Protein 4ATF (pdb70)

Sequence (1185 aa):
DWKDIPVVPADAGPNMKWEFQEISDNFEYEAPADNKGSSEFLEEKWDDFYHNAWAGPGLTEWKRDRSYVADGELKMWATRKPGSDKINMGCITTSKTRVVYPVYIIEARAKVMNSTLASDVWLLSADDTQEEIDILDAYGADYSESAGKDHSYFSKKVVHISHHHVFIRDPFQDYQPKDAGSWFEDGTVWNKEFHRFGVVYWRDPWHLEYYIDGVLVRTVSGKDIIDPKHFTNTTDPGNTEIDTRTGLNKEMDIIINTEDQTWRSSPASGLQSNTYTPTDNELSNIENNTFGVDWIRIYKPVEKVDWKDIPVPADAGPNMKWEFQEISDNFEYEAPADNKGSEFLEEKWDDFYHNAWAGPGLTEWKRDRSYVADGELKMWATRKPGSDKINMGCITSKTRVVYPVYIIEARAKVMNSTLASDVWLLSADDTQEEIDILDAYGADYSESAGKDHSYFSKKVHISHHVFIRDPFQDYQPKDAGSWFEDGTVWNKEFHRFGVYWRDPWHLEYYIDGVLVRTVSGKDIIDPKHFTNTTDPGNTEIDTRTGLNKEMDIIINTEDQTWRSSPASGLQSNTYTPTDNELSNIEENNTFGVDWIRIYKPVEKVDWKDIPVVPADAGPNMKWEFQEISDNFEYEAPADNKGSEFLEKWDDFYHNAWAGPGLTEWKRDRSYVADGELKMWATRKPGSDKINMGCITSKTRVVYPVYIIEARAKVMNSTLASDVWLLSADDTQEIDILDAYGADYSESAGKDHSYFSKKVHISHHVFIRDPFQDYQPKDAGSWFEDGTVWNKEFHRFGVYWRDPWHLEYYIDGVLVRTVSGKDIIDPKHFTNTTDPGNTEIDTRTGLNKEMDIIINTEDQTWRSSPASGLQSNTYTPTDNELSNIENNTFGVDWIRIYKPVEKLVDWKDIPVPADAGPNMKWEFQEISDNFEYEAPADNKGSEFLEKWDDFYHHNAWAGPGLTEWKRDRSYVADGELKMWATRKPGSDKINMGCITTSKTRVVYPVYIEARAKVMNSTLASDVWLLSADDTQEIDILDAYGADYSESAGKDHSSYFSKKVHISHHHVFIRDPFQDYQPKDAGSWFEDGTVWNKEFHRFGVYWRDPWHLEYYIDGVLVRTVSGKDIIDPKHFTNTTDPGNTEIDTRTGLNKEMDIIINTEDQTWRSSPASGLQSNTYTPTDNELSNIENNTFGVDWIRIYKPVEKL

Nearest PDB structures (foldseek):
  4atf-assembly1_A  TM=1.003E+00  e=5.473E-66  Zobellia galactanivorans
  1o4z-assembly1_A  TM=1.003E+00  e=2.534E-63  Zobellia galactanivorans
  3wz1-assembly1_A  TM=9.761E-01  e=1.908E-41  Microbulbifer thermotolerans
  5t9x-assembly3_C  TM=9.006E-01  e=5.162E-41  Bacteroides uniformis
  1o4y-assembly1_A  TM=9.418E-01  e=2.191E-34  Zobellia galactanivorans

Solvent-accessible surface area: 49570 Å² total; per-residue (Å²): 126,31,92,113,54,109,25,39,5,116,14,29,130,99,58,110,46,83,44,36,125,48,3,8,45,0,115,23,60,0,57,25,125,101,11,19,24,93,0,48,85,58,2,44,12,32,16,48,68,96,129,38,13,28,29,41,3,24,3,88,124,60,51,0,54,1,16,119,14,38,0,39,1,47,0,34,67,67,121,94,41,107,78,0,12,0,0,0,0,6,12,101,68,98,10,26,11,50,0,0,0,1,0,82,0,62,2,4,50,6,4,0,0,0,8,0,25,0,5,0,56,60,24,26,2,18,0,8,2,1,18,1,5,1,3,65,115,0,70,14,14,52,76,97,2,41,146,20,2,67,28,0,13,3,2,0,23,0,22,28,100,123,116,117,84,68,27,32,6,174,71,95,39,1,69,41,81,94,49,42,26,4,15,124,108,49,23,42,1,1,0,13,0,104,37,2,21,15,0,26,1,13,11,68,32,89,87,39,29,66,2,58,29,41,126,49,0,0,50,100,15,13,12,7,50,59,78,65,34,49,86,160,54,20,15,21,4,0,0,0,24,28,0,7,1,0,0,0,1,19,1,26,76,126,2,18,71,17,118,62,67,100,120,51,54,15,26,18,5,39,91,103,38,14,91,70,89,140,46,3,28,1,6,0,27,13,0,0,1,9,53,18,40,132,150,184,66,30,94,106,39,108,27,39,5,113,16,29,129,103,54,105,43,80,46,41,135,44,2,8,44,0,117,27,121,1,75,26,126,108,11,32,99,114,0,70,128,59,2,47,13,29,15,45,67,99,130,37,12,27,28,44,2,24,2,86,123,58,51,0,59,2,15,121,14,40,0,41,1,46,0,34,66,67,69,93,42,109,77,0,14,0,0,0,0,7,12,112,67,104,9,52,73,50,0,0,0,0,0,82,0,70,3,3,48,6,3,1,0,0,8,0,25,0,5,1,58,72,24,27,1,20,0,7,2,1,17,1,5,1,3,65,114,0,71,14,14,51,74,95,2,39,146,20,2,68,28,0,12,3,1,0,23,0,21,28,111,128,88,92,25,70,27,32,4,142,69,98,39,1,71,42,81,97,46,43,30,3,17,128,107,48,27,40,2,2,0,13,0,102,37,18,49,15,0,26,1,12,10,65,33,91,89,39,29,66,1,60,29,90,126,51,0,0,27,29,15,14,11,7,99,85,46,59,2,21,14,92,95,74,43,41,34,0,0,53,72,88,0,8,1,0,0,0,0,18,2,25,74,122,1,18,72,16,118,64,67,108,115,62,62,16,17,17,5,38,93,102,40,12,87,67,76,139,46,3,29,1,6,0,28,12,0,0,1,8,51,19,44,140,157,156,79,25,74,102,35,109,28,41,6,119,16,25,121,118,60,58,42,38,25,34,96,48,2,8,41,0,119,31,129,0,72,23,128,109,10,32,100,103,0,71,134,56,2,46,11,29,17,42,65,94,133,37,14,27,30,42,3,32,4,82,124,57,49,0,58,2,18,121,20,41,0,38,0,47,1,31,67,63,118,95,38,109,86,0,8,0,0,1,0,7,12,111,70,108,9,52,71,48,1,0,0,1,0,84,0,61,1,2,32,6,4,2,0,0,9,0,34,0,7,1,57,71,25,25,2,7,0,7,2,1,20,1,8,1,3,19,40,0,48,15,12,51,74,46,2,7,143,19,3,25,28,1,16,3,2,0,29,0,25,29,113,128,106,118,85,73,29,29,6,176,68,99,40,2,70,41,83,96,47,46,15,4,18,92,109,46,23,39,2,2,0,10,0,105,37,18,52,16,0,27,1,14,10,63,28,94,92,40,31,67,3,58,30,83,121,53,0,0,49,108,13,19,12,11,96,72,72,93,31,62,84,159,76,73,46,36,40,0,0,50,74,95,0,8,1,0,0,0,1,19,3,26,74,127,2,15,75,20,117,64,68,101,117,50,53,16,26,19,4,40,93,61,31,14,84,35,94,115,21,3,22,1,5,0,34,13,0,0,1,15,56,13,46,111,115,129,158,82,25,110,102,33,109,28,40,5,116,15,22,127,117,66,99,46,85,41,40,139,45,3,6,43,0,126,28,124,0,81,21,128,107,10,32,100,101,0,75,133,55,2,45,13,29,17,38,66,97,132,37,16,28,32,44,5,32,4,81,121,45,50,0,55,1,18,120,17,38,0,38,1,50,1,33,67,65,117,95,38,110,88,0,8,0,0,1,0,10,10,114,69,95,10,20,8,40,0,0,0,1,0,80,0,49,1,1,46,6,4,2,0,0,9,0,35,0,5,1,54,54,26,25,2,8,0,7,3,2,19,1,8,1,5,69,113,0,73,14,12,51,77,84,2,37,144,21,2,70,31,1,14,4,1,0,27,0,27,23,110,129,102,120,71,73,31,31,6,178,68,99,39,1,70,41,81,99,47,42,23,4,20,138,109,48,24,39,2,2,0,11,0,104,38,2,22,15,0,27,1,14,12,66,27,94,90,41,30,66,3,61,29,35,126,50,0,0,49,107,13,19,11,9,54,66,70,64,33,47,85,155,50,16,15,22,4,0,0,1,21,26,0,7,2,0,0,0,1,18,2,28,72,128,1,18,74,20,100,45,53,96,120,51,57,15,25,19,5,39,93,104,38,13,84,69,96,128,45,3,18,1,4,0,34,13,0,0,1,14,57,14,46,122,118,208

InterPro domains:
  IPR000757 Beta-glucanase-like, N-terminal domain [PF00722] (117-274)
  IPR000757 Beta-glucanase-like, N-terminal domain [PS51762] (58-353)
  IPR013320 Concanavalin A-like lectin/glucanase domain superfamily [SSF49899] (60-351)
  IPR016287 Beta-agarase [PIRSF001097] (55-349)
  IPR016287 Beta-agarase [cd02178] (58-349)

CATH classification: 2.60.120.200

GO terms:
  GO:0033916 beta-agarase activity (F, IDA)
  GO:0042803 protein homodimerization activity (F, IDA)
  GO:0005975 carbohydrate metabolic process (P, IDA)
  GO:0033916 beta-agarase activity (F, EXP)
  GO:0009279 cell outer membrane (C, TAS)

Radius of gyration: 39.02 Å; Cα contacts (8 Å, |Δi|>4): 3122; chains: 4; bounding box: 90×109×100 Å

Organism: Zobellia galactanivorans (strain DSM 12802 / CCUG 47099 / CIP 106680 / NCIMB 13871 / Dsij) (NCBI:txid63186)

B-factor: mean 18.09, std 6.99, range [2.0, 49.81]

Foldseek 3Di:
DVVPDDALDDLDDLKDWAWDPLWDQLPDWAQLVGGDDVCVVWKDWADLDCDQAADLGGEDSSQWTGDPQWTKKFWDQDPPDNHIYITKMKTPDWAFPQKKKKFFWAFFLAQWWWFKWWAFPVRFKIFTQWTARQHCAFPLQRGGPQVGQQWTAGWMWGWDVVVTDIDIADDPLRIDGDPDRRNPGTKMTMWRPHALFWIFIDIRSHTSDIGGDCCRQPVQQCQAPPDRRDNVDDNHPGNGGITMIMTIIHDHCCQQPNPVNDSNSHGHHDNVRSVPGRSRMIIISIMIMIHMDRD/DDPVPPAALDDLDPLKDWAWDVLWDQLPDWAQQVGGDDVCVVWKDWADLDCDLAADLGGEDSSQWTGDPQWTKKFWDADPPDNHIYITKMWTPDWAFPQKKKKWFWAFFLAQWWWFKWWAFSVRFWIFTQWTARAHQAFPLLRGGPCVGQFWTAGWIWGWDPVVTDIDIADDPLRIDGDPDRRNPGTKMWMWRPHALFWIFIDIRSDTRDIGGDCCRQPCQQCQAPPPRRPNVDRRHRGRGGTTMIMTIIHDHCCQQPNPVNHSNRHGHHDNVRSVPGRSGMMIISIMIMIHMDRD/DDPVPDDQLDDLDDLKDKDWDPLWDQLPDWAQLVRGDDVCVVWKDWAPLDPDQAADLGGEDSSQWIGDPLWIKKFWDADPPDNHIYITKMWTPDWAFPQKKKKWFWAFFLAQWWWFKWWAFSVRFKIFGQWTARQHQAFPQLPGGPVVGQFKTQGWMWGFDVVVTDIDIADDPLRIDGDPDRRNPGTKMGMWRPHAQFWIFIDINSHTRDIGGDCCRQPQQQCQQPPPHSPNVDDRHRGRGGIIMIMTIIHDHCCACCNPVNDSNRHGHDDNVRSVPGRSGMIIISIMIMIHMDRND/DDPVPDAQLDDLDDQKDKAWDPLWDQLPDWQQQVRGDDVCVVWKDWADLDPDQAADLEGEDSSQWIGDPRWTKKFWDADPPDNHIYITKMWTPDWAFPQKKKKFFWAFFLAQWWWFKWWAFPVRFKIFTQWTARAHQAFPLLRGGPVVGQFWTFGWMWGFDVVVTDIDIADDPLRIDGDPDRRNPGTKMTMWRPHALFWIFIDINSHTSDIGGDCCHQPCQQCQAPPDRRDNVDDNHRGNGGTTMIMTIIHDHCCAQPNPVNHSNSHGHHDNVRSVPGRSGMMIISIMIMIHMDRND

Structure (mmCIF, N/CA/C/O backbone):
data_4ATF
#
_entry.id   4ATF
#
_cell.length_a   73.187
_cell.length_b   106.234
_cell.length_c   96.983
_cell.angle_alpha   90.00
_cell.angle_beta   93.22
_cell.angle_gamma   90.00
#
_symmetry.space_group_name_H-M   'P 1 21 1'
#
loop_
_entity.id
_entity.type
_entity.pdbx_description
1 polymer 'BETA-AGARASE B'
2 branched 3,6-anhydro-alpha-L-galactopyranose-(1-3)-beta-D-galactopyranose-(1-4)-3,6-anhydro-alpha-L-galactopyranose-(1-3)-beta-D-galactopyranose-(1-4)-3,6-anhydro-alpha-L-galactopyranose-(1-3)-beta-D-galactopyranose-(1-4)-3,6-anhydro-alpha-L-galactopyranose-(1-3)-beta-D-galactopyranose
3 non-polymer 'SODIUM ION'
4 water water
#
loop_
_atom_site.group_PDB
_atom_site.id
_atom_site.type_symbol
_atom_site.label_atom_id
_atom_site.label_alt_id
_atom_site.label_comp_id
_atom_site.label_asym_id
_atom_site.label_entity_id
_atom_site.label_seq_id
_atom_site.pdbx_PDB_ins_code
_atom_site.Cartn_x
_atom_site.Cartn_y
_atom_site.Cartn_z
_atom_site.occupancy
_atom_site.B_iso_or_equiv
_atom_site.auth_seq_id
_atom_site.auth_comp_id
_atom_site.auth_asym_id
_atom_site.auth_atom_id
_atom_site.pdbx_PDB_model_num
ATOM 1 N N . ASP A 1 13 ? 25.159 18.746 -3.153 0.70 27.49 59 ASP A N 1
ATOM 2 C CA . ASP A 1 13 ? 26.579 18.617 -2.664 0.70 28.63 59 ASP A CA 1
ATOM 3 C C . ASP A 1 13 ? 26.702 18.038 -1.250 0.70 26.83 59 ASP A C 1
ATOM 4 O O . ASP A 1 13 ? 26.054 18.491 -0.296 0.70 24.00 59 ASP A O 1
ATOM 9 N N . TRP A 1 14 ? 27.587 17.059 -1.114 1.00 26.49 60 TRP A N 1
ATOM 10 C CA . TRP A 1 14 ? 27.681 16.269 0.134 1.00 25.18 60 TRP A CA 1
ATOM 11 C C . TRP A 1 14 ? 27.897 17.125 1.380 1.00 25.87 60 TRP A C 1
ATOM 12 O O . TRP A 1 14 ? 27.338 16.814 2.422 1.00 25.27 60 TRP A O 1
ATOM 23 N N . LYS A 1 15 ? 28.724 18.170 1.298 1.00 26.51 61 LYS A N 1
ATOM 24 C CA . LYS A 1 15 ? 29.018 19.010 2.484 1.00 28.34 61 LYS A CA 1
ATOM 25 C C . LYS A 1 15 ? 27.773 19.808 2.932 1.00 28.33 61 LYS A C 1
ATOM 26 O O . LYS A 1 15 ? 27.640 20.127 4.123 1.00 31.19 61 LYS A O 1
ATOM 32 N N . ASP A 1 16 ? 26.875 20.097 2.000 0.70 26.92 62 ASP A N 1
ATOM 33 C CA . ASP A 1 16 ? 25.699 20.900 2.252 0.70 27.31 62 ASP A CA 1
ATOM 34 C C . ASP A 1 16 ? 24.462 20.115 2.740 0.70 25.36 62 ASP A C 1
ATOM 35 O O . ASP A 1 16 ? 23.491 20.716 3.129 0.70 24.49 62 ASP A O 1
ATOM 40 N N . ILE A 1 17 ? 24.459 18.778 2.661 1.00 23.71 63 ILE A N 1
ATOM 41 C CA . ILE A 1 17 ? 23.272 18.029 3.055 1.00 20.86 63 ILE A CA 1
ATOM 42 C C . ILE A 1 17 ? 23.043 18.378 4.529 1.00 20.71 63 ILE A C 1
ATOM 43 O O . ILE A 1 17 ? 23.975 18.308 5.325 1.00 20.74 63 ILE A O 1
ATOM 48 N N . PRO A 1 18 ? 21.798 18.724 4.922 1.00 20.63 64 PRO A N 1
ATOM 49 C CA . PRO A 1 18 ? 21.654 19.055 6.343 1.00 19.74 64 PRO A CA 1
ATOM 50 C C . PRO A 1 18 ? 22.121 17.922 7.278 1.00 17.24 64 PRO A C 1
ATOM 51 O O . PRO A 1 18 ? 21.929 16.721 6.994 1.00 17.06 64 PRO A O 1
ATOM 55 N N A VAL A 1 19 ? 22.701 18.318 8.403 0.50 15.43 65 VAL A N 1
ATOM 56 N N B VAL A 1 19 ? 22.764 18.269 8.381 0.50 16.80 65 VAL A N 1
ATOM 57 C CA A VAL A 1 19 ? 23.020 17.396 9.470 0.50 13.31 65 VAL A CA 1
ATOM 58 C CA B VAL A 1 19 ? 23.009 17.229 9.348 0.50 15.56 65 VAL A CA 1
ATOM 59 C C A VAL A 1 19 ? 21.724 17.167 10.274 0.50 13.77 65 VAL A C 1
ATOM 60 C C B VAL A 1 19 ? 21.809 17.118 10.291 0.50 15.11 65 VAL A C 1
ATOM 61 O O A VAL A 1 19 ? 21.087 18.158 10.705 0.50 12.91 65 VAL A O 1
ATOM 62 O O B VAL A 1 19 ? 21.303 18.143 10.811 0.50 14.23 65 VAL A O 1
ATOM 69 N N . PRO A 1 20 ? 21.316 15.871 10.466 1.00 14.49 66 PRO A N 1
ATOM 70 C CA . PRO A 1 20 ? 20.028 15.625 11.120 1.00 14.79 66 PRO A CA 1
ATOM 71 C C . PRO A 1 20 ? 20.046 15.784 12.649 1.00 14.74 66 PRO A C 1
ATOM 72 O O . PRO A 1 20 ? 18.964 16.002 13.286 1.00 15.01 66 PRO A O 1
ATOM 76 N N . ALA A 1 21 ? 21.237 15.653 13.243 1.00 13.54 67 ALA A N 1
ATOM 77 C CA . ALA A 1 21 ? 21.392 15.836 14.669 1.00 12.65 67 ALA A CA 1
ATOM 78 C C . ALA A 1 21 ? 21.355 17.348 15.049 1.00 14.35 67 ALA A C 1
ATOM 79 O O . ALA A 1 21 ? 21.571 18.246 14.185 1.00 14.63 67 ALA A O 1
ATOM 81 N N . ASP A 1 22 ? 21.058 17.627 16.326 1.00 14.44 68 ASP A N 1
ATOM 82 C CA . ASP A 1 22 ? 20.743 19.005 16.756 1.00 16.45 68 ASP A CA 1
ATOM 83 C C . ASP A 1 22 ? 22.050 19.548 17.397 1.00 16.02 68 ASP A C 1
ATOM 84 O O . ASP A 1 22 ? 22.513 19.004 18.395 1.00 14.13 68 ASP A O 1
ATOM 89 N N . ALA A 1 23 ? 22.640 20.585 16.805 1.00 15.91 69 ALA A N 1
ATOM 90 C CA . ALA A 1 23 ? 23.937 21.153 17.351 1.00 17.93 69 ALA A CA 1
ATOM 91 C C . ALA A 1 23 ? 23.784 21.861 18.724 1.00 18.92 69 ALA A C 1
ATOM 92 O O . ALA A 1 23 ? 24.773 22.122 19.430 1.00 18.76 69 ALA A O 1
ATOM 94 N N . GLY A 1 24 ? 22.556 22.197 19.117 1.00 19.62 70 GLY A N 1
ATOM 95 C CA . GLY A 1 24 ? 22.370 22.914 20.374 1.00 22.05 70 GLY A CA 1
ATOM 96 C C . GLY A 1 24 ? 22.062 24.407 20.214 1.00 23.48 70 GLY A C 1
ATOM 97 O O . GLY A 1 24 ? 22.088 24.964 19.087 1.00 22.08 70 GLY A O 1
ATOM 98 N N . PRO A 1 25 ? 21.769 25.085 21.332 1.00 24.89 71 PRO A N 1
ATOM 99 C CA . PRO A 1 25 ? 21.225 26.452 21.202 1.00 25.42 71 PRO A CA 1
ATOM 100 C C . PRO A 1 25 ? 22.339 27.433 20.787 1.00 25.60 71 PRO A C 1
ATOM 101 O O . PRO A 1 25 ? 23.454 27.336 21.330 1.00 24.97 71 PRO A O 1
ATOM 105 N N . ASN A 1 26 ? 22.090 28.278 19.781 1.00 24.08 72 ASN A N 1
ATOM 106 C CA . ASN A 1 26 ? 23.140 29.145 19.188 1.00 25.07 72 ASN A CA 1
ATOM 107 C C . ASN A 1 26 ? 24.378 28.382 18.712 1.00 24.12 72 ASN A C 1
ATOM 108 O O . ASN A 1 26 ? 25.484 28.926 18.703 1.00 23.66 72 ASN A O 1
ATOM 113 N N . MET A 1 27 ? 24.179 27.138 18.255 1.00 22.25 73 MET A N 1
ATOM 114 C CA . MET A 1 27 ? 25.289 26.353 17.687 1.00 21.88 73 MET A CA 1
ATOM 115 C C . MET A 1 27 ? 25.069 25.999 16.232 1.00 21.39 73 MET A C 1
ATOM 116 O O . MET A 1 27 ? 23.923 25.998 15.772 1.00 22.14 73 MET A O 1
ATOM 121 N N . LYS A 1 28 ? 26.152 25.684 15.527 1.00 19.09 74 LYS A N 1
ATOM 122 C CA . LYS A 1 28 ? 26.071 25.225 14.148 1.00 20.03 74 LYS A CA 1
ATOM 123 C C . LYS A 1 28 ? 27.003 24.030 13.970 1.00 18.47 74 LYS A C 1
ATOM 124 O O . LYS A 1 28 ? 27.913 23.808 14.803 1.00 17.60 74 LYS A O 1
ATOM 130 N N . TRP A 1 29 ? 26.800 23.268 12.905 1.00 19.08 75 TRP A N 1
ATOM 131 C CA . TRP A 1 29 ? 27.711 22.131 12.594 1.00 17.45 75 TRP A CA 1
ATOM 132 C C . TRP A 1 29 ? 28.862 22.611 11.694 1.00 19.31 75 TRP A C 1
ATOM 133 O O . TRP A 1 29 ? 28.633 23.205 10.584 1.00 19.84 75 TRP A O 1
ATOM 144 N N . GLU A 1 30 ? 30.088 22.332 12.148 1.00 19.51 76 GLU A N 1
ATOM 145 C CA . GLU A 1 30 ? 31.312 22.743 11.424 1.00 19.86 76 GLU A CA 1
ATOM 146 C C . GLU A 1 30 ? 31.954 21.525 10.769 1.00 19.03 76 GLU A C 1
ATOM 147 O O . GLU A 1 30 ? 32.331 20.562 11.458 1.00 18.09 76 GLU A O 1
ATOM 153 N N . PHE A 1 31 ? 32.077 21.581 9.445 1.00 19.16 77 PHE A N 1
ATOM 154 C CA . PHE A 1 31 ? 32.661 20.494 8.619 1.00 18.13 77 PHE A CA 1
ATOM 155 C C . PHE A 1 31 ? 34.152 20.330 8.963 1.00 18.06 77 PHE A C 1
ATOM 156 O O . PHE A 1 31 ? 34.908 21.330 9.014 1.00 18.21 77 PHE A O 1
ATOM 164 N N . GLN A 1 32 ? 34.555 19.093 9.197 1.00 16.09 78 GLN A N 1
ATOM 165 C CA . GLN A 1 32 ? 35.915 18.715 9.540 1.00 17.25 78 GLN A CA 1
ATOM 166 C C . GLN A 1 32 ? 36.618 18.252 8.293 1.00 17.57 78 GLN A C 1
ATOM 167 O O . GLN A 1 32 ? 36.083 17.474 7.501 1.00 17.79 78 GLN A O 1
ATOM 173 N N . GLU A 1 33 ? 37.838 18.751 8.112 1.00 18.60 79 GLU A N 1
ATOM 174 C CA . GLU A 1 33 ? 38.614 18.500 6.889 1.00 19.72 79 GLU A CA 1
ATOM 175 C C . GLU A 1 33 ? 39.129 17.070 6.833 1.00 18.77 79 GLU A C 1
ATOM 176 O O . GLU A 1 33 ? 39.517 16.594 5.777 1.00 19.42 79 GLU A O 1
ATOM 182 N N . ILE A 1 34 ? 39.055 16.343 7.931 1.00 17.99 80 ILE A N 1
ATOM 183 C CA . ILE A 1 34 ? 39.307 14.882 7.839 1.00 17.12 80 ILE A CA 1
ATOM 184 C C . ILE A 1 34 ? 38.211 14.037 7.127 1.00 16.66 80 ILE A C 1
ATOM 185 O O . ILE A 1 34 ? 38.428 12.850 6.815 1.00 16.98 80 ILE A O 1
ATOM 190 N N . SER A 1 35 ? 37.072 14.649 6.809 1.00 14.82 81 SER A N 1
ATOM 191 C CA . SER A 1 35 ? 36.042 13.993 5.998 1.00 14.67 81 SER A CA 1
ATOM 192 C C . SER A 1 35 ? 36.668 13.605 4.654 1.00 14.86 81 SER A C 1
ATOM 193 O O . SER A 1 35 ? 37.640 14.233 4.214 1.00 15.39 81 SER A O 1
ATOM 196 N N . ASP A 1 36 ? 36.096 12.649 3.956 1.00 14.36 82 ASP A N 1
ATOM 197 C CA . ASP A 1 36 ? 36.662 12.286 2.669 1.00 15.15 82 ASP A CA 1
ATOM 198 C C . ASP A 1 36 ? 35.502 11.873 1.725 1.00 15.65 82 ASP A C 1
ATOM 199 O O . ASP A 1 36 ? 34.640 11.069 2.108 1.00 14.31 82 ASP A O 1
ATOM 204 N N . ASN A 1 37 ? 35.494 12.443 0.522 1.00 15.85 83 ASN A N 1
ATOM 205 C CA . ASN A 1 37 ? 34.527 12.020 -0.521 1.00 16.54 83 ASN A CA 1
ATOM 206 C C . ASN A 1 37 ? 35.124 11.121 -1.606 1.00 16.61 83 ASN A C 1
ATOM 207 O O . ASN A 1 37 ? 34.435 10.783 -2.602 1.00 16.58 83 ASN A O 1
ATOM 212 N N . PHE A 1 38 ? 36.381 10.677 -1.402 1.00 16.46 84 PHE A N 1
ATOM 213 C CA . PHE A 1 38 ? 36.985 9.601 -2.223 1.00 16.46 84 PHE A CA 1
ATOM 214 C C . PHE A 1 38 ? 36.904 9.903 -3.728 1.00 19.01 84 PHE A C 1
ATOM 215 O O . PHE A 1 38 ? 36.580 8.983 -4.536 1.00 19.25 84 PHE A O 1
ATOM 223 N N . GLU A 1 39 ? 37.222 11.149 -4.123 1.00 20.25 85 GLU A N 1
ATOM 224 C CA . GLU A 1 39 ? 37.138 11.500 -5.541 1.00 23.92 85 GLU A CA 1
ATOM 225 C C . GLU A 1 39 ? 38.480 11.302 -6.302 1.00 25.46 85 GLU A C 1
ATOM 226 O O . GLU A 1 39 ? 38.542 11.507 -7.502 1.00 27.94 85 GLU A O 1
ATOM 232 N N . TYR A 1 40 ? 39.512 10.792 -5.636 1.00 25.20 86 TYR A N 1
ATOM 233 C CA . TYR A 1 40 ? 40.842 10.611 -6.257 1.00 24.03 86 TYR A CA 1
ATOM 234 C C . TYR A 1 40 ? 40.983 9.147 -6.600 1.00 24.52 86 TYR A C 1
ATOM 235 O O . TYR A 1 40 ? 40.195 8.330 -6.090 1.00 23.97 86 TYR A O 1
ATOM 244 N N . GLU A 1 41 ? 42.021 8.777 -7.346 1.00 23.90 87 GLU A N 1
ATOM 245 C CA . GLU A 1 41 ? 42.254 7.370 -7.657 1.00 25.01 87 GLU A CA 1
ATOM 246 C C . GLU A 1 41 ? 43.330 6.796 -6.725 1.00 24.78 87 GLU A C 1
ATOM 247 O O . GLU A 1 41 ? 44.407 7.322 -6.702 1.00 25.47 87 GLU A O 1
ATOM 253 N N . ALA A 1 42 ? 43.093 5.698 -6.030 1.00 21.73 88 ALA A N 1
ATOM 254 C CA . ALA A 1 42 ? 44.147 5.129 -5.192 1.00 21.63 88 ALA A CA 1
ATOM 255 C C . ALA A 1 42 ? 44.252 3.640 -5.519 1.00 21.20 88 ALA A C 1
ATOM 256 O O . ALA A 1 42 ? 43.417 2.837 -5.043 1.00 19.63 88 ALA A O 1
ATOM 258 N N . PRO A 1 43 ? 45.240 3.259 -6.354 1.00 21.65 89 PRO A N 1
ATOM 259 C CA . PRO A 1 43 ? 45.415 1.820 -6.726 1.00 21.92 89 PRO A CA 1
ATOM 260 C C . PRO A 1 43 ? 45.579 0.932 -5.469 1.00 21.70 89 PRO A C 1
ATOM 261 O O . PRO A 1 43 ? 46.214 1.360 -4.504 1.00 20.81 89 PRO A O 1
ATOM 265 N N . ALA A 1 44 ? 44.989 -0.267 -5.494 1.00 21.10 90 ALA A N 1
ATOM 266 C CA . ALA A 1 44 ? 45.000 -1.206 -4.350 1.00 21.77 90 ALA A CA 1
ATOM 267 C C . ALA A 1 44 ? 46.401 -1.433 -3.750 1.00 22.75 90 ALA A C 1
ATOM 268 O O . ALA A 1 44 ? 46.571 -1.365 -2.533 1.00 21.75 90 ALA A O 1
ATOM 270 N N . ASP A 1 45 ? 47.389 -1.684 -4.610 1.00 24.37 91 ASP A N 1
ATOM 271 C CA . ASP A 1 45 ? 48.731 -2.010 -4.139 1.00 27.47 91 ASP A CA 1
ATOM 272 C C . ASP A 1 45 ? 49.703 -0.795 -4.093 1.00 28.30 91 ASP A C 1
ATOM 273 O O . ASP A 1 45 ? 50.919 -0.928 -3.850 1.00 28.82 91 ASP A O 1
ATOM 278 N N . ASN A 1 46 ? 49.167 0.396 -4.328 1.00 27.16 92 ASN A N 1
ATOM 279 C CA . ASN A 1 46 ? 50.022 1.591 -4.360 1.00 26.08 92 ASN A CA 1
ATOM 280 C C . ASN A 1 46 ? 49.119 2.785 -4.160 1.00 24.64 92 ASN A C 1
ATOM 281 O O . ASN A 1 46 ? 48.758 3.467 -5.100 1.00 23.02 92 ASN A O 1
ATOM 286 N N . LYS A 1 47 ? 48.712 2.994 -2.899 1.00 21.95 93 LYS A N 1
ATOM 287 C CA . LYS A 1 47 ? 47.622 3.909 -2.608 1.00 20.60 93 LYS A CA 1
ATOM 288 C C . LYS A 1 47 ? 47.849 5.358 -3.002 1.00 20.99 93 LYS A C 1
ATOM 289 O O . LYS A 1 47 ? 46.885 6.024 -3.377 1.00 19.91 93 LYS A O 1
ATOM 295 N N . GLY A 1 48 ? 49.064 5.881 -2.791 1.00 21.21 94 GLY A N 1
ATOM 296 C CA . GLY A 1 48 ? 49.391 7.268 -3.158 1.00 22.62 94 GLY A CA 1
ATOM 297 C C . GLY A 1 48 ? 49.107 8.241 -2.020 1.00 23.32 94 GLY A C 1
ATOM 298 O O . GLY A 1 48 ? 48.456 7.854 -1.031 1.00 21.42 94 GLY A O 1
ATOM 299 N N A SER A 1 49 ? 49.574 9.487 -2.166 0.50 23.81 95 SER A N 1
ATOM 300 N N B SER A 1 49 ? 49.591 9.478 -2.164 0.50 23.84 95 SER A N 1
ATOM 301 C CA A SER A 1 49 ? 49.570 10.477 -1.078 0.50 23.86 95 SER A CA 1
ATOM 302 C CA B SER A 1 49 ? 49.586 10.471 -1.086 0.50 23.96 95 SER A CA 1
ATOM 303 C C A SER A 1 49 ? 48.200 10.994 -0.669 0.50 23.74 95 SER A C 1
ATOM 304 C C B SER A 1 49 ? 48.223 11.010 -0.682 0.50 23.81 95 SER A C 1
ATOM 305 O O A SER A 1 49 ? 47.991 11.346 0.511 0.50 23.54 95 SER A O 1
ATOM 306 O O B SER A 1 49 ? 48.037 11.382 0.494 0.50 23.61 95 SER A O 1
ATOM 311 N N . GLU A 1 50 ? 47.264 11.069 -1.606 1.00 23.23 96 GLU A N 1
ATOM 312 C CA . GLU A 1 50 ? 45.954 11.617 -1.252 1.00 22.74 96 GLU A CA 1
ATOM 313 C C . GLU A 1 50 ? 45.211 10.675 -0.266 1.00 21.43 96 GLU A C 1
ATOM 314 O O . GLU A 1 50 ? 44.673 11.080 0.784 1.00 19.37 96 GLU A O 1
ATOM 320 N N . PHE A 1 51 ? 45.193 9.393 -0.590 1.00 18.93 97 PHE A N 1
ATOM 321 C CA . PHE A 1 51 ? 44.697 8.425 0.371 1.00 18.33 97 PHE A CA 1
ATOM 322 C C . PHE A 1 51 ? 45.434 8.456 1.712 1.00 18.28 97 PHE A C 1
ATOM 323 O O . PHE A 1 51 ? 44.808 8.510 2.784 1.00 17.09 97 PHE A O 1
ATOM 331 N N . LEU A 1 52 ? 46.756 8.366 1.640 1.00 19.07 98 LEU A N 1
ATOM 332 C CA . LEU A 1 52 ? 47.603 8.211 2.818 1.00 20.27 98 LEU A CA 1
ATOM 333 C C . LEU A 1 52 ? 47.665 9.430 3.717 1.00 21.83 98 LEU A C 1
ATOM 334 O O . LEU A 1 52 ? 48.081 9.293 4.902 1.00 21.83 98 LEU A O 1
ATOM 339 N N A GLU A 1 53 ? 47.246 10.605 3.232 0.50 22.02 99 GLU A N 1
ATOM 340 N N B GLU A 1 53 ? 47.214 10.583 3.200 0.50 22.02 99 GLU A N 1
ATOM 341 C CA A GLU A 1 53 ? 47.117 11.744 4.155 0.50 22.23 99 GLU A CA 1
ATOM 342 C CA B GLU A 1 53 ? 47.052 11.804 4.011 0.50 22.28 99 GLU A CA 1
ATOM 343 C C A GLU A 1 53 ? 46.090 11.454 5.238 0.50 21.16 99 GLU A C 1
ATOM 344 C C B GLU A 1 53 ? 46.007 11.635 5.124 0.50 21.30 99 GLU A C 1
ATOM 345 O O A GLU A 1 53 ? 46.308 11.789 6.400 0.50 20.03 99 GLU A O 1
ATOM 346 O O B GLU A 1 53 ? 46.138 12.231 6.200 0.50 20.55 99 GLU A O 1
ATOM 357 N N . LYS A 1 54 ? 44.973 10.823 4.863 1.00 19.07 100 LYS A N 1
ATOM 358 C CA . LYS A 1 54 ? 43.902 10.624 5.793 1.00 18.64 100 LYS A CA 1
ATOM 359 C C . LYS A 1 54 ? 43.756 9.206 6.306 1.00 17.35 100 LYS A C 1
ATOM 360 O O . LYS A 1 54 ? 43.153 9.025 7.376 1.00 17.36 100 LYS A O 1
ATOM 366 N N . TRP A 1 55 ? 44.263 8.196 5.590 1.00 15.84 101 TRP A N 1
ATOM 367 C CA . TRP A 1 55 ? 43.995 6.826 5.969 1.00 15.09 101 TRP A CA 1
ATOM 368 C C . TRP A 1 55 ? 45.254 5.961 5.990 1.00 15.95 101 TRP A C 1
ATOM 369 O O . TRP A 1 55 ? 46.186 6.181 5.207 1.00 15.13 101 TRP A O 1
ATOM 380 N N . ASP A 1 56 ? 45.220 4.918 6.816 1.00 14.80 102 ASP A N 1
ATOM 381 C CA . ASP A 1 56 ? 46.173 3.789 6.691 1.00 16.41 102 ASP A CA 1
ATOM 382 C C . ASP A 1 56 ? 45.389 2.588 6.162 1.00 15.71 102 ASP A C 1
ATOM 383 O O . ASP A 1 56 ? 44.221 2.369 6.624 1.00 14.83 102 ASP A O 1
ATOM 388 N N . ASP A 1 57 ? 45.962 1.793 5.237 1.00 14.30 103 ASP A N 1
ATOM 389 C CA . ASP A 1 57 ? 45.133 0.724 4.623 1.00 14.33 103 ASP A CA 1
ATOM 390 C C . ASP A 1 57 ? 45.263 -0.594 5.389 1.00 14.10 103 ASP A C 1
ATOM 391 O O . ASP A 1 57 ? 45.331 -1.694 4.807 1.00 13.84 103 ASP A O 1
ATOM 396 N N . PHE A 1 58 ? 45.197 -0.486 6.730 1.00 14.32 104 PHE A N 1
ATOM 397 C CA . PHE A 1 58 ? 45.149 -1.695 7.567 1.00 14.37 104 PHE A CA 1
ATOM 398 C C . PHE A 1 58 ? 44.342 -1.410 8.810 1.00 14.63 104 PHE A C 1
ATOM 399 O O . PHE A 1 58 ? 43.931 -0.262 9.037 1.00 14.73 104 PHE A O 1
ATOM 407 N N . TYR A 1 59 ? 44.101 -2.453 9.596 1.00 14.52 105 TYR A N 1
ATOM 408 C CA . TYR A 1 59 ? 43.586 -2.314 10.974 1.00 14.03 105 TYR A CA 1
ATOM 409 C C . TYR A 1 59 ? 44.597 -1.560 11.859 1.00 15.17 105 TYR A C 1
ATOM 410 O O . TYR A 1 59 ? 45.700 -1.323 11.441 1.00 15.66 105 TYR A O 1
ATOM 419 N N . HIS A 1 60 ? 44.211 -1.137 13.069 1.00 15.86 106 HIS A N 1
ATOM 420 C CA . HIS A 1 60 ? 45.093 -0.215 13.791 1.00 16.33 106 HIS A CA 1
ATOM 421 C C . HIS A 1 60 ? 46.222 -0.915 14.561 1.00 17.93 106 HIS A C 1
ATOM 422 O O . HIS A 1 60 ? 46.991 -0.257 15.208 1.00 18.83 106 HIS A O 1
ATOM 429 N N . ASN A 1 61 ? 46.314 -2.246 14.470 1.00 16.62 107 ASN A N 1
ATOM 430 C CA . ASN A 1 61 ? 47.501 -2.954 14.933 1.00 18.53 107 ASN A CA 1
ATOM 431 C C . ASN A 1 61 ? 47.632 -4.151 14.024 1.00 18.33 107 ASN A C 1
ATOM 432 O O . ASN A 1 61 ? 46.875 -4.255 13.068 1.00 17.59 107 ASN A O 1
ATOM 437 N N . ALA A 1 62 ? 48.560 -5.058 14.306 1.00 18.67 108 ALA A N 1
ATOM 438 C CA . ALA A 1 62 ? 48.849 -6.163 13.356 1.00 18.64 108 ALA A CA 1
ATOM 439 C C . ALA A 1 62 ? 47.818 -7.253 13.324 1.00 18.59 108 ALA A C 1
ATOM 440 O O . ALA A 1 62 ? 47.890 -8.138 12.461 1.00 18.19 108 ALA A O 1
ATOM 442 N N . TRP A 1 63 ? 46.814 -7.217 14.199 1.00 17.83 109 TRP A N 1
ATOM 443 C CA . TRP A 1 63 ? 45.823 -8.323 14.148 1.00 17.64 109 TRP A CA 1
ATOM 444 C C . TRP A 1 63 ? 45.140 -8.374 12.764 1.00 17.85 109 TRP A C 1
ATOM 445 O O . TRP A 1 63 ? 44.727 -7.299 12.259 1.00 16.91 109 TRP A O 1
ATOM 456 N N . ALA A 1 64 ? 44.969 -9.584 12.211 1.00 17.25 110 ALA A N 1
ATOM 457 C CA . ALA A 1 64 ? 44.442 -9.739 10.855 1.00 17.73 110 ALA A CA 1
ATOM 458 C C . ALA A 1 64 ? 42.915 -9.928 10.782 1.00 17.39 110 ALA A C 1
ATOM 459 O O . ALA A 1 64 ? 42.338 -10.107 9.677 1.00 16.38 110 ALA A O 1
ATOM 461 N N . GLY A 1 65 ? 42.251 -9.918 11.947 1.00 16.06 111 GLY A N 1
ATOM 462 C CA . GLY A 1 65 ? 40.822 -9.948 11.949 1.00 14.77 111 GLY A CA 1
ATOM 463 C C . GLY A 1 65 ? 40.197 -11.233 12.500 1.00 15.23 111 GLY A C 1
ATOM 464 O O . GLY A 1 65 ? 40.872 -12.212 12.809 1.00 14.01 111 GLY A O 1
ATOM 465 N N . PRO A 1 66 ? 38.883 -11.206 12.672 1.00 14.35 112 PRO A N 1
ATOM 466 C CA . PRO A 1 66 ? 38.216 -12.300 13.369 1.00 15.25 112 PRO A CA 1
ATOM 467 C C . PRO A 1 66 ? 37.829 -13.447 12.419 1.00 15.83 112 PRO A C 1
ATOM 468 O O . PRO A 1 66 ? 37.890 -13.285 11.169 1.00 14.85 112 PRO A O 1
ATOM 472 N N . GLY A 1 67 ? 37.336 -14.556 12.969 1.00 15.74 113 GLY A N 1
ATOM 473 C CA . GLY A 1 67 ? 36.719 -15.620 12.123 1.00 15.13 113 GLY A CA 1
ATOM 474 C C . GLY A 1 67 ? 37.678 -16.070 11.065 1.00 15.77 113 GLY A C 1
ATOM 475 O O . GLY A 1 67 ? 38.876 -16.315 11.363 1.00 13.99 113 GLY A O 1
ATOM 476 N N . LEU A 1 68 ? 37.170 -16.186 9.827 1.00 15.13 114 LEU A N 1
ATOM 477 C CA . LEU A 1 68 ? 38.018 -16.522 8.664 1.00 15.14 114 LEU A CA 1
ATOM 478 C C . LEU A 1 68 ? 38.684 -15.274 8.060 1.00 15.06 114 LEU A C 1
ATOM 479 O O . LEU A 1 68 ? 39.362 -15.374 7.033 1.00 15.49 114 LEU A O 1
ATOM 484 N N . THR A 1 69 ? 38.491 -14.102 8.660 1.00 13.52 115 THR A N 1
ATOM 485 C CA . THR A 1 69 ? 39.060 -12.835 8.078 1.00 12.58 115 THR A CA 1
ATOM 486 C C . THR A 1 69 ? 40.606 -12.831 8.057 1.00 14.70 115 THR A C 1
ATOM 487 O O . THR A 1 69 ? 41.252 -13.193 9.071 1.00 14.06 115 THR A O 1
ATOM 491 N N . GLU A 1 70 ? 41.209 -12.460 6.906 1.00 13.50 116 GLU A N 1
ATOM 492 C CA . GLU A 1 70 ? 42.659 -12.147 6.956 1.00 14.43 116 GLU A CA 1
ATOM 493 C C . GLU A 1 70 ? 42.828 -10.833 6.199 1.00 14.00 116 GLU A C 1
ATOM 494 O O . GLU A 1 70 ? 42.814 -10.827 4.946 1.00 14.34 116 GLU A O 1
ATOM 500 N N . TRP A 1 71 ? 42.850 -9.712 6.927 1.00 12.71 117 TRP A N 1
ATOM 501 C CA . TRP A 1 71 ? 42.899 -8.431 6.254 1.00 12.98 117 TRP A CA 1
ATOM 502 C C . TRP A 1 71 ? 44.182 -8.276 5.446 1.00 13.73 117 TRP A C 1
ATOM 503 O O . TRP A 1 71 ? 45.249 -8.737 5.865 1.00 13.41 117 TRP A O 1
ATOM 514 N N . LYS A 1 72 ? 44.090 -7.532 4.338 1.00 15.31 118 LYS A N 1
ATOM 515 C CA . LYS A 1 72 ? 45.242 -7.239 3.433 1.00 14.78 118 LYS A CA 1
ATOM 516 C C . LYS A 1 72 ? 45.198 -5.792 2.982 1.00 15.47 118 LYS A C 1
ATOM 517 O O . LYS A 1 72 ? 44.105 -5.242 2.672 1.00 14.98 118 LYS A O 1
ATOM 523 N N . ARG A 1 73 ? 46.368 -5.150 2.932 1.00 15.73 119 ARG A N 1
ATOM 524 C CA . ARG A 1 73 ? 46.485 -3.765 2.428 1.00 16.10 119 ARG A CA 1
ATOM 525 C C . ARG A 1 73 ? 45.952 -3.664 1.001 1.00 17.17 119 ARG A C 1
ATOM 526 O O . ARG A 1 73 ? 45.308 -2.704 0.673 1.00 16.07 119 ARG A O 1
ATOM 534 N N . ASP A 1 74 ? 46.211 -4.678 0.180 1.00 17.63 120 ASP A N 1
ATOM 535 C CA . ASP A 1 74 ? 45.833 -4.621 -1.220 1.00 18.25 120 ASP A CA 1
ATOM 536 C C . ASP A 1 74 ? 44.400 -5.153 -1.547 1.00 17.36 120 ASP A C 1
ATOM 537 O O . ASP A 1 74 ? 44.078 -5.413 -2.725 1.00 16.31 120 ASP A O 1
ATOM 542 N N . ARG A 1 75 ? 43.538 -5.228 -0.527 1.00 15.04 121 ARG A N 1
ATOM 543 C CA . ARG A 1 75 ? 42.128 -5.521 -0.784 1.00 14.32 121 ARG A CA 1
ATOM 544 C C . ARG A 1 75 ? 41.231 -4.273 -0.587 1.00 13.78 121 ARG A C 1
ATOM 545 O O . ARG A 1 75 ? 39.989 -4.375 -0.536 1.00 12.98 121 ARG A O 1
ATOM 553 N N . SER A 1 76 ? 41.855 -3.125 -0.387 1.00 12.10 122 SER A N 1
ATOM 554 C CA . SER A 1 76 ? 41.118 -1.853 -0.461 1.00 12.94 122 SER A CA 1
ATOM 555 C C . SER A 1 76 ? 41.699 -0.977 -1.575 1.00 13.87 122 SER A C 1
ATOM 556 O O . SER A 1 76 ? 42.903 -1.080 -1.921 1.00 14.08 122 SER A O 1
ATOM 559 N N . TYR A 1 77 ? 40.835 -0.132 -2.153 1.00 14.56 123 TYR A N 1
ATOM 560 C CA . TYR A 1 77 ? 41.294 0.849 -3.159 1.00 15.03 123 TYR A CA 1
ATOM 561 C C . TYR A 1 77 ? 40.297 2.010 -3.260 1.00 15.90 123 TYR A C 1
ATOM 562 O O . TYR A 1 77 ? 39.228 1.970 -2.633 1.00 14.89 123 TYR A O 1
ATOM 571 N N . VAL A 1 78 ? 40.649 3.037 -4.018 1.00 16.22 124 VAL A N 1
ATOM 572 C CA . VAL A 1 78 ? 39.654 4.069 -4.329 1.00 17.92 124 VAL A CA 1
ATOM 573 C C . VAL A 1 78 ? 39.582 4.338 -5.803 1.00 18.22 124 VAL A C 1
ATOM 574 O O . VAL A 1 78 ? 40.615 4.530 -6.450 1.00 16.53 124 VAL A O 1
ATOM 578 N N . ALA A 1 79 ? 38.371 4.232 -6.345 1.00 17.70 125 ALA A N 1
ATOM 579 C CA . ALA A 1 79 ? 38.210 4.352 -7.811 1.00 19.17 125 ALA A CA 1
ATOM 580 C C . ALA A 1 79 ? 36.785 4.821 -8.161 1.00 20.75 125 ALA A C 1
ATOM 581 O O . ALA A 1 79 ? 35.828 4.519 -7.421 1.00 18.25 125 ALA A O 1
ATOM 583 N N . ASP A 1 80 ? 36.661 5.585 -9.252 1.00 21.98 126 ASP A N 1
ATOM 584 C CA . ASP A 1 80 ? 35.350 5.916 -9.798 1.00 24.17 126 ASP A CA 1
ATOM 585 C C . ASP A 1 80 ? 34.427 6.588 -8.747 1.00 24.18 126 ASP A C 1
ATOM 586 O O . ASP A 1 80 ? 33.227 6.353 -8.768 1.00 24.54 126 ASP A O 1
ATOM 591 N N . GLY A 1 81 ? 35.003 7.377 -7.816 1.00 22.50 127 GLY A N 1
ATOM 592 C CA . GLY A 1 81 ? 34.238 8.133 -6.823 1.00 20.82 127 GLY A CA 1
ATOM 593 C C . GLY A 1 81 ? 33.932 7.455 -5.493 1.00 19.77 127 GLY A C 1
ATOM 594 O O . GLY A 1 81 ? 33.259 8.069 -4.641 1.00 18.47 127 GLY A O 1
ATOM 595 N N . GLU A 1 82 ? 34.406 6.211 -5.291 1.00 18.27 128 GLU A N 1
ATOM 596 C CA . GLU A 1 82 ? 34.121 5.490 -4.050 1.00 16.86 128 GLU A CA 1
ATOM 597 C C . GLU A 1 82 ? 35.370 4.851 -3.468 1.00 16.34 128 GLU A C 1
ATOM 598 O O . GLU A 1 82 ? 36.210 4.381 -4.202 1.00 15.68 128 GLU A O 1
ATOM 604 N N . LEU A 1 83 ? 35.419 4.753 -2.148 1.00 14.70 129 LEU A N 1
ATOM 605 C CA . LEU A 1 83 ? 36.249 3.779 -1.460 1.00 14.17 129 LEU A CA 1
ATOM 606 C C . LEU A 1 83 ? 35.608 2.419 -1.714 1.00 14.84 129 LEU A C 1
ATOM 607 O O . LEU A 1 83 ? 34.388 2.268 -1.495 1.00 14.66 129 LEU A O 1
ATOM 612 N N . LYS A 1 84 ? 36.412 1.456 -2.180 1.00 13.55 130 LYS A N 1
ATOM 613 C CA . LYS A 1 84 ? 35.968 0.088 -2.384 1.00 14.85 130 LYS A CA 1
ATOM 614 C C . LYS A 1 84 ? 36.901 -0.952 -1.714 1.00 14.76 130 LYS A C 1
ATOM 615 O O . LYS A 1 84 ? 38.071 -0.705 -1.539 1.00 16.29 130 LYS A O 1
ATOM 621 N N . MET A 1 85 ? 36.378 -2.116 -1.361 1.00 14.44 131 MET A N 1
ATOM 622 C CA . MET A 1 85 ? 37.079 -3.107 -0.576 1.00 15.25 131 MET A CA 1
ATOM 623 C C . MET A 1 85 ? 36.429 -4.414 -1.066 1.00 14.69 131 MET A C 1
ATOM 624 O O . MET A 1 85 ? 35.186 -4.488 -1.111 1.00 15.56 131 MET A O 1
ATOM 629 N N . TRP A 1 86 ? 37.194 -5.446 -1.404 1.00 13.31 132 TRP A N 1
ATOM 630 C CA . TRP A 1 86 ? 36.563 -6.698 -1.838 1.00 15.27 132 TRP A CA 1
ATOM 631 C C . TRP A 1 86 ? 37.175 -7.917 -1.175 1.00 15.69 132 TRP A C 1
ATOM 632 O O . TRP A 1 86 ? 38.179 -7.792 -0.477 1.00 15.51 132 TRP A O 1
ATOM 643 N N . ALA A 1 87 ? 36.604 -9.095 -1.418 1.00 15.54 133 ALA A N 1
ATOM 644 C CA . ALA A 1 87 ? 37.017 -10.318 -0.704 1.00 16.26 133 ALA A CA 1
ATOM 645 C C . ALA A 1 87 ? 37.472 -11.463 -1.679 1.00 16.34 133 ALA A C 1
ATOM 646 O O . ALA A 1 87 ? 36.765 -11.737 -2.643 1.00 16.42 133 ALA A O 1
ATOM 648 N N . THR A 1 88 ? 38.586 -12.145 -1.410 1.00 15.98 134 THR A N 1
ATOM 649 C CA . THR A 1 88 ? 38.994 -13.305 -2.234 1.00 15.86 134 THR A CA 1
ATOM 650 C C . THR A 1 88 ? 39.488 -14.409 -1.296 1.00 16.36 134 THR A C 1
ATOM 651 O O . THR A 1 88 ? 40.082 -14.094 -0.238 1.00 15.63 134 THR A O 1
ATOM 655 N N . ARG A 1 89 ? 39.233 -15.669 -1.646 1.00 15.45 135 ARG A N 1
ATOM 656 C CA . ARG A 1 89 ? 39.789 -16.809 -0.871 1.00 17.22 135 ARG A CA 1
ATOM 657 C C . ARG A 1 89 ? 41.325 -16.767 -0.824 1.00 18.86 135 ARG A C 1
ATOM 658 O O . ARG A 1 89 ? 42.017 -16.550 -1.847 1.00 18.33 135 ARG A O 1
ATOM 666 N N . LYS A 1 90 ? 41.873 -16.924 0.376 1.00 18.35 136 LYS A N 1
ATOM 667 C CA . LYS A 1 90 ? 43.325 -17.033 0.510 1.00 19.24 136 LYS A CA 1
ATOM 668 C C . LYS A 1 90 ? 43.774 -18.327 -0.148 1.00 21.04 136 LYS A C 1
ATOM 669 O O . LYS A 1 90 ? 43.201 -19.393 0.105 1.00 20.35 136 LYS A O 1
ATOM 675 N N . PRO A 1 91 ? 44.785 -18.266 -1.040 1.00 22.90 137 PRO A N 1
ATOM 676 C CA . PRO A 1 91 ? 45.129 -19.545 -1.716 1.00 24.62 137 PRO A CA 1
ATOM 677 C C . PRO A 1 91 ? 45.535 -20.629 -0.699 1.00 25.39 137 PRO A C 1
ATOM 678 O O . PRO A 1 91 ? 46.276 -20.324 0.256 1.00 24.53 137 PRO A O 1
ATOM 682 N N . GLY A 1 92 ? 45.025 -21.856 -0.868 1.00 26.16 138 GLY A N 1
ATOM 683 C CA . GLY A 1 92 ? 45.358 -23.002 0.019 1.00 27.35 138 GLY A CA 1
ATOM 684 C C . GLY A 1 92 ? 44.693 -22.998 1.406 1.00 26.57 138 GLY A C 1
ATOM 685 O O . GLY A 1 92 ? 45.118 -23.732 2.306 1.00 27.20 138 GLY A O 1
ATOM 686 N N . SER A 1 93 ? 43.721 -22.131 1.640 0.80 23.37 139 SER A N 1
ATOM 687 C CA . SER A 1 93 ? 43.263 -21.940 3.002 0.80 21.37 139 SER A CA 1
ATOM 688 C C . SER A 1 93 ? 41.750 -21.746 2.996 0.80 20.59 139 SER A C 1
ATOM 689 O O . SER A 1 93 ? 41.169 -21.477 1.910 0.80 18.66 139 SER A O 1
ATOM 692 N N . ASP A 1 94 ? 41.116 -21.827 4.178 0.80 19.10 140 ASP A N 1
ATOM 693 C CA . ASP A 1 94 ? 39.722 -21.418 4.269 1.00 19.54 140 ASP A CA 1
ATOM 694 C C . ASP A 1 94 ? 39.573 -19.908 4.491 0.80 18.00 140 ASP A C 1
ATOM 695 O O . ASP A 1 94 ? 38.482 -19.361 4.299 0.80 15.47 140 ASP A O 1
ATOM 700 N N . LYS A 1 95 ? 40.659 -19.239 4.910 1.00 18.00 141 LYS A N 1
ATOM 701 C CA . LYS A 1 95 ? 40.630 -17.789 5.160 1.00 17.45 141 LYS A CA 1
ATOM 702 C C . LYS A 1 95 ? 40.227 -16.970 3.902 1.00 16.97 141 LYS A C 1
ATOM 703 O O . LYS A 1 95 ? 40.375 -17.430 2.737 1.00 15.07 141 LYS A O 1
ATOM 709 N N . ILE A 1 96 ? 39.644 -15.798 4.160 1.00 14.56 142 ILE A N 1
ATOM 710 C CA . ILE A 1 96 ? 39.246 -14.887 3.119 1.00 14.52 142 ILE A CA 1
ATOM 711 C C . ILE A 1 96 ? 40.004 -13.570 3.317 1.00 14.87 142 ILE A C 1
ATOM 712 O O . ILE A 1 96 ? 39.881 -12.926 4.361 1.00 15.01 142 ILE A O 1
ATOM 717 N N . ASN A 1 97 ? 40.810 -13.196 2.338 1.00 13.11 143 ASN A N 1
ATOM 718 C CA . ASN A 1 97 ? 41.463 -11.882 2.335 1.00 13.55 143 ASN A CA 1
ATOM 719 C C . ASN A 1 97 ? 40.487 -10.746 1.980 1.00 13.53 143 ASN A C 1
ATOM 720 O O . ASN A 1 97 ? 39.720 -10.842 0.988 1.00 15.57 143 ASN A O 1
ATOM 725 N N . MET A 1 98 ? 40.496 -9.641 2.728 1.00 13.62 144 MET A N 1
ATOM 726 C CA . MET A 1 98 ? 39.489 -8.572 2.467 1.00 11.89 144 MET A CA 1
ATOM 727 C C . MET A 1 98 ? 40.124 -7.309 3.062 1.00 12.22 144 MET A C 1
ATOM 728 O O . MET A 1 98 ? 41.243 -7.360 3.684 1.00 13.29 144 MET A O 1
ATOM 733 N N . GLY A 1 99 ? 39.477 -6.185 2.842 1.00 12.05 145 GLY A N 1
ATOM 734 C CA . GLY A 1 99 ? 40.050 -4.881 3.189 1.00 11.97 145 GLY A CA 1
ATOM 735 C C . GLY A 1 99 ? 39.728 -4.359 4.591 1.00 12.21 145 GLY A C 1
ATOM 736 O O . GLY A 1 99 ? 38.701 -4.731 5.193 1.00 10.99 145 GLY A O 1
ATOM 737 N N . CYS A 1 100 ? 40.568 -3.441 5.070 1.00 11.48 146 CYS A N 1
ATOM 738 C CA . CYS A 1 100 ? 40.332 -2.683 6.337 1.00 12.67 146 CYS A CA 1
ATOM 739 C C . CYS A 1 100 ? 41.175 -1.409 6.245 1.00 12.25 146 CYS A C 1
ATOM 740 O O . CYS A 1 100 ? 42.361 -1.497 5.876 1.00 12.71 146 CYS A O 1
ATOM 743 N N . ILE A 1 101 ? 40.585 -0.238 6.517 1.00 11.71 147 ILE A N 1
ATOM 744 C CA . ILE A 1 101 ? 41.353 0.993 6.565 1.00 11.57 147 ILE A CA 1
ATOM 745 C C . ILE A 1 101 ? 41.041 1.682 7.912 1.00 11.82 147 ILE A C 1
ATOM 746 O O . ILE A 1 101 ? 39.995 1.403 8.497 1.00 11.19 147 ILE A O 1
ATOM 751 N N A THR A 1 102 ? 41.967 2.520 8.380 0.50 11.39 148 THR A N 1
ATOM 752 N N B THR A 1 102 ? 41.953 2.517 8.404 0.50 12.87 148 THR A N 1
ATOM 753 C CA A THR A 1 102 ? 41.850 3.248 9.649 0.50 11.04 148 THR A CA 1
ATOM 754 C CA B THR A 1 102 ? 41.750 3.238 9.664 0.50 13.73 148 THR A CA 1
ATOM 755 C C A THR A 1 102 ? 42.179 4.729 9.425 0.50 11.56 148 THR A C 1
ATOM 756 C C B THR A 1 102 ? 42.210 4.693 9.518 0.50 13.24 148 THR A C 1
ATOM 757 O O A THR A 1 102 ? 43.102 5.043 8.663 0.50 10.92 148 THR A O 1
ATOM 758 O O B THR A 1 102 ? 43.254 4.951 8.898 0.50 13.17 148 THR A O 1
ATOM 765 N N . SER A 1 103 ? 41.430 5.642 10.059 1.00 12.24 149 SER A N 1
ATOM 766 C CA . SER A 1 103 ? 41.768 7.079 9.966 1.00 12.28 149 SER A CA 1
ATOM 767 C C . SER A 1 103 ? 43.122 7.396 10.643 1.00 14.68 149 SER A C 1
ATOM 768 O O . SER A 1 103 ? 43.527 6.761 11.622 1.00 14.94 149 SER A O 1
ATOM 771 N N . LYS A 1 104 ? 43.847 8.357 10.089 1.00 15.43 150 LYS A N 1
ATOM 772 C CA . LYS A 1 104 ? 45.118 8.760 10.690 1.00 17.09 150 LYS A CA 1
ATOM 773 C C . LYS A 1 104 ? 44.903 9.781 11.815 1.00 17.60 150 LYS A C 1
ATOM 774 O O . LYS A 1 104 ? 45.873 10.124 12.484 1.00 18.01 150 LYS A O 1
ATOM 780 N N . THR A 1 105 ? 43.668 10.273 11.989 1.00 16.39 151 THR A N 1
ATOM 781 C CA . THR A 1 105 ? 43.336 11.257 13.022 1.00 17.94 151 THR A CA 1
ATOM 782 C C . THR A 1 105 ? 42.168 10.655 13.813 1.00 16.44 151 THR A C 1
ATOM 783 O O . THR A 1 105 ? 41.371 9.936 13.252 1.00 16.54 151 THR A O 1
ATOM 787 N N . ARG A 1 106 ? 42.070 10.962 15.107 1.00 14.20 152 ARG A N 1
ATOM 788 C CA . ARG A 1 106 ? 41.014 10.395 15.924 1.00 13.69 152 ARG A CA 1
ATOM 789 C C . ARG A 1 106 ? 39.925 11.415 16.138 1.00 13.19 152 ARG A C 1
ATOM 790 O O . ARG A 1 106 ? 40.144 12.620 15.940 1.00 14.36 152 ARG A O 1
ATOM 798 N N . VAL A 1 107 ? 38.734 10.941 16.495 1.00 12.41 153 VAL A N 1
ATOM 799 C CA . VAL A 1 107 ? 37.629 11.843 16.762 1.00 12.88 153 VAL A CA 1
ATOM 800 C C . VAL A 1 107 ? 37.136 11.650 18.202 1.00 12.39 153 VAL A C 1
ATOM 801 O O . VAL A 1 107 ? 37.294 10.584 18.788 1.00 11.79 153 VAL A O 1
ATOM 805 N N . VAL A 1 108 ? 36.475 12.661 18.745 1.00 12.04 154 VAL A N 1
ATOM 806 C CA . VAL A 1 108 ? 35.890 12.480 20.065 1.00 11.64 154 VAL A CA 1
ATOM 807 C C . VAL A 1 108 ? 34.567 13.220 20.149 1.00 11.51 154 VAL A C 1
ATOM 808 O O . VAL A 1 108 ? 34.372 14.235 19.416 1.00 11.35 154 VAL A O 1
ATOM 812 N N . TYR A 1 109 ? 33.692 12.811 21.079 1.00 11.15 155 TYR A N 1
ATOM 813 C CA . TYR A 1 109 ? 32.422 13.565 21.341 1.00 11.14 155 TYR A CA 1
ATOM 814 C C . TYR A 1 109 ? 32.750 15.050 21.688 1.00 11.95 155 TYR A C 1
ATOM 815 O O . TYR A 1 109 ? 33.838 15.337 22.259 1.00 12.17 155 TYR A O 1
ATOM 824 N N . PRO A 1 110 ? 31.844 16.006 21.374 1.00 11.70 156 PRO A N 1
ATOM 825 C CA . PRO A 1 110 ? 30.617 15.840 20.579 1.00 11.90 156 PRO A CA 1
ATOM 826 C C . PRO A 1 110 ? 31.023 15.783 19.101 1.00 11.57 156 PRO A C 1
ATOM 827 O O . PRO A 1 110 ? 31.847 16.607 18.628 1.00 11.24 156 PRO A O 1
ATOM 831 N N . VAL A 1 111 ? 30.469 14.814 18.364 1.00 10.20 157 VAL A N 1
ATOM 832 C CA . VAL A 1 111 ? 30.851 14.686 16.948 1.00 11.04 157 VAL A CA 1
ATOM 833 C C . VAL A 1 111 ? 29.740 13.912 16.198 1.00 10.97 157 VAL A C 1
ATOM 834 O O . VAL A 1 111 ? 29.162 12.947 16.736 1.00 11.86 157 VAL A O 1
ATOM 838 N N . TYR A 1 112 ? 29.425 14.349 14.995 1.00 10.70 158 TYR A N 1
ATOM 839 C CA . TYR A 1 112 ? 28.423 13.674 14.152 1.00 11.78 158 TYR A CA 1
ATOM 840 C C . TYR A 1 112 ? 29.234 13.094 12.990 1.00 11.11 158 TYR A C 1
ATOM 841 O O . TYR A 1 112 ? 29.957 13.860 12.322 1.00 11.63 158 TYR A O 1
ATOM 850 N N A ILE A 1 113 ? 29.078 11.791 12.730 0.50 10.13 159 ILE A N 1
ATOM 851 N N B ILE A 1 113 ? 29.119 11.789 12.733 0.50 11.40 159 ILE A N 1
ATOM 852 C CA A ILE A 1 113 ? 29.783 11.127 11.635 0.50 8.64 159 ILE A CA 1
ATOM 853 C CA B ILE A 1 113 ? 29.807 11.187 11.588 0.50 11.03 159 ILE A CA 1
ATOM 854 C C A ILE A 1 113 ? 28.795 10.329 10.825 0.50 9.78 159 ILE A C 1
ATOM 855 C C B ILE A 1 113 ? 28.839 10.324 10.824 0.50 11.18 159 ILE A C 1
ATOM 856 O O A ILE A 1 113 ? 27.985 9.621 11.405 0.50 10.20 159 ILE A O 1
ATOM 857 O O B ILE A 1 113 ? 28.093 9.567 11.429 0.50 11.65 159 ILE A O 1
ATOM 866 N N . GLU A 1 114 ? 28.865 10.458 9.495 1.00 10.25 160 GLU A N 1
ATOM 867 C CA . GLU A 1 114 ? 27.914 9.848 8.596 1.00 10.78 160 GLU A CA 1
ATOM 868 C C . GLU A 1 114 ? 28.599 9.364 7.326 1.00 11.64 160 GLU A C 1
ATOM 869 O O . GLU A 1 114 ? 29.329 10.121 6.617 1.00 12.59 160 GLU A O 1
ATOM 875 N N . ALA A 1 115 ? 28.345 8.108 6.998 1.00 11.45 161 ALA A N 1
ATOM 876 C CA . ALA A 1 115 ? 28.870 7.510 5.770 1.00 11.20 161 ALA A CA 1
ATOM 877 C C . ALA A 1 115 ? 27.742 7.253 4.808 1.00 11.68 161 ALA A C 1
ATOM 878 O O . ALA A 1 115 ? 26.712 6.742 5.235 1.00 13.02 161 ALA A O 1
ATOM 880 N N . ARG A 1 116 ? 27.927 7.597 3.525 1.00 11.09 162 ARG A N 1
ATOM 881 C CA . ARG A 1 116 ? 27.002 7.176 2.513 1.00 10.96 162 ARG A CA 1
ATOM 882 C C . ARG A 1 116 ? 27.600 5.888 1.862 1.00 11.81 162 ARG A C 1
ATOM 883 O O . ARG A 1 116 ? 28.689 5.923 1.231 1.00 12.22 162 ARG A O 1
ATOM 891 N N . ALA A 1 117 ? 26.929 4.744 2.048 1.00 10.81 163 ALA A N 1
ATOM 892 C CA . ALA A 1 117 ? 27.550 3.467 1.715 1.00 10.05 163 ALA A CA 1
ATOM 893 C C . ALA A 1 117 ? 26.533 2.500 1.173 1.00 10.72 163 ALA A C 1
ATOM 894 O O . ALA A 1 117 ? 25.293 2.629 1.420 1.00 11.59 163 ALA A O 1
ATOM 896 N N . LYS A 1 118 ? 27.018 1.480 0.492 1.00 11.48 164 LYS A N 1
ATOM 897 C CA . LYS A 1 118 ? 26.164 0.430 -0.074 1.00 11.13 164 LYS A CA 1
ATOM 898 C C . LYS A 1 118 ? 26.570 -0.944 0.471 1.00 12.09 164 LYS A C 1
ATOM 899 O O . LYS A 1 118 ? 27.610 -1.510 0.101 1.00 11.02 164 LYS A O 1
ATOM 905 N N . VAL A 1 119 ? 25.733 -1.465 1.364 1.00 11.53 165 VAL A N 1
ATOM 906 C CA . VAL A 1 119 ? 25.979 -2.765 2.053 1.00 10.87 165 VAL A CA 1
ATOM 907 C C . VAL A 1 119 ? 26.162 -3.842 0.959 1.00 11.59 165 VAL A C 1
ATOM 908 O O . VAL A 1 119 ? 25.405 -3.831 -0.064 1.00 11.27 165 VAL A O 1
ATOM 912 N N . MET A 1 120 ? 27.134 -4.746 1.121 1.00 10.77 166 MET A N 1
ATOM 913 C CA . MET A 1 120 ? 27.335 -5.834 0.149 1.00 11.47 166 MET A CA 1
ATOM 914 C C . MET A 1 120 ? 26.192 -6.854 0.062 1.00 12.74 166 MET A C 1
ATOM 915 O O . MET A 1 120 ? 25.578 -7.191 1.081 1.00 12.78 166 MET A O 1
ATOM 920 N N . ASN A 1 121 ? 25.992 -7.434 -1.129 1.00 11.93 167 ASN A N 1
ATOM 921 C CA . ASN A 1 121 ? 25.125 -8.594 -1.286 1.00 12.58 167 ASN A CA 1
ATOM 922 C C . ASN A 1 121 ? 25.957 -9.856 -0.951 1.00 12.37 167 ASN A C 1
ATOM 923 O O . ASN A 1 121 ? 26.206 -10.694 -1.822 1.00 13.16 167 ASN A O 1
ATOM 928 N N . SER A 1 122 ? 26.415 -9.936 0.307 1.00 11.26 168 SER A N 1
ATOM 929 C CA . SER A 1 122 ? 27.258 -11.004 0.816 1.00 11.86 168 SER A CA 1
ATOM 930 C C . SER A 1 122 ? 26.911 -11.384 2.273 1.00 12.27 168 SER A C 1
ATOM 931 O O . SER A 1 122 ? 26.283 -10.566 3.050 1.00 11.85 168 SER A O 1
ATOM 934 N N . THR A 1 123 ? 27.372 -12.577 2.714 1.00 11.75 169 THR A N 1
ATOM 935 C CA . THR A 1 123 ? 27.152 -12.950 4.118 1.00 11.43 169 THR A CA 1
ATOM 936 C C . THR A 1 123 ? 28.211 -12.320 4.969 1.00 11.43 169 THR A C 1
ATOM 937 O O . THR A 1 123 ? 28.068 -12.291 6.203 1.00 11.16 169 THR A O 1
ATOM 941 N N . LEU A 1 124 ? 29.220 -11.735 4.334 1.00 11.12 170 LEU A N 1
ATOM 942 C CA . LEU A 1 124 ? 30.248 -11.009 5.112 1.00 10.25 170 LEU A CA 1
ATOM 943 C C . LEU A 1 124 ? 29.684 -9.714 5.658 1.00 9.79 170 LEU A C 1
ATOM 944 O O . LEU A 1 124 ? 28.747 -9.171 5.060 1.00 10.75 170 LEU A O 1
ATOM 949 N N . ALA A 1 125 ? 30.215 -9.235 6.786 1.00 9.37 171 ALA A N 1
ATOM 950 C CA . ALA A 1 125 ? 29.812 -7.924 7.349 1.00 9.85 171 ALA A CA 1
ATOM 951 C C . ALA A 1 125 ? 30.353 -6.755 6.554 1.00 10.20 171 ALA A C 1
ATOM 952 O O . ALA A 1 125 ? 31.496 -6.829 6.085 1.00 12.09 171 ALA A O 1
ATOM 954 N N . SER A 1 126 ? 29.541 -5.707 6.387 1.00 9.95 172 SER A N 1
ATOM 955 C CA . SER A 1 126 ? 29.940 -4.387 5.839 1.00 10.37 172 SER A CA 1
ATOM 956 C C . SER A 1 126 ? 29.963 -3.415 7.003 1.00 10.25 172 SER A C 1
ATOM 957 O O . SER A 1 126 ? 28.929 -3.219 7.628 1.00 9.77 172 SER A O 1
ATOM 960 N N . ASP A 1 127 ? 31.130 -2.867 7.365 1.00 10.05 173 ASP A N 1
ATOM 961 C CA . ASP A 1 127 ? 31.295 -2.154 8.649 1.00 10.95 173 ASP A CA 1
ATOM 962 C C . ASP A 1 127 ? 31.855 -0.743 8.481 1.00 9.36 173 ASP A C 1
ATOM 963 O O . ASP A 1 127 ? 32.857 -0.550 7.751 1.00 10.85 173 ASP A O 1
ATOM 968 N N . VAL A 1 128 ? 31.290 0.214 9.237 1.00 9.25 174 VAL A N 1
ATOM 969 C CA . VAL A 1 128 ? 31.910 1.506 9.494 1.00 8.34 174 VAL A CA 1
ATOM 970 C C . VAL A 1 128 ? 31.781 1.677 11.002 1.00 9.52 174 VAL A C 1
ATOM 971 O O . VAL A 1 128 ? 30.662 1.682 11.545 1.00 9.10 174 VAL A O 1
ATOM 975 N N . TRP A 1 129 ? 32.906 1.861 11.695 1.00 9.23 175 TRP A N 1
ATOM 976 C CA . TRP A 1 129 ? 32.889 1.860 13.161 1.00 8.98 175 TRP A CA 1
ATOM 977 C C . TRP A 1 129 ? 33.981 2.729 13.774 1.00 9.70 175 TRP A C 1
ATOM 978 O O . TRP A 1 129 ? 34.906 3.202 13.025 1.00 10.74 175 TRP A O 1
ATOM 989 N N . LEU A 1 130 ? 33.900 2.971 15.101 1.00 9.56 176 LEU A N 1
ATOM 990 C CA . LEU A 1 130 ? 34.873 3.815 15.840 1.00 8.69 176 LEU A CA 1
ATOM 991 C C . LEU A 1 130 ? 35.453 2.941 16.934 1.00 9.92 176 LEU A C 1
ATOM 992 O O . LEU A 1 130 ? 34.687 2.171 17.589 1.00 8.84 176 LEU A O 1
ATOM 997 N N . LEU A 1 131 ? 36.761 3.028 17.180 1.00 10.32 177 LEU A N 1
ATOM 998 C CA . LEU A 1 131 ? 37.382 2.098 18.207 1.00 10.86 177 LEU A CA 1
ATOM 999 C C . LEU A 1 131 ? 38.473 2.884 18.927 1.00 11.66 177 LEU A C 1
ATOM 1000 O O . LEU A 1 131 ? 39.329 3.476 18.241 1.00 12.47 177 LEU A O 1
ATOM 1005 N N . SER A 1 132 ? 38.464 2.930 20.279 1.00 10.56 178 SER A N 1
ATOM 1006 C CA . SER A 1 132 ? 39.532 3.621 20.993 1.00 11.73 178 SER A CA 1
ATOM 1007 C C . SER A 1 132 ? 40.910 2.944 20.768 1.00 13.02 178 SER A C 1
ATOM 1008 O O . SER A 1 132 ? 40.979 1.754 20.446 1.00 12.55 178 SER A O 1
ATOM 1011 N N . ALA A 1 133 ? 41.992 3.720 20.975 1.00 13.56 179 ALA A N 1
ATOM 1012 C CA . ALA A 1 133 ? 43.336 3.219 20.728 1.00 15.64 179 ALA A CA 1
ATOM 1013 C C . ALA A 1 133 ? 43.624 1.930 21.568 1.00 16.23 179 ALA A C 1
ATOM 1014 O O . ALA A 1 133 ? 44.348 0.994 21.113 1.00 15.85 179 ALA A O 1
ATOM 1016 N N . ASP A 1 134 ? 43.041 1.888 22.786 1.00 15.72 180 ASP A N 1
ATOM 1017 C CA . ASP A 1 134 ? 43.339 0.768 23.692 1.00 15.81 180 ASP A CA 1
ATOM 1018 C C . ASP A 1 134 ? 42.342 -0.367 23.574 1.00 15.22 180 ASP A C 1
ATOM 1019 O O . ASP A 1 134 ? 42.410 -1.302 24.388 1.00 15.43 180 ASP A O 1
ATOM 1024 N N . ASP A 1 135 ? 41.464 -0.320 22.548 1.00 12.45 181 ASP A N 1
ATOM 1025 C CA . ASP A 1 135 ? 40.493 -1.418 22.207 1.00 14.24 181 ASP A CA 1
ATOM 1026 C C . ASP A 1 135 ? 39.422 -1.645 23.306 1.00 12.95 181 ASP A C 1
ATOM 1027 O O . ASP A 1 135 ? 38.827 -2.699 23.372 1.00 14.19 181 ASP A O 1
ATOM 1032 N N . THR A 1 136 ? 39.259 -0.687 24.217 1.00 12.95 182 THR A N 1
ATOM 1033 C CA . THR A 1 136 ? 38.239 -0.838 25.217 1.00 11.69 182 THR A CA 1
ATOM 1034 C C . THR A 1 136 ? 36.853 -0.252 24.924 1.00 12.44 182 THR A C 1
ATOM 1035 O O . THR A 1 136 ? 35.911 -0.613 25.663 1.00 12.32 182 THR A O 1
ATOM 1039 N N . GLN A 1 137 ? 36.733 0.685 23.957 1.00 10.06 183 GLN A N 1
ATOM 1040 C CA . GLN A 1 137 ? 35.495 1.350 23.734 1.00 10.65 183 GLN A CA 1
ATOM 1041 C C . GLN A 1 137 ? 35.267 1.442 22.189 1.00 10.77 183 GLN A C 1
ATOM 1042 O O . GLN A 1 137 ? 36.201 1.722 21.421 1.00 11.26 183 GLN A O 1
ATOM 1048 N N A GLU A 1 138 ? 34.010 1.281 21.791 0.30 10.54 184 GLU A N 1
ATOM 1049 N N B GLU A 1 138 ? 34.036 1.167 21.751 0.70 11.77 184 GLU A N 1
ATOM 1050 C CA A GLU A 1 138 ? 33.657 1.032 20.407 0.30 9.49 184 GLU A CA 1
ATOM 1051 C CA B GLU A 1 138 ? 33.701 0.976 20.332 0.70 10.64 184 GLU A CA 1
ATOM 1052 C C A GLU A 1 138 ? 32.254 1.559 20.097 0.30 10.23 184 GLU A C 1
ATOM 1053 C C B GLU A 1 138 ? 32.286 1.500 20.068 0.70 11.56 184 GLU A C 1
ATOM 1054 O O A GLU A 1 138 ? 31.351 1.463 20.944 0.30 10.64 184 GLU A O 1
ATOM 1055 O O B GLU A 1 138 ? 31.403 1.341 20.933 0.70 12.37 184 GLU A O 1
ATOM 1066 N N . ILE A 1 139 ? 32.062 2.125 18.900 1.00 9.99 185 ILE A N 1
ATOM 1067 C CA . ILE A 1 139 ? 30.734 2.600 18.493 1.00 9.98 185 ILE A CA 1
ATOM 1068 C C . ILE A 1 139 ? 30.540 2.139 17.050 1.00 11.21 185 ILE A C 1
ATOM 1069 O O . ILE A 1 139 ? 31.406 2.431 16.195 1.00 11.74 185 ILE A O 1
ATOM 1074 N N . ASP A 1 140 ? 29.494 1.342 16.779 1.00 12.50 186 ASP A N 1
ATOM 1075 C CA . ASP A 1 140 ? 29.169 0.992 15.379 1.00 16.16 186 ASP A CA 1
ATOM 1076 C C . ASP A 1 140 ? 28.463 2.115 14.631 1.00 16.43 186 ASP A C 1
ATOM 1077 O O . ASP A 1 140 ? 27.623 2.802 15.213 1.00 22.40 186 ASP A O 1
ATOM 1082 N N . ILE A 1 141 ? 28.779 2.404 13.394 1.00 13.59 187 ILE A N 1
ATOM 1083 C CA . ILE A 1 141 ? 27.924 3.363 12.701 1.00 13.58 187 ILE A CA 1
ATOM 1084 C C . ILE A 1 141 ? 27.090 2.523 11.708 1.00 13.74 187 ILE A C 1
ATOM 1085 O O . ILE A 1 141 ? 25.815 2.637 11.597 1.00 14.71 187 ILE A O 1
ATOM 1090 N N . LEU A 1 142 ? 27.772 1.577 11.074 1.00 12.66 188 LEU A N 1
ATOM 1091 C CA . LEU A 1 142 ? 27.068 0.649 10.139 1.00 11.31 188 LEU A CA 1
ATOM 1092 C C . LEU A 1 142 ? 27.632 -0.761 10.449 1.00 12.06 188 LEU A C 1
ATOM 1093 O O . LEU A 1 142 ? 28.866 -0.950 10.497 1.00 11.60 188 LEU A O 1
ATOM 1098 N N . ASP A 1 143 ? 26.770 -1.739 10.633 1.00 11.38 189 ASP A N 1
ATOM 1099 C CA . ASP A 1 143 ? 27.244 -3.115 10.785 1.00 11.67 189 ASP A CA 1
ATOM 1100 C C . ASP A 1 143 ? 26.101 -3.955 10.201 1.00 12.08 189 ASP A C 1
ATOM 1101 O O . ASP A 1 143 ? 24.984 -4.040 10.782 1.00 13.44 189 ASP A O 1
ATOM 1106 N N . ALA A 1 144 ? 26.305 -4.479 8.993 1.00 10.80 190 ALA A N 1
ATOM 1107 C CA . ALA A 1 144 ? 25.184 -5.133 8.252 1.00 10.94 190 ALA A CA 1
ATOM 1108 C C . ALA A 1 144 ? 25.682 -6.305 7.451 1.00 10.46 190 ALA A C 1
ATOM 1109 O O . ALA A 1 144 ? 26.789 -6.245 6.906 1.00 11.35 190 ALA A O 1
ATOM 1111 N N . TYR A 1 145 ? 24.840 -7.335 7.350 1.00 10.59 191 TYR A N 1
ATOM 1112 C CA . TYR A 1 145 ? 25.110 -8.593 6.624 1.00 10.39 191 TYR A CA 1
ATOM 1113 C C . TYR A 1 145 ? 24.096 -8.559 5.484 1.00 10.29 191 TYR A C 1
ATOM 1114 O O . TYR A 1 145 ? 22.940 -8.948 5.659 1.00 9.72 191 TYR A O 1
ATOM 1123 N N . GLY A 1 146 ? 24.485 -8.070 4.305 1.00 9.95 192 GLY A N 1
ATOM 1124 C CA . GLY A 1 146 ? 23.477 -7.742 3.287 1.00 10.63 192 GLY A CA 1
ATOM 1125 C C . GLY A 1 146 ? 22.894 -8.806 2.352 1.00 11.75 192 GLY A C 1
ATOM 1126 O O . GLY A 1 146 ? 21.947 -8.491 1.617 1.00 11.37 192 GLY A O 1
ATOM 1127 N N . ALA A 1 147 ? 23.443 -10.030 2.328 1.00 11.70 193 ALA A N 1
ATOM 1128 C CA . ALA A 1 147 ? 23.091 -11.000 1.249 1.00 12.22 193 ALA A CA 1
ATOM 1129 C C . ALA A 1 147 ? 21.583 -11.275 1.132 1.00 12.74 193 ALA A C 1
ATOM 1130 O O . ALA A 1 147 ? 20.896 -11.452 2.174 1.00 11.14 193 ALA A O 1
ATOM 1132 N N . ASP A 1 148 ? 21.084 -11.369 -0.106 1.00 12.19 194 ASP A N 1
ATOM 1133 C CA . ASP A 1 148 ? 19.702 -11.881 -0.296 1.00 13.87 194 ASP A CA 1
ATOM 1134 C C . ASP A 1 148 ? 19.598 -13.377 0.085 1.00 14.10 194 ASP A C 1
ATOM 1135 O O . ASP A 1 148 ? 18.544 -13.833 0.569 1.00 13.90 194 ASP A O 1
ATOM 1140 N N . TYR A 1 149 ? 20.679 -14.129 -0.161 1.00 13.41 195 TYR A N 1
ATOM 1141 C CA . TYR A 1 149 ? 20.638 -15.589 -0.044 1.00 14.01 195 TYR A CA 1
ATOM 1142 C C . TYR A 1 149 ? 21.974 -16.086 0.460 1.00 13.85 195 TYR A C 1
ATOM 1143 O O . TYR A 1 149 ? 22.992 -15.512 0.081 1.00 13.21 195 TYR A O 1
ATOM 1152 N N . SER A 1 150 ? 21.990 -17.165 1.270 1.00 12.03 196 SER A N 1
ATOM 1153 C CA . SER A 1 150 ? 23.268 -17.810 1.717 1.00 12.70 196 SER A CA 1
ATOM 1154 C C . SER A 1 150 ? 23.432 -19.287 1.200 1.00 13.70 196 SER A C 1
ATOM 1155 O O . SER A 1 150 ? 22.684 -20.183 1.591 1.00 13.99 196 SER A O 1
ATOM 1158 N N . GLU A 1 151 ? 24.370 -19.555 0.299 1.00 13.49 197 GLU A N 1
ATOM 1159 C CA . GLU A 1 151 ? 24.611 -20.914 -0.153 1.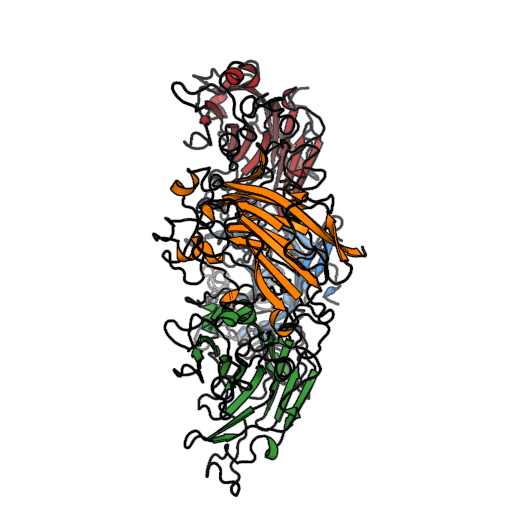00 15.00 197 GLU A CA 1
ATOM 1160 C C . GLU A 1 151 ? 25.187 -21.757 0.991 1.00 15.14 197 GLU A C 1
ATOM 1161 O O . GLU A 1 151 ? 24.906 -22.949 1.030 1.00 16.36 197 GLU A O 1
ATOM 1167 N N . SER A 1 152 ? 26.036 -21.166 1.865 1.00 15.42 198 SER A N 1
ATOM 1168 C CA . SER A 1 152 ? 26.638 -21.958 2.953 1.00 15.60 198 SER A CA 1
ATOM 1169 C C . SER A 1 152 ? 25.487 -22.559 3.832 1.00 16.30 198 SER A C 1
ATOM 1170 O O . SER A 1 152 ? 25.497 -23.756 4.174 1.00 14.89 198 SER A O 1
ATOM 1173 N N . ALA A 1 153 ? 24.474 -21.737 4.173 1.00 15.50 199 ALA A N 1
ATOM 1174 C CA . ALA A 1 153 ? 23.354 -22.244 4.996 1.00 15.30 199 ALA A CA 1
ATOM 1175 C C . ALA A 1 153 ? 22.245 -22.890 4.169 1.00 16.18 199 ALA A C 1
ATOM 1176 O O . ALA A 1 153 ? 21.399 -23.599 4.739 1.00 16.75 199 ALA A O 1
ATOM 1178 N N . GLY A 1 154 ? 22.244 -22.677 2.835 1.00 15.73 200 GLY A N 1
ATOM 1179 C CA . GLY A 1 154 ? 21.162 -23.196 1.982 1.00 14.52 200 GLY A CA 1
ATOM 1180 C C . GLY A 1 154 ? 19.845 -22.480 2.327 1.00 16.22 200 GLY A C 1
ATOM 1181 O O . GLY A 1 154 ? 18.795 -23.117 2.419 1.00 16.23 200 GLY A O 1
ATOM 1182 N N . LYS A 1 155 ? 19.906 -21.152 2.540 1.00 15.99 201 LYS A N 1
ATOM 1183 C CA . LYS A 1 155 ? 18.668 -20.416 2.932 1.00 17.16 201 LYS A CA 1
ATOM 1184 C C . LYS A 1 155 ? 18.550 -18.976 2.441 1.00 16.19 201 LYS A C 1
ATOM 1185 O O . LYS A 1 155 ? 19.550 -18.261 2.299 1.00 15.89 201 LYS A O 1
ATOM 1191 N N . ASP A 1 156 ? 17.311 -18.561 2.208 1.00 14.73 202 ASP A N 1
ATOM 1192 C CA . ASP A 1 156 ? 16.957 -17.149 2.089 1.00 15.63 202 ASP A CA 1
ATOM 1193 C C . ASP A 1 156 ? 17.557 -16.377 3.264 1.00 14.93 202 ASP A C 1
ATOM 1194 O O . ASP A 1 156 ? 17.432 -16.823 4.431 1.00 15.63 202 ASP A O 1
ATOM 1199 N N . HIS A 1 157 ? 18.227 -15.237 3.003 1.00 13.49 203 HIS A N 1
ATOM 1200 C CA . HIS A 1 157 ? 19.020 -14.549 4.039 1.00 12.93 203 HIS A CA 1
ATOM 1201 C C . HIS A 1 157 ? 18.324 -13.195 4.407 1.00 13.95 203 HIS A C 1
ATOM 1202 O O . HIS A 1 157 ? 18.909 -12.301 4.985 1.00 13.17 203 HIS A O 1
ATOM 1209 N N . SER A 1 158 ? 17.021 -13.099 4.113 1.00 13.42 204 SER A N 1
ATOM 1210 C CA . SER A 1 158 ? 16.347 -11.817 4.215 1.00 14.95 204 SER A CA 1
ATOM 1211 C C . SER A 1 158 ? 16.161 -11.449 5.715 1.00 15.15 204 SER A C 1
ATOM 1212 O O . SER A 1 158 ? 15.938 -10.273 6.081 1.00 15.13 204 SER A O 1
ATOM 1215 N N . TYR A 1 159 ? 16.308 -12.431 6.611 1.00 15.08 205 TYR A N 1
ATOM 1216 C CA . TYR A 1 159 ? 16.350 -12.074 8.049 1.00 15.02 205 TYR A CA 1
ATOM 1217 C C . TYR A 1 159 ? 17.421 -11.023 8.346 1.00 14.29 205 TYR A C 1
ATOM 1218 O O . TYR A 1 159 ? 17.200 -10.077 9.152 1.00 13.45 205 TYR A O 1
ATOM 1227 N N . PHE A 1 160 ? 18.582 -11.212 7.726 1.00 11.89 206 PHE A N 1
ATOM 1228 C CA . PHE A 1 160 ? 19.671 -10.238 7.779 1.00 12.00 206 PHE A CA 1
ATOM 1229 C C . PHE A 1 160 ? 19.675 -9.125 6.722 1.00 11.73 206 PHE A C 1
ATOM 1230 O O . PHE A 1 160 ? 20.110 -7.970 7.032 1.00 12.94 206 PHE A O 1
ATOM 1238 N N . SER A 1 161 ? 19.243 -9.431 5.497 1.00 12.04 207 SER A N 1
ATOM 1239 C CA . SER A 1 161 ? 19.378 -8.442 4.372 1.00 12.83 207 SER A CA 1
ATOM 1240 C C . SER A 1 161 ? 18.522 -7.180 4.669 1.00 12.93 207 SER A C 1
ATOM 1241 O O . SER A 1 161 ? 18.775 -6.105 4.116 1.00 13.57 207 SER A O 1
ATOM 1244 N N . LYS A 1 162 ? 17.515 -7.332 5.556 1.00 12.69 208 LYS A N 1
ATOM 1245 C CA . LYS A 1 162 ? 16.610 -6.219 5.894 1.00 12.28 208 LYS A CA 1
ATOM 1246 C C . LYS A 1 162 ? 16.995 -5.553 7.221 1.00 12.49 208 LYS A C 1
ATOM 1247 O O . LYS A 1 162 ? 16.273 -4.716 7.711 1.00 14.60 208 LYS A O 1
ATOM 1253 N N . LYS A 1 163 ? 18.116 -5.921 7.831 1.00 11.72 209 LYS A N 1
ATOM 1254 C CA . LYS A 1 163 ? 18.492 -5.383 9.212 1.00 11.31 209 LYS A CA 1
ATOM 1255 C C . LYS A 1 163 ? 19.831 -4.669 9.195 1.00 11.62 209 LYS A C 1
ATOM 1256 O O . LYS A 1 163 ? 20.758 -5.088 8.495 1.00 11.99 209 LYS A O 1
ATOM 1262 N N A VAL A 1 164 ? 19.940 -3.543 9.906 0.50 12.05 210 VAL A N 1
ATOM 1263 N N B VAL A 1 164 ? 19.936 -3.606 9.991 0.50 12.01 210 VAL A N 1
ATOM 1264 C CA A VAL A 1 164 ? 21.284 -3.022 10.191 0.50 11.72 210 VAL A CA 1
ATOM 1265 C CA B VAL A 1 164 ? 21.217 -2.947 10.216 0.50 11.77 210 VAL A CA 1
ATOM 1266 C C A VAL A 1 164 ? 21.481 -2.984 11.700 0.50 12.69 210 VAL A C 1
ATOM 1267 C C B VAL A 1 164 ? 21.447 -3.050 11.720 0.50 12.80 210 VAL A C 1
ATOM 1268 O O A VAL A 1 164 ? 20.560 -2.604 12.427 0.50 13.41 210 VAL A O 1
ATOM 1269 O O B VAL A 1 164 ? 20.494 -2.849 12.469 0.50 13.82 210 VAL A O 1
ATOM 1276 N N . HIS A 1 165 ? 22.657 -3.431 12.154 1.00 12.10 211 HIS A N 1
ATOM 1277 C CA . HIS A 1 165 ? 22.935 -3.557 13.566 1.00 12.35 211 HIS A CA 1
ATOM 1278 C C . HIS A 1 165 ? 23.531 -2.238 14.035 1.00 12.84 211 HIS A C 1
ATOM 1279 O O . HIS A 1 165 ? 24.528 -1.820 13.508 1.00 13.78 211 HIS A O 1
ATOM 1286 N N . ILE A 1 166 ? 22.886 -1.566 14.958 1.00 12.23 212 ILE A N 1
ATOM 1287 C CA . ILE A 1 166 ? 23.365 -0.266 15.421 1.00 13.06 212 ILE A CA 1
ATOM 1288 C C . ILE A 1 166 ? 23.674 -0.364 16.886 1.00 12.58 212 ILE A C 1
ATOM 1289 O O . ILE A 1 166 ? 22.773 -0.359 17.689 1.00 15.03 212 ILE A O 1
ATOM 1294 N N . SER A 1 167 ? 24.946 -0.362 17.242 1.00 11.88 213 SER A N 1
ATOM 1295 C CA . SER A 1 167 ? 25.296 -0.738 18.616 1.00 12.31 213 SER A CA 1
ATOM 1296 C C . SER A 1 167 ? 26.604 -0.047 19.053 1.00 12.58 213 SER A C 1
ATOM 1297 O O . SER A 1 167 ? 27.129 0.833 18.344 1.00 12.26 213 SER A O 1
ATOM 1300 N N A HIS A 1 168 ? 27.080 -0.437 20.239 0.50 11.79 214 HIS A N 1
ATOM 1301 N N B HIS A 1 168 ? 27.088 -0.428 20.237 0.50 12.04 214 HIS A N 1
ATOM 1302 C CA A HIS A 1 168 ? 28.322 0.055 20.815 0.50 11.39 214 HIS A CA 1
ATOM 1303 C CA B HIS A 1 168 ? 28.370 0.021 20.753 0.50 11.76 214 HIS A CA 1
ATOM 1304 C C A HIS A 1 168 ? 28.819 -1.063 21.744 0.50 11.21 214 HIS A C 1
ATOM 1305 C C B HIS A 1 168 ? 28.841 -1.097 21.687 0.50 11.47 214 HIS A C 1
ATOM 1306 O O A HIS A 1 168 ? 28.011 -1.938 22.161 0.50 11.44 214 HIS A O 1
ATOM 1307 O O B HIS A 1 168 ? 28.036 -1.990 22.067 0.50 11.74 214 HIS A O 1
ATOM 1320 N N . HIS A 1 169 ? 30.116 -1.067 22.076 1.00 11.23 215 HIS A N 1
ATOM 1321 C CA . HIS A 1 169 ? 30.671 -2.117 22.957 1.00 11.28 215 HIS A CA 1
ATOM 1322 C C . HIS A 1 169 ? 31.585 -1.458 23.957 1.00 11.36 215 HIS A C 1
ATOM 1323 O O . HIS A 1 169 ? 32.242 -0.483 23.613 1.00 11.69 215 HIS A O 1
ATOM 1330 N N . VAL A 1 170 ? 31.674 -2.020 25.155 1.00 11.45 216 VAL A N 1
ATOM 1331 C CA . VAL A 1 170 ? 32.767 -1.698 26.062 1.00 11.33 216 VAL A CA 1
ATOM 1332 C C . VAL A 1 170 ? 33.414 -3.017 26.389 1.00 12.77 216 VAL A C 1
ATOM 1333 O O . VAL A 1 170 ? 32.706 -4.054 26.488 1.00 14.10 216 VAL A O 1
ATOM 1337 N N . PHE A 1 171 ? 34.745 -3.035 26.507 1.00 14.11 217 PHE A N 1
ATOM 1338 C CA . PHE A 1 171 ? 35.470 -4.336 26.734 1.00 14.13 217 PHE A CA 1
ATOM 1339 C C . PHE A 1 171 ? 36.340 -4.284 27.967 1.00 15.12 217 PHE A C 1
ATOM 1340 O O . PHE A 1 171 ? 36.793 -3.194 28.358 1.00 14.69 217 PHE A O 1
ATOM 1348 N N . ILE A 1 172 ? 36.587 -5.455 28.576 1.00 14.86 218 ILE A N 1
ATOM 1349 C CA . ILE A 1 172 ? 37.713 -5.605 29.474 1.00 17.49 218 ILE A CA 1
ATOM 1350 C C . ILE A 1 172 ? 38.654 -6.489 28.635 1.00 18.13 218 ILE A C 1
ATOM 1351 O O . ILE A 1 172 ? 38.175 -7.486 28.044 1.00 18.92 218 ILE A O 1
ATOM 1356 N N . ARG A 1 173 ? 39.953 -6.165 28.571 1.00 19.69 219 ARG A N 1
ATOM 1357 C CA . ARG A 1 173 ? 40.821 -6.876 27.628 1.00 20.53 219 ARG A CA 1
ATOM 1358 C C . ARG A 1 173 ? 41.397 -8.183 28.154 1.00 23.01 219 ARG A C 1
ATOM 1359 O O . ARG A 1 173 ? 41.478 -9.116 27.363 1.00 22.27 219 ARG A O 1
ATOM 1367 N N . ASP A 1 174 ? 41.764 -8.252 29.435 0.80 25.23 220 ASP A N 1
ATOM 1368 C CA . ASP A 1 174 ? 42.435 -9.434 29.977 0.80 28.02 220 ASP A CA 1
ATOM 1369 C C . ASP A 1 174 ? 41.970 -9.672 31.406 0.80 28.91 220 ASP A C 1
ATOM 1370 O O . ASP A 1 174 ? 42.282 -8.884 32.257 0.80 29.27 220 ASP A O 1
ATOM 1375 N N . PRO A 1 175 ? 41.145 -10.714 31.636 0.80 29.11 221 PRO A N 1
ATOM 1376 C CA . PRO A 1 175 ? 40.566 -11.590 30.590 0.80 27.07 221 PRO A CA 1
ATOM 1377 C C . PRO A 1 175 ? 39.444 -10.952 29.773 0.80 25.44 221 PRO A C 1
ATOM 1378 O O . PRO A 1 175 ? 38.702 -10.116 30.286 0.80 22.66 221 PRO A O 1
ATOM 1382 N N . PHE A 1 176 ? 39.336 -11.386 28.520 1.00 22.97 222 PHE A N 1
ATOM 1383 C CA . PHE A 1 176 ? 38.512 -10.692 27.561 1.00 22.11 222 PHE A CA 1
ATOM 1384 C C . PHE A 1 176 ? 37.021 -10.806 27.894 1.00 21.60 222 PHE A C 1
ATOM 1385 O O . PHE A 1 176 ? 36.510 -11.919 28.043 1.00 20.62 222 PHE A O 1
ATOM 1393 N N . GLN A 1 177 ? 36.309 -9.671 27.942 1.00 19.79 223 GLN A N 1
ATOM 1394 C CA . GLN A 1 177 ? 34.876 -9.694 28.162 1.00 19.48 223 GLN A CA 1
ATOM 1395 C C . GLN A 1 177 ? 34.291 -8.577 27.322 1.00 17.57 223 GLN A C 1
ATOM 1396 O O . GLN A 1 177 ? 34.930 -7.531 27.180 1.00 15.77 223 GLN A O 1
ATOM 1402 N N . ASP A 1 178 ? 33.061 -8.768 26.824 1.00 16.92 224 ASP A N 1
ATOM 1403 C CA . ASP A 1 178 ? 32.481 -7.846 25.834 1.00 16.53 224 ASP A CA 1
ATOM 1404 C C . ASP A 1 178 ? 31.060 -7.564 26.265 1.00 16.64 224 ASP A C 1
ATOM 1405 O O . ASP A 1 178 ? 30.274 -8.513 26.422 1.00 18.11 224 ASP A O 1
ATOM 1410 N N . TYR A 1 179 ? 30.715 -6.278 26.473 1.00 15.19 225 TYR A N 1
ATOM 1411 C CA . TYR A 1 179 ? 29.306 -5.884 26.620 1.00 14.69 225 TYR A CA 1
ATOM 1412 C C . TYR A 1 179 ? 28.787 -5.073 25.415 1.00 13.76 225 TYR A C 1
ATOM 1413 O O . TYR A 1 179 ? 29.469 -4.132 24.958 1.00 12.29 225 TYR A O 1
ATOM 1422 N N . GLN A 1 180 ? 27.583 -5.381 24.904 1.00 12.44 226 GLN A N 1
ATOM 1423 C CA . GLN A 1 180 ? 26.857 -4.447 24.020 1.00 13.12 226 GLN A CA 1
ATOM 1424 C C . GLN A 1 180 ? 25.361 -4.545 24.412 1.00 13.76 226 GLN A C 1
ATOM 1425 O O . GLN A 1 180 ? 24.932 -5.588 24.982 1.00 13.07 226 GLN A O 1
ATOM 1431 N N . PRO A 1 181 ? 24.553 -3.501 24.089 1.00 14.17 227 PRO A N 1
ATOM 1432 C CA . PRO A 1 181 ? 23.114 -3.656 24.325 1.00 15.44 227 PRO A CA 1
ATOM 1433 C C . PRO A 1 181 ? 22.575 -4.772 23.412 1.00 17.69 227 PRO A C 1
ATOM 1434 O O . PRO A 1 181 ? 23.111 -4.960 22.278 1.00 17.36 227 PRO A O 1
ATOM 1438 N N . LYS A 1 182 ? 21.576 -5.531 23.878 1.00 18.29 228 LYS A N 1
ATOM 1439 C CA . LYS A 1 182 ? 21.072 -6.647 23.046 1.00 21.30 228 LYS A CA 1
ATOM 1440 C C . LYS A 1 182 ? 19.537 -6.616 22.863 1.00 22.14 228 LYS A C 1
ATOM 1441 O O . LYS A 1 182 ? 18.955 -7.586 22.396 1.00 20.96 228 LYS A O 1
ATOM 1447 N N . ASP A 1 183 ? 18.903 -5.459 23.189 1.00 23.08 229 ASP A N 1
ATOM 1448 C CA . ASP A 1 183 ? 17.430 -5.304 23.039 1.00 23.10 229 ASP A CA 1
ATOM 1449 C C . ASP A 1 183 ? 17.075 -5.280 21.524 1.00 23.77 229 ASP A C 1
ATOM 1450 O O . ASP A 1 183 ? 17.965 -5.078 20.668 1.00 22.91 229 ASP A O 1
ATOM 1455 N N . ALA A 1 184 ? 15.804 -5.487 21.176 1.00 23.65 230 ALA A N 1
ATOM 1456 C CA . ALA A 1 184 ? 15.482 -5.745 19.773 1.00 23.62 230 ALA A CA 1
ATOM 1457 C C . ALA A 1 184 ? 15.714 -4.530 18.881 1.00 22.71 230 ALA A C 1
ATOM 1458 O O . ALA A 1 184 ? 16.015 -4.697 17.648 1.00 23.09 230 ALA A O 1
ATOM 1460 N N . GLY A 1 185 ? 15.650 -3.330 19.481 1.00 22.00 231 GLY A N 1
ATOM 1461 C CA . GLY A 1 185 ? 15.816 -2.050 18.733 1.00 19.79 231 GLY A CA 1
ATOM 1462 C C . GLY A 1 185 ? 17.258 -1.850 18.261 1.00 18.80 231 GLY A C 1
ATOM 1463 O O . GLY A 1 185 ? 17.520 -0.970 17.403 1.00 17.02 231 GLY A O 1
ATOM 1464 N N . SER A 1 186 ? 18.194 -2.673 18.768 1.00 17.34 232 SER A N 1
ATOM 1465 C CA . SER A 1 186 ? 19.616 -2.635 18.271 1.00 16.51 232 SER A CA 1
ATOM 1466 C C . SER A 1 186 ? 19.813 -3.212 16.837 1.00 16.51 232 SER A C 1
ATOM 1467 O O . SER A 1 186 ? 20.907 -3.064 16.227 1.00 15.25 232 SER A O 1
ATOM 1470 N N . TRP A 1 187 ? 18.764 -3.842 16.304 1.00 16.11 233 TRP A N 1
ATOM 1471 C CA . TRP A 1 187 ? 18.717 -4.201 14.862 1.00 16.38 233 TRP A CA 1
ATOM 1472 C C . TRP A 1 187 ? 17.560 -3.462 14.211 1.00 16.26 233 TRP A C 1
ATOM 1473 O O . TRP A 1 187 ? 16.387 -3.761 14.465 1.00 16.71 233 TRP A O 1
ATOM 1484 N N . PHE A 1 188 ? 17.890 -2.470 13.400 1.00 15.15 234 PHE A N 1
ATOM 1485 C CA . PHE A 1 188 ? 16.865 -1.665 12.747 1.00 14.55 234 PHE A CA 1
ATOM 1486 C C . PHE A 1 188 ? 16.371 -2.348 11.462 1.00 13.46 234 PHE A C 1
ATOM 1487 O O . PHE A 1 188 ? 17.172 -2.840 10.674 1.00 12.89 234 PHE A O 1
ATOM 1495 N N . GLU A 1 189 ? 15.064 -2.295 11.220 1.00 13.85 235 GLU A N 1
ATOM 1496 C CA . GLU A 1 189 ? 14.453 -2.884 10.058 1.00 15.53 235 GLU A CA 1
ATOM 1497 C C . GLU A 1 189 ? 13.214 -2.052 9.699 1.00 16.48 235 GLU A C 1
ATOM 1498 O O . GLU A 1 189 ? 12.405 -1.785 10.579 1.00 15.60 235 GLU A O 1
ATOM 1504 N N . ASP A 1 190 ? 13.039 -1.648 8.434 1.00 17.27 236 ASP A N 1
ATOM 1505 C CA . ASP A 1 190 ? 11.768 -1.017 8.068 1.00 17.57 236 ASP A CA 1
ATOM 1506 C C . ASP A 1 190 ? 11.226 -1.545 6.762 1.00 19.16 236 ASP A C 1
ATOM 1507 O O . ASP A 1 190 ? 10.256 -1.008 6.240 1.00 18.77 236 ASP A O 1
ATOM 1512 N N . GLY A 1 191 ? 11.829 -2.605 6.232 1.00 18.37 237 GLY A N 1
ATOM 1513 C CA . GLY A 1 191 ? 11.348 -3.151 4.947 1.00 18.48 237 GLY A CA 1
ATOM 1514 C C . GLY A 1 191 ? 12.404 -2.950 3.848 1.00 17.61 237 GLY A C 1
ATOM 1515 O O . GLY A 1 191 ? 12.429 -3.702 2.870 1.00 16.93 237 GLY A O 1
ATOM 1516 N N . THR A 1 192 ? 13.266 -1.952 4.002 1.00 15.82 238 THR A N 1
ATOM 1517 C CA . THR A 1 192 ? 14.395 -1.734 3.067 1.00 15.72 238 THR A CA 1
ATOM 1518 C C . THR A 1 192 ? 15.382 -2.913 2.998 1.00 15.33 238 THR A C 1
ATOM 1519 O O . THR A 1 192 ? 15.782 -3.440 4.059 1.00 14.81 238 THR A O 1
ATOM 1523 N N . VAL A 1 193 ? 15.772 -3.294 1.775 1.00 13.88 239 VAL A N 1
ATOM 1524 C CA . VAL A 1 193 ? 16.806 -4.312 1.558 1.00 14.37 239 VAL A CA 1
ATOM 1525 C C . VAL A 1 193 ? 18.034 -3.471 1.296 1.00 13.25 239 VAL A C 1
ATOM 1526 O O . VAL A 1 193 ? 18.136 -2.852 0.235 1.00 14.87 239 VAL A O 1
ATOM 1530 N N . TRP A 1 194 ? 18.947 -3.458 2.262 1.00 12.55 240 TRP A N 1
ATOM 1531 C CA . TRP A 1 194 ? 20.053 -2.502 2.347 1.00 13.23 240 TRP A CA 1
ATOM 1532 C C . TRP A 1 194 ? 20.997 -2.621 1.136 1.00 13.89 240 TRP A C 1
ATOM 1533 O O . TRP A 1 194 ? 21.535 -1.584 0.692 1.00 13.39 240 TRP A O 1
ATOM 1544 N N . ASN A 1 195 ? 21.147 -3.853 0.600 1.00 14.31 241 ASN A N 1
ATOM 1545 C CA . ASN A 1 195 ? 22.139 -4.072 -0.475 1.00 13.59 241 ASN A CA 1
ATOM 1546 C C . ASN A 1 195 ? 21.743 -3.406 -1.853 1.00 14.49 241 ASN A C 1
ATOM 1547 O O . ASN A 1 195 ? 22.567 -3.340 -2.792 1.00 13.82 241 ASN A O 1
ATOM 1552 N N . LYS A 1 196 ? 20.523 -2.863 -1.955 1.00 14.38 242 LYS A N 1
ATOM 1553 C CA . LYS A 1 196 ? 20.046 -2.392 -3.252 1.00 14.93 242 LYS A CA 1
ATOM 1554 C C . LYS A 1 196 ? 20.535 -0.980 -3.575 1.00 15.68 242 LYS A C 1
ATOM 1555 O O . LYS A 1 196 ? 20.591 -0.644 -4.749 1.00 15.79 242 LYS A O 1
ATOM 1561 N N . GLU A 1 197 ? 20.863 -0.161 -2.569 1.00 14.86 243 GLU A N 1
ATOM 1562 C CA . GLU A 1 197 ? 21.136 1.289 -2.818 1.00 15.84 243 GLU A CA 1
ATOM 1563 C C . GLU A 1 197 ? 22.141 1.836 -1.837 1.00 14.48 243 GLU A C 1
ATOM 1564 O O . GLU A 1 197 ? 22.364 1.226 -0.811 1.00 13.15 243 GLU A O 1
ATOM 1570 N N . PHE A 1 198 ? 22.784 2.951 -2.178 1.00 13.76 244 PHE A N 1
ATOM 1571 C CA . PHE A 1 198 ? 23.466 3.732 -1.155 1.00 14.48 244 PHE A CA 1
ATOM 1572 C C . PHE A 1 198 ? 22.494 4.318 -0.164 1.00 13.74 244 PHE A C 1
ATOM 1573 O O . PHE A 1 198 ? 21.436 4.859 -0.553 1.00 14.47 244 PHE A O 1
ATOM 1581 N N . HIS A 1 199 ? 22.866 4.273 1.111 1.00 12.60 245 HIS A N 1
ATOM 1582 C CA . HIS A 1 199 ? 22.111 4.957 2.165 1.00 11.90 245 HIS A CA 1
ATOM 1583 C C . HIS A 1 199 ? 23.088 5.722 3.056 1.00 11.48 245 HIS A C 1
ATOM 1584 O O . HIS A 1 199 ? 24.334 5.497 3.052 1.00 11.57 245 HIS A O 1
ATOM 1591 N N . ARG A 1 200 ? 22.541 6.621 3.851 1.00 11.66 246 ARG A N 1
ATOM 1592 C CA . ARG A 1 200 ? 23.358 7.423 4.765 1.00 11.70 246 ARG A CA 1
ATOM 1593 C C . ARG A 1 200 ? 23.183 6.888 6.177 1.00 11.67 246 ARG A C 1
ATOM 1594 O O . ARG A 1 200 ? 22.066 6.943 6.716 1.00 13.75 246 ARG A O 1
ATOM 1602 N N . PHE A 1 201 ? 24.264 6.420 6.794 1.00 11.22 247 PHE A N 1
ATOM 1603 C CA . PHE A 1 201 ? 24.252 5.912 8.146 1.00 9.55 247 PHE A CA 1
ATOM 1604 C C . PHE A 1 201 ? 25.112 6.844 9.024 1.00 10.09 247 PHE A C 1
ATOM 1605 O O . PHE A 1 201 ? 26.309 6.998 8.758 1.00 9.87 247 PHE A O 1
ATOM 1613 N N . GLY A 1 202 ? 24.528 7.410 10.089 1.00 9.54 248 GLY A N 1
ATOM 1614 C CA . GLY A 1 202 ? 25.250 8.369 10.888 1.00 10.28 248 GLY A CA 1
ATOM 1615 C C . GLY A 1 202 ? 25.048 8.100 12.371 1.00 10.92 248 GLY A C 1
ATOM 1616 O O . GLY A 1 202 ? 24.090 7.377 12.789 1.00 9.86 248 GLY A O 1
ATOM 1617 N N A VAL A 1 203 ? 25.928 8.693 13.176 0.50 10.26 249 VAL A N 1
ATOM 1618 N N B VAL A 1 203 ? 25.944 8.680 13.169 0.50 10.57 249 VAL A N 1
ATOM 1619 C CA A VAL A 1 203 ? 25.805 8.632 14.622 0.50 10.76 249 VAL A CA 1
ATOM 1620 C CA B VAL A 1 203 ? 25.824 8.661 14.614 0.50 11.31 249 VAL A CA 1
ATOM 1621 C C A VAL A 1 203 ? 26.195 9.987 15.188 0.50 10.72 249 VAL A C 1
ATOM 1622 C C B VAL A 1 203 ? 26.168 10.038 15.139 0.50 11.01 249 VAL A C 1
ATOM 1623 O O A VAL A 1 203 ? 27.202 10.577 14.774 0.50 10.93 249 VAL A O 1
ATOM 1624 O O B VAL A 1 203 ? 27.110 10.688 14.653 0.50 11.16 249 VAL A O 1
ATOM 1631 N N . TYR A 1 204 ? 25.374 10.505 16.106 1.00 10.55 250 TYR A N 1
ATOM 1632 C CA . TYR A 1 204 ? 25.787 11.665 16.926 1.00 10.85 250 TYR A CA 1
ATOM 1633 C C . TYR A 1 204 ? 26.284 11.078 18.238 1.00 10.59 250 TYR A C 1
ATOM 1634 O O . TYR A 1 204 ? 25.464 10.566 19.056 1.00 12.51 250 TYR A O 1
ATOM 1643 N N . TRP A 1 205 ? 27.602 11.146 18.461 1.00 10.07 251 TRP A N 1
ATOM 1644 C CA . TRP A 1 205 ? 28.187 10.710 19.720 1.00 9.85 251 TRP A CA 1
ATOM 1645 C C . TRP A 1 205 ? 28.285 12.039 20.497 1.00 10.07 251 TRP A C 1
ATOM 1646 O O . TRP A 1 205 ? 29.210 12.845 20.267 1.00 10.06 251 TRP A O 1
ATOM 1657 N N . ARG A 1 206 ? 27.310 12.264 21.392 1.00 10.38 252 ARG A N 1
ATOM 1658 C CA . ARG A 1 206 ? 27.144 13.609 22.007 1.00 11.07 252 ARG A CA 1
ATOM 1659 C C . ARG A 1 206 ? 28.048 13.778 23.268 1.00 11.74 252 ARG A C 1
ATOM 1660 O O . ARG A 1 206 ? 28.678 14.847 23.469 1.00 9.82 252 ARG A O 1
ATOM 1668 N N . ASP A 1 207 ? 28.116 12.737 24.101 1.00 10.77 253 ASP A N 1
ATOM 1669 C CA . ASP A 1 207 ? 28.901 12.783 25.308 1.00 11.25 253 ASP A CA 1
ATOM 1670 C C . ASP A 1 207 ? 29.115 11.302 25.696 1.00 11.06 253 ASP A C 1
ATOM 1671 O O . ASP A 1 207 ? 28.581 10.431 25.021 1.00 11.86 253 ASP A O 1
ATOM 1676 N N . PRO A 1 208 ? 29.852 11.006 26.787 1.00 11.34 254 PRO A N 1
ATOM 1677 C CA . PRO A 1 208 ? 30.118 9.570 27.142 1.00 11.27 254 PRO A CA 1
ATOM 1678 C C . PRO A 1 208 ? 28.879 8.701 27.419 1.00 11.82 254 PRO A C 1
ATOM 1679 O O . PRO A 1 208 ? 28.989 7.447 27.440 1.00 13.54 254 PRO A O 1
ATOM 1683 N N . TRP A 1 209 ? 27.713 9.335 27.612 1.00 11.15 255 TRP A N 1
ATOM 1684 C CA . TRP A 1 209 ? 26.475 8.620 27.987 1.00 11.31 255 TRP A CA 1
ATOM 1685 C C . TRP A 1 209 ? 25.310 8.736 26.984 1.00 11.36 255 TRP A C 1
ATOM 1686 O O . TRP A 1 209 ? 24.155 8.398 27.311 1.00 13.50 255 TRP A O 1
ATOM 1697 N N . HIS A 1 210 ? 25.585 9.224 25.769 1.00 11.62 256 HIS A N 1
ATOM 1698 C CA . HIS A 1 210 ? 24.473 9.591 24.879 1.00 10.72 256 HIS A CA 1
ATOM 1699 C C . HIS A 1 210 ? 24.889 9.411 23.407 1.00 11.09 256 HIS A C 1
ATOM 1700 O O . HIS A 1 210 ? 25.781 10.125 22.917 1.00 10.76 256 HIS A O 1
ATOM 1707 N N . LEU A 1 211 ? 24.208 8.480 22.717 1.00 10.93 257 LEU A N 1
ATOM 1708 C CA . LEU A 1 211 ? 24.435 8.186 21.258 1.00 11.67 257 LEU A CA 1
ATOM 1709 C C . LEU A 1 211 ? 23.088 8.328 20.563 1.00 11.22 257 LEU A C 1
ATOM 1710 O O . LEU A 1 211 ? 22.088 7.889 21.100 1.00 13.05 257 LEU A O 1
ATOM 1715 N N . GLU A 1 212 ? 23.053 8.921 19.383 1.00 10.79 258 GLU A N 1
ATOM 1716 C CA . GLU A 1 212 ? 21.835 8.926 18.540 1.00 11.20 258 GLU A CA 1
ATOM 1717 C C . GLU A 1 212 ? 22.212 8.381 17.189 1.00 11.75 258 GLU A C 1
ATOM 1718 O O . GLU A 1 212 ? 23.202 8.840 16.622 1.00 11.00 258 GLU A O 1
ATOM 1724 N N . TYR A 1 213 ? 21.427 7.439 16.646 1.00 11.80 259 TYR A N 1
ATOM 1725 C CA . TYR A 1 213 ? 21.712 6.818 15.338 1.00 10.61 259 TYR A CA 1
ATOM 1726 C C . TYR A 1 213 ? 20.718 7.369 14.324 1.00 10.92 259 TYR A C 1
ATOM 1727 O O . TYR A 1 213 ? 19.511 7.501 14.640 1.00 11.01 259 TYR A O 1
ATOM 1736 N N . TYR A 1 214 ? 21.195 7.632 13.101 1.00 10.32 260 TYR A N 1
ATOM 1737 C CA . TYR A 1 214 ? 20.416 8.246 12.028 1.00 10.52 260 TYR A CA 1
ATOM 1738 C C . TYR A 1 214 ? 20.573 7.437 10.751 1.00 11.46 260 TYR A C 1
ATOM 1739 O O . TYR A 1 214 ? 21.704 7.048 10.366 1.00 12.68 260 TYR A O 1
ATOM 1748 N N . ILE A 1 215 ? 19.467 7.164 10.071 1.00 11.37 261 ILE A N 1
ATOM 1749 C CA . ILE A 1 215 ? 19.556 6.531 8.735 1.00 11.47 261 ILE A CA 1
ATOM 1750 C C . ILE A 1 215 ? 18.766 7.404 7.819 1.00 12.72 261 ILE A C 1
ATOM 1751 O O . ILE A 1 215 ? 17.567 7.720 8.104 1.00 11.96 261 ILE A O 1
ATOM 1756 N N . ASP A 1 216 ? 19.423 7.802 6.730 1.00 11.38 262 ASP A N 1
ATOM 1757 C CA . ASP A 1 216 ? 18.776 8.659 5.706 1.00 13.54 262 ASP A CA 1
ATOM 1758 C C . ASP A 1 216 ? 18.157 9.894 6.303 1.00 14.52 262 ASP A C 1
ATOM 1759 O O . ASP A 1 216 ? 17.067 10.303 5.922 1.00 12.61 262 ASP A O 1
ATOM 1764 N N . GLY A 1 217 ? 18.857 10.504 7.259 1.00 14.57 263 GLY A N 1
ATOM 1765 C CA . GLY A 1 217 ? 18.435 11.839 7.700 1.00 15.20 263 GLY A CA 1
ATOM 1766 C C . GLY A 1 217 ? 17.388 11.834 8.815 1.00 14.92 263 GLY A C 1
ATOM 1767 O O . GLY A 1 217 ? 16.864 12.892 9.120 1.00 14.77 263 GLY A O 1
ATOM 1768 N N . VAL A 1 218 ? 17.145 10.660 9.428 1.00 13.37 264 VAL A N 1
ATOM 1769 C CA . VAL A 1 218 ? 16.085 10.436 10.409 1.00 14.98 264 VAL A CA 1
ATOM 1770 C C . VAL A 1 218 ? 16.644 9.743 11.650 1.00 14.31 264 VAL A C 1
ATOM 1771 O O . VAL A 1 218 ? 17.426 8.812 11.561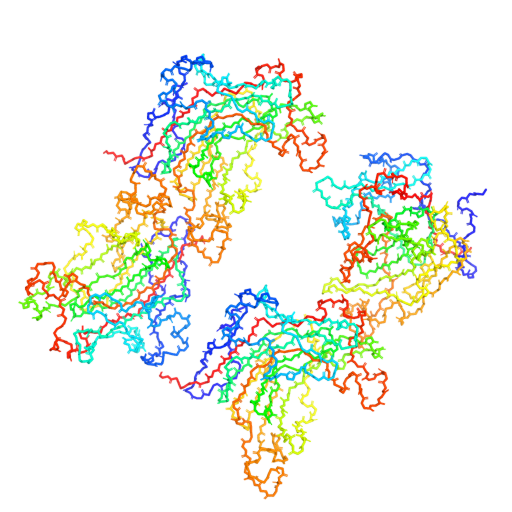 1.00 13.55 264 VAL A O 1
ATOM 1775 N N . LEU A 1 219 ? 16.255 10.216 12.816 1.00 14.51 265 LEU A N 1
ATOM 1776 C CA . LEU A 1 219 ? 16.685 9.620 14.065 1.00 15.60 265 LEU A CA 1
ATOM 1777 C C . LEU A 1 219 ? 16.027 8.277 14.218 1.00 16.03 265 LEU A C 1
ATOM 1778 O O . LEU A 1 219 ? 14.789 8.232 14.318 1.00 17.91 265 LEU A O 1
ATOM 1783 N N . VAL A 1 220 ? 16.776 7.189 14.256 1.00 14.03 266 VAL A N 1
ATOM 1784 C CA . VAL A 1 220 ? 16.101 5.877 14.319 1.00 14.34 266 VAL A CA 1
ATOM 1785 C C . VAL A 1 220 ? 16.222 5.210 15.720 1.00 14.81 266 VAL A C 1
ATOM 1786 O O . VAL A 1 220 ? 15.422 4.321 16.045 1.00 15.99 266 VAL A O 1
ATOM 1790 N N . ARG A 1 221 ? 17.213 5.621 16.527 1.00 13.51 267 ARG A N 1
ATOM 1791 C CA . ARG A 1 221 ? 17.441 5.046 17.859 1.00 12.71 267 ARG A CA 1
ATOM 1792 C C . ARG A 1 221 ? 18.240 5.987 18.732 1.00 12.84 267 ARG A C 1
ATOM 1793 O O . ARG A 1 221 ? 19.210 6.615 18.252 1.00 12.59 267 ARG A O 1
ATOM 1801 N N . THR A 1 222 ? 17.864 6.097 20.017 1.00 13.37 268 THR A N 1
ATOM 1802 C CA . THR A 1 222 ? 18.656 6.863 20.982 1.00 14.11 268 THR A CA 1
ATOM 1803 C C . THR A 1 222 ? 19.141 5.876 22.080 1.00 13.89 268 THR A C 1
ATOM 1804 O O . THR A 1 222 ? 18.342 5.088 22.594 1.00 14.82 268 THR A O 1
ATOM 1808 N N . VAL A 1 223 ? 20.413 5.927 22.438 1.00 13.07 269 VAL A N 1
ATOM 1809 C CA . VAL A 1 223 ? 20.938 5.039 23.461 1.00 13.25 269 VAL A CA 1
ATOM 1810 C C . VAL A 1 223 ? 21.549 5.981 24.467 1.00 14.61 269 VAL A C 1
ATOM 1811 O O . VAL A 1 223 ? 22.537 6.683 24.176 1.00 13.68 269 VAL A O 1
ATOM 1815 N N . SER A 1 224 ? 20.927 6.060 25.636 1.00 14.95 270 SER A N 1
ATOM 1816 C CA . SER A 1 224 ? 21.270 7.176 26.532 1.00 15.73 270 SER A CA 1
ATOM 1817 C C . SER A 1 224 ? 21.216 6.703 27.956 1.00 15.03 270 SER A C 1
ATOM 1818 O O . SER A 1 224 ? 20.258 6.020 28.331 1.00 15.80 270 SER A O 1
ATOM 1821 N N . GLY A 1 225 ? 22.218 7.030 28.766 1.00 13.95 271 GLY A N 1
ATOM 1822 C CA . GLY A 1 225 ? 22.209 6.700 30.216 1.00 15.63 271 GLY A CA 1
ATOM 1823 C C . GLY A 1 225 ? 23.103 5.517 30.614 1.00 15.60 271 GLY A C 1
ATOM 1824 O O . GLY A 1 225 ? 23.413 4.638 29.791 1.00 13.69 271 GLY A O 1
ATOM 1825 N N . LYS A 1 226 ? 23.478 5.483 31.898 1.00 15.39 272 LYS A N 1
ATOM 1826 C CA . LYS A 1 226 ? 24.477 4.510 32.387 1.00 15.70 272 LYS A CA 1
ATOM 1827 C C . LYS A 1 226 ? 23.995 3.063 32.301 1.00 16.53 272 LYS A C 1
ATOM 1828 O O . LYS A 1 226 ? 24.802 2.188 31.963 1.00 17.77 272 LYS A O 1
ATOM 1834 N N . ASP A 1 227 ? 22.698 2.828 32.538 1.00 16.15 273 ASP A N 1
ATOM 1835 C CA . ASP A 1 227 ? 22.112 1.481 32.611 1.00 18.72 273 ASP A CA 1
ATOM 1836 C C . ASP A 1 227 ? 22.155 0.756 31.233 1.00 18.18 273 ASP A C 1
ATOM 1837 O O . ASP A 1 227 ? 22.199 -0.477 31.194 1.00 16.97 273 ASP A O 1
ATOM 1842 N N . ILE A 1 228 ? 22.123 1.496 30.114 1.00 16.52 274 ILE A N 1
ATOM 1843 C CA . ILE A 1 228 ? 22.254 0.846 28.783 1.00 14.98 274 ILE A CA 1
ATOM 1844 C C . ILE A 1 228 ? 23.708 0.994 28.213 1.00 15.19 274 ILE A C 1
ATOM 1845 O O . ILE A 1 228 ? 24.189 0.104 27.482 1.00 15.75 274 ILE A O 1
ATOM 1850 N N . ILE A 1 229 ? 24.419 2.068 28.560 1.00 12.95 275 ILE A N 1
ATOM 1851 C CA . ILE A 1 229 ? 25.765 2.279 27.925 1.00 12.56 275 ILE A CA 1
ATOM 1852 C C . ILE A 1 229 ? 26.834 1.378 28.617 1.00 13.09 275 ILE A C 1
ATOM 1853 O O . ILE A 1 229 ? 27.660 0.709 27.944 1.00 13.43 275 ILE A O 1
ATOM 1858 N N . ASP A 1 230 ? 26.776 1.311 29.950 1.00 12.03 276 ASP A N 1
ATOM 1859 C CA . ASP A 1 230 ? 27.728 0.463 30.729 1.00 13.23 276 ASP A CA 1
ATOM 1860 C C . ASP A 1 230 ? 27.159 -0.105 32.073 1.00 13.11 276 ASP A C 1
ATOM 1861 O O . ASP A 1 230 ? 27.683 0.210 33.134 1.00 12.83 276 ASP A O 1
ATOM 1866 N N . PRO A 1 231 ? 26.082 -0.921 32.036 1.00 14.74 277 PRO A N 1
ATOM 1867 C CA . PRO A 1 231 ? 25.491 -1.429 33.304 1.00 15.07 277 PRO A CA 1
ATOM 1868 C C . PRO A 1 231 ? 26.455 -2.363 34.113 1.00 16.76 277 PRO A C 1
ATOM 1869 O O . PRO A 1 231 ? 26.294 -2.491 35.330 1.00 16.34 277 PRO A O 1
ATOM 1873 N N . LYS A 1 232 ? 27.449 -2.976 33.453 1.00 16.60 278 LYS A N 1
ATOM 1874 C CA . LYS A 1 232 ? 28.353 -3.898 34.158 1.00 17.15 278 LYS A CA 1
ATOM 1875 C C . LYS A 1 232 ? 29.610 -3.191 34.691 1.00 16.68 278 LYS A C 1
ATOM 1876 O O . LYS A 1 232 ? 30.530 -3.860 35.160 1.00 16.69 278 LYS A O 1
ATOM 1882 N N . HIS A 1 233 ? 29.676 -1.865 34.544 1.00 15.20 279 HIS A N 1
ATOM 1883 C CA . HIS A 1 233 ? 30.805 -1.034 35.038 1.00 14.72 279 HIS A CA 1
ATOM 1884 C C . HIS A 1 233 ? 32.143 -1.523 34.399 1.00 14.45 279 HIS A C 1
ATOM 1885 O O . HIS A 1 233 ? 33.207 -1.516 35.054 1.00 13.40 279 HIS A O 1
ATOM 1892 N N . PHE A 1 234 ? 32.111 -1.900 33.120 1.00 12.90 280 PHE A N 1
ATOM 1893 C CA . PHE A 1 234 ? 33.403 -2.282 32.453 1.00 14.05 280 PHE A CA 1
ATOM 1894 C C . PHE A 1 234 ? 34.265 -1.040 32.264 1.00 14.64 280 PHE A C 1
ATOM 1895 O O . PHE A 1 234 ? 35.474 -1.143 32.043 1.00 14.19 280 PHE A O 1
ATOM 1903 N N . THR A 1 235 ? 33.636 0.136 32.335 1.00 13.17 281 THR A N 1
ATOM 1904 C CA . THR A 1 235 ? 34.412 1.367 32.208 1.00 14.34 281 THR A CA 1
ATOM 1905 C C . THR A 1 235 ? 34.895 1.989 33.518 1.00 15.19 281 THR A C 1
ATOM 1906 O O . THR A 1 235 ? 35.373 3.135 33.500 1.00 15.63 281 THR A O 1
ATOM 1910 N N . ASN A 1 236 ? 34.768 1.278 34.650 1.00 15.99 282 ASN A N 1
ATOM 1911 C CA . ASN A 1 236 ? 35.304 1.808 35.923 1.00 16.44 282 ASN A CA 1
ATOM 1912 C C . ASN A 1 236 ? 36.825 2.115 35.690 1.00 18.94 282 ASN A C 1
ATOM 1913 O O . ASN A 1 236 ? 37.549 1.260 35.066 1.00 18.16 282 ASN A O 1
ATOM 1918 N N . THR A 1 237 ? 37.326 3.236 36.204 1.00 19.22 283 THR A N 1
ATOM 1919 C CA . THR A 1 237 ? 38.771 3.469 36.166 1.00 22.83 283 THR A CA 1
ATOM 1920 C C . THR A 1 237 ? 39.493 2.555 37.222 1.00 25.17 283 THR A C 1
ATOM 1921 O O . THR A 1 237 ? 40.628 2.162 37.023 1.00 26.05 283 THR A O 1
ATOM 1925 N N . THR A 1 238 ? 38.851 2.266 38.342 0.80 26.73 284 THR A N 1
ATOM 1926 C CA . THR A 1 238 ? 39.416 1.336 39.336 0.80 29.73 284 THR A CA 1
ATOM 1927 C C . THR A 1 238 ? 38.480 0.090 39.350 0.80 29.40 284 THR A C 1
ATOM 1928 O O . THR A 1 238 ? 37.245 0.201 39.539 0.80 26.21 284 THR A O 1
ATOM 1932 N N . ASP A 1 239 ? 39.064 -1.081 39.096 1.00 28.91 285 ASP A N 1
ATOM 1933 C CA . ASP A 1 239 ? 38.324 -2.360 39.233 1.00 29.25 285 ASP A CA 1
ATOM 1934 C C . ASP A 1 239 ? 37.141 -2.529 38.241 1.00 28.04 285 ASP A C 1
ATOM 1935 O O . ASP A 1 239 ? 35.969 -2.595 38.651 1.00 24.86 285 ASP A O 1
ATOM 1940 N N . PRO A 1 240 ? 37.456 -2.610 36.930 1.00 28.54 286 PRO A N 1
ATOM 1941 C CA . PRO A 1 240 ? 36.442 -2.803 35.891 1.00 27.94 286 PRO A CA 1
ATOM 1942 C C . PRO A 1 240 ? 35.590 -4.035 36.208 1.00 26.95 286 PRO A C 1
ATOM 1943 O O . PRO A 1 240 ? 36.149 -5.084 36.608 1.00 26.04 286 PRO A O 1
ATOM 1947 N N . GLY A 1 241 ? 34.280 -3.932 36.025 1.00 24.65 287 GLY A N 1
ATOM 1948 C CA . GLY A 1 241 ? 33.373 -5.079 36.263 1.00 23.84 287 GLY A CA 1
ATOM 1949 C C . GLY A 1 241 ? 32.848 -5.208 37.698 1.00 23.57 287 GLY A C 1
ATOM 1950 O O . GLY A 1 241 ? 32.023 -6.067 37.983 1.00 22.41 287 GLY A O 1
ATOM 1951 N N . ASN A 1 242 ? 33.310 -4.336 38.595 1.00 22.61 288 ASN A N 1
ATOM 1952 C CA . ASN A 1 242 ? 32.820 -4.331 39.962 1.00 23.30 288 ASN A CA 1
ATOM 1953 C C . ASN A 1 242 ? 31.653 -3.341 40.111 1.00 23.20 288 ASN A C 1
ATOM 1954 O O . ASN A 1 242 ? 31.909 -2.119 40.186 1.00 21.32 288 ASN A O 1
ATOM 1959 N N . THR A 1 243 ? 30.419 -3.847 40.150 1.00 22.39 289 THR A N 1
ATOM 1960 C CA . THR A 1 243 ? 29.239 -2.962 40.209 1.00 24.40 289 THR A CA 1
ATOM 1961 C C . THR A 1 243 ? 28.998 -2.252 41.591 1.00 25.96 289 THR A C 1
ATOM 1962 O O . THR A 1 243 ? 28.161 -1.326 41.672 1.00 24.81 289 THR A O 1
ATOM 1966 N N . GLU A 1 244 ? 29.750 -2.648 42.623 0.80 25.86 290 GLU A N 1
ATOM 1967 C CA . GLU A 1 244 ? 29.651 -2.027 43.943 0.80 27.46 290 GLU A CA 1
ATOM 1968 C C . GLU A 1 244 ? 30.387 -0.689 44.007 0.80 26.15 290 GLU A C 1
ATOM 1969 O O . GLU A 1 244 ? 30.229 0.037 44.943 0.80 24.65 290 GLU A O 1
ATOM 1975 N N . ILE A 1 245 ? 31.225 -0.382 43.029 1.00 25.21 291 ILE A N 1
ATOM 1976 C CA . ILE A 1 245 ? 31.924 0.896 43.047 1.00 25.60 291 ILE A CA 1
ATOM 1977 C C . ILE A 1 245 ? 31.761 1.559 41.689 1.00 24.33 291 ILE A C 1
ATOM 1978 O O . ILE A 1 245 ? 31.750 0.860 40.668 1.00 21.82 291 ILE A O 1
ATOM 1983 N N . ASP A 1 246 ? 31.561 2.892 41.685 1.00 22.12 292 ASP A N 1
ATOM 1984 C CA . ASP A 1 246 ? 31.258 3.574 40.436 1.00 20.48 292 ASP A CA 1
ATOM 1985 C C . ASP A 1 246 ? 32.298 4.641 40.127 1.00 19.57 292 ASP A C 1
ATOM 1986 O O . ASP A 1 246 ? 32.249 5.761 40.669 1.00 18.09 292 ASP A O 1
ATOM 1991 N N . THR A 1 247 ? 33.220 4.303 39.239 1.00 17.48 293 THR A N 1
ATOM 1992 C CA . THR A 1 247 ? 34.161 5.289 38.668 1.00 17.02 293 THR A CA 1
ATOM 1993 C C . THR A 1 247 ? 34.041 5.140 37.143 1.00 16.33 293 THR A C 1
ATOM 1994 O O . THR A 1 247 ? 35.052 5.312 36.415 1.00 15.43 293 THR A O 1
ATOM 1998 N N . ARG A 1 248 ? 32.824 4.807 36.650 1.00 14.86 294 ARG A N 1
ATOM 1999 C CA . ARG A 1 248 ? 32.636 4.588 35.206 1.00 13.89 294 ARG A CA 1
ATOM 2000 C C . ARG A 1 248 ? 32.975 5.811 34.373 1.00 14.10 294 ARG A C 1
ATOM 2001 O O . ARG A 1 248 ? 32.569 6.953 34.731 1.00 13.80 294 ARG A O 1
ATOM 2009 N N . THR A 1 249 ? 33.700 5.622 33.275 1.00 12.99 295 THR A N 1
ATOM 2010 C CA . THR A 1 249 ? 34.018 6.755 32.390 1.00 14.16 295 THR A CA 1
ATOM 2011 C C . THR A 1 249 ? 32.936 6.975 31.278 1.00 13.71 295 THR A C 1
ATOM 2012 O O . THR A 1 249 ? 32.800 8.061 30.674 1.00 13.90 295 THR A O 1
ATOM 2016 N N . GLY A 1 250 ? 32.216 5.922 30.952 1.00 13.60 296 GLY A N 1
ATOM 2017 C CA . GLY A 1 250 ? 31.340 5.950 29.753 1.00 12.22 296 GLY A CA 1
ATOM 2018 C C . GLY A 1 250 ? 32.200 5.870 28.488 1.00 12.22 296 GLY A C 1
ATOM 2019 O O . GLY A 1 250 ? 33.414 5.525 28.564 1.00 11.13 296 GLY A O 1
ATOM 2020 N N . LEU A 1 251 ? 31.600 6.246 27.365 1.00 10.25 297 LEU A N 1
ATOM 2021 C CA . LEU A 1 251 ? 32.336 6.283 26.060 1.00 10.90 297 LEU A CA 1
ATOM 2022 C C . LEU A 1 251 ? 33.101 7.619 25.937 1.00 10.75 297 LEU A C 1
ATOM 2023 O O . LEU A 1 251 ? 32.668 8.554 25.272 1.00 12.40 297 LEU A O 1
ATOM 2028 N N . ASN A 1 252 ? 34.229 7.730 26.614 1.00 10.85 298 ASN A N 1
ATOM 2029 C CA . ASN A 1 252 ? 34.917 9.026 26.753 1.00 11.01 298 ASN A CA 1
ATOM 2030 C C . ASN A 1 252 ? 36.194 9.072 25.916 1.00 11.64 298 ASN A C 1
ATOM 2031 O O . ASN A 1 252 ? 36.760 10.160 25.709 1.00 11.25 298 ASN A O 1
ATOM 2036 N N . LYS A 1 253 ? 36.691 7.916 25.465 1.00 11.27 299 LYS A N 1
ATOM 2037 C CA . LYS A 1 253 ? 38.045 7.934 24.855 1.00 12.10 299 LYS A CA 1
ATOM 2038 C C . LYS A 1 253 ? 37.975 8.347 23.384 1.00 12.19 299 LYS A C 1
ATOM 2039 O O . LYS A 1 253 ? 37.057 7.902 22.663 1.00 12.85 299 LYS A O 1
ATOM 2045 N N . GLU A 1 254 ? 38.938 9.140 22.914 1.00 11.83 300 GLU A N 1
ATOM 2046 C CA . GLU A 1 254 ? 38.987 9.468 21.458 1.00 11.64 300 GLU A CA 1
ATOM 2047 C C . GLU A 1 254 ? 39.158 8.172 20.623 1.00 12.48 300 GLU A C 1
ATOM 2048 O O . GLU A 1 254 ? 39.702 7.130 21.146 1.00 11.72 300 GLU A O 1
ATOM 2054 N N . MET A 1 255 ? 38.654 8.174 19.358 1.00 11.26 301 MET A N 1
ATOM 2055 C CA . MET A 1 255 ? 38.527 6.890 18.630 1.00 11.08 301 MET A CA 1
ATOM 2056 C C . MET A 1 255 ? 39.017 7.048 17.179 1.00 11.55 301 MET A C 1
ATOM 2057 O O . MET A 1 255 ? 38.888 8.132 16.591 1.00 11.69 301 MET A O 1
ATOM 2062 N N . ASP A 1 256 ? 39.614 5.960 16.657 1.00 11.58 302 ASP A N 1
ATOM 2063 C CA . ASP A 1 256 ? 39.929 5.775 15.257 1.00 12.21 302 ASP A CA 1
ATOM 2064 C C . ASP A 1 256 ? 38.624 5.457 14.468 1.00 12.03 302 ASP A C 1
ATOM 2065 O O . ASP A 1 256 ? 37.717 4.789 14.974 1.00 12.79 302 ASP A O 1
ATOM 2070 N N . ILE A 1 257 ? 38.539 5.899 13.215 1.00 11.04 303 ILE A N 1
ATOM 2071 C CA . ILE A 1 257 ? 37.428 5.535 12.362 1.00 10.74 303 ILE A CA 1
ATOM 2072 C C . ILE A 1 257 ? 37.918 4.341 11.565 1.00 10.77 303 ILE A C 1
ATOM 2073 O O . ILE A 1 257 ? 39.030 4.380 11.023 1.00 13.20 303 ILE A O 1
ATOM 2078 N N . ILE A 1 258 ? 37.154 3.259 11.526 1.00 10.08 304 ILE A N 1
ATOM 2079 C CA . ILE A 1 258 ? 37.611 2.034 10.810 1.00 10.59 304 ILE A CA 1
ATOM 2080 C C . ILE A 1 258 ? 36.499 1.698 9.783 1.00 10.69 304 ILE A C 1
ATOM 2081 O O . ILE A 1 258 ? 35.305 1.780 10.122 1.00 9.26 304 ILE A O 1
ATOM 2086 N N . ILE A 1 259 ? 36.901 1.371 8.527 1.00 10.83 305 ILE A N 1
ATOM 2087 C CA . ILE A 1 259 ? 35.963 0.906 7.496 1.00 10.80 305 ILE A CA 1
ATOM 2088 C C . ILE A 1 259 ? 36.494 -0.455 7.021 1.00 10.86 305 ILE A C 1
ATOM 2089 O O . ILE A 1 259 ? 37.647 -0.530 6.592 1.00 13.22 305 ILE A O 1
ATOM 2094 N N . ASN A 1 260 ? 35.682 -1.518 7.042 1.00 11.28 306 ASN A N 1
ATOM 2095 C CA . ASN A 1 260 ? 36.163 -2.816 6.648 1.00 11.12 306 ASN A CA 1
ATOM 2096 C C . ASN A 1 260 ? 35.037 -3.726 6.278 1.00 11.60 306 ASN A C 1
ATOM 2097 O O . ASN A 1 260 ? 33.858 -3.325 6.294 1.00 11.79 306 ASN A O 1
ATOM 2102 N N . THR A 1 261 ? 35.409 -4.947 5.870 1.00 11.91 307 THR A N 1
ATOM 2103 C CA . THR A 1 261 ? 34.466 -6.076 5.852 1.00 11.51 307 THR A CA 1
ATOM 2104 C C . THR A 1 261 ? 35.075 -7.134 6.741 1.00 11.93 307 THR A C 1
ATOM 2105 O O . THR A 1 261 ? 36.313 -7.088 6.979 1.00 11.71 307 THR A O 1
ATOM 2109 N N . GLU A 1 262 ? 34.251 -8.100 7.199 1.00 11.94 308 GLU A N 1
ATOM 2110 C CA . GLU A 1 262 ? 34.711 -9.132 8.184 1.00 13.69 308 GLU A CA 1
ATOM 2111 C C . GLU A 1 262 ? 33.915 -10.402 8.008 0.80 12.85 308 GLU A C 1
ATOM 2112 O O . GLU A 1 262 ? 32.690 -10.353 7.798 1.00 13.71 308 GLU A O 1
ATOM 2118 N N . ASP A 1 263 ? 34.583 -11.541 8.145 1.00 13.00 309 ASP A N 1
ATOM 2119 C CA . ASP A 1 263 ? 33.864 -12.762 8.455 1.00 14.40 309 ASP A CA 1
ATOM 2120 C C . ASP A 1 263 ? 33.930 -12.928 9.996 1.00 16.05 309 ASP A C 1
ATOM 2121 O O . ASP A 1 263 ? 35.022 -12.965 10.546 1.00 16.24 309 ASP A O 1
ATOM 2126 N N . GLN A 1 264 ? 32.799 -13.061 10.687 1.00 15.67 310 GLN A N 1
ATOM 2127 C CA . GLN A 1 264 ? 32.853 -13.230 12.132 1.00 16.18 310 GLN A CA 1
ATOM 2128 C C . GLN A 1 264 ? 32.630 -14.722 12.561 1.00 17.11 310 GLN A C 1
ATOM 2129 O O . GLN A 1 264 ? 31.896 -15.463 11.910 1.00 14.97 310 GLN A O 1
ATOM 2135 N N . THR A 1 265 ? 33.298 -15.128 13.659 1.00 16.58 311 THR A N 1
ATOM 2136 C CA . THR A 1 265 ? 33.195 -16.516 14.158 1.00 18.08 311 THR A CA 1
ATOM 2137 C C . THR A 1 265 ? 31.746 -16.979 14.455 1.00 17.10 311 THR A C 1
ATOM 2138 O O . THR A 1 265 ? 31.351 -18.114 14.162 1.00 17.44 311 THR A O 1
ATOM 2142 N N . TRP A 1 266 ? 30.920 -16.106 15.002 1.00 16.68 312 TRP A N 1
ATOM 2143 C CA . TRP A 1 266 ? 29.551 -16.562 15.333 1.00 17.16 312 TRP A CA 1
ATOM 2144 C C . TRP A 1 266 ? 28.729 -16.933 14.060 1.00 16.75 312 TRP A C 1
ATOM 2145 O O . TRP A 1 266 ? 27.684 -17.609 14.176 1.00 16.90 312 TRP A O 1
ATOM 2156 N N . ARG A 1 267 ? 29.226 -16.479 12.884 1.00 15.95 313 ARG A N 1
ATOM 2157 C CA . ARG A 1 267 ? 28.580 -16.695 11.560 1.00 15.99 313 ARG A CA 1
ATOM 2158 C C . ARG A 1 267 ? 29.242 -17.871 10.862 0.90 15.75 313 ARG A C 1
ATOM 2159 O O . ARG A 1 267 ? 28.532 -18.758 10.409 1.00 15.42 313 ARG A O 1
ATOM 2167 N N . SER A 1 268 ? 30.575 -17.883 10.738 1.00 16.85 314 SER A N 1
ATOM 2168 C CA . SER A 1 268 ? 31.281 -19.042 10.056 1.00 16.35 314 SER A CA 1
ATOM 2169 C C . SER A 1 268 ? 31.484 -20.303 10.889 1.00 17.69 314 SER A C 1
ATOM 2170 O O . SER A 1 268 ? 31.635 -21.402 10.334 1.00 15.62 314 SER A O 1
ATOM 2173 N N . SER A 1 269 ? 31.501 -20.171 12.215 1.00 19.15 315 SER A N 1
ATOM 2174 C CA . SER A 1 269 ? 31.591 -21.362 13.105 1.00 21.34 315 SER A CA 1
ATOM 2175 C C . SER A 1 269 ? 30.544 -21.214 14.191 1.00 21.77 315 SER A C 1
ATOM 2176 O O . SER A 1 269 ? 30.929 -21.015 15.343 1.00 23.34 315 SER A O 1
ATOM 2179 N N . PRO A 1 270 ? 29.261 -21.270 13.848 0.80 20.97 316 PRO A N 1
ATOM 2180 C CA . PRO A 1 270 ? 28.227 -21.027 14.846 0.80 22.07 316 PRO A CA 1
ATOM 2181 C C . PRO A 1 270 ? 28.263 -22.009 16.018 0.80 23.27 316 PRO A C 1
ATOM 2182 O O . PRO A 1 270 ? 28.609 -23.189 15.839 0.80 22.91 316 PRO A O 1
ATOM 2186 N N . ALA A 1 271 ? 27.884 -21.475 17.173 0.70 25.17 317 ALA A N 1
ATOM 2187 C CA . ALA A 1 271 ? 27.663 -22.189 18.444 0.70 28.11 317 ALA A CA 1
ATOM 2188 C C . ALA A 1 271 ? 26.953 -23.502 18.268 0.70 28.63 317 ALA A C 1
ATOM 2189 O O . ALA A 1 271 ? 27.340 -24.513 18.853 0.70 28.83 317 ALA A O 1
ATOM 2191 N N . SER A 1 272 ? 25.912 -23.499 17.442 1.00 29.50 318 SER A N 1
ATOM 2192 C CA . SER A 1 272 ? 25.094 -24.702 17.283 1.00 29.19 318 SER A CA 1
ATOM 2193 C C . SER A 1 272 ? 25.858 -25.816 16.573 1.00 29.31 318 SER A C 1
ATOM 2194 O O . SER A 1 272 ? 25.445 -26.985 16.616 1.00 28.19 318 SER A O 1
ATOM 2197 N N . GLY A 1 273 ? 26.936 -25.472 15.866 1.00 28.42 319 GLY A N 1
ATOM 2198 C CA . GLY A 1 273 ? 27.601 -26.490 15.024 1.00 29.15 319 GLY A CA 1
ATOM 2199 C C . GLY A 1 273 ? 26.777 -26.911 13.803 1.00 28.55 319 GLY A C 1
ATOM 2200 O O . GLY A 1 273 ? 27.114 -27.880 13.115 1.00 28.91 319 GLY A O 1
ATOM 2201 N N . LEU A 1 274 ? 25.673 -26.206 13.555 1.00 27.97 320 LEU A N 1
ATOM 2202 C CA . LEU A 1 274 ? 24.718 -26.611 12.480 1.00 28.42 320 LEU A CA 1
ATOM 2203 C C . LEU A 1 274 ? 25.055 -25.909 11.185 1.00 26.79 320 LEU A C 1
ATOM 2204 O O . LEU A 1 274 ? 25.233 -24.668 11.185 1.00 24.89 320 LEU A O 1
ATOM 2209 N N . GLN A 1 275 ? 25.156 -26.659 10.099 1.00 26.79 321 GLN A N 1
ATOM 2210 C CA . GLN A 1 275 ? 25.322 -26.056 8.753 1.00 26.89 321 GLN A CA 1
ATOM 2211 C C . GLN A 1 275 ? 24.253 -24.978 8.488 1.00 26.85 321 GLN A C 1
ATOM 2212 O O . GLN A 1 275 ? 24.530 -23.920 7.883 1.00 25.20 321 GLN A O 1
ATOM 2218 N N . SER A 1 276 ? 23.047 -25.212 8.981 1.00 26.06 322 SER A N 1
ATOM 2219 C CA . SER A 1 276 ? 21.937 -24.350 8.687 1.00 26.78 322 SER A CA 1
ATOM 2220 C C . SER A 1 276 ? 22.011 -22.969 9.351 1.00 26.22 322 SER A C 1
ATOM 2221 O O . SER A 1 276 ? 21.215 -22.096 9.005 1.00 26.71 322 SER A O 1
ATOM 2224 N N . ASN A 1 277 ? 22.942 -22.750 10.297 1.00 23.43 323 ASN A N 1
ATOM 2225 C CA . ASN A 1 277 ? 23.127 -21.444 10.941 1.00 23.03 323 ASN A CA 1
ATOM 2226 C C . ASN A 1 277 ? 24.532 -20.931 10.559 1.00 19.89 323 ASN A C 1
ATOM 2227 O O . ASN A 1 277 ? 25.071 -20.033 11.238 1.00 17.64 323 ASN A O 1
ATOM 2232 N N . THR A 1 278 ? 25.129 -21.548 9.522 1.00 17.29 324 THR A N 1
ATOM 2233 C CA . THR A 1 278 ? 26.501 -21.192 9.084 1.00 17.30 324 THR A CA 1
ATOM 2234 C C . THR A 1 278 ? 26.443 -20.269 7.879 1.00 15.38 324 THR A C 1
ATOM 2235 O O . THR A 1 278 ? 25.974 -20.667 6.800 1.00 14.97 324 THR A O 1
ATOM 2239 N N . TYR A 1 279 ? 26.829 -19.028 8.096 1.00 14.29 325 TYR A N 1
ATOM 2240 C CA . TYR A 1 279 ? 26.668 -17.951 7.048 1.00 13.50 325 TYR A CA 1
ATOM 2241 C C . TYR A 1 279 ? 28.034 -17.371 6.683 1.00 13.72 325 TYR A C 1
ATOM 2242 O O . TYR A 1 279 ? 28.537 -16.431 7.338 1.00 12.68 325 TYR A O 1
ATOM 2251 N N . THR A 1 280 ? 28.606 -17.895 5.612 1.00 12.91 326 THR A N 1
ATOM 2252 C CA . THR A 1 280 ? 29.923 -17.415 5.175 1.00 13.66 326 THR A CA 1
ATOM 2253 C C . THR A 1 280 ? 30.024 -17.740 3.646 1.00 13.74 326 THR A C 1
ATOM 2254 O O . THR A 1 280 ? 29.391 -18.703 3.186 1.00 13.83 326 THR A O 1
ATOM 2258 N N . PRO A 1 281 ? 30.762 -16.910 2.863 1.00 13.21 327 PRO A N 1
ATOM 2259 C CA . PRO A 1 281 ? 30.731 -17.116 1.399 1.00 12.82 327 PRO A CA 1
ATOM 2260 C C . PRO A 1 281 ? 31.314 -18.468 0.984 1.00 14.67 327 PRO A C 1
ATOM 2261 O O . PRO A 1 281 ? 32.310 -18.933 1.558 1.00 15.80 327 PRO A O 1
ATOM 2265 N N . THR A 1 282 ? 30.672 -19.124 0.045 1.00 14.76 328 THR A N 1
ATOM 2266 C CA . THR A 1 282 ? 31.264 -20.316 -0.591 1.00 16.04 328 THR A CA 1
ATOM 2267 C C . THR A 1 282 ? 32.184 -19.815 -1.732 1.00 16.74 328 THR A C 1
ATOM 2268 O O . THR A 1 282 ? 32.138 -18.616 -2.086 1.00 13.94 328 THR A O 1
ATOM 2272 N N . ASP A 1 283 ? 32.984 -20.720 -2.315 1.00 17.54 329 ASP A N 1
ATOM 2273 C CA . ASP A 1 283 ? 33.837 -20.372 -3.457 1.00 19.25 329 ASP A CA 1
ATOM 2274 C C . ASP A 1 283 ? 32.984 -19.936 -4.630 0.70 18.91 329 ASP A C 1
ATOM 2275 O O . ASP A 1 283 ? 33.326 -18.965 -5.269 1.00 18.74 329 ASP A O 1
ATOM 2280 N N . ASN A 1 284 ? 31.855 -20.603 -4.856 1.00 17.87 330 ASN A N 1
ATOM 2281 C CA . ASN A 1 284 ? 30.917 -20.176 -5.896 1.00 19.90 330 ASN A CA 1
ATOM 2282 C C . ASN A 1 284 ? 30.435 -18.706 -5.710 1.00 18.51 330 ASN A C 1
ATOM 2283 O O . ASN A 1 284 ? 30.375 -17.918 -6.667 1.00 17.69 330 ASN A O 1
ATOM 2288 N N . GLU A 1 285 ? 30.089 -18.334 -4.467 1.00 16.89 331 GLU A N 1
ATOM 2289 C CA . GLU A 1 285 ? 29.620 -16.988 -4.171 1.00 15.66 331 GLU A CA 1
ATOM 2290 C C . GLU A 1 285 ? 30.731 -15.953 -4.294 1.00 16.19 331 GLU A C 1
ATOM 2291 O O . GLU A 1 285 ? 30.455 -14.812 -4.724 1.00 16.24 331 GLU A O 1
ATOM 2297 N N . LEU A 1 286 ? 31.959 -16.330 -3.926 1.00 15.03 332 LEU A N 1
ATOM 2298 C CA . LEU A 1 286 ? 33.096 -15.399 -4.069 1.00 16.59 332 LEU A CA 1
ATOM 2299 C C . LEU A 1 286 ? 33.474 -15.136 -5.552 1.00 18.64 332 LEU A C 1
ATOM 2300 O O . LEU A 1 286 ? 34.163 -14.160 -5.837 1.00 17.73 332 LEU A O 1
ATOM 2305 N N . SER A 1 287 ? 33.074 -16.013 -6.460 1.00 19.30 333 SER A N 1
ATOM 2306 C CA . SER A 1 287 ? 33.295 -15.790 -7.877 1.00 21.25 333 SER A CA 1
ATOM 2307 C C . SER A 1 287 ? 32.558 -14.515 -8.391 1.00 22.25 333 SER A C 1
ATOM 2308 O O . SER A 1 287 ? 32.887 -14.020 -9.503 1.00 24.15 333 SER A O 1
ATOM 2311 N N . ASN A 1 288 ? 31.561 -14.007 -7.659 1.00 20.20 334 ASN A N 1
ATOM 2312 C CA . ASN A 1 288 ? 30.888 -12.773 -8.071 1.00 19.06 334 ASN A CA 1
ATOM 2313 C C . ASN A 1 288 ? 31.568 -11.652 -7.281 1.00 19.19 334 ASN A C 1
ATOM 2314 O O . ASN A 1 288 ? 31.324 -11.521 -6.079 1.00 16.48 334 ASN A O 1
ATOM 2319 N N . ILE A 1 289 ? 32.482 -10.909 -7.951 1.00 19.73 335 ILE A N 1
ATOM 2320 C CA . ILE A 1 289 ? 33.229 -9.814 -7.326 1.00 20.26 335 ILE A CA 1
ATOM 2321 C C . ILE A 1 289 ? 32.308 -8.684 -6.847 1.00 19.99 335 ILE A C 1
ATOM 2322 O O . ILE A 1 289 ? 32.492 -8.177 -5.725 1.00 19.19 335 ILE A O 1
ATOM 2327 N N . GLU A 1 290 ? 31.376 -8.243 -7.699 1.00 19.30 336 GLU A N 1
ATOM 2328 C CA . GLU A 1 290 ? 30.501 -7.123 -7.348 1.00 19.64 336 GLU A CA 1
ATOM 2329 C C . GLU A 1 290 ? 29.713 -7.406 -6.029 1.00 18.41 336 GLU A C 1
ATOM 2330 O O . GLU A 1 290 ? 29.522 -6.501 -5.201 1.00 15.53 336 GLU A O 1
ATOM 2336 N N . ASN A 1 291 ? 29.263 -8.656 -5.850 1.00 16.13 337 ASN A N 1
ATOM 2337 C CA . ASN A 1 291 ? 28.482 -8.997 -4.667 1.00 15.39 337 ASN A CA 1
ATOM 2338 C C . ASN A 1 291 ? 29.335 -8.897 -3.399 1.00 15.77 337 ASN A C 1
ATOM 2339 O O . ASN A 1 291 ? 28.799 -8.693 -2.305 1.00 14.86 337 ASN A O 1
ATOM 2344 N N . ASN A 1 292 ? 30.650 -9.083 -3.559 1.00 14.80 338 ASN A N 1
ATOM 2345 C CA . ASN A 1 292 ? 31.576 -9.011 -2.445 1.00 14.97 338 ASN A CA 1
ATOM 2346 C C . ASN A 1 292 ? 32.469 -7.767 -2.444 1.00 14.59 338 ASN A C 1
ATOM 2347 O O . ASN A 1 292 ? 33.554 -7.789 -1.896 1.00 13.96 338 ASN A O 1
ATOM 2352 N N . THR A 1 293 ? 31.948 -6.669 -2.986 1.00 13.22 339 THR A N 1
ATOM 2353 C CA . THR A 1 293 ? 32.612 -5.395 -2.962 1.00 13.61 339 THR A CA 1
ATOM 2354 C C . THR A 1 293 ? 31.751 -4.386 -2.153 1.00 13.57 339 THR A C 1
ATOM 2355 O O . THR A 1 293 ? 30.595 -4.149 -2.479 1.00 13.74 339 THR A O 1
ATOM 2359 N N . PHE A 1 294 ? 32.341 -3.817 -1.113 1.00 11.71 340 PHE A N 1
ATOM 2360 C CA . PHE A 1 294 ? 31.696 -2.848 -0.227 1.00 12.38 340 PHE A CA 1
ATOM 2361 C C . PHE A 1 294 ? 32.141 -1.471 -0.741 1.00 13.58 340 PHE A C 1
ATOM 2362 O O . PHE A 1 294 ? 33.352 -1.257 -0.963 1.00 13.95 340 PHE A O 1
ATOM 2370 N N . GLY A 1 295 ? 31.181 -0.578 -1.010 1.00 13.26 341 GLY A N 1
ATOM 2371 C CA . GLY A 1 295 ? 31.494 0.750 -1.596 1.00 13.20 341 GLY A CA 1
ATOM 2372 C C . GLY A 1 295 ? 31.051 1.832 -0.636 1.00 12.94 341 GLY A C 1
ATOM 2373 O O . GLY A 1 295 ? 29.941 1.741 -0.051 1.00 13.79 341 GLY A O 1
ATOM 2374 N N . VAL A 1 296 ? 31.920 2.818 -0.440 1.00 11.75 342 VAL A N 1
ATOM 2375 C CA . VAL A 1 296 ? 31.614 3.966 0.415 1.00 12.09 342 VAL A CA 1
ATOM 2376 C C . VAL A 1 296 ? 31.786 5.196 -0.458 1.00 13.19 342 VAL A C 1
ATOM 2377 O O . VAL A 1 296 ? 32.874 5.456 -0.942 1.00 14.84 342 VAL A O 1
ATOM 2381 N N . ASP A 1 297 ? 30.701 5.925 -0.716 1.00 13.48 343 ASP A N 1
ATOM 2382 C CA . ASP A 1 297 ? 30.761 7.141 -1.545 1.00 14.17 343 ASP A CA 1
ATOM 2383 C C . ASP A 1 297 ? 31.469 8.269 -0.757 1.00 14.62 343 ASP A C 1
ATOM 2384 O O . ASP A 1 297 ? 32.327 8.982 -1.303 1.00 14.57 343 ASP A O 1
ATOM 2389 N N . TRP A 1 298 ? 31.136 8.416 0.525 1.00 13.50 344 TRP A N 1
ATOM 2390 C CA . TRP A 1 298 ? 31.808 9.437 1.369 1.00 13.60 344 TRP A CA 1
ATOM 2391 C C . TRP A 1 298 ? 31.571 9.211 2.845 1.00 13.75 344 TRP A C 1
ATOM 2392 O O . TRP A 1 298 ? 30.679 8.443 3.248 1.00 14.57 344 TRP A O 1
ATOM 2403 N N . ILE A 1 299 ? 32.389 9.867 3.650 1.00 13.02 345 ILE A N 1
ATOM 2404 C CA . ILE A 1 299 ? 32.239 9.873 5.074 1.00 11.90 345 ILE A CA 1
ATOM 2405 C C . ILE A 1 299 ? 32.483 11.312 5.532 1.00 12.25 345 ILE A C 1
ATOM 2406 O O . ILE A 1 299 ? 33.521 11.932 5.175 1.00 12.81 345 ILE A O 1
ATOM 2411 N N . ARG A 1 300 ? 31.492 11.884 6.225 1.00 11.75 346 ARG A N 1
ATOM 2412 C CA . ARG A 1 300 ? 31.560 13.290 6.572 1.00 12.13 346 ARG A CA 1
ATOM 2413 C C . ARG A 1 300 ? 31.451 13.374 8.096 1.00 12.99 346 ARG A C 1
ATOM 2414 O O . ARG A 1 300 ? 30.740 12.571 8.740 1.00 12.62 346 ARG A O 1
ATOM 2422 N N . ILE A 1 301 ? 32.173 14.332 8.657 1.00 12.40 347 ILE A N 1
ATOM 2423 C CA . ILE A 1 301 ? 32.386 14.455 10.084 1.00 12.53 347 ILE A CA 1
ATOM 2424 C C . ILE A 1 301 ? 32.180 15.945 10.457 1.00 13.15 347 ILE A C 1
ATOM 2425 O O . ILE A 1 301 ? 32.761 16.833 9.818 1.00 13.32 347 ILE A O 1
ATOM 2430 N N . TYR A 1 302 ? 31.331 16.214 11.456 1.00 13.40 348 TYR A N 1
ATOM 2431 C CA . TYR A 1 302 ? 31.031 17.604 11.863 1.00 13.94 348 TYR A CA 1
ATOM 2432 C C . TYR A 1 302 ? 31.151 17.746 13.375 1.00 15.05 348 TYR A C 1
ATOM 2433 O O . TYR A 1 302 ? 30.856 16.800 14.130 1.00 14.89 348 TYR A O 1
ATOM 2442 N N . LYS A 1 303 ? 31.568 18.934 13.821 1.00 15.30 349 LYS A N 1
ATOM 2443 C CA . LYS A 1 303 ? 31.629 19.260 15.271 1.00 15.79 349 LYS A CA 1
ATOM 2444 C C . LYS A 1 303 ? 30.704 20.439 15.524 1.00 14.80 349 LYS A C 1
ATOM 2445 O O . LYS A 1 303 ? 30.614 21.338 14.679 1.00 16.03 349 LYS A O 1
ATOM 2451 N N . PRO A 1 304 ? 29.978 20.433 16.644 1.00 15.82 350 PRO A N 1
ATOM 2452 C CA . PRO A 1 304 ? 29.113 21.607 16.951 1.00 16.32 350 PRO A CA 1
ATOM 2453 C C . PRO A 1 304 ? 29.942 22.771 17.493 1.00 17.74 350 PRO A C 1
ATOM 2454 O O . PRO A 1 304 ? 30.759 22.549 18.429 1.00 19.03 350 PRO A O 1
ATOM 2458 N N . VAL A 1 305 ? 29.765 23.981 16.932 0.80 16.81 351 VAL A N 1
ATOM 2459 C CA . VAL A 1 305 ? 30.473 25.190 17.394 0.80 17.55 351 VAL A CA 1
ATOM 2460 C C . VAL A 1 305 ? 29.488 26.346 17.621 0.80 19.28 351 VAL A C 1
ATOM 2461 O O . VAL A 1 305 ? 28.373 26.349 17.070 0.80 16.89 351 VAL A O 1
ATOM 2465 N N . GLU A 1 306 ? 29.896 27.342 18.425 0.80 21.64 352 GLU A N 1
ATOM 2466 C CA . GLU A 1 306 ? 29.070 28.514 18.637 0.80 25.71 352 GLU A CA 1
ATOM 2467 C C . GLU A 1 306 ? 28.923 29.286 17.324 0.80 26.55 352 GLU A C 1
ATOM 2468 O O . GLU A 1 306 ? 29.840 29.352 16.518 0.80 27.19 352 GLU A O 1
ATOM 2474 N N . LYS A 1 307 ? 27.760 29.848 17.069 0.70 27.96 353 LYS A N 1
ATOM 2475 C CA . LYS A 1 307 ? 27.627 30.818 15.980 0.70 30.24 353 LYS A CA 1
ATOM 2476 C C . LYS A 1 307 ? 28.333 32.171 16.279 0.70 30.98 353 LYS A C 1
ATOM 2477 O O . LYS A 1 307 ? 28.610 32.467 17.444 0.70 31.18 353 LYS A O 1
ATOM 2483 N N . VAL B 1 12 ? 83.765 72.958 52.857 1.00 43.71 58 VAL B N 1
ATOM 2484 C CA . VAL B 1 12 ? 83.555 72.617 51.397 1.00 42.93 58 VAL B CA 1
ATOM 2485 C C . VAL B 1 12 ? 82.214 71.849 51.043 1.00 41.29 58 VAL B C 1
ATOM 2486 O O . VAL B 1 12 ? 81.984 70.694 51.443 1.00 40.94 58 VAL B O 1
ATOM 2490 N N . ASP B 1 13 ? 81.350 72.496 50.264 0.80 38.00 59 ASP B N 1
ATOM 2491 C CA . ASP B 1 13 ? 80.029 71.940 49.977 0.80 34.04 59 ASP B CA 1
ATOM 2492 C C . ASP B 1 13 ? 80.092 71.003 48.764 0.80 30.41 59 ASP B C 1
ATOM 2493 O O . ASP B 1 13 ? 80.777 71.331 47.790 0.80 28.01 59 ASP B O 1
ATOM 2498 N N . TRP B 1 14 ? 79.343 69.890 48.797 1.00 25.79 60 TRP B N 1
ATOM 2499 C CA . TRP B 1 14 ? 79.196 69.030 47.633 1.00 23.97 60 TRP B CA 1
ATOM 2500 C C . TRP B 1 14 ? 78.971 69.846 46.345 1.00 24.56 60 TRP B C 1
ATOM 2501 O O . TRP B 1 14 ? 79.467 69.457 45.314 1.00 22.67 60 TRP B O 1
ATOM 2512 N N . LYS B 1 15 ? 78.236 70.964 46.416 1.00 25.89 61 LYS B N 1
ATOM 2513 C CA . LYS B 1 15 ? 77.865 71.709 45.228 1.00 28.82 61 LYS B CA 1
ATOM 2514 C C . LYS B 1 15 ? 79.022 72.476 44.612 1.00 29.80 61 LYS B C 1
ATOM 2515 O O . LYS B 1 15 ? 78.971 72.750 43.394 1.00 31.07 61 LYS B O 1
ATOM 2521 N N . ASP B 1 16 ? 80.002 72.837 45.446 0.80 29.44 62 ASP B N 1
ATOM 2522 C CA . ASP B 1 16 ? 81.144 73.630 45.070 0.80 29.22 62 ASP B CA 1
ATOM 2523 C C . ASP B 1 16 ? 82.448 72.838 44.860 0.80 27.75 62 ASP B C 1
ATOM 2524 O O . ASP B 1 16 ? 83.466 73.441 44.587 0.80 27.42 62 ASP B O 1
ATOM 2529 N N . ILE B 1 17 ? 82.433 71.503 44.992 1.00 25.60 63 ILE B N 1
ATOM 2530 C CA . ILE B 1 17 ? 83.596 70.707 44.565 1.00 23.59 63 ILE B CA 1
ATOM 2531 C C . ILE B 1 17 ? 83.768 70.943 43.050 1.00 23.06 63 ILE B C 1
ATOM 2532 O O . ILE B 1 17 ? 82.779 70.899 42.311 1.00 22.18 63 ILE B O 1
ATOM 2537 N N . PRO B 1 18 ? 85.013 71.218 42.580 1.00 22.48 64 PRO B N 1
ATOM 2538 C CA . PRO B 1 18 ? 85.134 71.603 41.187 1.00 21.69 64 PRO B CA 1
ATOM 2539 C C . PRO B 1 18 ? 84.653 70.454 40.311 1.00 20.69 64 PRO B C 1
ATOM 2540 O O . PRO B 1 18 ? 84.908 69.248 40.632 1.00 19.04 64 PRO B O 1
ATOM 2544 N N . VAL B 1 19 ? 83.960 70.778 39.227 1.00 18.51 65 VAL B N 1
ATOM 2545 C CA . VAL B 1 19 ? 83.726 69.659 38.280 1.00 18.45 65 VAL B CA 1
ATOM 2546 C C . VAL B 1 19 ? 84.970 69.410 37.409 1.00 17.25 65 VAL B C 1
ATOM 2547 O O . VAL B 1 19 ? 85.595 70.397 36.953 1.00 16.41 65 VAL B O 1
ATOM 2551 N N . PRO B 1 20 ? 85.385 68.123 37.244 1.00 15.99 66 PRO B N 1
ATOM 2552 C CA . PRO B 1 20 ? 86.702 67.891 36.591 1.00 15.19 66 PRO B CA 1
ATOM 2553 C C . PRO B 1 20 ? 86.620 67.944 35.060 1.00 16.38 66 PRO B C 1
ATOM 2554 O O . PRO B 1 20 ? 87.643 68.176 34.384 1.00 16.03 66 PRO B O 1
ATOM 2558 N N . ALA B 1 21 ? 85.420 67.765 34.507 1.00 15.47 67 ALA B N 1
ATOM 2559 C CA . ALA B 1 21 ? 85.223 67.878 33.054 1.00 15.51 67 ALA B CA 1
ATOM 2560 C C . ALA B 1 21 ? 85.337 69.372 32.607 1.00 16.08 67 ALA B C 1
ATOM 2561 O O . ALA B 1 21 ? 85.089 70.294 33.417 1.00 15.63 67 ALA B O 1
ATOM 2563 N N . ASP B 1 22 ? 85.710 69.603 31.338 1.00 15.37 68 ASP B N 1
ATOM 2564 C CA . ASP B 1 22 ? 85.913 70.925 30.832 1.00 17.23 68 ASP B CA 1
ATOM 2565 C C . ASP B 1 22 ? 84.613 71.407 30.127 1.00 18.03 68 ASP B C 1
ATOM 2566 O O . ASP B 1 22 ? 84.185 70.809 29.131 1.00 17.57 68 ASP B O 1
ATOM 2571 N N . ALA B 1 23 ? 84.013 72.490 30.605 1.00 18.22 69 ALA B N 1
ATOM 2572 C CA . ALA B 1 23 ? 82.715 72.987 30.067 1.00 19.90 69 ALA B CA 1
ATOM 2573 C C . ALA B 1 23 ? 82.891 73.573 28.664 1.00 21.96 69 ALA B C 1
ATOM 2574 O O . ALA B 1 23 ? 81.898 73.730 27.922 1.00 21.65 69 ALA B O 1
ATOM 2576 N N . GLY B 1 24 ? 84.134 73.910 28.322 1.00 21.97 70 GLY B N 1
ATOM 2577 C CA . GLY B 1 24 ? 84.470 74.541 27.038 1.00 25.47 70 GLY B CA 1
ATOM 2578 C C . GLY B 1 24 ? 84.663 76.071 27.154 1.00 26.26 70 GLY B C 1
ATOM 2579 O O . GLY B 1 24 ? 84.564 76.627 28.241 1.00 24.38 70 GLY B O 1
ATOM 2580 N N . PRO B 1 25 ? 84.968 76.752 26.032 1.00 27.65 71 PRO B N 1
ATOM 2581 C CA . PRO B 1 25 ? 85.478 78.125 26.146 1.00 28.71 71 PRO B CA 1
ATOM 2582 C C . PRO B 1 25 ? 84.332 79.071 26.425 1.00 28.81 71 PRO B C 1
ATOM 2583 O O . PRO B 1 25 ? 83.258 78.909 25.809 1.00 27.46 71 PRO B O 1
ATOM 2587 N N . ASN B 1 26 ? 84.564 80.011 27.346 0.70 27.41 72 ASN B N 1
ATOM 2588 C CA . ASN B 1 26 ? 83.535 80.873 27.855 0.70 28.70 72 ASN B CA 1
ATOM 2589 C C . ASN B 1 26 ? 82.240 80.110 28.258 0.70 27.17 72 ASN B C 1
ATOM 2590 O O . ASN B 1 26 ? 81.133 80.551 28.006 0.70 25.77 72 ASN B O 1
ATOM 2595 N N . MET B 1 27 ? 82.418 78.962 28.903 1.00 25.67 73 MET B N 1
ATOM 2596 C CA . MET B 1 27 ? 81.320 78.144 29.442 1.00 24.91 73 MET B CA 1
ATOM 2597 C C . MET B 1 27 ? 81.559 77.873 30.933 1.00 23.88 73 MET B C 1
ATOM 2598 O O . MET B 1 27 ? 82.696 77.891 31.393 1.00 24.23 73 MET B O 1
ATOM 2603 N N . LYS B 1 28 ? 80.483 77.565 31.658 1.00 22.48 74 LYS B N 1
ATOM 2604 C CA . LYS B 1 28 ? 80.536 77.196 33.084 1.00 21.80 74 LYS B CA 1
ATOM 2605 C C . LYS B 1 28 ? 79.531 76.044 33.309 1.00 20.02 74 LYS B C 1
ATOM 2606 O O . LYS B 1 28 ? 78.668 75.776 32.446 1.00 18.18 74 LYS B O 1
ATOM 2612 N N . TRP B 1 29 ? 79.666 75.379 34.445 1.00 18.15 75 TRP B N 1
ATOM 2613 C CA . TRP B 1 29 ? 78.871 74.201 34.746 1.00 18.89 75 TRP B CA 1
ATOM 2614 C C . TRP B 1 29 ? 77.694 74.647 35.571 1.00 19.77 75 TRP B C 1
ATOM 2615 O O . TRP B 1 29 ? 77.868 75.281 36.614 1.00 20.51 75 TRP B O 1
ATOM 2626 N N . GLU B 1 30 ? 76.489 74.413 35.103 1.00 19.24 76 GLU B N 1
ATOM 2627 C CA . GLU B 1 30 ? 75.315 74.918 35.886 1.00 19.37 76 GLU B CA 1
ATOM 2628 C C . GLU B 1 30 ? 74.690 73.742 36.645 1.00 18.28 76 GLU B C 1
ATOM 2629 O O . GLU B 1 30 ? 74.360 72.711 36.019 1.00 18.16 76 GLU B O 1
ATOM 2635 N N . PHE B 1 31 ? 74.551 73.887 37.967 1.00 17.34 77 PHE B N 1
ATOM 2636 C CA . PHE B 1 31 ? 73.980 72.844 38.845 1.00 17.64 77 PHE B CA 1
ATOM 2637 C C . PHE B 1 31 ? 72.510 72.588 38.445 1.00 17.91 77 PHE B C 1
ATOM 2638 O O . PHE B 1 31 ? 71.762 73.567 38.217 1.00 17.93 77 PHE B O 1
ATOM 2646 N N . GLN B 1 32 ? 72.116 71.321 38.322 1.00 16.78 78 GLN B N 1
ATOM 2647 C CA . GLN B 1 32 ? 70.749 70.897 38.015 1.00 16.75 78 GLN B CA 1
ATOM 2648 C C . GLN B 1 32 ? 70.038 70.535 39.316 1.00 17.55 78 GLN B C 1
ATOM 2649 O O . GLN B 1 32 ? 70.603 69.805 40.151 1.00 17.35 78 GLN B O 1
ATOM 2655 N N . GLU B 1 33 ? 68.806 71.035 39.521 1.00 18.77 79 GLU B N 1
ATOM 2656 C CA . GLU B 1 33 ? 68.151 70.836 40.843 1.00 19.26 79 GLU B CA 1
ATOM 2657 C C . GLU B 1 33 ? 67.742 69.423 41.034 1.00 19.12 79 GLU B C 1
ATOM 2658 O O . GLU B 1 33 ? 67.421 69.064 42.157 1.00 20.16 79 GLU B O 1
ATOM 2664 N N . ILE B 1 34 ? 67.757 68.596 39.988 1.00 17.69 80 ILE B N 1
ATOM 2665 C CA . ILE B 1 34 ? 67.398 67.191 40.209 1.00 17.74 80 ILE B CA 1
ATOM 2666 C C . ILE B 1 34 ? 68.533 66.413 40.900 1.00 16.88 80 ILE B C 1
ATOM 2667 O O . ILE B 1 34 ? 68.359 65.251 41.253 1.00 15.88 80 ILE B O 1
ATOM 2672 N N . SER B 1 35 ? 69.663 67.073 41.129 1.00 16.16 81 SER B N 1
ATOM 2673 C CA . SER B 1 35 ? 70.727 66.481 42.001 1.00 15.11 81 SER B CA 1
ATOM 2674 C C . SER B 1 35 ? 70.141 66.143 43.368 1.00 15.41 81 SER B C 1
ATOM 2675 O O . SER B 1 35 ? 69.126 66.776 43.785 1.00 15.85 81 SER B O 1
ATOM 2678 N N . ASP B 1 36 ? 70.732 65.187 44.101 1.00 14.19 82 ASP B N 1
ATOM 2679 C CA . ASP B 1 36 ? 70.218 64.903 45.427 1.00 14.44 82 ASP B CA 1
ATOM 2680 C C . ASP B 1 36 ? 71.400 64.578 46.342 1.00 14.91 82 ASP B C 1
ATOM 2681 O O . ASP B 1 36 ? 72.277 63.783 45.953 1.00 14.76 82 ASP B O 1
ATOM 2686 N N . ASN B 1 37 ? 71.427 65.205 47.519 1.00 13.98 83 ASN B N 1
ATOM 2687 C CA . ASN B 1 37 ? 72.379 64.871 48.589 1.00 15.90 83 ASN B CA 1
ATOM 2688 C C . ASN B 1 37 ? 71.786 64.031 49.717 1.00 15.34 83 ASN B C 1
ATOM 2689 O O . ASN B 1 37 ? 72.469 63.775 50.700 1.00 16.30 83 ASN B O 1
ATOM 2694 N N . PHE B 1 38 ? 70.519 63.604 49.595 1.00 15.64 84 PHE B N 1
ATOM 2695 C CA . PHE B 1 38 ? 69.945 62.554 50.516 1.00 15.93 84 PHE B CA 1
ATOM 2696 C C . PHE B 1 38 ? 70.055 62.943 51.983 1.00 18.36 84 PHE B C 1
ATOM 2697 O O . PHE B 1 38 ? 70.427 62.131 52.818 1.00 19.19 84 PHE B O 1
ATOM 2705 N N . GLU B 1 39 ? 69.723 64.190 52.299 1.00 19.70 85 GLU B N 1
ATOM 2706 C CA . GLU B 1 39 ? 69.840 64.653 53.663 1.00 22.50 85 GLU B CA 1
ATOM 2707 C C . GLU B 1 39 ? 68.469 64.589 54.384 1.00 24.48 85 GLU B C 1
ATOM 2708 O O . GLU B 1 39 ? 68.284 65.189 55.427 1.00 27.20 85 GLU B O 1
ATOM 2714 N N . TYR B 1 40 ? 67.527 63.823 53.875 1.00 23.52 86 TYR B N 1
ATOM 2715 C CA . TYR B 1 40 ? 66.211 63.745 54.487 1.00 22.43 86 TYR B CA 1
ATOM 2716 C C . TYR B 1 40 ? 66.038 62.292 54.941 1.00 22.87 86 TYR B C 1
ATOM 2717 O O . TYR B 1 40 ? 66.864 61.471 54.589 1.00 22.35 86 TYR B O 1
ATOM 2726 N N . GLU B 1 41 ? 64.979 61.965 55.669 1.00 21.77 87 GLU B N 1
ATOM 2727 C CA . GLU B 1 41 ? 64.744 60.594 56.125 1.00 23.79 87 GLU B CA 1
ATOM 2728 C C . GLU B 1 41 ? 63.644 59.994 55.243 1.00 23.53 87 GLU B C 1
ATOM 2729 O O . GLU B 1 41 ? 62.578 60.586 55.133 1.00 24.20 87 GLU B O 1
ATOM 2735 N N . ALA B 1 42 ? 63.877 58.853 54.631 1.00 21.23 88 ALA B N 1
ATOM 2736 C CA . ALA B 1 42 ? 62.851 58.170 53.771 1.00 20.21 88 ALA B CA 1
ATOM 2737 C C . ALA B 1 42 ? 62.807 56.715 54.190 1.00 19.67 88 ALA B C 1
ATOM 2738 O O . ALA B 1 42 ? 63.669 55.922 53.741 1.00 19.29 88 ALA B O 1
ATOM 2740 N N . PRO B 1 43 ? 61.839 56.344 55.049 1.00 20.75 89 PRO B N 1
ATOM 2741 C CA . PRO B 1 43 ? 61.687 54.970 55.564 1.00 21.57 89 PRO B CA 1
ATOM 2742 C C . PRO B 1 43 ? 61.478 53.950 54.417 1.00 21.32 89 PRO B C 1
ATOM 2743 O O . PRO B 1 43 ? 60.803 54.308 53.414 1.00 20.89 89 PRO B O 1
ATOM 2747 N N . ALA B 1 44 ? 62.063 52.742 54.538 1.00 20.66 90 ALA B N 1
ATOM 2748 C CA . ALA B 1 44 ? 62.116 51.797 53.401 1.00 20.57 90 ALA B CA 1
ATOM 2749 C C . ALA B 1 44 ? 60.703 51.564 52.810 1.00 21.42 90 ALA B C 1
ATOM 2750 O O . ALA B 1 44 ? 60.511 51.580 51.617 1.00 20.02 90 ALA B O 1
ATOM 2752 N N . ASP B 1 45 ? 59.737 51.381 53.682 1.00 21.85 91 ASP B N 1
ATOM 2753 C CA . ASP B 1 45 ? 58.406 50.948 53.279 1.00 26.07 91 ASP B CA 1
ATOM 2754 C C . ASP B 1 45 ? 57.439 52.115 53.141 1.00 26.58 91 ASP B C 1
ATOM 2755 O O . ASP B 1 45 ? 56.234 51.881 52.946 1.00 26.94 91 ASP B O 1
ATOM 2760 N N . ASN B 1 46 ? 57.933 53.356 53.279 1.00 24.91 92 ASN B N 1
ATOM 2761 C CA . ASN B 1 46 ? 57.027 54.510 53.269 1.00 24.36 92 ASN B CA 1
ATOM 2762 C C . ASN B 1 46 ? 57.869 55.721 52.982 1.00 22.50 92 ASN B C 1
ATOM 2763 O O . ASN B 1 46 ? 58.173 56.489 53.879 1.00 22.08 92 ASN B O 1
ATOM 2768 N N . LYS B 1 47 ? 58.291 55.862 51.718 1.00 20.64 93 LYS B N 1
ATOM 2769 C CA . LYS B 1 47 ? 59.365 56.790 51.378 1.00 19.25 93 LYS B CA 1
ATOM 2770 C C . LYS B 1 47 ? 59.112 58.238 51.718 1.00 19.72 93 LYS B C 1
ATOM 2771 O O . LYS B 1 47 ? 60.059 58.979 52.022 1.00 20.50 93 LYS B O 1
ATOM 2777 N N . GLY B 1 48 ? 57.882 58.706 51.533 1.00 19.63 94 GLY B N 1
ATOM 2778 C CA . GLY B 1 48 ? 57.597 60.117 51.737 1.00 20.42 94 GLY B CA 1
ATOM 2779 C C . GLY B 1 48 ? 57.844 61.044 50.551 1.00 20.74 94 GLY B C 1
ATOM 2780 O O . GLY B 1 48 ? 58.408 60.650 49.562 1.00 17.87 94 GLY B O 1
ATOM 2781 N N . SER B 1 49 ? 57.459 62.312 50.725 1.00 21.58 95 SER B N 1
ATOM 2782 C CA . SER B 1 49 ? 57.375 63.290 49.651 1.00 23.50 95 SER B CA 1
ATOM 2783 C C . SER B 1 49 ? 58.668 63.736 49.076 1.00 22.57 95 SER B C 1
ATOM 2784 O O . SER B 1 49 ? 58.756 64.000 47.883 1.00 21.16 95 SER B O 1
ATOM 2787 N N . GLU B 1 50 ? 59.640 63.913 49.957 1.00 22.90 96 GLU B N 1
ATOM 2788 C CA . GLU B 1 50 ? 60.923 64.454 49.525 1.00 22.53 96 GLU B CA 1
ATOM 2789 C C . GLU B 1 50 ? 61.668 63.451 48.607 1.00 19.82 96 GLU B C 1
ATOM 2790 O O . GLU B 1 50 ? 62.141 63.821 47.554 1.00 18.87 96 GLU B O 1
ATOM 2796 N N . PHE B 1 51 ? 61.716 62.183 48.992 1.00 17.98 97 PHE B N 1
ATOM 2797 C CA . PHE B 1 51 ? 62.237 61.144 48.085 1.00 16.87 97 PHE B CA 1
ATOM 2798 C C . PHE B 1 51 ? 61.430 61.077 46.779 1.00 16.67 97 PHE B C 1
ATOM 2799 O O . PHE B 1 51 ? 61.973 61.074 45.660 1.00 16.01 97 PHE B O 1
ATOM 2807 N N . LEU B 1 52 ? 60.116 61.030 46.923 1.00 16.41 98 LEU B N 1
ATOM 2808 C CA . LEU B 1 52 ? 59.282 60.746 45.783 1.00 18.04 98 LEU B CA 1
ATOM 2809 C C . LEU B 1 52 ? 59.220 61.931 44.810 1.00 18.93 98 LEU B C 1
ATOM 2810 O O . LEU B 1 52 ? 58.816 61.731 43.667 1.00 21.55 98 LEU B O 1
ATOM 2815 N N A GLU B 1 53 ? 59.594 63.138 45.205 0.50 18.75 99 GLU B N 1
ATOM 2816 N N B GLU B 1 53 ? 59.630 63.129 45.250 0.50 19.25 99 GLU B N 1
ATOM 2817 C CA A GLU B 1 53 ? 59.656 64.201 44.204 0.50 19.33 99 GLU B CA 1
ATOM 2818 C CA B GLU B 1 53 ? 59.773 64.313 44.370 0.50 20.29 99 GLU B CA 1
ATOM 2819 C C A GLU B 1 53 ? 60.634 63.825 43.084 0.50 18.58 99 GLU B C 1
ATOM 2820 C C B GLU B 1 53 ? 60.738 64.037 43.198 0.50 19.14 99 GLU B C 1
ATOM 2821 O O A GLU B 1 53 ? 60.368 64.061 41.885 0.50 17.52 99 GLU B O 1
ATOM 2822 O O B GLU B 1 53 ? 60.549 64.529 42.066 0.50 18.37 99 GLU B O 1
ATOM 2833 N N . LYS B 1 54 ? 61.763 63.233 43.480 1.00 17.10 100 LYS B N 1
ATOM 2834 C CA . LYS B 1 54 ? 62.849 62.968 42.523 1.00 16.91 100 LYS B CA 1
ATOM 2835 C C . LYS B 1 54 ? 63.034 61.540 42.070 1.00 14.73 100 LYS B C 1
ATOM 2836 O O . LYS B 1 54 ? 63.612 61.339 41.009 1.00 15.29 100 LYS B O 1
ATOM 2842 N N . TRP B 1 55 ? 62.562 60.552 42.842 1.00 13.59 101 TRP B N 1
ATOM 2843 C CA . TRP B 1 55 ? 62.901 59.189 42.593 1.00 13.54 101 TRP B CA 1
ATOM 2844 C C . TRP B 1 55 ? 61.638 58.299 42.651 1.00 14.61 101 TRP B C 1
ATOM 2845 O O . TRP B 1 55 ? 60.686 58.581 43.436 1.00 14.64 101 TRP B O 1
ATOM 2856 N N . ASP B 1 56 ? 61.638 57.227 41.882 1.00 13.40 102 ASP B N 1
ATOM 2857 C CA . ASP B 1 56 ? 60.702 56.118 42.079 1.00 14.02 102 ASP B CA 1
ATOM 2858 C C . ASP B 1 56 ? 61.538 54.984 42.651 1.00 13.45 102 ASP B C 1
ATOM 2859 O O . ASP B 1 56 ? 62.676 54.740 42.194 1.00 12.09 102 ASP B O 1
ATOM 2864 N N . ASP B 1 57 ? 60.999 54.274 43.627 1.00 12.76 103 ASP B N 1
ATOM 2865 C CA . ASP B 1 57 ? 61.816 53.177 44.272 1.00 14.26 103 ASP B CA 1
ATOM 2866 C C . ASP B 1 57 ? 61.689 51.804 43.594 1.00 13.22 103 ASP B C 1
ATOM 2867 O O . ASP B 1 57 ? 61.616 50.788 44.252 1.00 13.35 103 ASP B O 1
ATOM 2872 N N . PHE B 1 58 ? 61.653 51.813 42.262 1.00 12.66 104 PHE B N 1
ATOM 2873 C CA . PHE B 1 58 ? 61.771 50.605 41.484 1.00 13.47 104 PHE B CA 1
ATOM 2874 C C . PHE B 1 58 ? 62.558 50.885 40.181 1.00 13.24 104 PHE B C 1
ATOM 2875 O O . PHE B 1 58 ? 62.935 52.031 39.911 1.00 13.40 104 PHE B O 1
ATOM 2883 N N . TYR B 1 59 ? 62.788 49.821 39.413 1.00 13.23 105 TYR B N 1
ATOM 2884 C CA . TYR B 1 59 ? 63.335 49.841 38.039 1.00 12.89 105 TYR B CA 1
ATOM 2885 C C . TYR B 1 59 ? 62.291 50.547 37.155 1.00 14.41 105 TYR B C 1
ATOM 2886 O O . TYR B 1 59 ? 61.126 50.768 37.571 1.00 14.46 105 TYR B O 1
ATOM 2895 N N . HIS B 1 60 ? 62.694 50.982 35.968 1.00 14.73 106 HIS B N 1
ATOM 2896 C CA . HIS B 1 60 ? 61.764 51.812 35.192 1.00 15.51 106 HIS B CA 1
ATOM 2897 C C . HIS B 1 60 ? 60.618 51.033 34.485 1.00 15.90 106 HIS B C 1
ATOM 2898 O O . HIS B 1 60 ? 59.838 51.608 33.775 1.00 17.36 106 HIS B O 1
ATOM 2905 N N . ASN B 1 61 ? 60.527 49.728 34.682 1.00 14.74 107 ASN B N 1
ATOM 2906 C CA . ASN B 1 61 ? 59.344 49.001 34.217 1.00 16.84 107 ASN B CA 1
ATOM 2907 C C . ASN B 1 61 ? 59.213 47.805 35.179 1.00 16.97 107 ASN B C 1
ATOM 2908 O O . ASN B 1 61 ? 60.047 47.704 36.090 1.00 15.68 107 ASN B O 1
ATOM 2913 N N . ALA B 1 62 ? 58.256 46.885 34.975 1.00 17.14 108 ALA B N 1
ATOM 2914 C CA . ALA B 1 62 ? 58.005 45.845 35.995 1.00 17.82 108 ALA B CA 1
ATOM 2915 C C . ALA B 1 62 ? 59.075 44.720 36.107 1.00 18.02 108 ALA B C 1
ATOM 2916 O O . ALA B 1 62 ? 59.004 43.905 37.022 1.00 18.48 108 ALA B O 1
ATOM 2918 N N . TRP B 1 63 ? 60.059 44.662 35.216 1.00 16.89 109 TRP B N 1
ATOM 2919 C CA . TRP B 1 63 ? 61.079 43.591 35.271 1.00 16.67 109 TRP B CA 1
ATOM 2920 C C . TRP B 1 63 ? 61.798 43.644 36.613 1.00 16.24 109 TRP B C 1
ATOM 2921 O O . TRP B 1 63 ? 62.162 44.732 37.061 1.00 15.56 109 TRP B O 1
ATOM 2932 N N . ALA B 1 64 ? 61.984 42.481 37.261 1.00 17.62 110 ALA B N 1
ATOM 2933 C CA . ALA B 1 64 ? 62.472 42.448 38.666 1.00 16.58 110 ALA B CA 1
ATOM 2934 C C . ALA B 1 64 ? 63.997 42.223 38.722 1.00 16.38 110 ALA B C 1
ATOM 2935 O O . ALA B 1 64 ? 64.591 42.175 39.798 1.00 14.38 110 ALA B O 1
ATOM 2937 N N . GLY B 1 65 ? 64.622 42.077 37.543 1.00 15.65 111 GLY B N 1
ATOM 2938 C CA . GLY B 1 65 ? 66.094 42.216 37.377 1.00 13.77 111 GLY B CA 1
ATOM 2939 C C . GLY B 1 65 ? 66.763 40.926 36.923 1.00 14.75 111 GLY B C 1
ATOM 2940 O O . GLY B 1 65 ? 66.070 39.880 36.737 1.00 14.46 111 GLY B O 1
ATOM 2941 N N . PRO B 1 66 ? 68.108 40.950 36.736 1.00 13.40 112 PRO B N 1
ATOM 2942 C CA . PRO B 1 66 ? 68.819 39.815 36.150 1.00 14.07 112 PRO B CA 1
ATOM 2943 C C . PRO B 1 66 ? 69.184 38.713 37.140 1.00 15.22 112 PRO B C 1
ATOM 2944 O O . PRO B 1 66 ? 69.081 38.929 38.325 1.00 15.14 112 PRO B O 1
ATOM 2948 N N . GLY B 1 67 ? 69.617 37.549 36.646 1.00 16.13 113 GLY B N 1
ATOM 2949 C CA . GLY B 1 67 ? 70.248 36.471 37.476 1.00 15.70 113 GLY B CA 1
ATOM 2950 C C . GLY B 1 67 ? 69.349 36.121 38.670 1.00 16.47 113 GLY B C 1
ATOM 2951 O O . GLY B 1 67 ? 68.172 35.866 38.458 1.00 16.45 113 GLY B O 1
ATOM 2952 N N . LEU B 1 68 ? 69.888 36.137 39.906 1.00 15.41 114 LEU B N 1
ATOM 2953 C CA . LEU B 1 68 ? 69.100 35.840 41.098 1.00 15.43 114 LEU B CA 1
ATOM 2954 C C . LEU B 1 68 ? 68.376 37.078 41.656 1.00 15.64 114 LEU B C 1
ATOM 2955 O O . LEU B 1 68 ? 67.671 36.970 42.684 1.00 15.86 114 LEU B O 1
ATOM 2960 N N . THR B 1 69 ? 68.527 38.237 40.983 1.00 13.80 115 THR B N 1
ATOM 2961 C CA . THR B 1 69 ? 67.940 39.473 41.477 1.00 13.51 115 THR B CA 1
ATOM 2962 C C . THR B 1 69 ? 66.417 39.437 41.497 1.00 14.72 115 THR B C 1
ATOM 2963 O O . THR B 1 69 ? 65.782 39.082 40.491 1.00 14.55 115 THR B O 1
ATOM 2967 N N . GLU B 1 70 ? 65.824 39.856 42.617 1.00 14.81 116 GLU B N 1
ATOM 2968 C CA . GLU B 1 70 ? 64.404 40.243 42.583 1.00 15.10 116 GLU B CA 1
ATOM 2969 C C . GLU B 1 70 ? 64.273 41.588 43.318 1.00 14.74 116 GLU B C 1
ATOM 2970 O O . GLU B 1 70 ? 64.236 41.616 44.581 1.00 15.40 116 GLU B O 1
ATOM 2976 N N . TRP B 1 71 ? 64.207 42.682 42.575 1.00 12.29 117 TRP B N 1
ATOM 2977 C CA . TRP B 1 71 ? 64.113 44.041 43.193 1.00 13.01 117 TRP B CA 1
ATOM 2978 C C . TRP B 1 71 ? 62.853 44.233 43.998 1.00 13.50 117 TRP B C 1
ATOM 2979 O O . TRP B 1 71 ? 61.806 43.649 43.630 1.00 13.71 117 TRP B O 1
ATOM 2990 N N . LYS B 1 72 ? 62.943 45.033 45.075 1.00 13.43 118 LYS B N 1
ATOM 2991 C CA . LYS B 1 72 ? 61.821 45.298 45.961 1.00 13.83 118 LYS B CA 1
ATOM 2992 C C . LYS B 1 72 ? 61.889 46.773 46.322 1.00 14.55 118 LYS B C 1
ATOM 2993 O O . LYS B 1 72 ? 63.007 47.331 46.579 1.00 13.79 118 LYS B O 1
ATOM 2999 N N . ARG B 1 73 ? 60.729 47.410 46.333 1.00 13.83 119 ARG B N 1
ATOM 3000 C CA . ARG B 1 73 ? 60.638 48.843 46.738 1.00 14.89 119 ARG B CA 1
ATOM 3001 C C . ARG B 1 73 ? 61.150 49.014 48.193 1.00 15.48 119 ARG B C 1
ATOM 3002 O O . ARG B 1 73 ? 61.745 50.045 48.536 1.00 16.26 119 ARG B O 1
ATOM 3010 N N . ASP B 1 74 ? 60.942 48.000 49.015 1.00 15.80 120 ASP B N 1
ATOM 3011 C CA . ASP B 1 74 ? 61.312 48.094 50.451 1.00 17.63 120 ASP B CA 1
ATOM 3012 C C . ASP B 1 74 ? 62.748 47.588 50.794 1.00 16.73 120 ASP B C 1
ATOM 3013 O O . ASP B 1 74 ? 63.066 47.297 51.974 1.00 16.21 120 ASP B O 1
ATOM 3018 N N . ARG B 1 75 ? 63.597 47.502 49.763 1.00 15.47 121 ARG B N 1
ATOM 3019 C CA . ARG B 1 75 ? 65.045 47.239 49.966 1.00 14.12 121 ARG B CA 1
ATOM 3020 C C . ARG B 1 75 ? 65.898 48.523 49.679 1.00 13.79 121 ARG B C 1
ATOM 3021 O O . ARG B 1 75 ? 67.140 48.445 49.643 1.00 12.70 121 ARG B O 1
ATOM 3029 N N . SER B 1 76 ? 65.250 49.690 49.482 1.00 12.34 122 SER B N 1
ATOM 3030 C CA . SER B 1 76 ? 65.969 50.979 49.423 1.00 12.81 122 SER B CA 1
ATOM 3031 C C . SER B 1 76 ? 65.390 51.907 50.523 1.00 13.80 122 SER B C 1
ATOM 3032 O O . SER B 1 76 ? 64.207 51.755 50.925 1.00 13.78 122 SER B O 1
ATOM 3035 N N . TYR B 1 77 ? 66.191 52.890 50.992 1.00 13.68 123 TYR B N 1
ATOM 3036 C CA . TYR B 1 77 ? 65.739 53.825 52.035 1.00 14.38 123 TYR B CA 1
ATOM 3037 C C . TYR B 1 77 ? 66.764 54.969 52.101 1.00 14.80 123 TYR B C 1
ATOM 3038 O O . TYR B 1 77 ? 67.809 54.894 51.416 1.00 14.87 123 TYR B O 1
ATOM 3047 N N . VAL B 1 78 ? 66.445 56.037 52.812 1.00 14.95 124 VAL B N 1
ATOM 3048 C CA . VAL B 1 78 ? 67.360 57.188 52.922 1.00 16.07 124 VAL B CA 1
ATOM 3049 C C . VAL B 1 78 ? 67.431 57.469 54.396 1.00 17.20 124 VAL B C 1
ATOM 3050 O O . VAL B 1 78 ? 66.362 57.668 55.049 1.00 17.22 124 VAL B O 1
ATOM 3054 N N . ALA B 1 79 ? 68.656 57.434 54.947 1.00 17.24 125 ALA B N 1
ATOM 3055 C CA . ALA B 1 79 ? 68.853 57.697 56.391 1.00 18.60 125 ALA B CA 1
ATOM 3056 C C . ALA B 1 79 ? 70.282 58.181 56.683 1.00 19.67 125 ALA B C 1
ATOM 3057 O O . ALA B 1 79 ? 71.239 57.782 55.979 1.00 17.75 125 ALA B O 1
ATOM 3059 N N . ASP B 1 80 ? 70.426 59.022 57.711 1.00 22.07 126 ASP B N 1
ATOM 3060 C CA . ASP B 1 80 ? 71.744 59.433 58.241 1.00 23.71 126 ASP B CA 1
ATOM 3061 C C . ASP B 1 80 ? 72.649 60.020 57.136 1.00 23.00 126 ASP B C 1
ATOM 3062 O O . ASP B 1 80 ? 73.877 59.809 57.160 1.00 23.20 126 ASP B O 1
ATOM 3067 N N . GLY B 1 81 ? 72.016 60.720 56.183 1.00 20.59 127 GLY B N 1
ATOM 3068 C CA . GLY B 1 81 ? 72.683 61.478 55.131 1.00 19.05 127 GLY B CA 1
ATOM 3069 C C . GLY B 1 81 ? 73.066 60.671 53.868 1.00 18.70 127 GLY B C 1
ATOM 3070 O O . GLY B 1 81 ? 73.775 61.223 52.988 1.00 18.16 127 GLY B O 1
ATOM 3071 N N . GLU B 1 82 ? 72.597 59.410 53.745 1.00 17.31 128 GLU B N 1
ATOM 3072 C CA . GLU B 1 82 ? 72.850 58.591 52.564 1.00 16.93 128 GLU B CA 1
ATOM 3073 C C . GLU B 1 82 ? 71.612 57.893 52.012 1.00 16.40 128 GLU B C 1
ATOM 3074 O O . GLU B 1 82 ? 70.776 57.411 52.801 1.00 15.35 128 GLU B O 1
ATOM 3080 N N . LEU B 1 83 ? 71.574 57.717 50.677 1.00 15.06 129 LEU B N 1
ATOM 3081 C CA . LEU B 1 83 ? 70.735 56.684 50.060 1.00 13.82 129 LEU B CA 1
ATOM 3082 C C . LEU B 1 83 ? 71.375 55.322 50.397 1.00 13.88 129 LEU B C 1
ATOM 3083 O O . LEU B 1 83 ? 72.581 55.174 50.172 1.00 13.53 129 LEU B O 1
ATOM 3088 N N . LYS B 1 84 ? 70.574 54.356 50.874 1.00 12.87 130 LYS B N 1
ATOM 3089 C CA . LYS B 1 84 ? 71.071 53.008 51.181 1.00 13.60 130 LYS B CA 1
ATOM 3090 C C . LYS B 1 84 ? 70.163 51.937 50.612 1.00 13.74 130 LYS B C 1
ATOM 3091 O O . LYS B 1 84 ? 68.976 52.150 50.517 1.00 14.15 130 LYS B O 1
ATOM 3097 N N . MET B 1 85 ? 70.718 50.769 50.244 1.00 13.93 131 MET B N 1
ATOM 3098 C CA . MET B 1 85 ? 69.997 49.682 49.553 1.00 14.69 131 MET B CA 1
ATOM 3099 C C . MET B 1 85 ? 70.679 48.441 50.099 1.00 13.85 131 MET B C 1
ATOM 3100 O O . MET B 1 85 ? 71.904 48.459 50.223 1.00 14.80 131 MET B O 1
ATOM 3105 N N . TRP B 1 86 ? 69.940 47.380 50.452 1.00 12.08 132 TRP B N 1
ATOM 3106 C CA . TRP B 1 86 ? 70.603 46.189 50.947 1.00 13.81 132 TRP B CA 1
ATOM 3107 C C . TRP B 1 86 ? 69.960 44.908 50.414 1.00 14.83 132 TRP B C 1
ATOM 3108 O O . TRP B 1 86 ? 68.954 44.964 49.698 1.00 14.41 132 TRP B O 1
ATOM 3119 N N . ALA B 1 87 ? 70.547 43.765 50.741 1.00 14.36 133 ALA B N 1
ATOM 3120 C CA . ALA B 1 87 ? 70.178 42.529 50.085 1.00 15.78 133 ALA B CA 1
ATOM 3121 C C . ALA B 1 87 ? 69.782 41.452 51.086 1.00 15.98 133 ALA B C 1
ATOM 3122 O O . ALA B 1 87 ? 70.502 41.250 52.075 1.00 15.63 133 ALA B O 1
ATOM 3124 N N . THR B 1 88 ? 68.704 40.716 50.831 1.00 15.96 134 THR B N 1
ATOM 3125 C CA . THR B 1 88 ? 68.337 39.595 51.725 1.00 17.33 134 THR B CA 1
ATOM 3126 C C . THR B 1 88 ? 67.820 38.432 50.850 1.00 17.84 134 THR B C 1
ATOM 3127 O O . THR B 1 88 ? 67.164 38.694 49.800 1.00 17.88 134 THR B O 1
ATOM 3131 N N . ARG B 1 89 ? 68.095 37.185 51.246 1.00 17.13 135 ARG B N 1
ATOM 3132 C CA . ARG B 1 89 ? 67.522 36.033 50.520 1.00 18.27 135 ARG B CA 1
ATOM 3133 C C . ARG B 1 89 ? 65.974 36.067 50.512 1.00 19.64 135 ARG B C 1
ATOM 3134 O O . ARG B 1 89 ? 65.314 36.348 51.537 1.00 18.25 135 ARG B O 1
ATOM 3142 N N . LYS B 1 90 ? 65.398 35.832 49.338 1.00 19.63 136 LYS B N 1
ATOM 3143 C CA . LYS B 1 90 ? 63.970 35.629 49.235 1.00 20.56 136 LYS B CA 1
ATOM 3144 C C . LYS B 1 90 ? 63.523 34.365 50.004 1.00 23.23 136 LYS B C 1
ATOM 3145 O O . LYS B 1 90 ? 64.069 33.269 49.798 1.00 21.88 136 LYS B O 1
ATOM 3151 N N . PRO B 1 91 ? 62.529 34.493 50.895 1.00 24.88 137 PRO B N 1
ATOM 3152 C CA . PRO B 1 91 ? 62.159 33.234 51.606 1.00 26.41 137 PRO B CA 1
ATOM 3153 C C . PRO B 1 91 ? 61.752 32.119 50.642 1.00 26.90 137 PRO B C 1
ATOM 3154 O O . PRO B 1 91 ? 60.981 32.379 49.708 1.00 26.26 137 PRO B O 1
ATOM 3158 N N . GLY B 1 92 ? 62.263 30.915 50.898 1.00 26.89 138 GLY B N 1
ATOM 3159 C CA . GLY B 1 92 ? 61.923 29.683 50.172 1.00 28.21 138 GLY B CA 1
ATOM 3160 C C . GLY B 1 92 ? 62.619 29.613 48.803 1.00 28.33 138 GLY B C 1
ATOM 3161 O O . GLY B 1 92 ? 62.290 28.739 48.027 1.00 29.04 138 GLY B O 1
ATOM 3162 N N . SER B 1 93 ? 63.562 30.527 48.491 1.00 26.09 139 SER B N 1
ATOM 3163 C CA . SER B 1 93 ? 64.008 30.676 47.102 1.00 24.86 139 SER B CA 1
ATOM 3164 C C . SER B 1 93 ? 65.524 30.886 47.051 1.00 24.35 139 SER B C 1
ATOM 3165 O O . SER B 1 93 ? 66.121 31.200 48.124 1.00 23.91 139 SER B O 1
ATOM 3168 N N . ASP B 1 94 ? 66.152 30.727 45.860 1.00 22.92 140 ASP B N 1
ATOM 3169 C CA . ASP B 1 94 ? 67.559 31.166 45.699 1.00 22.78 140 ASP B CA 1
ATOM 3170 C C . ASP B 1 94 ? 67.670 32.666 45.401 1.00 21.15 140 ASP B C 1
ATOM 3171 O O . ASP B 1 94 ? 68.783 33.244 45.518 1.00 20.65 140 ASP B O 1
ATOM 3176 N N . LYS B 1 95 ? 66.559 33.295 44.991 1.00 19.20 141 LYS B N 1
ATOM 3177 C CA . LYS B 1 95 ? 66.571 34.707 44.563 1.00 19.02 141 LYS B CA 1
ATOM 3178 C C . LYS B 1 95 ? 66.946 35.583 45.764 1.00 18.07 141 LYS B C 1
ATOM 3179 O O . LYS B 1 95 ? 66.845 35.142 46.947 1.00 16.80 141 LYS B O 1
ATOM 3185 N N . ILE B 1 96 ? 67.449 36.762 45.459 1.00 16.30 142 ILE B N 1
ATOM 3186 C CA . ILE B 1 96 ? 67.881 37.738 46.486 1.00 16.22 142 ILE B CA 1
ATOM 3187 C C . ILE B 1 96 ? 67.132 39.054 46.260 1.00 16.15 142 ILE B C 1
ATOM 3188 O O . ILE B 1 96 ? 67.251 39.681 45.178 1.00 16.20 142 ILE B O 1
ATOM 3193 N N . ASN B 1 97 ? 66.415 39.482 47.300 1.00 13.90 143 ASN B N 1
ATOM 3194 C CA . ASN B 1 97 ? 65.704 40.737 47.243 1.00 14.32 143 ASN B CA 1
ATOM 3195 C C . ASN B 1 97 ? 66.694 41.899 47.458 1.00 14.42 143 ASN B C 1
ATOM 3196 O O . ASN B 1 97 ? 67.510 41.836 48.383 1.00 15.68 143 ASN B O 1
ATOM 3201 N N . MET B 1 98 ? 66.635 42.946 46.635 1.00 11.87 144 MET B N 1
ATOM 3202 C CA . MET B 1 98 ? 67.601 44.038 46.828 1.00 12.30 144 MET B CA 1
ATOM 3203 C C . MET B 1 98 ? 66.957 45.279 46.202 1.00 11.97 144 MET B C 1
ATOM 3204 O O . MET B 1 98 ? 65.844 45.194 45.663 1.00 12.77 144 MET B O 1
ATOM 3209 N N . GLY B 1 99 ? 67.596 46.430 46.333 1.00 11.43 145 GLY B N 1
ATOM 3210 C CA . GLY B 1 99 ? 66.960 47.678 45.951 1.00 11.60 145 GLY B CA 1
ATOM 3211 C C . GLY B 1 99 ? 67.262 48.162 44.533 1.00 11.17 145 GLY B C 1
ATOM 3212 O O . GLY B 1 99 ? 68.247 47.734 43.928 1.00 10.21 145 GLY B O 1
ATOM 3213 N N . CYS B 1 100 ? 66.425 49.095 44.039 1.00 10.64 146 CYS B N 1
ATOM 3214 C CA . CYS B 1 100 ? 66.577 49.731 42.724 1.00 11.46 146 CYS B CA 1
ATOM 3215 C C . CYS B 1 100 ? 65.757 51.001 42.745 1.00 12.43 146 CYS B C 1
ATOM 3216 O O . CYS B 1 100 ? 64.566 50.971 43.170 1.00 13.75 146 CYS B O 1
ATOM 3219 N N . ILE B 1 101 ? 66.383 52.133 42.405 1.00 10.31 147 ILE B N 1
ATOM 3220 C CA . ILE B 1 101 ? 65.627 53.375 42.249 1.00 10.83 147 ILE B CA 1
ATOM 3221 C C . ILE B 1 101 ? 65.897 53.968 40.916 1.00 11.00 147 ILE B C 1
ATOM 3222 O O . ILE B 1 101 ? 66.973 53.670 40.305 1.00 12.21 147 ILE B O 1
ATOM 3227 N N . THR B 1 102 ? 64.928 54.760 40.406 1.00 11.40 148 THR B N 1
ATOM 3228 C CA . THR B 1 102 ? 65.062 55.424 39.081 1.00 11.15 148 THR B CA 1
ATOM 3229 C C . THR B 1 102 ? 64.637 56.894 39.156 1.00 11.58 148 THR B C 1
ATOM 3230 O O . THR B 1 102 ? 63.623 57.217 39.839 1.00 10.31 148 THR B O 1
ATOM 3234 N N . SER B 1 103 ? 65.373 57.815 38.519 1.00 11.38 149 SER B N 1
ATOM 3235 C CA . SER B 1 103 ? 64.997 59.239 38.570 1.00 12.32 149 SER B CA 1
ATOM 3236 C C . SER B 1 103 ? 63.642 59.501 37.911 1.00 13.91 149 SER B C 1
ATOM 3237 O O . SER B 1 103 ? 63.270 58.809 36.963 1.00 12.65 149 SER B O 1
ATOM 3240 N N . LYS B 1 104 ? 62.913 60.492 38.424 1.00 14.35 150 LYS B N 1
ATOM 3241 C CA . LYS B 1 104 ? 61.644 60.919 37.812 1.00 16.52 150 LYS B CA 1
ATOM 3242 C C . LYS B 1 104 ? 61.806 61.879 36.629 1.00 17.13 150 LYS B C 1
ATOM 3243 O O . LYS B 1 104 ? 60.840 62.077 35.883 1.00 16.98 150 LYS B O 1
ATOM 3249 N N . THR B 1 105 ? 63.022 62.418 36.436 1.00 16.28 151 THR B N 1
ATOM 3250 C CA . THR B 1 105 ? 63.384 63.282 35.304 1.00 15.94 151 THR B CA 1
ATOM 3251 C C . THR B 1 105 ? 64.599 62.676 34.606 1.00 15.66 151 THR B C 1
ATOM 3252 O O . THR B 1 105 ? 65.471 62.090 35.276 1.00 14.50 151 THR B O 1
ATOM 3256 N N . ARG B 1 106 ? 64.708 62.890 33.304 1.00 13.88 152 ARG B N 1
ATOM 3257 C CA . ARG B 1 106 ? 65.753 62.232 32.493 1.00 13.15 152 ARG B CA 1
ATOM 3258 C C . ARG B 1 106 ? 66.868 63.235 32.274 1.00 12.81 152 ARG B C 1
ATOM 3259 O O . ARG B 1 106 ? 66.639 64.451 32.439 1.00 13.29 152 ARG B O 1
ATOM 3267 N N . VAL B 1 107 ? 68.047 62.758 31.863 1.00 10.68 153 VAL B N 1
ATOM 3268 C CA . VAL B 1 107 ? 69.175 63.629 31.533 1.00 12.42 153 VAL B CA 1
ATOM 3269 C C . VAL B 1 107 ? 69.564 63.355 30.081 1.00 12.23 153 VAL B C 1
ATOM 3270 O O . VAL B 1 107 ? 69.279 62.231 29.519 1.00 12.55 153 VAL B O 1
ATOM 3274 N N . VAL B 1 108 ? 70.235 64.324 29.442 1.00 12.05 154 VAL B N 1
ATOM 3275 C CA . VAL B 1 108 ? 70.715 64.028 28.087 1.00 11.32 154 VAL B CA 1
ATOM 3276 C C . VAL B 1 108 ? 72.001 64.835 27.887 1.00 11.97 154 VAL B C 1
ATOM 3277 O O . VAL B 1 108 ? 72.207 65.847 28.574 1.00 11.50 154 VAL B O 1
ATOM 3281 N N . TYR B 1 109 ? 72.836 64.416 26.933 1.00 10.91 155 TYR B N 1
ATOM 3282 C CA . TYR B 1 109 ? 74.077 65.121 26.610 1.00 12.21 155 TYR B CA 1
ATOM 3283 C C . TYR B 1 109 ? 73.748 66.544 26.143 1.00 12.24 155 TYR B C 1
ATOM 3284 O O . TYR B 1 109 ? 72.656 66.775 25.557 1.00 13.37 155 TYR B O 1
ATOM 3293 N N . PRO B 1 110 ? 74.660 67.517 26.363 1.00 13.52 156 PRO B N 1
ATOM 3294 C CA . PRO B 1 110 ? 75.902 67.412 27.167 1.00 12.53 156 PRO B CA 1
ATOM 3295 C C . PRO B 1 110 ? 75.547 67.456 28.657 1.00 12.58 156 PRO B C 1
ATOM 3296 O O . PRO B 1 110 ? 74.774 68.349 29.097 1.00 13.21 156 PRO B O 1
ATOM 3300 N N . VAL B 1 111 ? 76.056 66.509 29.444 1.00 11.33 157 VAL B N 1
ATOM 3301 C CA . VAL B 1 111 ? 75.757 66.499 30.891 1.00 11.01 157 VAL B CA 1
ATOM 3302 C C . VAL B 1 111 ? 76.900 65.820 31.647 1.00 11.54 157 VAL B C 1
ATOM 3303 O O . VAL B 1 111 ? 77.484 64.866 31.144 1.00 11.41 157 VAL B O 1
ATOM 3307 N N . TYR B 1 112 ? 77.243 66.330 32.840 1.00 11.26 158 TYR B N 1
ATOM 3308 C CA . TYR B 1 112 ? 78.214 65.682 33.696 1.00 10.18 158 TYR B CA 1
ATOM 3309 C C . TYR B 1 112 ? 77.448 65.205 34.916 1.00 10.60 158 TYR B C 1
ATOM 3310 O O . TYR B 1 112 ? 76.688 65.982 35.529 1.00 11.90 158 TYR B O 1
ATOM 3319 N N A ILE B 1 113 ? 77.628 63.943 35.288 0.50 10.45 159 ILE B N 1
ATOM 3320 N N B ILE B 1 113 ? 77.655 63.948 35.291 0.50 9.50 159 ILE B N 1
ATOM 3321 C CA A ILE B 1 113 ? 76.937 63.387 36.448 0.50 10.63 159 ILE B CA 1
ATOM 3322 C CA B ILE B 1 113 ? 76.966 63.345 36.423 0.50 8.66 159 ILE B CA 1
ATOM 3323 C C A ILE B 1 113 ? 77.914 62.568 37.297 0.50 10.67 159 ILE B C 1
ATOM 3324 C C B ILE B 1 113 ? 78.013 62.637 37.283 0.50 9.60 159 ILE B C 1
ATOM 3325 O O A ILE B 1 113 ? 78.633 61.708 36.794 0.50 11.19 159 ILE B O 1
ATOM 3326 O O B ILE B 1 113 ? 78.890 61.931 36.771 0.50 9.84 159 ILE B O 1
ATOM 3335 N N . GLU B 1 114 ? 77.948 62.876 38.584 1.00 10.00 160 GLU B N 1
ATOM 3336 C CA . GLU B 1 114 ? 78.908 62.304 39.492 1.00 11.03 160 GLU B CA 1
ATOM 3337 C C . GLU B 1 114 ? 78.249 61.843 40.780 1.00 10.77 160 GLU B C 1
ATOM 3338 O O . GLU B 1 114 ? 77.511 62.626 41.430 1.00 11.66 160 GLU B O 1
ATOM 3344 N N . ALA B 1 115 ? 78.528 60.603 41.182 1.00 10.08 161 ALA B N 1
ATOM 3345 C CA . ALA B 1 115 ? 78.019 60.061 42.452 1.00 9.91 161 ALA B CA 1
ATOM 3346 C C . ALA B 1 115 ? 79.147 59.823 43.465 1.00 11.27 161 ALA B C 1
ATOM 3347 O O . ALA B 1 115 ? 80.216 59.305 43.090 1.00 12.66 161 ALA B O 1
ATOM 3349 N N . ARG B 1 116 ? 78.957 60.219 44.716 1.00 11.07 162 ARG B N 1
ATOM 3350 C CA . ARG B 1 116 ? 79.905 59.829 45.770 1.00 10.63 162 ARG B CA 1
ATOM 3351 C C . ARG B 1 116 ? 79.328 58.617 46.452 1.00 10.15 162 ARG B C 1
ATOM 3352 O O . ARG B 1 116 ? 78.284 58.756 47.088 1.00 9.55 162 ARG B O 1
ATOM 3360 N N . ALA B 1 117 ? 79.994 57.442 46.401 1.00 10.33 163 ALA B N 1
ATOM 3361 C CA . ALA B 1 117 ? 79.313 56.191 46.730 1.00 9.83 163 ALA B CA 1
ATOM 3362 C C . ALA B 1 117 ? 80.373 55.287 47.307 1.00 10.94 163 ALA B C 1
ATOM 3363 O O . ALA B 1 117 ? 81.586 55.475 47.017 1.00 9.48 163 ALA B O 1
ATOM 3365 N N . LYS B 1 118 ? 79.931 54.323 48.103 1.00 10.78 164 LYS B N 1
ATOM 3366 C CA . LYS B 1 118 ? 80.853 53.341 48.679 1.00 10.91 164 LYS B CA 1
ATOM 3367 C C . LYS B 1 118 ? 80.465 51.947 48.218 1.00 11.69 164 LYS B C 1
ATOM 3368 O O . LYS B 1 118 ? 79.402 51.388 48.624 1.00 10.91 164 LYS B O 1
ATOM 3374 N N . VAL B 1 119 ? 81.281 51.401 47.327 1.00 11.27 165 VAL B N 1
ATOM 3375 C CA . VAL B 1 119 ? 81.074 50.038 46.775 1.00 10.19 165 VAL B CA 1
ATOM 3376 C C . VAL B 1 119 ? 80.896 48.998 47.912 1.00 11.32 165 VAL B C 1
ATOM 3377 O O . VAL B 1 119 ? 81.585 49.110 48.947 1.00 11.00 165 VAL B O 1
ATOM 3381 N N . MET B 1 120 ? 79.947 48.062 47.791 1.00 9.68 166 MET B N 1
ATOM 3382 C CA . MET B 1 120 ? 79.778 47.043 48.812 1.00 10.48 166 MET B CA 1
ATOM 3383 C C . MET B 1 120 ? 80.917 46.062 48.976 1.00 11.31 166 MET B C 1
ATOM 3384 O O . MET B 1 120 ? 81.552 45.672 48.009 1.00 12.09 166 MET B O 1
ATOM 3389 N N . ASN B 1 121 ? 81.091 45.536 50.195 1.00 12.06 167 ASN B N 1
ATOM 3390 C CA . ASN B 1 121 ? 81.958 44.369 50.362 1.00 12.09 167 ASN B CA 1
ATOM 3391 C C . ASN B 1 121 ? 81.179 43.084 50.040 1.00 12.44 167 ASN B C 1
ATOM 3392 O O . ASN B 1 121 ? 80.980 42.238 50.922 1.00 12.12 167 ASN B O 1
ATOM 3397 N N . SER B 1 122 ? 80.750 42.934 48.784 1.00 11.72 168 SER B N 1
ATOM 3398 C CA . SER B 1 122 ? 79.870 41.859 48.385 1.00 12.04 168 SER B CA 1
ATOM 3399 C C . SER B 1 122 ? 80.215 41.446 46.952 1.00 11.43 168 SER B C 1
ATOM 3400 O O . SER B 1 122 ? 80.799 42.240 46.237 1.00 11.55 168 SER B O 1
ATOM 3403 N N . THR B 1 123 ? 79.851 40.218 46.561 1.00 11.31 169 THR B N 1
ATOM 3404 C CA . THR B 1 123 ? 80.040 39.740 45.189 1.00 11.10 169 THR B CA 1
ATOM 3405 C C . THR B 1 123 ? 78.923 40.291 44.319 1.00 11.38 169 THR B C 1
ATOM 3406 O O . THR B 1 123 ? 79.044 40.271 43.100 1.00 11.03 169 THR B O 1
ATOM 3410 N N . LEU B 1 124 ? 77.847 40.827 44.931 1.00 11.19 170 LEU B N 1
ATOM 3411 C CA . LEU B 1 124 ? 76.835 41.563 44.129 1.00 10.51 170 LEU B CA 1
ATOM 3412 C C . LEU B 1 124 ? 77.406 42.844 43.545 1.00 10.79 170 LEU B C 1
ATOM 3413 O O . LEU B 1 124 ? 78.360 43.424 44.083 1.00 10.13 170 LEU B O 1
ATOM 3418 N N . ALA B 1 125 ? 76.828 43.281 42.424 1.00 10.97 171 ALA B N 1
ATOM 3419 C CA . ALA B 1 125 ? 77.221 44.543 41.806 1.00 9.70 171 ALA B CA 1
ATOM 3420 C C . ALA B 1 125 ? 76.660 45.762 42.546 1.00 10.59 171 ALA B C 1
ATOM 3421 O O . ALA B 1 125 ? 75.478 45.765 42.997 1.00 11.47 171 ALA B O 1
ATOM 3423 N N . SER B 1 126 ? 77.478 46.822 42.616 1.00 9.53 172 SER B N 1
ATOM 3424 C CA . SER B 1 126 ? 77.079 48.159 43.118 1.00 9.38 172 SER B CA 1
ATOM 3425 C C . SER B 1 126 ? 77.017 49.052 41.890 1.00 9.01 172 SER B C 1
ATOM 3426 O O . SER B 1 126 ? 78.022 49.203 41.199 1.00 9.74 172 SER B O 1
ATOM 3429 N N . ASP B 1 127 ? 75.824 49.570 41.565 1.00 8.67 173 ASP B N 1
ATOM 3430 C CA . ASP B 1 127 ? 75.628 50.206 40.225 1.00 8.89 173 ASP B CA 1
ATOM 3431 C C . ASP B 1 127 ? 75.070 51.610 40.289 1.00 9.35 173 ASP B C 1
ATOM 3432 O O . ASP B 1 127 ? 74.055 51.869 41.011 1.00 9.34 173 ASP B O 1
ATOM 3437 N N . VAL B 1 128 ? 75.672 52.535 39.514 1.00 9.40 174 VAL B N 1
ATOM 3438 C CA . VAL B 1 128 ? 74.990 53.815 39.181 1.00 8.01 174 VAL B CA 1
ATOM 3439 C C . VAL B 1 128 ? 75.080 53.916 37.661 1.00 9.27 174 VAL B C 1
ATOM 3440 O O . VAL B 1 128 ? 76.175 53.796 37.094 1.00 9.22 174 VAL B O 1
ATOM 3444 N N . TRP B 1 129 ? 73.940 54.112 36.965 1.00 9.70 175 TRP B N 1
ATOM 3445 C CA . TRP B 1 129 ? 73.979 54.018 35.507 1.00 8.85 175 TRP B CA 1
ATOM 3446 C C . TRP B 1 129 ? 72.837 54.786 34.891 1.00 9.12 175 TRP B C 1
ATOM 3447 O O . TRP B 1 129 ? 71.943 55.301 35.618 1.00 10.72 175 TRP B O 1
ATOM 3458 N N . LEU B 1 130 ? 72.878 54.923 33.559 1.00 9.15 176 LEU B N 1
ATOM 3459 C CA . LEU B 1 130 ? 71.876 55.664 32.785 1.00 8.49 176 LEU B CA 1
ATOM 3460 C C . LEU B 1 130 ? 71.324 54.696 31.775 1.00 9.13 176 LEU B C 1
ATOM 3461 O O . LEU B 1 130 ? 72.070 53.917 31.175 1.00 9.95 176 LEU B O 1
ATOM 3466 N N . LEU B 1 131 ? 70.024 54.755 31.541 1.00 10.91 177 LEU B N 1
ATOM 3467 C CA . LEU B 1 131 ? 69.404 53.870 30.529 1.00 10.90 177 LEU B CA 1
ATOM 3468 C C . LEU B 1 131 ? 68.275 54.573 29.825 1.00 11.36 177 LEU B C 1
ATOM 3469 O O . LEU B 1 131 ? 67.437 55.202 30.515 1.00 11.39 177 LEU B O 1
ATOM 3474 N N . SER B 1 132 ? 68.181 54.449 28.472 1.00 11.65 178 SER B N 1
ATOM 3475 C CA . SER B 1 132 ? 67.129 55.136 27.721 1.00 12.72 178 SER B CA 1
ATOM 3476 C C . SER B 1 132 ? 65.784 54.486 28.048 1.00 12.76 178 SER B C 1
ATOM 3477 O O . SER B 1 132 ? 65.734 53.301 28.468 1.00 12.23 178 SER B O 1
ATOM 3480 N N . ALA B 1 133 ? 64.701 55.222 27.879 1.00 15.09 179 ALA B N 1
ATOM 3481 C CA . ALA B 1 133 ? 63.337 54.650 28.139 1.00 15.69 179 ALA B CA 1
ATOM 3482 C C . ALA B 1 133 ? 63.034 53.361 27.394 1.00 16.55 179 ALA B C 1
ATOM 3483 O O . ALA B 1 133 ? 62.298 52.501 27.916 1.00 17.76 179 ALA B O 1
ATOM 3485 N N . ASP B 1 134 ? 63.517 53.238 26.165 1.00 16.64 180 ASP B N 1
ATOM 3486 C CA . ASP B 1 134 ? 63.233 52.075 25.319 1.00 16.32 180 ASP B CA 1
ATOM 3487 C C . ASP B 1 134 ? 64.304 50.938 25.446 1.00 15.92 180 ASP B C 1
ATOM 3488 O O . ASP B 1 134 ? 64.262 49.980 24.653 1.00 14.93 180 ASP B O 1
ATOM 3493 N N . ASP B 1 135 ? 65.210 51.067 26.457 1.00 13.25 181 ASP B N 1
ATOM 3494 C CA . ASP B 1 135 ? 66.190 50.075 26.818 1.00 14.16 181 ASP B CA 1
ATOM 3495 C C . ASP B 1 135 ? 67.245 49.808 25.706 1.00 13.99 181 ASP B C 1
ATOM 3496 O O . ASP B 1 135 ? 67.866 48.761 25.714 1.00 14.52 181 ASP B O 1
ATOM 3501 N N . THR B 1 136 ? 67.419 50.716 24.745 1.00 13.48 182 THR B N 1
ATOM 3502 C CA . THR B 1 136 ? 68.397 50.474 23.671 1.00 12.67 182 THR B CA 1
ATOM 3503 C C . THR B 1 136 ? 69.790 51.095 23.854 1.00 13.72 182 THR B C 1
ATOM 3504 O O . THR B 1 136 ? 70.771 50.713 23.119 1.00 13.77 182 THR B O 1
ATOM 3508 N N . GLN B 1 137 ? 69.907 52.034 24.817 1.00 12.20 183 GLN B N 1
ATOM 3509 C CA . GLN B 1 137 ? 71.161 52.796 24.994 1.00 11.82 183 GLN B CA 1
ATOM 3510 C C . GLN B 1 137 ? 71.446 52.955 26.464 1.00 11.35 183 GLN B C 1
ATOM 3511 O O . GLN B 1 137 ? 70.523 53.235 27.261 1.00 12.34 183 GLN B O 1
ATOM 3517 N N A GLU B 1 138 ? 72.704 52.776 26.853 0.30 10.83 184 GLU B N 1
ATOM 3518 N N B GLU B 1 138 ? 72.698 52.765 26.868 0.70 10.61 184 GLU B N 1
ATOM 3519 C CA A GLU B 1 138 ? 73.042 52.626 28.272 0.30 10.59 184 GLU B CA 1
ATOM 3520 C CA B GLU B 1 138 ? 73.010 52.634 28.310 0.70 11.01 184 GLU B CA 1
ATOM 3521 C C A GLU B 1 138 ? 74.446 53.164 28.547 0.30 10.38 184 GLU B C 1
ATOM 3522 C C B GLU B 1 138 ? 74.405 53.206 28.524 0.70 10.54 184 GLU B C 1
ATOM 3523 O O A GLU B 1 138 ? 75.353 52.907 27.751 0.30 10.44 184 GLU B O 1
ATOM 3524 O O B GLU B 1 138 ? 75.281 52.959 27.686 0.70 10.47 184 GLU B O 1
ATOM 3535 N N . ILE B 1 139 ? 74.635 53.876 29.672 1.00 10.50 185 ILE B N 1
ATOM 3536 C CA . ILE B 1 139 ? 75.995 54.370 30.085 1.00 9.71 185 ILE B CA 1
ATOM 3537 C C . ILE B 1 139 ? 76.235 54.003 31.523 1.00 11.31 185 ILE B C 1
ATOM 3538 O O . ILE B 1 139 ? 75.385 54.330 32.398 1.00 10.79 185 ILE B O 1
ATOM 3543 N N . ASP B 1 140 ? 77.347 53.309 31.797 1.00 12.05 186 ASP B N 1
ATOM 3544 C CA . ASP B 1 140 ? 77.696 53.031 33.195 1.00 15.53 186 ASP B CA 1
ATOM 3545 C C . ASP B 1 140 ? 78.385 54.257 33.826 1.00 15.94 186 ASP B C 1
ATOM 3546 O O . ASP B 1 140 ? 79.145 54.996 33.150 1.00 20.85 186 ASP B O 1
ATOM 3551 N N . ILE B 1 141 ? 78.087 54.559 35.062 1.00 12.70 187 ILE B N 1
ATOM 3552 C CA . ILE B 1 141 ? 78.957 55.526 35.797 1.00 12.90 187 ILE B CA 1
ATOM 3553 C C . ILE B 1 141 ? 79.775 54.763 36.862 1.00 13.59 187 ILE B C 1
ATOM 3554 O O . ILE B 1 141 ? 81.025 54.911 36.948 1.00 15.20 187 ILE B O 1
ATOM 3559 N N . LEU B 1 142 ? 79.107 53.895 37.622 1.00 12.60 188 LEU B N 1
ATOM 3560 C CA . LEU B 1 142 ? 79.777 52.969 38.548 1.00 11.02 188 LEU B CA 1
ATOM 3561 C C . LEU B 1 142 ? 79.230 51.527 38.310 1.00 11.27 188 LEU B C 1
ATOM 3562 O O . LEU B 1 142 ? 77.997 51.306 38.304 1.00 9.96 188 LEU B O 1
ATOM 3567 N N . ASP B 1 143 ? 80.101 50.560 38.182 1.00 10.94 189 ASP B N 1
ATOM 3568 C CA . ASP B 1 143 ? 79.682 49.156 38.079 1.00 10.98 189 ASP B CA 1
ATOM 3569 C C . ASP B 1 143 ? 80.861 48.387 38.698 1.00 11.64 189 ASP B C 1
ATOM 3570 O O . ASP B 1 143 ? 81.949 48.281 38.057 1.00 13.04 189 ASP B O 1
ATOM 3575 N N . ALA B 1 144 ? 80.703 47.915 39.945 1.00 9.39 190 ALA B N 1
ATOM 3576 C CA . ALA B 1 144 ? 81.854 47.373 40.705 1.00 9.51 190 ALA B CA 1
ATOM 3577 C C . ALA B 1 144 ? 81.355 46.222 41.509 1.00 10.53 190 ALA B C 1
ATOM 3578 O O . ALA B 1 144 ? 80.201 46.292 42.065 1.00 10.26 190 ALA B O 1
ATOM 3580 N N . TYR B 1 145 ? 82.210 45.198 41.634 1.00 10.33 191 TYR B N 1
ATOM 3581 C CA . TYR B 1 145 ? 81.935 44.009 42.477 1.00 10.51 191 TYR B CA 1
ATOM 3582 C C . TYR B 1 145 ? 82.956 44.066 43.588 1.00 10.41 191 TYR B C 1
ATOM 3583 O O . TYR B 1 145 ? 84.106 43.668 43.376 1.00 10.63 191 TYR B O 1
ATOM 3592 N N . GLY B 1 146 ? 82.598 44.597 44.748 1.00 10.78 192 GLY B N 1
ATOM 3593 C CA . GLY B 1 146 ? 83.636 44.985 45.722 1.00 9.77 192 GLY B CA 1
ATOM 3594 C C . GLY B 1 146 ? 84.206 44.016 46.723 1.00 10.92 192 GLY B C 1
ATOM 3595 O O . GLY B 1 146 ? 85.162 44.397 47.410 1.00 11.14 192 GLY B O 1
ATOM 3596 N N . ALA B 1 147 ? 83.660 42.774 46.856 1.00 11.24 193 ALA B N 1
ATOM 3597 C CA . ALA B 1 147 ? 84.032 41.906 48.009 1.00 10.83 193 ALA B CA 1
ATOM 3598 C C . ALA B 1 147 ? 85.543 41.648 48.098 1.00 11.37 193 ALA B C 1
ATOM 3599 O O . ALA B 1 147 ? 86.185 41.355 47.056 1.00 10.56 193 ALA B O 1
ATOM 3601 N N . ASP B 1 148 ? 86.090 41.601 49.300 1.00 10.64 194 ASP B N 1
ATOM 3602 C CA . ASP B 1 148 ? 87.458 41.083 49.463 1.00 11.76 194 ASP B CA 1
ATOM 3603 C C . ASP B 1 148 ? 87.564 39.603 49.188 1.00 13.29 194 ASP B C 1
ATOM 3604 O O . ASP B 1 148 ? 88.665 39.131 48.799 1.00 13.00 194 ASP B O 1
ATOM 3609 N N . TYR B 1 149 ? 86.486 38.836 49.458 1.00 12.55 195 TYR B N 1
ATOM 3610 C CA . TYR B 1 149 ? 86.596 37.327 49.427 1.00 14.22 195 TYR B CA 1
ATOM 3611 C C . TYR B 1 149 ? 85.259 36.788 48.929 1.00 14.51 195 TYR B C 1
ATOM 3612 O O . TYR B 1 149 ? 84.195 37.405 49.216 1.00 14.11 195 TYR B O 1
ATOM 3621 N N . SER B 1 150 ? 85.288 35.657 48.192 1.00 13.42 196 SER B N 1
ATOM 3622 C CA . SER B 1 150 ? 84.054 35.011 47.745 1.00 13.98 196 SER B CA 1
ATOM 3623 C C . SER B 1 150 ? 83.918 33.605 48.299 1.00 14.18 196 SER B C 1
ATOM 3624 O O . SER B 1 150 ? 84.747 32.731 47.950 1.00 14.36 196 SER B O 1
ATOM 3627 N N . GLU B 1 151 ? 82.934 33.364 49.188 1.00 13.54 197 GLU B N 1
ATOM 3628 C CA . GLU B 1 151 ? 82.698 31.953 49.661 1.00 15.98 197 GLU B CA 1
ATOM 3629 C C . GLU B 1 151 ? 82.130 31.065 48.575 1.00 15.69 197 GLU B C 1
ATOM 3630 O O . GLU B 1 151 ? 82.436 29.840 48.566 1.00 17.36 197 GLU B O 1
ATOM 3636 N N . SER B 1 152 ? 81.295 31.630 47.675 1.00 15.67 198 SER B N 1
ATOM 3637 C CA . SER B 1 152 ? 80.659 30.770 46.649 1.00 16.33 198 SER B CA 1
ATOM 3638 C C . SER B 1 152 ? 81.780 30.206 45.749 1.00 16.62 198 SER B C 1
ATOM 3639 O O . SER B 1 152 ? 81.705 29.013 45.375 1.00 16.01 198 SER B O 1
ATOM 3642 N N . ALA B 1 153 ? 82.809 31.034 45.417 1.00 16.12 199 ALA B N 1
ATOM 3643 C CA . ALA B 1 153 ? 83.924 30.540 44.541 1.00 14.88 199 ALA B CA 1
ATOM 3644 C C . ALA B 1 153 ? 85.026 29.911 45.356 1.00 15.33 199 ALA B C 1
ATOM 3645 O O . ALA B 1 153 ? 85.892 29.198 44.786 1.00 16.83 199 ALA B O 1
ATOM 3647 N N . GLY B 1 154 ? 85.097 30.224 46.662 1.00 15.32 200 GLY B N 1
ATOM 3648 C CA . GLY B 1 154 ? 86.186 29.720 47.525 1.00 15.28 200 GLY B CA 1
ATOM 3649 C C . GLY B 1 154 ? 87.491 30.407 47.152 1.00 16.27 200 GLY B C 1
ATOM 3650 O O . GLY B 1 154 ? 88.550 29.757 47.076 1.00 14.59 200 GLY B O 1
ATOM 3651 N N . LYS B 1 155 ? 87.425 31.729 46.953 1.00 16.16 201 LYS B N 1
ATOM 3652 C CA . LYS B 1 155 ? 88.664 32.456 46.638 1.00 16.83 201 LYS B CA 1
ATOM 3653 C C . LYS B 1 155 ? 88.695 33.925 47.069 1.00 15.96 201 LYS B C 1
ATOM 3654 O O . LYS B 1 155 ? 87.653 34.620 47.199 1.00 14.58 201 LYS B O 1
ATOM 3660 N N . ASP B 1 156 ? 89.909 34.388 47.277 1.00 14.90 202 ASP B N 1
ATOM 3661 C CA . ASP B 1 156 ? 90.275 35.811 47.369 1.00 15.98 202 ASP B CA 1
ATOM 3662 C C . ASP B 1 156 ? 89.701 36.478 46.102 1.00 14.32 202 ASP B C 1
ATOM 3663 O O . ASP B 1 156 ? 89.889 35.966 45.007 1.00 13.59 202 ASP B O 1
ATOM 3668 N N . HIS B 1 157 ? 89.037 37.626 46.255 1.00 12.80 203 HIS B N 1
ATOM 3669 C CA . HIS B 1 157 ? 88.244 38.195 45.163 1.00 12.46 203 HIS B CA 1
ATOM 3670 C C . HIS B 1 157 ? 88.859 39.549 44.817 1.00 12.69 203 HIS B C 1
ATOM 3671 O O . HIS B 1 157 ? 88.225 40.409 44.210 1.00 12.78 203 HIS B O 1
ATOM 3678 N N . SER B 1 158 ? 90.132 39.722 45.175 1.00 13.10 204 SER B N 1
ATOM 3679 C CA . SER B 1 158 ? 90.772 41.030 44.894 1.00 14.38 204 SER B CA 1
ATOM 3680 C C . SER B 1 158 ? 90.959 41.342 43.380 1.00 14.21 204 SER B C 1
ATOM 3681 O O . SER B 1 158 ? 91.139 42.552 42.987 1.00 13.66 204 SER B O 1
ATOM 3684 N N . TYR B 1 159 ? 90.864 40.313 42.516 1.00 13.00 205 TYR B N 1
ATOM 3685 C CA . TYR B 1 159 ? 90.797 40.570 41.072 1.00 13.07 205 TYR B CA 1
ATOM 3686 C C . TYR B 1 159 ? 89.685 41.585 40.805 1.00 13.56 205 TYR B C 1
ATOM 3687 O O . TYR B 1 159 ? 89.839 42.511 39.938 1.00 13.29 205 TYR B O 1
ATOM 3696 N N . PHE B 1 160 ? 88.557 41.421 41.526 1.00 11.82 206 PHE B N 1
ATOM 3697 C CA . PHE B 1 160 ? 87.396 42.329 41.357 1.00 11.29 206 PHE B CA 1
ATOM 3698 C C . PHE B 1 160 ? 87.337 43.497 42.348 1.00 10.94 206 PHE B C 1
ATOM 3699 O O . PHE B 1 160 ? 86.911 44.604 41.987 1.00 10.11 206 PHE B O 1
ATOM 3707 N N . SER B 1 161 ? 87.773 43.267 43.603 1.00 12.29 207 SER B N 1
ATOM 3708 C CA . SER B 1 161 ? 87.665 44.315 44.654 1.00 11.80 207 SER B CA 1
ATOM 3709 C C . SER B 1 161 ? 88.512 45.558 44.284 1.00 12.81 207 SER B C 1
ATOM 3710 O O . SER B 1 161 ? 88.273 46.630 44.811 1.00 12.17 207 SER B O 1
ATOM 3713 N N . LYS B 1 162 ? 89.509 45.379 43.407 1.00 11.60 208 LYS B N 1
ATOM 3714 C CA . LYS B 1 162 ? 90.400 46.444 42.949 1.00 11.75 208 LYS B CA 1
ATOM 3715 C C . LYS B 1 162 ? 90.007 47.045 41.578 1.00 11.42 208 LYS B C 1
ATOM 3716 O O . LYS B 1 162 ? 90.708 47.929 41.065 1.00 12.20 208 LYS B O 1
ATOM 3722 N N . LYS B 1 163 ? 88.897 46.616 40.979 1.00 9.30 209 LYS B N 1
ATOM 3723 C CA . LYS B 1 163 ? 88.509 47.133 39.639 1.00 9.97 209 LYS B CA 1
ATOM 3724 C C . LYS B 1 163 ? 87.122 47.815 39.660 1.00 11.21 209 LYS B C 1
ATOM 3725 O O . LYS B 1 163 ? 86.190 47.388 40.418 1.00 10.16 209 LYS B O 1
ATOM 3731 N N . VAL B 1 164 ? 86.968 48.870 38.844 1.00 11.45 210 VAL B N 1
ATOM 3732 C CA . VAL B 1 164 ? 85.627 49.372 38.531 1.00 12.09 210 VAL B CA 1
ATOM 3733 C C . VAL B 1 164 ? 85.405 49.284 37.033 1.00 11.83 210 VAL B C 1
ATOM 3734 O O . VAL B 1 164 ? 86.301 49.595 36.250 1.00 12.99 210 VAL B O 1
ATOM 3738 N N . HIS B 1 165 ? 84.230 48.822 36.626 1.00 11.34 211 HIS B N 1
ATOM 3739 C CA . HIS B 1 165 ? 83.931 48.644 35.221 1.00 11.48 211 HIS B CA 1
ATOM 3740 C C . HIS B 1 165 ? 83.320 49.947 34.710 1.00 12.52 211 HIS B C 1
ATOM 3741 O O . HIS B 1 165 ? 82.293 50.408 35.199 1.00 12.65 211 HIS B O 1
ATOM 3748 N N . ILE B 1 166 ? 83.963 50.557 33.714 1.00 13.25 212 ILE B N 1
ATOM 3749 C CA . ILE B 1 166 ? 83.464 51.843 33.201 1.00 12.85 212 ILE B CA 1
ATOM 3750 C C . ILE B 1 166 ? 83.154 51.666 31.694 1.00 12.57 212 ILE B C 1
ATOM 3751 O O . ILE B 1 166 ? 84.083 51.604 30.861 1.00 13.99 212 ILE B O 1
ATOM 3756 N N . SER B 1 167 ? 81.867 51.561 31.334 1.00 11.26 213 SER B N 1
ATOM 3757 C CA . SER B 1 167 ? 81.561 51.104 29.983 1.00 11.69 213 SER B CA 1
ATOM 3758 C C . SER B 1 167 ? 80.238 51.702 29.552 1.00 12.18 213 SER B C 1
ATOM 3759 O O . SER B 1 167 ? 79.716 52.642 30.223 1.00 12.68 213 SER B O 1
ATOM 3762 N N . HIS B 1 168 ? 79.721 51.217 28.408 1.00 11.87 214 HIS B N 1
ATOM 3763 C CA . HIS B 1 168 ? 78.398 51.677 27.933 1.00 11.44 214 HIS B CA 1
ATOM 3764 C C . HIS B 1 168 ? 77.862 50.514 27.099 1.00 11.03 214 HIS B C 1
ATOM 3765 O O . HIS B 1 168 ? 78.669 49.683 26.624 1.00 12.00 214 HIS B O 1
ATOM 3772 N N . HIS B 1 169 ? 76.550 50.472 26.882 1.00 10.15 215 HIS B N 1
ATOM 3773 C CA . HIS B 1 169 ? 75.966 49.465 25.971 1.00 10.54 215 HIS B CA 1
ATOM 3774 C C . HIS B 1 169 ? 75.050 50.012 24.939 1.00 11.47 215 HIS B C 1
ATOM 3775 O O . HIS B 1 169 ? 74.364 50.997 25.196 1.00 10.83 215 HIS B O 1
ATOM 3782 N N . VAL B 1 170 ? 74.979 49.380 23.742 1.00 11.06 216 VAL B N 1
ATOM 3783 C CA . VAL B 1 170 ? 73.860 49.642 22.874 1.00 12.51 216 VAL B CA 1
ATOM 3784 C C . VAL B 1 170 ? 73.282 48.244 22.585 1.00 13.14 216 VAL B C 1
ATOM 3785 O O . VAL B 1 170 ? 74.053 47.269 22.500 1.00 11.92 216 VAL B O 1
ATOM 3789 N N . PHE B 1 171 ? 71.960 48.188 22.420 1.00 12.83 217 PHE B N 1
ATOM 3790 C CA . PHE B 1 171 ? 71.265 46.927 22.287 1.00 14.00 217 PHE B CA 1
ATOM 3791 C C . PHE B 1 171 ? 70.356 46.928 21.060 1.00 15.34 217 PHE B C 1
ATOM 3792 O O . PHE B 1 171 ? 69.838 47.996 20.655 1.00 15.62 217 PHE B O 1
ATOM 3800 N N . ILE B 1 172 ? 70.138 45.728 20.513 1.00 14.91 218 ILE B N 1
ATOM 3801 C CA . ILE B 1 172 ? 68.906 45.411 19.800 1.00 16.60 218 ILE B CA 1
ATOM 3802 C C . ILE B 1 172 ? 68.008 44.525 20.710 1.00 18.03 218 ILE B C 1
ATOM 3803 O O . ILE B 1 172 ? 68.488 43.502 21.264 1.00 17.67 218 ILE B O 1
ATOM 3808 N N . ARG B 1 173 ? 66.702 44.888 20.826 1.00 19.10 219 ARG B N 1
ATOM 3809 C CA . ARG B 1 173 ? 65.848 44.260 21.817 1.00 20.37 219 ARG B CA 1
ATOM 3810 C C . ARG B 1 173 ? 65.380 42.891 21.335 1.00 22.81 219 ARG B C 1
ATOM 3811 O O . ARG B 1 173 ? 65.308 41.979 22.119 1.00 21.07 219 ARG B O 1
ATOM 3819 N N . ASP B 1 174 ? 65.083 42.739 20.050 1.00 24.78 220 ASP B N 1
ATOM 3820 C CA . ASP B 1 174 ? 64.513 41.444 19.604 1.00 28.60 220 ASP B CA 1
ATOM 3821 C C . ASP B 1 174 ? 64.868 41.155 18.151 1.00 29.49 220 ASP B C 1
ATOM 3822 O O . ASP B 1 174 ? 64.447 41.934 17.299 1.00 29.02 220 ASP B O 1
ATOM 3827 N N . PRO B 1 175 ? 65.658 40.072 17.868 1.00 29.77 221 PRO B N 1
ATOM 3828 C CA . PRO B 1 175 ? 66.364 39.124 18.776 1.00 27.74 221 PRO B CA 1
ATOM 3829 C C . PRO B 1 175 ? 67.402 39.914 19.603 1.00 25.64 221 PRO B C 1
ATOM 3830 O O . PRO B 1 175 ? 68.043 40.828 19.066 1.00 23.49 221 PRO B O 1
ATOM 3834 N N . PHE B 1 176 ? 67.529 39.578 20.881 1.00 23.27 222 PHE B N 1
ATOM 3835 C CA . PHE B 1 176 ? 68.378 40.315 21.789 1.00 21.92 222 PHE B CA 1
ATOM 3836 C C . PHE B 1 176 ? 69.859 40.249 21.363 1.00 21.52 222 PHE B C 1
ATOM 3837 O O . PHE B 1 176 ? 70.386 39.139 21.144 1.00 19.07 222 PHE B O 1
ATOM 3845 N N . GLN B 1 177 ? 70.491 41.431 21.229 1.00 19.14 223 GLN B N 1
ATOM 3846 C CA . GLN B 1 177 ? 71.957 41.554 21.083 1.00 19.22 223 GLN B CA 1
ATOM 3847 C C . GLN B 1 177 ? 72.471 42.690 21.932 1.00 17.91 223 GLN B C 1
ATOM 3848 O O . GLN B 1 177 ? 71.770 43.692 22.114 1.00 17.17 223 GLN B O 1
ATOM 3854 N N . ASP B 1 178 ? 73.681 42.537 22.467 1.00 16.44 224 ASP B N 1
ATOM 3855 C CA . ASP B 1 178 ? 74.227 43.536 23.402 1.00 15.83 224 ASP B CA 1
ATOM 3856 C C . ASP B 1 178 ? 75.696 43.769 22.997 1.00 16.28 224 ASP B C 1
ATOM 3857 O O . ASP B 1 178 ? 76.508 42.836 23.025 1.00 15.43 224 ASP B O 1
ATOM 3862 N N . TYR B 1 179 ? 76.026 45.007 22.668 1.00 14.12 225 TYR B N 1
ATOM 3863 C CA . TYR B 1 179 ? 77.384 45.402 22.401 1.00 13.72 225 TYR B CA 1
ATOM 3864 C C . TYR B 1 179 ? 77.896 46.310 23.547 1.00 13.54 225 TYR B C 1
ATOM 3865 O O . TYR B 1 179 ? 77.176 47.249 23.950 1.00 13.23 225 TYR B O 1
ATOM 3874 N N . GLN B 1 180 ? 79.126 46.080 24.009 1.00 12.00 226 GLN B N 1
ATOM 3875 C CA . GLN B 1 180 ? 79.876 47.082 24.855 1.00 12.90 226 GLN B CA 1
ATOM 3876 C C . GLN B 1 180 ? 81.365 46.972 24.453 1.00 13.76 226 GLN B C 1
ATOM 3877 O O . GLN B 1 180 ? 81.757 45.913 23.969 1.00 14.42 226 GLN B O 1
ATOM 3883 N N . PRO B 1 181 ? 82.181 48.030 24.668 1.00 13.48 227 PRO B N 1
ATOM 3884 C CA . PRO B 1 181 ? 83.645 47.889 24.476 1.00 15.79 227 PRO B CA 1
ATOM 3885 C C . PRO B 1 181 ? 84.149 46.829 25.463 1.00 16.49 227 PRO B C 1
ATOM 3886 O O . PRO B 1 181 ? 83.567 46.720 26.576 1.00 15.79 227 PRO B O 1
ATOM 3890 N N . LYS B 1 182 ? 85.154 46.056 25.053 1.00 17.15 228 LYS B N 1
ATOM 3891 C CA . LYS B 1 182 ? 85.720 44.995 25.953 1.00 19.81 228 LYS B CA 1
ATOM 3892 C C . LYS B 1 182 ? 87.229 45.052 26.030 1.00 20.53 228 LYS B C 1
ATOM 3893 O O . LYS B 1 182 ? 87.886 44.087 26.448 1.00 20.58 228 LYS B O 1
ATOM 3899 N N . ASP B 1 183 ? 87.821 46.159 25.607 1.00 20.06 229 ASP B N 1
ATOM 3900 C CA . ASP B 1 183 ? 89.293 46.316 25.806 1.00 21.86 229 ASP B CA 1
ATOM 3901 C C . ASP B 1 183 ? 89.649 46.449 27.302 1.00 21.42 229 ASP B C 1
ATOM 3902 O O . ASP B 1 183 ? 88.811 46.792 28.146 1.00 20.38 229 ASP B O 1
ATOM 3907 N N . ALA B 1 184 ? 90.908 46.190 27.613 1.00 22.16 230 ALA B N 1
ATOM 3908 C CA . ALA B 1 184 ? 91.405 46.180 28.994 1.00 22.99 230 ALA B CA 1
ATOM 3909 C C . ALA B 1 184 ? 91.132 47.459 29.796 1.00 22.00 230 ALA B C 1
ATOM 3910 O O . ALA B 1 184 ? 90.805 47.374 30.999 1.00 22.12 230 ALA B O 1
ATOM 3912 N N . GLY B 1 185 ? 91.206 48.629 29.148 1.00 20.18 231 GLY B N 1
ATOM 3913 C CA . GLY B 1 185 ? 90.966 49.930 29.848 1.00 18.60 231 GLY B CA 1
ATOM 3914 C C . GLY B 1 185 ? 89.529 50.085 30.347 1.00 16.89 231 GLY B C 1
ATOM 3915 O O . GLY B 1 185 ? 89.243 50.978 31.184 1.00 16.54 231 GLY B O 1
ATOM 3916 N N . SER B 1 186 ? 88.607 49.223 29.872 1.00 15.22 232 SER B N 1
ATOM 3917 C CA . SER B 1 186 ? 87.195 49.320 30.387 1.00 14.98 232 SER B CA 1
ATOM 3918 C C . SER B 1 186 ? 87.076 48.855 31.855 1.00 14.91 232 SER B C 1
ATOM 3919 O O . SER B 1 186 ? 86.031 49.058 32.495 1.00 15.60 232 SER B O 1
ATOM 3922 N N . TRP B 1 187 ? 88.114 48.224 32.408 1.00 14.08 233 TRP B N 1
ATOM 3923 C CA . TRP B 1 187 ? 88.149 47.955 33.859 1.00 14.82 233 TRP B CA 1
ATOM 3924 C C . TRP B 1 187 ? 89.307 48.799 34.462 1.00 14.37 233 TRP B C 1
ATOM 3925 O O . TRP B 1 187 ? 90.483 48.557 34.137 1.00 14.23 233 TRP B O 1
ATOM 3936 N N . PHE B 1 188 ? 88.977 49.787 35.296 1.00 12.21 234 PHE B N 1
ATOM 3937 C CA . PHE B 1 188 ? 89.980 50.655 35.888 1.00 12.21 234 PHE B CA 1
ATOM 3938 C C . PHE B 1 188 ? 90.549 50.078 37.185 1.00 11.96 234 PHE B C 1
ATOM 3939 O O . PHE B 1 188 ? 89.776 49.651 38.029 1.00 11.36 234 PHE B O 1
ATOM 3947 N N . GLU B 1 189 ? 91.862 50.133 37.385 1.00 12.64 235 GLU B N 1
ATOM 3948 C CA . GLU B 1 189 ? 92.508 49.647 38.618 1.00 14.24 235 GLU B CA 1
ATOM 3949 C C . GLU B 1 189 ? 93.754 50.507 38.882 1.00 14.89 235 GLU B C 1
ATOM 3950 O O . GLU B 1 189 ? 94.533 50.741 37.930 1.00 15.78 235 GLU B O 1
ATOM 3956 N N . ASP B 1 190 ? 93.966 50.991 40.115 1.00 14.51 236 ASP B N 1
ATOM 3957 C CA . ASP B 1 190 ? 95.222 51.702 40.445 1.00 15.85 236 ASP B CA 1
ATOM 3958 C C . ASP B 1 190 ? 95.746 51.230 41.796 1.00 16.92 236 AS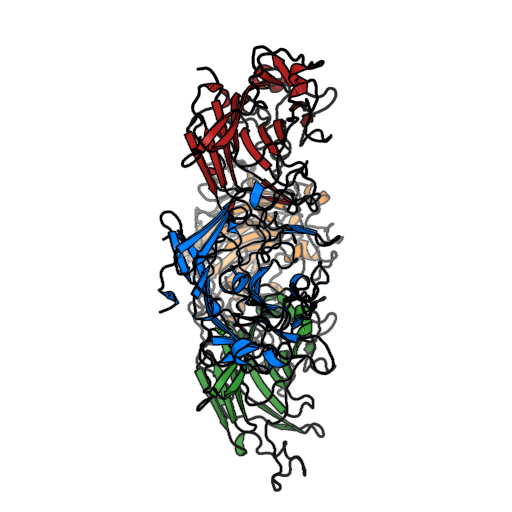P B C 1
ATOM 3959 O O . ASP B 1 190 ? 96.717 51.759 42.292 1.00 16.55 236 ASP B O 1
ATOM 3964 N N . GLY B 1 191 ? 95.133 50.193 42.359 1.00 16.42 237 GLY B N 1
ATOM 3965 C CA . GLY B 1 191 ? 95.580 49.645 43.652 1.00 16.06 237 GLY B CA 1
ATOM 3966 C C . GLY B 1 191 ? 94.590 49.932 44.775 1.00 16.03 237 GLY B C 1
ATOM 3967 O O . GLY B 1 191 ? 94.605 49.249 45.804 1.00 16.49 237 GLY B O 1
ATOM 3968 N N . THR B 1 192 ? 93.706 50.903 44.578 1.00 14.60 238 THR B N 1
ATOM 3969 C CA . THR B 1 192 ? 92.596 51.208 45.516 1.00 14.43 238 THR B CA 1
ATOM 3970 C C . THR B 1 192 ? 91.635 50.015 45.696 1.00 13.03 238 THR B C 1
ATOM 3971 O O . THR B 1 192 ? 91.201 49.409 44.706 1.00 13.74 238 THR B O 1
ATOM 3975 N N . VAL B 1 193 ? 91.329 49.674 46.949 1.00 11.48 239 VAL B N 1
ATOM 3976 C CA . VAL B 1 193 ? 90.264 48.711 47.242 1.00 12.27 239 VAL B CA 1
ATOM 3977 C C . VAL B 1 193 ? 88.953 49.490 47.462 1.00 12.05 239 VAL B C 1
ATOM 3978 O O . VAL B 1 193 ? 88.809 50.158 48.490 1.00 11.81 239 VAL B O 1
ATOM 3982 N N . TRP B 1 194 ? 88.029 49.406 46.479 1.00 11.59 240 TRP B N 1
ATOM 3983 C CA . TRP B 1 194 ? 86.888 50.367 46.364 1.00 11.70 240 TRP B CA 1
ATOM 3984 C C . TRP B 1 194 ? 86.004 50.302 47.580 1.00 12.51 240 TRP B C 1
ATOM 3985 O O . TRP B 1 194 ? 85.442 51.347 48.003 1.00 12.48 240 TRP B O 1
ATOM 3996 N N . ASN B 1 195 ? 85.941 49.120 48.216 1.00 13.25 241 ASN B N 1
ATOM 3997 C CA . ASN B 1 195 ? 84.945 48.953 49.309 1.00 13.26 241 ASN B CA 1
ATOM 3998 C C . ASN B 1 195 ? 85.321 49.708 50.594 1.00 13.78 241 ASN B C 1
ATOM 3999 O O . ASN B 1 195 ? 84.483 49.780 51.531 1.00 13.13 241 ASN B O 1
ATOM 4004 N N . LYS B 1 196 ? 86.540 50.276 50.660 1.00 12.59 242 LYS B N 1
ATOM 4005 C CA . LYS B 1 196 ? 87.040 50.785 51.975 1.00 14.14 242 LYS B CA 1
ATOM 4006 C C . LYS B 1 196 ? 86.515 52.172 52.286 1.00 14.66 242 LYS B C 1
ATOM 4007 O O . LYS B 1 196 ? 86.472 52.566 53.456 1.00 14.30 242 LYS B O 1
ATOM 4013 N N . GLU B 1 197 ? 86.168 52.922 51.242 1.00 13.75 243 GLU B N 1
ATOM 4014 C CA . GLU B 1 197 ? 85.813 54.346 51.412 1.00 14.13 243 GLU B CA 1
ATOM 4015 C C . GLU B 1 197 ? 84.817 54.817 50.365 1.00 12.61 243 GLU B C 1
ATOM 4016 O O . GLU B 1 197 ? 84.708 54.193 49.293 1.00 12.54 243 GLU B O 1
ATOM 4022 N N . PHE B 1 198 ? 84.197 55.996 50.605 1.00 11.54 244 PHE B N 1
ATOM 4023 C CA . PHE B 1 198 ? 83.500 56.683 49.534 1.00 13.03 244 PHE B CA 1
ATOM 4024 C C . PHE B 1 198 ? 84.484 57.207 48.490 1.00 13.35 244 PHE B C 1
ATOM 4025 O O . PHE B 1 198 ? 85.550 57.747 48.861 1.00 13.90 244 PHE B O 1
ATOM 4033 N N . HIS B 1 199 ? 84.080 57.154 47.216 1.00 12.32 245 HIS B N 1
ATOM 4034 C CA . HIS B 1 199 ? 84.857 57.733 46.101 1.00 11.60 245 HIS B CA 1
ATOM 4035 C C . HIS B 1 199 ? 83.851 58.397 45.180 1.00 11.25 245 HIS B C 1
ATOM 4036 O O . HIS B 1 199 ? 82.647 58.111 45.269 1.00 10.48 245 HIS B O 1
ATOM 4043 N N . ARG B 1 200 ? 84.317 59.316 44.359 1.00 11.50 246 ARG B N 1
ATOM 4044 C CA . ARG B 1 200 ? 83.460 60.063 43.387 1.00 11.54 246 ARG B CA 1
ATOM 4045 C C . ARG B 1 200 ? 83.663 59.479 42.001 1.00 11.64 246 ARG B C 1
ATOM 4046 O O . ARG B 1 200 ? 84.813 59.427 41.516 1.00 12.62 246 ARG B O 1
ATOM 4054 N N . PHE B 1 201 ? 82.582 59.006 41.401 1.00 10.61 247 PHE B N 1
ATOM 4055 C CA . PHE B 1 201 ? 82.595 58.333 40.065 1.00 10.10 247 PHE B CA 1
ATOM 4056 C C . PHE B 1 201 ? 81.745 59.209 39.182 1.00 10.84 247 PHE B C 1
ATOM 4057 O O . PHE B 1 201 ? 80.531 59.450 39.496 1.00 11.49 247 PHE B O 1
ATOM 4065 N N . GLY B 1 202 ? 82.320 59.706 38.092 1.00 10.89 248 GLY B N 1
ATOM 4066 C CA . GLY B 1 202 ? 81.577 60.635 37.231 1.00 10.80 248 GLY B CA 1
ATOM 4067 C C . GLY B 1 202 ? 81.719 60.245 35.754 1.00 10.29 248 GLY B C 1
ATOM 4068 O O . GLY B 1 202 ? 82.685 59.550 35.334 1.00 10.71 248 GLY B O 1
ATOM 4069 N N . VAL B 1 203 ? 80.781 60.737 34.965 1.00 10.65 249 VAL B N 1
ATOM 4070 C CA . VAL B 1 203 ? 80.833 60.648 33.508 1.00 10.30 249 VAL B CA 1
ATOM 4071 C C . VAL B 1 203 ? 80.461 61.977 32.911 1.00 10.60 249 VAL B C 1
ATOM 4072 O O . VAL B 1 203 ? 79.471 62.581 33.352 1.00 11.06 249 VAL B O 1
ATOM 4076 N N . TYR B 1 204 ? 81.276 62.450 31.954 1.00 9.99 250 TYR B N 1
ATOM 4077 C CA . TYR B 1 204 ? 80.865 63.468 31.031 1.00 11.40 250 TYR B CA 1
ATOM 4078 C C . TYR B 1 204 ? 80.352 62.829 29.783 1.00 11.16 250 TYR B C 1
ATOM 4079 O O . TYR B 1 204 ? 81.148 62.294 28.987 1.00 11.92 250 TYR B O 1
ATOM 4088 N N . TRP B 1 205 ? 79.010 62.876 29.620 1.00 10.77 251 TRP B N 1
ATOM 4089 C CA . TRP B 1 205 ? 78.367 62.390 28.379 1.00 10.32 251 TRP B CA 1
ATOM 4090 C C . TRP B 1 205 ? 78.280 63.661 27.504 1.00 11.91 251 TRP B C 1
ATOM 4091 O O . TRP B 1 205 ? 77.324 64.458 27.635 1.00 12.71 251 TRP B O 1
ATOM 4102 N N . ARG B 1 206 ? 79.292 63.903 26.666 1.00 12.61 252 ARG B N 1
ATOM 4103 C CA . ARG B 1 206 ? 79.418 65.208 25.948 1.00 12.04 252 ARG B CA 1
ATOM 4104 C C . ARG B 1 206 ? 78.543 65.242 24.684 1.00 12.80 252 ARG B C 1
ATOM 4105 O O . ARG B 1 206 ? 77.906 66.270 24.368 1.00 12.10 252 ARG B O 1
ATOM 4113 N N . ASP B 1 207 ? 78.490 64.111 23.938 1.00 12.59 253 ASP B N 1
ATOM 4114 C CA . ASP B 1 207 ? 77.631 64.030 22.767 1.00 13.28 253 ASP B CA 1
ATOM 4115 C C . ASP B 1 207 ? 77.459 62.529 22.466 1.00 13.15 253 ASP B C 1
ATOM 4116 O O . ASP B 1 207 ? 77.996 61.701 23.218 1.00 12.14 253 ASP B O 1
ATOM 4121 N N . PRO B 1 208 ? 76.713 62.178 21.400 1.00 13.65 254 PRO B N 1
ATOM 4122 C CA . PRO B 1 208 ? 76.422 60.721 21.122 1.00 13.86 254 PRO B CA 1
ATOM 4123 C C . PRO B 1 208 ? 77.646 59.874 20.851 1.00 14.22 254 PRO B C 1
ATOM 4124 O O . PRO B 1 208 ? 77.540 58.642 20.893 1.00 15.44 254 PRO B O 1
ATOM 4128 N N . TRP B 1 209 ? 78.783 60.517 20.590 1.00 14.36 255 TRP B N 1
ATOM 4129 C CA . TRP B 1 209 ? 80.004 59.795 20.198 1.00 14.89 255 TRP B CA 1
ATOM 4130 C C . TRP B 1 209 ? 81.198 60.030 21.132 1.00 15.03 255 TRP B C 1
ATOM 4131 O O . TRP B 1 209 ? 82.341 59.667 20.781 1.00 16.14 255 TRP B O 1
ATOM 4142 N N . HIS B 1 210 ? 80.942 60.576 22.327 1.00 13.30 256 HIS B N 1
ATOM 4143 C CA . HIS B 1 210 ? 82.083 60.956 23.198 1.00 13.84 256 HIS B CA 1
ATOM 4144 C C . HIS B 1 210 ? 81.741 60.891 24.690 1.00 12.78 256 HIS B C 1
ATOM 4145 O O . HIS B 1 210 ? 80.914 61.697 25.163 1.00 13.07 256 HIS B O 1
ATOM 4152 N N . LEU B 1 211 ? 82.371 59.963 25.432 1.00 12.35 257 LEU B N 1
ATOM 4153 C CA . LEU B 1 211 ? 82.186 59.799 26.894 1.00 11.73 257 LEU B CA 1
ATOM 4154 C C . LEU B 1 211 ? 83.559 59.994 27.576 1.00 12.45 257 LEU B C 1
ATOM 4155 O O . LEU B 1 211 ? 84.562 59.523 27.076 1.00 13.21 257 LEU B O 1
ATOM 4160 N N . GLU B 1 212 ? 83.572 60.650 28.736 1.00 11.86 258 GLU B N 1
ATOM 4161 C CA . GLU B 1 212 ? 84.798 60.746 29.568 1.00 11.74 258 GLU B CA 1
ATOM 4162 C C . GLU B 1 212 ? 84.427 60.254 30.980 1.00 11.88 258 GLU B C 1
ATOM 4163 O O . GLU B 1 212 ? 83.385 60.729 31.553 1.00 11.41 258 GLU B O 1
ATOM 4169 N N . TYR B 1 213 ? 85.275 59.360 31.537 1.00 10.36 259 TYR B N 1
ATOM 4170 C CA . TYR B 1 213 ? 85.023 58.808 32.869 1.00 9.92 259 TYR B CA 1
ATOM 4171 C C . TYR B 1 213 ? 86.020 59.447 33.872 1.00 9.76 259 TYR B C 1
ATOM 4172 O O . TYR B 1 213 ? 87.217 59.632 33.524 1.00 10.40 259 TYR B O 1
ATOM 4181 N N . TYR B 1 214 ? 85.538 59.801 35.056 1.00 8.63 260 TYR B N 1
ATOM 4182 C CA . TYR B 1 214 ? 86.318 60.518 36.109 1.00 10.19 260 TYR B CA 1
ATOM 4183 C C . TYR B 1 214 ? 86.216 59.761 37.395 1.00 11.41 260 TYR B C 1
ATOM 4184 O O . TYR B 1 214 ? 85.106 59.377 37.842 1.00 12.54 260 TYR B O 1
ATOM 4193 N N . ILE B 1 215 ? 87.346 59.542 38.038 1.00 10.87 261 ILE B N 1
ATOM 4194 C CA . ILE B 1 215 ? 87.294 59.003 39.408 1.00 11.56 261 ILE B CA 1
ATOM 4195 C C . ILE B 1 215 ? 88.054 59.922 40.328 1.00 11.26 261 ILE B C 1
ATOM 4196 O O . ILE B 1 215 ? 89.211 60.309 40.008 1.00 12.18 261 ILE B O 1
ATOM 4201 N N . ASP B 1 216 ? 87.398 60.344 41.434 1.00 10.66 262 ASP B N 1
ATOM 4202 C CA . ASP B 1 216 ? 88.012 61.297 42.362 1.00 12.83 262 ASP B CA 1
ATOM 4203 C C . ASP B 1 216 ? 88.651 62.547 41.663 1.00 14.04 262 ASP B C 1
ATOM 4204 O O . ASP B 1 216 ? 89.755 63.018 42.036 1.00 12.12 262 ASP B O 1
ATOM 4209 N N . GLY B 1 217 ? 87.978 63.084 40.637 1.00 13.01 263 GLY B N 1
ATOM 4210 C CA . GLY B 1 217 ? 88.464 64.390 40.103 1.00 13.82 263 GLY B CA 1
ATOM 4211 C C . GLY B 1 217 ? 89.487 64.228 39.000 1.00 13.83 263 GLY B C 1
ATOM 4212 O O . GLY B 1 217 ? 90.116 65.196 38.624 1.00 14.42 263 GLY B O 1
ATOM 4213 N N . VAL B 1 218 ? 89.687 63.004 38.512 1.00 13.15 264 VAL B N 1
ATOM 4214 C CA . VAL B 1 218 ? 90.715 62.735 37.527 1.00 12.43 264 VAL B CA 1
ATOM 4215 C C . VAL B 1 218 ? 90.117 62.044 36.304 1.00 13.31 264 VAL B C 1
ATOM 4216 O O . VAL B 1 218 ? 89.348 61.056 36.460 1.00 11.94 264 VAL B O 1
ATOM 4220 N N . LEU B 1 219 ? 90.518 62.483 35.109 1.00 12.68 265 LEU B N 1
ATOM 4221 C CA . LEU B 1 219 ? 90.085 61.824 33.887 1.00 13.68 265 LEU B CA 1
ATOM 4222 C C . LEU B 1 219 ? 90.770 60.483 33.733 1.00 14.27 265 LEU B C 1
ATOM 4223 O O . LEU B 1 219 ? 91.992 60.437 33.544 1.00 16.44 265 LEU B O 1
ATOM 4228 N N . VAL B 1 220 ? 90.037 59.375 33.809 1.00 12.88 266 VAL B N 1
ATOM 4229 C CA . VAL B 1 220 ? 90.723 58.055 33.781 1.00 12.15 266 VAL B CA 1
ATOM 4230 C C . VAL B 1 220 ? 90.554 57.327 32.462 1.00 12.15 266 VAL B C 1
ATOM 4231 O O . VAL B 1 220 ? 91.361 56.460 32.142 1.00 12.50 266 VAL B O 1
ATOM 4235 N N . ARG B 1 221 ? 89.525 57.693 31.671 1.00 10.97 267 ARG B N 1
ATOM 4236 C CA . ARG B 1 221 ? 89.286 57.003 30.382 1.00 12.22 267 ARG B CA 1
ATOM 4237 C C . ARG B 1 221 ? 88.452 57.872 29.451 1.00 12.89 267 ARG B C 1
ATOM 4238 O O . ARG B 1 221 ? 87.458 58.468 29.916 1.00 12.43 267 ARG B O 1
ATOM 4246 N N . THR B 1 222 ? 88.821 57.934 28.178 1.00 13.08 268 THR B N 1
ATOM 4247 C CA . THR B 1 222 ? 87.983 58.565 27.158 1.00 13.76 268 THR B CA 1
ATOM 4248 C C . THR B 1 222 ? 87.528 57.541 26.135 1.00 14.62 268 THR B C 1
ATOM 4249 O O . THR B 1 222 ? 88.334 56.719 25.665 1.00 13.94 268 THR B O 1
ATOM 4253 N N . VAL B 1 223 ? 86.247 57.594 25.774 1.00 13.39 269 VAL B N 1
ATOM 4254 C CA . VAL B 1 223 ? 85.715 56.647 24.787 1.00 14.51 269 VAL B CA 1
ATOM 4255 C C . VAL B 1 223 ? 85.050 57.501 23.723 1.00 15.07 269 VAL B C 1
ATOM 4256 O O . VAL B 1 223 ? 84.072 58.176 24.006 1.00 14.86 269 VAL B O 1
ATOM 4260 N N . SER B 1 224 ? 85.581 57.465 22.510 1.00 15.93 270 SER B N 1
ATOM 4261 C CA . SER B 1 224 ? 85.260 58.497 21.550 1.00 17.08 270 SER B CA 1
ATOM 4262 C C . SER B 1 224 ? 85.268 57.926 20.124 1.00 17.45 270 SER B C 1
ATOM 4263 O O . SER B 1 224 ? 86.233 57.208 19.734 1.00 15.82 270 SER B O 1
ATOM 4266 N N . GLY B 1 225 ? 84.181 58.198 19.390 1.00 15.74 271 GLY B N 1
ATOM 4267 C CA . GLY B 1 225 ? 84.084 57.929 17.954 1.00 17.97 271 GLY B CA 1
ATOM 4268 C C . GLY B 1 225 ? 83.247 56.658 17.599 1.00 18.21 271 GLY B C 1
ATOM 4269 O O . GLY B 1 225 ? 82.960 55.812 18.482 1.00 16.83 271 GLY B O 1
ATOM 4270 N N . LYS B 1 226 ? 82.837 56.549 16.332 1.00 18.58 272 LYS B N 1
ATOM 4271 C CA . LYS B 1 226 ? 81.848 55.532 15.925 1.00 18.48 272 LYS B CA 1
ATOM 4272 C C . LYS B 1 226 ? 82.368 54.103 16.083 1.00 18.72 272 LYS B C 1
ATOM 4273 O O . LYS B 1 226 ? 81.604 53.190 16.438 1.00 18.18 272 LYS B O 1
ATOM 4279 N N . ASP B 1 227 ? 83.675 53.932 15.838 1.00 18.50 273 ASP B N 1
ATOM 4280 C CA . ASP B 1 227 ? 84.314 52.609 15.854 1.00 20.45 273 ASP B CA 1
ATOM 4281 C C . ASP B 1 227 ? 84.275 51.928 17.228 1.00 19.64 273 ASP B C 1
ATOM 4282 O O . ASP B 1 227 ? 84.311 50.688 17.291 1.00 19.58 273 ASP B O 1
ATOM 4287 N N . ILE B 1 228 ? 84.292 52.700 18.330 1.00 18.78 274 ILE B N 1
ATOM 4288 C CA . ILE B 1 228 ? 84.271 52.097 19.688 1.00 16.40 274 ILE B CA 1
ATOM 4289 C C . ILE B 1 228 ? 82.845 52.183 20.333 1.00 16.38 274 ILE B C 1
ATOM 4290 O O . ILE B 1 228 ? 82.428 51.296 21.126 1.00 16.04 274 ILE B O 1
ATOM 4295 N N . ILE B 1 229 ? 82.100 53.235 19.983 1.00 14.54 275 ILE B N 1
ATOM 4296 C CA . ILE B 1 229 ? 80.759 53.503 20.591 1.00 15.04 275 ILE B CA 1
ATOM 4297 C C . ILE B 1 229 ? 79.714 52.567 19.944 1.00 14.41 275 ILE B C 1
ATOM 4298 O O . ILE B 1 229 ? 78.907 51.981 20.676 1.00 14.81 275 ILE B O 1
ATOM 4303 N N . ASP B 1 230 ? 79.758 52.396 18.623 1.00 13.16 276 ASP B N 1
ATOM 4304 C CA . ASP B 1 230 ? 78.725 51.572 17.914 1.00 14.46 276 ASP B CA 1
ATOM 4305 C C . ASP B 1 230 ? 79.231 50.944 16.603 1.00 14.70 276 ASP B C 1
ATOM 4306 O O . ASP B 1 230 ? 78.679 51.183 15.548 1.00 14.54 276 ASP B O 1
ATOM 4311 N N . PRO B 1 231 ? 80.281 50.115 16.679 1.00 16.09 277 PRO B N 1
ATOM 4312 C CA . PRO B 1 231 ? 80.837 49.620 15.412 1.00 16.78 277 PRO B CA 1
ATOM 4313 C C . PRO B 1 231 ? 79.823 48.741 14.679 1.00 18.42 277 PRO B C 1
ATOM 4314 O O . PRO B 1 231 ? 79.891 48.652 13.464 1.00 18.31 277 PRO B O 1
ATOM 4318 N N . LYS B 1 232 ? 78.855 48.149 15.407 1.00 17.81 278 LYS B N 1
ATOM 4319 C CA . LYS B 1 232 ? 77.961 47.154 14.790 1.00 18.88 278 LYS B CA 1
ATOM 4320 C C . LYS B 1 232 ? 76.633 47.761 14.287 1.00 19.29 278 LYS B C 1
ATOM 4321 O O . LYS B 1 232 ? 75.714 47.034 13.837 1.00 19.25 278 LYS B O 1
ATOM 4327 N N . HIS B 1 233 ? 76.571 49.094 14.310 1.00 18.18 279 HIS B N 1
ATOM 4328 C CA . HIS B 1 233 ? 75.404 49.876 13.886 1.00 18.14 279 HIS B CA 1
ATOM 4329 C C . HIS B 1 233 ? 74.119 49.505 14.611 1.00 17.30 279 HIS B C 1
ATOM 4330 O O . HIS B 1 233 ? 73.054 49.539 13.943 1.00 17.25 279 HIS B O 1
ATOM 4337 N N . PHE B 1 234 ? 74.199 49.128 15.908 1.00 16.29 280 PHE B N 1
ATOM 4338 C CA . PHE B 1 234 ? 72.971 48.770 16.660 1.00 16.97 280 PHE B CA 1
ATOM 4339 C C . PHE B 1 234 ? 72.078 50.018 16.751 1.00 18.17 280 PHE B C 1
ATOM 4340 O O . PHE B 1 234 ? 70.848 49.909 17.009 1.00 17.04 280 PHE B O 1
ATOM 4348 N N . THR B 1 235 ? 72.703 51.209 16.603 1.00 17.35 281 THR B N 1
ATOM 4349 C CA . THR B 1 235 ? 71.930 52.462 16.742 1.00 17.04 281 THR B CA 1
ATOM 4350 C C . THR B 1 235 ? 71.439 53.059 15.417 1.00 18.83 281 THR B C 1
ATOM 4351 O O . THR B 1 235 ? 70.979 54.206 15.413 1.00 19.18 281 THR B O 1
ATOM 4355 N N . ASN B 1 236 ? 71.475 52.307 14.319 1.00 19.38 282 ASN B N 1
ATOM 4356 C CA . ASN B 1 236 ? 70.834 52.729 13.041 1.00 20.89 282 ASN B CA 1
ATOM 4357 C C . ASN B 1 236 ? 69.381 53.102 13.301 1.00 22.91 282 ASN B C 1
ATOM 4358 O O . ASN B 1 236 ? 68.677 52.392 14.034 1.00 22.81 282 ASN B O 1
ATOM 4363 N N . THR B 1 237 ? 68.919 54.210 12.744 1.00 24.52 283 THR B N 1
ATOM 4364 C CA . THR B 1 237 ? 67.463 54.485 12.708 1.00 27.63 283 THR B CA 1
ATOM 4365 C C . THR B 1 237 ? 66.713 53.562 11.689 1.00 30.48 283 THR B C 1
ATOM 4366 O O . THR B 1 237 ? 65.516 53.274 11.859 1.00 30.48 283 THR B O 1
ATOM 4370 N N . THR B 1 238 ? 67.401 53.112 10.645 1.00 32.24 284 THR B N 1
ATOM 4371 C CA . THR B 1 238 ? 66.796 52.073 9.794 1.00 35.20 284 THR B CA 1
ATOM 4372 C C . THR B 1 238 ? 67.620 50.761 9.798 1.00 34.71 284 THR B C 1
ATOM 4373 O O . THR B 1 238 ? 68.824 50.787 9.476 1.00 34.14 284 THR B O 1
ATOM 4377 N N . ASP B 1 239 ? 66.940 49.653 10.130 0.80 33.70 285 ASP B N 1
ATOM 4378 C CA . ASP B 1 239 ? 67.521 48.297 10.224 0.80 33.40 285 ASP B CA 1
ATOM 4379 C C . ASP B 1 239 ? 68.730 48.268 11.231 0.80 31.66 285 ASP B C 1
ATOM 4380 O O . ASP B 1 239 ? 69.883 48.294 10.805 0.80 27.74 285 ASP B O 1
ATOM 4385 N N . PRO B 1 240 ? 68.444 48.278 12.559 1.00 31.11 286 PRO B N 1
ATOM 4386 C CA . PRO B 1 240 ? 69.548 48.155 13.545 1.00 30.86 286 PRO B CA 1
ATOM 4387 C C . PRO B 1 240 ? 70.402 46.887 13.244 1.00 29.28 286 PRO B C 1
ATOM 4388 O O . PRO B 1 240 ? 69.853 45.859 12.925 1.00 28.97 286 PRO B O 1
ATOM 4392 N N . GLY B 1 241 ? 71.724 46.993 13.274 1.00 28.58 287 GLY B N 1
ATOM 4393 C CA . GLY B 1 241 ? 72.619 45.870 12.978 1.00 26.39 287 GLY B CA 1
ATOM 4394 C C . GLY B 1 241 ? 73.048 45.801 11.511 1.00 27.57 287 GLY B C 1
ATOM 4395 O O . GLY B 1 241 ? 73.932 45.026 11.200 1.00 26.71 287 GLY B O 1
ATOM 4396 N N . ASN B 1 242 ? 72.436 46.584 10.615 1.00 27.27 288 ASN B N 1
ATOM 4397 C CA . ASN B 1 242 ? 72.856 46.654 9.185 1.00 29.27 288 ASN B CA 1
ATOM 4398 C C . ASN B 1 242 ? 74.171 47.488 9.034 1.00 29.67 288 ASN B C 1
ATOM 4399 O O . ASN B 1 242 ? 74.153 48.734 9.131 1.00 28.95 288 ASN B O 1
ATOM 4404 N N . THR B 1 243 ? 75.301 46.809 8.833 1.00 29.05 289 THR B N 1
ATOM 4405 C CA . THR B 1 243 ? 76.573 47.521 8.769 1.00 30.10 289 THR B CA 1
ATOM 4406 C C . THR B 1 243 ? 76.942 47.964 7.329 1.00 31.97 289 THR B C 1
ATOM 4407 O O . THR B 1 243 ? 78.047 48.471 7.091 1.00 32.57 289 THR B O 1
ATOM 4411 N N . GLU B 1 244 ? 76.034 47.779 6.383 1.00 32.33 290 GLU B N 1
ATOM 4412 C CA . GLU B 1 244 ? 76.277 48.333 5.020 1.00 35.12 290 GLU B CA 1
ATOM 4413 C C . GLU B 1 244 ? 75.927 49.836 4.922 1.00 35.51 290 GLU B C 1
ATOM 4414 O O . GLU B 1 244 ? 76.531 50.591 4.120 1.00 36.41 290 GLU B O 1
ATOM 4420 N N . ILE B 1 245 ? 74.889 50.228 5.661 1.00 34.06 291 ILE B N 1
ATOM 4421 C CA . ILE B 1 245 ? 74.316 51.583 5.565 1.00 34.23 291 ILE B CA 1
ATOM 4422 C C . ILE B 1 245 ? 74.511 52.272 6.906 1.00 32.56 291 ILE B C 1
ATOM 4423 O O . ILE B 1 245 ? 74.161 51.692 7.961 1.00 32.70 291 ILE B O 1
ATOM 4428 N N . ASP B 1 246 ? 75.130 53.448 6.913 1.00 30.27 292 ASP B N 1
ATOM 4429 C CA . ASP B 1 246 ? 75.314 54.143 8.170 1.00 27.63 292 ASP B CA 1
ATOM 4430 C C . ASP B 1 246 ? 74.136 55.127 8.514 1.00 27.23 292 ASP B C 1
ATOM 4431 O O . ASP B 1 246 ? 74.113 56.264 8.009 1.00 28.05 292 ASP B O 1
ATOM 4436 N N . THR B 1 247 ? 73.152 54.706 9.339 1.00 25.04 293 THR B N 1
ATOM 4437 C CA . THR B 1 247 ? 72.117 55.649 9.884 1.00 23.43 293 THR B CA 1
ATOM 4438 C C . THR B 1 247 ? 72.206 55.723 11.412 1.00 21.70 293 THR B C 1
ATOM 4439 O O . THR B 1 247 ? 71.212 55.943 12.104 1.00 20.91 293 THR B O 1
ATOM 4443 N N . ARG B 1 248 ? 73.425 55.548 11.914 1.00 20.43 294 ARG B N 1
ATOM 4444 C CA . ARG B 1 248 ? 73.680 55.502 13.359 1.00 18.50 294 ARG B CA 1
ATOM 4445 C C . ARG B 1 248 ? 73.445 56.838 14.068 1.00 19.62 294 ARG B C 1
ATOM 4446 O O . ARG B 1 248 ? 73.883 57.902 13.595 1.00 19.30 294 ARG B O 1
ATOM 4454 N N . THR B 1 249 ? 72.785 56.747 15.226 1.00 18.53 295 THR B N 1
ATOM 4455 C CA . THR B 1 249 ? 72.535 57.933 16.104 1.00 18.00 295 THR B CA 1
ATOM 4456 C C . THR B 1 249 ? 73.569 58.045 17.215 1.00 16.77 295 THR B C 1
ATOM 4457 O O . THR B 1 249 ? 73.732 59.124 17.810 1.00 17.44 295 THR B O 1
ATOM 4461 N N . GLY B 1 250 ? 74.253 56.939 17.532 1.00 15.56 296 GLY B N 1
ATOM 4462 C CA . GLY B 1 250 ? 75.089 56.911 18.762 1.00 13.92 296 GLY B CA 1
ATOM 4463 C C . GLY B 1 250 ? 74.257 57.080 20.025 1.00 14.45 296 GLY B C 1
ATOM 4464 O O . GLY B 1 250 ? 73.068 56.802 19.982 1.00 14.13 296 GLY B O 1
ATOM 4465 N N . LEU B 1 251 ? 74.884 57.464 21.149 1.00 12.11 297 LEU B N 1
ATOM 4466 C CA . LEU B 1 251 ? 74.185 57.707 22.374 1.00 12.22 297 LEU B CA 1
ATOM 4467 C C . LEU B 1 251 ? 73.422 59.041 22.433 1.00 11.80 297 LEU B C 1
ATOM 4468 O O . LEU B 1 251 ? 73.839 59.967 23.166 1.00 12.34 297 LEU B O 1
ATOM 4473 N N . ASN B 1 252 ? 72.286 59.104 21.720 1.00 13.06 298 ASN B N 1
ATOM 4474 C CA . ASN B 1 252 ? 71.540 60.350 21.522 1.00 11.56 298 ASN B CA 1
ATOM 4475 C C . ASN B 1 252 ? 70.316 60.495 22.440 1.00 12.85 298 ASN B C 1
ATOM 4476 O O . ASN B 1 252 ? 69.795 61.623 22.589 1.00 12.58 298 ASN B O 1
ATOM 4481 N N . LYS B 1 253 ? 69.840 59.370 23.024 1.00 12.29 299 LYS B N 1
ATOM 4482 C CA . LYS B 1 253 ? 68.482 59.374 23.622 1.00 12.61 299 LYS B CA 1
ATOM 4483 C C . LYS B 1 253 ? 68.555 59.801 25.105 1.00 12.88 299 LYS B C 1
ATOM 4484 O O . LYS B 1 253 ? 69.457 59.326 25.823 1.00 12.73 299 LYS B O 1
ATOM 4490 N N . GLU B 1 254 ? 67.643 60.689 25.576 1.00 12.88 300 GLU B N 1
ATOM 4491 C CA . GLU B 1 254 ? 67.616 61.034 27.041 1.00 11.82 300 GLU B CA 1
ATOM 4492 C C . GLU B 1 254 ? 67.476 59.748 27.849 1.00 12.33 300 GLU B C 1
ATOM 4493 O O . GLU B 1 254 ? 66.918 58.710 27.330 1.00 11.27 300 GLU B O 1
ATOM 4499 N N . MET B 1 255 ? 68.030 59.765 29.056 1.00 10.73 301 MET B N 1
ATOM 4500 C CA . MET B 1 255 ? 68.134 58.537 29.853 1.00 10.96 301 MET B CA 1
ATOM 4501 C C . MET B 1 255 ? 67.647 58.768 31.284 1.00 10.84 301 MET B C 1
ATOM 4502 O O . MET B 1 255 ? 67.852 59.825 31.824 1.00 8.98 301 MET B O 1
ATOM 4507 N N . ASP B 1 256 ? 67.099 57.710 31.903 1.00 11.10 302 ASP B N 1
ATOM 4508 C CA . ASP B 1 256 ? 66.742 57.663 33.355 1.00 10.02 302 ASP B CA 1
ATOM 4509 C C . ASP B 1 256 ? 68.065 57.411 34.105 1.00 10.24 302 ASP B C 1
ATOM 4510 O O . ASP B 1 256 ? 68.949 56.712 33.569 1.00 11.08 302 ASP B O 1
ATOM 4515 N N . ILE B 1 257 ? 68.232 57.985 35.292 1.00 9.84 303 ILE B N 1
ATOM 4516 C CA . ILE B 1 257 ? 69.328 57.621 36.176 1.00 9.52 303 ILE B CA 1
ATOM 4517 C C . ILE B 1 257 ? 68.834 56.487 37.041 1.00 10.62 303 ILE B C 1
ATOM 4518 O O . ILE B 1 257 ? 67.740 56.601 37.654 1.00 13.06 303 ILE B O 1
ATOM 4523 N N . ILE B 1 258 ? 69.628 55.417 37.172 1.00 10.36 304 ILE B N 1
ATOM 4524 C CA . ILE B 1 258 ? 69.245 54.235 37.960 1.00 10.09 304 ILE B CA 1
ATOM 4525 C C . ILE B 1 258 ? 70.373 53.941 38.971 1.00 10.07 304 ILE B C 1
ATOM 4526 O O . ILE B 1 258 ? 71.570 54.010 38.654 1.00 9.86 304 ILE B O 1
ATOM 4531 N N . ILE B 1 259 ? 69.974 53.631 40.192 1.00 10.08 305 ILE B N 1
ATOM 4532 C CA . ILE B 1 259 ? 70.952 53.248 41.231 1.00 9.54 305 ILE B CA 1
ATOM 4533 C C . ILE B 1 259 ? 70.440 51.966 41.793 1.00 9.78 305 ILE B C 1
ATOM 4534 O O . ILE B 1 259 ? 69.251 51.900 42.247 1.00 11.57 305 ILE B O 1
ATOM 4539 N N . ASN B 1 260 ? 71.267 50.933 41.814 1.00 9.94 306 ASN B N 1
ATOM 4540 C CA . ASN B 1 260 ? 70.799 49.634 42.290 1.00 10.77 306 ASN B CA 1
ATOM 4541 C C . ASN B 1 260 ? 71.925 48.720 42.723 1.00 10.59 306 ASN B C 1
ATOM 4542 O O . ASN B 1 260 ? 73.087 49.125 42.624 1.00 10.52 306 ASN B O 1
ATOM 4547 N N . THR B 1 261 ? 71.603 47.537 43.277 1.00 11.61 307 THR B N 1
ATOM 4548 C CA . THR B 1 261 ? 72.591 46.418 43.284 1.00 10.80 307 THR B CA 1
ATOM 4549 C C . THR B 1 261 ? 71.983 45.282 42.425 1.00 12.00 307 THR B C 1
ATOM 4550 O O . THR B 1 261 ? 70.735 45.282 42.184 1.00 12.14 307 THR B O 1
ATOM 4554 N N . GLU B 1 262 ? 72.821 44.333 41.932 1.00 11.57 308 GLU B N 1
ATOM 4555 C CA . GLU B 1 262 ? 72.296 43.252 41.060 1.00 11.12 308 GLU B CA 1
ATOM 4556 C C . GLU B 1 262 ? 73.101 42.017 41.296 1.00 11.36 308 GLU B C 1
ATOM 4557 O O . GLU B 1 262 ? 74.337 42.070 41.499 1.00 11.49 308 GLU B O 1
ATOM 4563 N N . ASP B 1 263 ? 72.422 40.862 41.199 1.00 12.45 309 ASP B N 1
ATOM 4564 C CA . ASP B 1 263 ? 73.150 39.632 40.987 1.00 13.94 309 ASP B CA 1
ATOM 4565 C C . ASP B 1 263 ? 73.037 39.366 39.489 1.00 14.99 309 ASP B C 1
ATOM 4566 O O . ASP B 1 263 ? 71.927 39.345 38.955 1.00 16.28 309 ASP B O 1
ATOM 4571 N N . GLN B 1 264 ? 74.154 39.121 38.798 1.00 16.16 310 GLN B N 1
ATOM 4572 C CA . GLN B 1 264 ? 74.080 38.998 37.331 1.00 16.48 310 GLN B CA 1
ATOM 4573 C C . GLN B 1 264 ? 74.342 37.585 36.886 1.00 16.15 310 GLN B C 1
ATOM 4574 O O . GLN B 1 264 ? 75.214 36.908 37.477 1.00 14.90 310 GLN B O 1
ATOM 4580 N N . THR B 1 265 ? 73.627 37.110 35.850 1.00 16.76 311 THR B N 1
ATOM 4581 C CA . THR B 1 265 ? 73.823 35.715 35.414 1.00 17.75 311 THR B CA 1
ATOM 4582 C C . THR B 1 265 ? 75.255 35.272 35.100 1.00 17.89 311 THR B C 1
ATOM 4583 O O . THR B 1 265 ? 75.645 34.104 35.436 1.00 18.82 311 THR B O 1
ATOM 4587 N N . TRP B 1 266 ? 76.066 36.141 34.489 1.00 16.91 312 TRP B N 1
ATOM 4588 C CA . TRP B 1 266 ? 77.445 35.698 34.178 1.00 16.90 312 TRP B CA 1
ATOM 4589 C C . TRP B 1 266 ? 78.260 35.467 35.473 1.00 16.47 312 TRP B C 1
ATOM 4590 O O . TRP B 1 266 ? 79.279 34.759 35.445 1.00 14.77 312 TRP B O 1
ATOM 4601 N N . ARG B 1 267 ? 77.789 36.027 36.590 1.00 16.02 313 ARG B N 1
ATOM 4602 C CA . ARG B 1 267 ? 78.427 35.793 37.936 1.00 16.13 313 ARG B CA 1
ATOM 4603 C C . ARG B 1 267 ? 77.848 34.593 38.670 1.00 16.16 313 ARG B C 1
ATOM 4604 O O . ARG B 1 267 ? 78.611 33.762 39.228 1.00 16.63 313 ARG B O 1
ATOM 4612 N N . SER B 1 268 ? 76.506 34.507 38.732 1.00 16.68 314 SER B N 1
ATOM 4613 C CA . SER B 1 268 ? 75.872 33.428 39.482 1.00 17.06 314 SER B CA 1
ATOM 4614 C C . SER B 1 268 ? 75.656 32.165 38.645 1.00 18.29 314 SER B C 1
ATOM 4615 O O . SER B 1 268 ? 75.536 31.092 39.201 1.00 17.65 314 SER B O 1
ATOM 4618 N N . SER B 1 269 ? 75.613 32.279 37.316 1.00 19.72 315 SER B N 1
ATOM 4619 C CA . SER B 1 269 ? 75.509 31.061 36.467 1.00 22.12 315 SER B CA 1
ATOM 4620 C C . SER B 1 269 ? 76.481 31.200 35.312 1.00 22.85 315 SER B C 1
ATOM 4621 O O . SER B 1 269 ? 76.019 31.330 34.161 1.00 23.70 315 SER B O 1
ATOM 4624 N N . PRO B 1 270 ? 77.795 31.216 35.580 1.00 22.77 316 PRO B N 1
ATOM 4625 C CA . PRO B 1 270 ? 78.733 31.473 34.478 1.00 23.68 316 PRO B CA 1
ATOM 4626 C C . PRO B 1 270 ? 78.688 30.360 33.419 1.00 25.67 316 PRO B C 1
ATOM 4627 O O . PRO B 1 270 ? 78.310 29.216 33.718 1.00 25.13 316 PRO B O 1
ATOM 4631 N N . ALA B 1 271 ? 79.023 30.740 32.184 1.00 28.13 317 ALA B N 1
ATOM 4632 C CA . ALA B 1 271 ? 78.934 29.853 31.030 1.00 30.29 317 ALA B CA 1
ATOM 4633 C C . ALA B 1 271 ? 79.841 28.620 31.182 1.00 30.74 317 ALA B C 1
ATOM 4634 O O . ALA B 1 271 ? 79.491 27.560 30.706 1.00 31.37 317 ALA B O 1
ATOM 4636 N N . SER B 1 272 ? 80.935 28.736 31.918 1.00 30.39 318 SER B N 1
ATOM 4637 C CA . SER B 1 272 ? 81.802 27.586 32.205 1.00 30.28 318 SER B CA 1
ATOM 4638 C C . SER B 1 272 ? 81.130 26.459 33.024 1.00 30.50 318 SER B C 1
ATOM 4639 O O . SER B 1 272 ? 81.574 25.305 32.964 1.00 30.74 318 SER B O 1
ATOM 4642 N N . GLY B 1 273 ? 80.105 26.767 33.825 1.00 28.55 319 GLY B N 1
ATOM 4643 C CA . GLY B 1 273 ? 79.570 25.772 34.758 1.00 29.22 319 GLY B CA 1
ATOM 4644 C C . GLY B 1 273 ? 80.452 25.479 35.987 1.00 29.24 319 GLY B C 1
ATOM 4645 O O . GLY B 1 273 ? 80.155 24.577 36.765 1.00 30.45 319 GLY B O 1
ATOM 4646 N N . LEU B 1 274 ? 81.503 26.251 36.199 1.00 28.32 320 LEU B N 1
ATOM 4647 C CA . LEU B 1 274 ? 82.462 25.945 37.276 1.00 28.35 320 LEU B CA 1
ATOM 4648 C C . LEU B 1 274 ? 82.147 26.695 38.563 1.00 27.66 320 LEU B C 1
ATOM 4649 O O . LEU B 1 274 ? 81.958 27.921 38.533 1.00 24.51 320 LEU B O 1
ATOM 4654 N N . GLN B 1 275 ? 82.052 25.957 39.675 1.00 27.67 321 GLN B N 1
ATOM 4655 C CA . GLN B 1 275 ? 81.785 26.594 40.973 1.00 27.61 321 GLN B CA 1
ATOM 4656 C C . GLN B 1 275 ? 82.913 27.629 41.262 1.00 27.12 321 GLN B C 1
ATOM 4657 O O . GLN B 1 275 ? 82.668 28.698 41.836 1.00 24.42 321 GLN B O 1
ATOM 4663 N N . SER B 1 276 ? 84.114 27.273 40.822 1.00 25.36 322 SER B N 1
ATOM 4664 C CA . SER B 1 276 ? 85.339 28.089 40.923 1.00 26.82 322 SER B CA 1
ATOM 4665 C C . SER B 1 276 ? 85.203 29.497 40.268 1.00 25.35 322 SER B C 1
ATOM 4666 O O . SER B 1 276 ? 85.916 30.465 40.599 1.00 24.00 322 SER B O 1
ATOM 4669 N N . ASN B 1 277 ? 84.252 29.616 39.342 1.00 23.79 323 ASN B N 1
ATOM 4670 C CA . ASN B 1 277 ? 84.008 30.885 38.607 1.00 23.11 323 ASN B CA 1
ATOM 4671 C C . ASN B 1 277 ? 82.637 31.490 38.959 1.00 20.24 323 ASN B C 1
ATOM 4672 O O . ASN B 1 277 ? 82.090 32.376 38.224 1.00 16.56 323 ASN B O 1
ATOM 4677 N N . THR B 1 278 ? 82.052 30.980 40.058 1.00 18.06 324 THR B N 1
ATOM 4678 C CA . THR B 1 278 ? 80.685 31.364 40.418 1.00 17.05 324 THR B CA 1
ATOM 4679 C C . THR B 1 278 ? 80.755 32.288 41.652 1.00 16.47 324 THR B C 1
ATOM 4680 O O . THR B 1 278 ? 81.247 31.883 42.775 1.00 15.90 324 THR B O 1
ATOM 4684 N N . TYR B 1 279 ? 80.341 33.528 41.451 1.00 14.49 325 TYR B N 1
ATOM 4685 C CA . TYR B 1 279 ? 80.500 34.600 42.458 1.00 13.15 325 TYR B CA 1
ATOM 4686 C C . TYR B 1 279 ? 79.123 35.166 42.843 1.00 13.54 325 TYR B C 1
ATOM 4687 O O . TYR B 1 279 ? 78.591 36.066 42.165 1.00 11.83 325 TYR B O 1
ATOM 4696 N N . THR B 1 280 ? 78.557 34.672 43.933 1.00 13.44 326 THR B N 1
ATOM 4697 C CA . THR B 1 280 ? 77.220 35.163 44.396 1.00 13.48 326 THR B CA 1
ATOM 4698 C C . THR B 1 280 ? 77.137 34.978 45.948 1.00 14.18 326 THR B C 1
ATOM 4699 O O . THR B 1 280 ? 77.816 34.083 46.495 1.00 13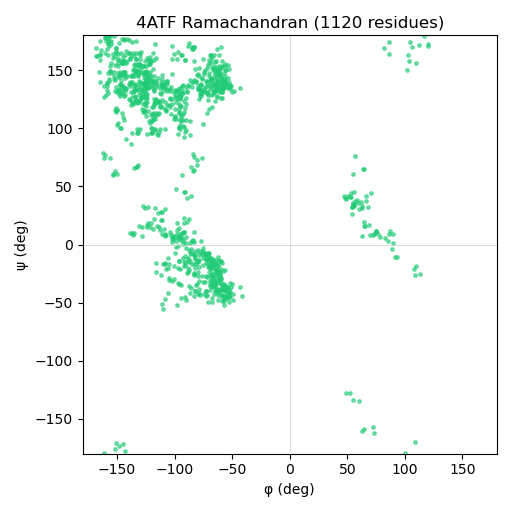.82 326 THR B O 1
ATOM 4703 N N . PRO B 1 281 ? 76.402 35.858 46.670 1.00 12.46 327 PRO B N 1
ATOM 4704 C CA . PRO B 1 281 ? 76.511 35.718 48.139 1.00 14.11 327 PRO B CA 1
ATOM 4705 C C . PRO B 1 281 ? 75.993 34.348 48.635 1.00 16.04 327 PRO B C 1
ATOM 4706 O O . PRO B 1 281 ? 74.980 33.848 48.129 1.00 17.92 327 PRO B O 1
ATOM 4710 N N . THR B 1 282 ? 76.682 33.734 49.589 1.00 17.33 328 THR B N 1
ATOM 4711 C CA . THR B 1 282 ? 76.113 32.553 50.270 1.00 17.53 328 THR B CA 1
ATOM 4712 C C . THR B 1 282 ? 75.191 33.073 51.415 1.00 17.67 328 THR B C 1
ATOM 4713 O O . THR B 1 282 ? 75.188 34.280 51.740 1.00 15.42 328 THR B O 1
ATOM 4717 N N . ASP B 1 283 ? 74.399 32.184 52.022 1.00 19.48 329 ASP B N 1
ATOM 4718 C CA . ASP B 1 283 ? 73.542 32.595 53.148 1.00 20.61 329 ASP B CA 1
ATOM 4719 C C . ASP B 1 283 ? 74.391 33.108 54.320 0.70 20.85 329 ASP B C 1
ATOM 4720 O O . ASP B 1 283 ? 74.055 34.058 54.944 1.00 20.49 329 ASP B O 1
ATOM 4725 N N . ASN B 1 284 ? 75.514 32.484 54.598 1.00 21.17 330 ASN B N 1
ATOM 4726 C CA . ASN B 1 284 ? 76.465 32.984 55.585 1.00 22.19 330 ASN B CA 1
ATOM 4727 C C . ASN B 1 284 ? 76.906 34.432 55.284 1.00 20.63 330 ASN B C 1
ATOM 4728 O O . ASN B 1 284 ? 76.916 35.305 56.191 1.00 19.97 330 ASN B O 1
ATOM 4733 N N . GLU B 1 285 ? 77.242 34.711 54.024 1.00 17.66 331 GLU B N 1
ATOM 4734 C CA . GLU B 1 285 ? 77.651 36.061 53.655 1.00 17.19 331 GLU B CA 1
ATOM 4735 C C . GLU B 1 285 ? 76.521 37.076 53.764 1.00 16.86 331 GLU B C 1
ATOM 4736 O O . GLU B 1 285 ? 76.783 38.218 54.155 1.00 15.68 331 GLU B O 1
ATOM 4742 N N . LEU B 1 286 ? 75.292 36.675 53.433 1.00 15.87 332 LEU B N 1
ATOM 4743 C CA . LEU B 1 286 ? 74.172 37.625 53.477 1.00 17.32 332 LEU B CA 1
ATOM 4744 C C . LEU B 1 286 ? 73.843 37.947 54.941 1.00 19.03 332 LEU B C 1
ATOM 4745 O O . LEU B 1 286 ? 73.146 38.901 55.229 1.00 20.11 332 LEU B O 1
ATOM 4750 N N . SER B 1 287 ? 74.298 37.159 55.893 1.00 21.05 333 SER B N 1
ATOM 4751 C CA . SER B 1 287 ? 73.956 37.476 57.283 1.00 23.20 333 SER B CA 1
ATOM 4752 C C . SER B 1 287 ? 74.742 38.717 57.776 1.00 24.00 333 SER B C 1
ATOM 4753 O O . SER B 1 287 ? 74.399 39.285 58.810 1.00 24.50 333 SER B O 1
ATOM 4756 N N . ASN B 1 288 ? 75.775 39.166 57.033 1.00 22.24 334 ASN B N 1
ATOM 4757 C CA . ASN B 1 288 ? 76.449 40.432 57.386 1.00 21.75 334 ASN B CA 1
ATOM 4758 C C . ASN B 1 288 ? 75.751 41.547 56.590 1.00 20.77 334 ASN B C 1
ATOM 4759 O O . ASN B 1 288 ? 76.009 41.707 55.386 1.00 19.43 334 ASN B O 1
ATOM 4764 N N . ILE B 1 289 ? 74.861 42.296 57.246 1.00 20.83 335 ILE B N 1
ATOM 4765 C CA . ILE B 1 289 ? 74.040 43.320 56.573 1.00 20.48 335 ILE B CA 1
ATOM 4766 C C . ILE B 1 289 ? 74.899 44.461 55.988 1.00 19.64 335 ILE B C 1
ATOM 4767 O O . ILE B 1 289 ? 74.662 44.892 54.852 1.00 18.62 335 ILE B O 1
ATOM 4772 N N A GLU B 1 290 ? 75.872 44.930 56.761 0.50 19.27 336 GLU B N 1
ATOM 4773 N N B GLU B 1 290 ? 75.868 44.971 56.773 0.50 19.54 336 GLU B N 1
ATOM 4774 C CA A GLU B 1 290 ? 76.703 46.057 56.360 0.50 18.34 336 GLU B CA 1
ATOM 4775 C CA B GLU B 1 290 ? 76.760 46.084 56.346 0.50 18.79 336 GLU B CA 1
ATOM 4776 C C A GLU B 1 290 ? 77.549 45.730 55.100 0.50 16.74 336 GLU B C 1
ATOM 4777 C C B GLU B 1 290 ? 77.497 45.715 55.049 0.50 16.98 336 GLU B C 1
ATOM 4778 O O A GLU B 1 290 ? 77.740 46.579 54.236 0.50 15.04 336 GLU B O 1
ATOM 4779 O O B GLU B 1 290 ? 77.578 46.517 54.123 0.50 15.26 336 GLU B O 1
ATOM 4790 N N . ASN B 1 291 ? 78.005 44.487 54.976 1.00 16.32 337 ASN B N 1
ATOM 4791 C CA . ASN B 1 291 ? 78.753 44.051 53.784 1.00 14.99 337 ASN B CA 1
ATOM 4792 C C . ASN B 1 291 ? 77.861 44.075 52.547 1.00 15.22 337 ASN B C 1
ATOM 4793 O O . ASN B 1 291 ? 78.369 44.212 51.420 1.00 15.02 337 ASN B O 1
ATOM 4798 N N . ASN B 1 292 ? 76.534 43.947 52.757 1.00 14.36 338 ASN B N 1
ATOM 4799 C CA . ASN B 1 292 ? 75.602 43.929 51.628 1.00 13.91 338 ASN B CA 1
ATOM 4800 C C . ASN B 1 292 ? 74.724 45.183 51.555 1.00 13.27 338 ASN B C 1
ATOM 4801 O O . ASN B 1 292 ? 73.609 45.140 51.061 1.00 13.66 338 ASN B O 1
ATOM 4806 N N . THR B 1 293 ? 75.233 46.284 52.065 1.00 13.07 339 THR B N 1
ATOM 4807 C CA . THR B 1 293 ? 74.514 47.568 51.967 1.00 13.84 339 THR B CA 1
ATOM 4808 C C . THR B 1 293 ? 75.331 48.540 51.115 1.00 13.96 339 THR B C 1
ATOM 4809 O O . THR B 1 293 ? 76.510 48.814 51.427 1.00 14.68 339 THR B O 1
ATOM 4813 N N . PHE B 1 294 ? 74.717 49.061 50.054 1.00 12.42 340 PHE B N 1
ATOM 4814 C CA . PHE B 1 294 ? 75.319 49.975 49.172 1.00 12.28 340 PHE B CA 1
ATOM 4815 C C . PHE B 1 294 ? 74.896 51.358 49.610 1.00 13.46 340 PHE B C 1
ATOM 4816 O O . PHE B 1 294 ? 73.710 51.581 49.864 1.00 14.10 340 PHE B O 1
ATOM 4824 N N . GLY B 1 295 ? 75.864 52.276 49.728 1.00 12.75 341 GLY B N 1
ATOM 4825 C CA . GLY B 1 295 ? 75.594 53.634 50.206 1.00 12.42 341 GLY B CA 1
ATOM 4826 C C . GLY B 1 295 ? 76.005 54.702 49.199 1.00 11.78 341 GLY B C 1
ATOM 4827 O O . GLY B 1 295 ? 77.087 54.626 48.606 1.00 13.53 341 GLY B O 1
ATOM 4828 N N . VAL B 1 296 ? 75.149 55.691 48.993 1.00 11.56 342 VAL B N 1
ATOM 4829 C CA . VAL B 1 296 ? 75.419 56.812 48.086 1.00 9.93 342 VAL B CA 1
ATOM 4830 C C . VAL B 1 296 ? 75.200 58.089 48.896 1.00 10.72 342 VAL B C 1
ATOM 4831 O O . VAL B 1 296 ? 74.099 58.353 49.385 1.00 10.82 342 VAL B O 1
ATOM 4835 N N . ASP B 1 297 ? 76.266 58.875 49.095 1.00 10.93 343 ASP B N 1
ATOM 4836 C CA . ASP B 1 297 ? 76.195 60.095 49.870 1.00 11.73 343 ASP B CA 1
ATOM 4837 C C . ASP B 1 297 ? 75.431 61.140 49.037 1.00 12.70 343 ASP B C 1
ATOM 4838 O O . ASP B 1 297 ? 74.596 61.874 49.572 1.00 12.83 343 ASP B O 1
ATOM 4843 N N . TRP B 1 298 ? 75.741 61.246 47.744 1.00 11.81 344 TRP B N 1
ATOM 4844 C CA . TRP B 1 298 ? 75.096 62.246 46.870 1.00 11.82 344 TRP B CA 1
ATOM 4845 C C . TRP B 1 298 ? 75.314 61.950 45.412 1.00 11.47 344 TRP B C 1
ATOM 4846 O O . TRP B 1 298 ? 76.187 61.120 45.038 1.00 9.48 344 TRP B O 1
ATOM 4857 N N . ILE B 1 299 ? 74.473 62.588 44.575 1.00 11.26 345 ILE B N 1
ATOM 4858 C CA . ILE B 1 299 ? 74.600 62.484 43.136 1.00 10.57 345 ILE B CA 1
ATOM 4859 C C . ILE B 1 299 ? 74.337 63.842 42.575 1.00 11.92 345 ILE B C 1
ATOM 4860 O O . ILE B 1 299 ? 73.339 64.464 42.910 1.00 12.59 345 ILE B O 1
ATOM 4865 N N . ARG B 1 300 ? 75.277 64.356 41.795 1.00 11.92 346 ARG B N 1
ATOM 4866 C CA . ARG B 1 300 ? 75.195 65.751 41.397 1.00 12.45 346 ARG B CA 1
ATOM 4867 C C . ARG B 1 300 ? 75.285 65.793 39.868 1.00 12.09 346 ARG B C 1
ATOM 4868 O O . ARG B 1 300 ? 76.010 65.015 39.206 1.00 10.29 346 ARG B O 1
ATOM 4876 N N . ILE B 1 301 ? 74.538 66.711 39.303 1.00 11.72 347 ILE B N 1
ATOM 4877 C CA . ILE B 1 301 ? 74.327 66.695 37.855 1.00 12.85 347 ILE B CA 1
ATOM 4878 C C . ILE B 1 301 ? 74.534 68.158 37.375 1.00 13.32 347 ILE B C 1
ATOM 4879 O O . ILE B 1 301 ? 73.982 69.057 37.959 1.00 13.60 347 ILE B O 1
ATOM 4884 N N . TYR B 1 302 ? 75.304 68.376 36.306 1.00 13.32 348 TYR B N 1
ATOM 4885 C CA . TYR B 1 302 ? 75.621 69.731 35.789 1.00 14.36 348 TYR B CA 1
ATOM 4886 C C . TYR B 1 302 ? 75.474 69.731 34.278 1.00 14.76 348 TYR B C 1
ATOM 4887 O O . TYR B 1 302 ? 75.741 68.726 33.652 1.00 14.95 348 TYR B O 1
ATOM 4896 N N . LYS B 1 303 ? 75.131 70.893 33.708 1.00 14.81 349 LYS B N 1
ATOM 4897 C CA . LYS B 1 303 ? 75.087 71.067 32.278 1.00 17.12 349 LYS B CA 1
ATOM 4898 C C . LYS B 1 303 ? 75.998 72.282 31.951 1.00 18.03 349 LYS B C 1
ATOM 4899 O O . LYS B 1 303 ? 76.010 73.269 32.701 1.00 17.27 349 LYS B O 1
ATOM 4905 N N . PRO B 1 304 ? 76.749 72.225 30.826 1.00 19.00 350 PRO B N 1
ATOM 4906 C CA . PRO B 1 304 ? 77.547 73.398 30.433 1.00 19.21 350 PRO B CA 1
ATOM 4907 C C . PRO B 1 304 ? 76.666 74.493 29.796 1.00 21.74 350 PRO B C 1
ATOM 4908 O O . PRO B 1 304 ? 75.839 74.172 28.900 1.00 20.56 350 PRO B O 1
ATOM 4912 N N . VAL B 1 305 ? 76.821 75.737 30.264 1.00 21.72 351 VAL B N 1
ATOM 4913 C CA . VAL B 1 305 ? 76.113 76.932 29.748 1.00 24.59 351 VAL B CA 1
ATOM 4914 C C . VAL B 1 305 ? 77.113 78.095 29.461 1.00 25.93 351 VAL B C 1
ATOM 4915 O O . VAL B 1 305 ? 78.244 78.025 29.914 1.00 24.53 351 VAL B O 1
ATOM 4919 N N . GLU B 1 306 ? 76.682 79.113 28.714 0.80 27.59 352 GLU B N 1
ATOM 4920 C CA . GLU B 1 306 ? 77.499 80.283 28.422 0.80 30.07 352 GLU B CA 1
ATOM 4921 C C . GLU B 1 306 ? 77.666 81.078 29.707 0.80 30.99 352 GLU B C 1
ATOM 4922 O O . GLU B 1 306 ? 76.757 81.156 30.484 0.80 30.83 352 GLU B O 1
ATOM 4928 N N . LYS B 1 307 ? 78.850 81.620 29.952 1.00 32.62 353 LYS B N 1
ATOM 4929 C CA . LYS B 1 307 ? 79.052 82.635 31.023 1.00 35.50 353 LYS B CA 1
ATOM 4930 C C . LYS B 1 307 ? 78.343 83.972 30.725 0.70 35.69 353 LYS B C 1
ATOM 4931 O O . LYS B 1 307 ? 77.997 84.244 29.568 0.70 35.34 353 LYS B O 1
ATOM 4937 N N . VAL C 1 12 ? 49.727 28.775 7.179 0.70 22.67 58 VAL C N 1
ATOM 4938 C CA . VAL C 1 12 ? 49.089 27.705 6.373 0.80 21.11 58 VAL C CA 1
ATOM 4939 C C . VAL C 1 12 ? 49.888 26.443 6.754 0.80 19.71 58 VAL C C 1
ATOM 4940 O O . VAL C 1 12 ? 51.078 26.480 6.927 0.70 17.85 58 VAL C O 1
ATOM 4944 N N . ASP C 1 13 ? 49.206 25.324 6.841 1.00 21.14 59 ASP C N 1
ATOM 4945 C CA . ASP C 1 13 ? 49.875 24.020 7.127 1.00 19.72 59 ASP C CA 1
ATOM 4946 C C . ASP C 1 13 ? 50.846 23.664 5.982 1.00 17.08 59 ASP C C 1
ATOM 4947 O O . ASP C 1 13 ? 50.551 23.882 4.755 1.00 15.38 59 ASP C O 1
ATOM 4952 N N . TRP C 1 14 ? 51.955 23.046 6.356 1.00 15.98 60 TRP C N 1
ATOM 4953 C CA . TRP C 1 14 ? 52.982 22.781 5.390 1.00 16.57 60 TRP C CA 1
ATOM 4954 C C . TRP C 1 14 ? 52.505 21.964 4.194 1.00 16.54 60 TRP C C 1
ATOM 4955 O O . TRP C 1 14 ? 53.008 22.166 3.083 1.00 16.58 60 TRP C O 1
ATOM 4966 N N . LYS C 1 15 ? 51.579 21.026 4.397 1.00 17.31 61 LYS C N 1
ATOM 4967 C CA . LYS C 1 15 ? 51.147 20.185 3.301 1.00 18.22 61 LYS C CA 1
ATOM 4968 C C . LYS C 1 15 ? 50.100 20.881 2.474 1.00 18.68 61 LYS C C 1
ATOM 4969 O O . LYS C 1 15 ? 49.680 20.334 1.463 1.00 19.71 61 LYS C O 1
ATOM 4975 N N . ASP C 1 16 ? 49.629 22.052 2.878 0.90 17.88 62 ASP C N 1
ATOM 4976 C CA . ASP C 1 16 ? 48.634 22.784 2.038 0.90 16.84 62 ASP C CA 1
ATOM 4977 C C . ASP C 1 16 ? 49.271 23.877 1.176 0.90 16.39 62 ASP C C 1
ATOM 4978 O O . ASP C 1 16 ? 48.571 24.508 0.399 0.90 15.28 62 ASP C O 1
ATOM 4983 N N . ILE C 1 17 ? 50.584 24.099 1.289 1.00 15.32 63 ILE C N 1
ATOM 4984 C CA . ILE C 1 17 ? 51.279 25.113 0.452 1.00 13.90 63 ILE C CA 1
ATOM 4985 C C . ILE C 1 17 ? 51.530 24.538 -0.956 1.00 14.82 63 ILE C C 1
ATOM 4986 O O . ILE C 1 17 ? 52.099 23.443 -1.104 1.00 14.95 63 ILE C O 1
ATOM 4991 N N . PRO C 1 18 ? 51.073 25.230 -2.028 1.00 14.30 64 PRO C N 1
ATOM 4992 C CA . PRO C 1 18 ? 51.302 24.701 -3.382 1.00 15.39 64 PRO C CA 1
ATOM 4993 C C . PRO C 1 18 ? 52.820 24.364 -3.610 1.00 14.19 64 PRO C C 1
ATOM 4994 O O . PRO C 1 18 ? 53.697 25.022 -3.020 1.00 13.96 64 PRO C O 1
ATOM 4998 N N A VAL C 1 19 ? 53.132 23.386 -4.451 0.50 14.12 65 VAL C N 1
ATOM 4999 N N B VAL C 1 19 ? 53.130 23.357 -4.427 0.50 14.04 65 VAL C N 1
ATOM 5000 C CA A VAL C 1 19 ? 54.520 23.226 -4.815 0.50 12.89 65 VAL C CA 1
ATOM 5001 C CA B VAL C 1 19 ? 54.520 23.209 -4.830 0.50 12.53 65 VAL C CA 1
ATOM 5002 C C A VAL C 1 19 ? 54.717 24.139 -6.018 0.50 12.98 65 VAL C C 1
ATOM 5003 C C B VAL C 1 19 ? 54.755 24.085 -6.063 0.50 12.95 65 VAL C C 1
ATOM 5004 O O A VAL C 1 19 ? 53.868 24.195 -6.903 0.50 12.30 65 VAL C O 1
ATOM 5005 O O B VAL C 1 19 ? 53.953 24.088 -6.992 0.50 12.34 65 VAL C O 1
ATOM 5012 N N . PRO C 1 20 ? 55.806 24.904 -6.021 1.00 13.47 66 PRO C N 1
ATOM 5013 C CA . PRO C 1 20 ? 55.942 25.955 -7.097 1.00 14.48 66 PRO C CA 1
ATOM 5014 C C . PRO C 1 20 ? 56.461 25.410 -8.425 1.00 15.11 66 PRO C C 1
ATOM 5015 O O . PRO C 1 20 ? 56.307 26.078 -9.418 1.00 16.21 66 PRO C O 1
ATOM 5019 N N . ALA C 1 21 ? 57.041 24.212 -8.459 1.00 13.83 67 ALA C N 1
ATOM 5020 C CA . ALA C 1 21 ? 57.507 23.662 -9.702 1.00 13.25 67 ALA C CA 1
ATOM 5021 C C . ALA C 1 21 ? 56.318 22.989 -10.441 1.00 16.03 67 ALA C C 1
ATOM 5022 O O . ALA C 1 21 ? 55.312 22.646 -9.786 1.00 16.57 67 ALA C O 1
ATOM 5024 N N . ASP C 1 22 ? 56.424 22.818 -11.765 1.00 16.44 68 ASP C N 1
ATOM 5025 C CA . ASP C 1 22 ? 55.375 22.255 -12.583 1.00 19.02 68 ASP C CA 1
ATOM 5026 C C . ASP C 1 22 ? 55.632 20.711 -12.741 1.00 20.02 68 ASP C C 1
ATOM 5027 O O . ASP C 1 22 ? 56.678 20.284 -13.224 1.00 22.01 68 ASP C O 1
ATOM 5032 N N . ALA C 1 23 ? 54.689 19.899 -12.276 0.80 19.24 69 ALA C N 1
ATOM 5033 C CA . ALA C 1 23 ? 54.822 18.440 -12.354 0.80 21.34 69 ALA C CA 1
ATOM 5034 C C . ALA C 1 23 ? 54.770 18.055 -13.796 0.80 23.42 69 ALA C C 1
ATOM 5035 O O . ALA C 1 23 ? 55.345 17.033 -14.208 0.80 25.67 69 ALA C O 1
ATOM 5037 N N . GLY C 1 24 ? 53.995 18.821 -14.547 0.80 23.76 70 GLY C N 1
ATOM 5038 C CA . GLY C 1 24 ? 53.931 18.610 -15.960 0.80 25.88 70 GLY C CA 1
ATOM 5039 C C . GLY C 1 24 ? 52.594 18.021 -16.329 0.80 27.38 70 GLY C C 1
ATOM 5040 O O . GLY C 1 24 ? 51.635 17.955 -15.477 0.80 26.19 70 GLY C O 1
ATOM 5041 N N . PRO C 1 25 ? 52.517 17.587 -17.596 0.80 28.92 71 PRO C N 1
ATOM 5042 C CA . PRO C 1 25 ? 51.299 17.225 -18.272 0.80 29.61 71 PRO C CA 1
ATOM 5043 C C . PRO C 1 25 ? 50.741 15.906 -17.697 0.80 28.91 71 PRO C C 1
ATOM 5044 O O . PRO C 1 25 ? 51.456 14.883 -17.670 0.80 29.35 71 PRO C O 1
ATOM 5048 N N . ASN C 1 26 ? 49.498 15.938 -17.238 0.80 28.05 72 ASN C N 1
ATOM 5049 C CA . ASN C 1 26 ? 48.878 14.705 -16.661 0.80 28.63 72 ASN C CA 1
ATOM 5050 C C . ASN C 1 26 ? 49.705 14.072 -15.539 0.80 26.46 72 ASN C C 1
ATOM 5051 O O . ASN C 1 26 ? 49.755 12.834 -15.426 0.80 25.96 72 ASN C O 1
ATOM 5056 N N . MET C 1 27 ? 50.408 14.933 -14.780 0.80 25.14 73 MET C N 1
ATOM 5057 C CA . MET C 1 27 ? 51.171 14.585 -13.570 0.80 23.41 73 MET C CA 1
ATOM 5058 C C . MET C 1 27 ? 50.669 15.381 -12.373 0.80 22.60 73 MET C C 1
ATOM 5059 O O . MET C 1 27 ? 50.081 16.427 -12.510 0.80 22.20 73 MET C O 1
ATOM 5064 N N . LYS C 1 28 ? 50.876 14.850 -11.184 1.00 21.40 74 LYS C N 1
ATOM 5065 C CA . LYS C 1 28 ? 50.581 15.560 -9.956 1.00 20.47 74 LYS C CA 1
ATOM 5066 C C . LYS C 1 28 ? 51.715 15.293 -8.949 1.00 19.16 74 LYS C C 1
ATOM 5067 O O . LYS C 1 28 ? 52.482 14.314 -9.075 1.00 16.86 74 LYS C O 1
ATOM 5073 N N . TRP C 1 29 ? 51.816 16.158 -7.935 1.00 17.53 75 TRP C N 1
ATOM 5074 C CA . TRP C 1 29 ? 52.893 16.064 -6.970 1.00 17.27 75 TRP C CA 1
ATOM 5075 C C . TRP C 1 29 ? 52.425 15.140 -5.818 1.00 18.23 75 TRP C C 1
ATOM 5076 O O . TRP C 1 29 ? 51.291 15.288 -5.311 1.00 18.83 75 TRP C O 1
ATOM 5087 N N . GLU C 1 30 ? 53.264 14.185 -5.457 1.00 16.90 76 GLU C N 1
ATOM 5088 C CA . GLU C 1 30 ? 52.951 13.190 -4.379 1.00 16.96 76 GLU C CA 1
ATOM 5089 C C . GLU C 1 30 ? 53.892 13.478 -3.216 1.00 15.89 76 GLU C C 1
ATOM 5090 O O . GLU C 1 30 ? 55.130 13.350 -3.348 1.00 12.23 76 GLU C O 1
ATOM 5096 N N . PHE C 1 31 ? 53.321 13.810 -2.056 1.00 14.81 77 PHE C N 1
ATOM 5097 C CA . PHE C 1 31 ? 54.100 14.045 -0.854 1.00 15.15 77 PHE C CA 1
ATOM 5098 C C . PHE C 1 31 ? 54.805 12.714 -0.427 1.00 15.58 77 PHE C C 1
ATOM 5099 O O . PHE C 1 31 ? 54.148 11.653 -0.410 1.00 14.84 77 PHE C O 1
ATOM 5107 N N . GLN C 1 32 ? 56.078 12.793 -0.047 1.00 14.50 78 GLN C N 1
ATOM 5108 C CA . GLN C 1 32 ? 56.875 11.648 0.371 1.00 15.75 78 GLN C CA 1
ATOM 5109 C C . GLN C 1 32 ? 56.943 11.567 1.904 1.00 16.09 78 GLN C C 1
ATOM 5110 O O . GLN C 1 32 ? 57.235 12.577 2.576 1.00 15.47 78 GLN C O 1
ATOM 5116 N N . GLU C 1 33 ? 56.691 10.373 2.443 1.00 16.27 79 GLU C N 1
ATOM 5117 C CA . GLU C 1 33 ? 56.591 10.185 3.891 1.00 18.75 79 GLU C CA 1
ATOM 5118 C C . GLU C 1 33 ? 57.916 10.490 4.567 1.00 18.52 79 GLU C C 1
ATOM 5119 O O . GLU C 1 33 ? 57.940 10.723 5.765 1.00 20.21 79 GLU C O 1
ATOM 5125 N N . ILE C 1 34 ? 59.038 10.546 3.833 1.00 17.76 80 ILE C N 1
ATOM 5126 C CA . ILE C 1 34 ? 60.264 10.886 4.494 1.00 17.56 80 ILE C CA 1
ATOM 5127 C C . ILE C 1 34 ? 60.440 12.361 4.848 1.00 16.52 80 ILE C C 1
ATOM 5128 O O . ILE C 1 34 ? 61.386 12.706 5.576 1.00 15.27 80 ILE C O 1
ATOM 5133 N N . SER C 1 35 ? 59.521 13.205 4.370 1.00 15.89 81 SER C N 1
ATOM 5134 C CA . SER C 1 35 ? 59.421 14.593 4.844 1.00 14.54 81 SER C CA 1
ATOM 5135 C C . SER C 1 35 ? 59.306 14.611 6.353 1.00 14.96 81 SER C C 1
ATOM 5136 O O . SER C 1 35 ? 58.857 13.618 6.949 1.00 15.53 81 SER C O 1
ATOM 5139 N N . ASP C 1 36 ? 59.719 15.720 6.971 1.00 14.06 82 ASP C N 1
ATOM 5140 C CA . ASP C 1 36 ? 59.606 15.861 8.440 1.00 14.21 82 ASP C CA 1
ATOM 5141 C C . ASP C 1 36 ? 59.221 17.349 8.804 1.00 14.57 82 ASP C C 1
ATOM 5142 O O . ASP C 1 36 ? 59.851 18.303 8.317 1.00 12.49 82 ASP C O 1
ATOM 5147 N N . ASN C 1 37 ? 58.245 17.509 9.692 1.00 14.96 83 ASN C N 1
ATOM 5148 C CA . ASN C 1 37 ? 57.927 18.852 10.230 1.00 15.48 83 ASN C CA 1
ATOM 5149 C C . ASN C 1 37 ? 58.358 19.040 11.705 1.00 16.10 83 ASN C C 1
ATOM 5150 O O . ASN C 1 37 ? 58.060 20.083 12.354 1.00 15.96 83 ASN C O 1
ATOM 5155 N N . PHE C 1 38 ? 59.076 18.045 12.245 1.00 14.97 84 PHE C N 1
ATOM 5156 C CA . PHE C 1 38 ? 59.825 18.175 13.492 1.00 15.84 84 PHE C CA 1
ATOM 5157 C C . PHE C 1 38 ? 58.914 18.461 14.705 1.00 17.67 84 PHE C C 1
ATOM 5158 O O . PHE C 1 38 ? 59.326 19.178 15.597 1.00 17.97 84 PHE C O 1
ATOM 5166 N N . GLU C 1 39 ? 57.675 17.955 14.691 1.00 18.88 85 GLU C N 1
ATOM 5167 C CA . GLU C 1 39 ? 56.734 18.193 15.815 1.00 22.46 85 GLU C CA 1
ATOM 5168 C C . GLU C 1 39 ? 56.825 17.047 16.798 1.00 23.91 85 GLU C C 1
ATOM 5169 O O . GLU C 1 39 ? 55.837 16.373 17.025 1.00 26.32 85 GLU C O 1
ATOM 5175 N N . TYR C 1 40 ? 57.996 16.819 17.362 1.00 23.61 86 TYR C N 1
ATOM 5176 C CA . TYR C 1 40 ? 58.164 15.800 18.394 1.00 23.90 86 TYR C CA 1
ATOM 5177 C C . TYR C 1 40 ? 59.354 16.296 19.224 1.00 24.10 86 TYR C C 1
ATOM 5178 O O . TYR C 1 40 ? 59.911 17.371 18.925 1.00 23.06 86 TYR C O 1
ATOM 5187 N N . GLU C 1 41 ? 59.737 15.550 20.269 1.00 24.30 87 GLU C N 1
ATOM 5188 C CA . GLU C 1 41 ? 60.849 15.964 21.102 1.00 25.46 87 GLU C CA 1
ATOM 5189 C C . GLU C 1 41 ? 62.035 15.049 20.790 1.00 25.53 87 GLU C C 1
ATOM 5190 O O . GLU C 1 41 ? 61.871 13.836 20.676 1.00 25.90 87 GLU C O 1
ATOM 5196 N N . ALA C 1 42 ? 63.219 15.634 20.613 1.00 22.86 88 ALA C N 1
ATOM 5197 C CA . ALA C 1 42 ? 64.400 14.831 20.419 1.00 22.84 88 ALA C CA 1
ATOM 5198 C C . ALA C 1 42 ? 65.564 15.479 21.132 1.00 22.22 88 ALA C C 1
ATOM 5199 O O . ALA C 1 42 ? 66.257 16.271 20.514 1.00 20.98 88 ALA C O 1
ATOM 5201 N N . PRO C 1 43 ? 65.793 15.107 22.425 1.00 22.97 89 PRO C N 1
ATOM 5202 C CA . PRO C 1 43 ? 66.866 15.728 23.224 1.00 22.25 89 PRO C CA 1
ATOM 5203 C C . PRO C 1 43 ? 68.234 15.500 22.576 1.00 22.52 89 PRO C C 1
ATOM 5204 O O . PRO C 1 43 ? 68.450 14.435 21.972 1.00 21.15 89 PRO C O 1
ATOM 5208 N N . ALA C 1 44 ? 69.117 16.504 22.686 1.00 21.18 90 ALA C N 1
ATOM 5209 C CA . ALA C 1 44 ? 70.382 16.535 21.945 1.00 21.59 90 ALA C CA 1
ATOM 5210 C C . ALA C 1 44 ? 71.183 15.235 22.140 1.00 23.19 90 ALA C C 1
ATOM 5211 O O . ALA C 1 44 ? 71.711 14.655 21.166 1.00 22.29 90 ALA C O 1
ATOM 5213 N N . ASP C 1 45 ? 71.259 14.783 23.399 1.00 24.25 91 ASP C N 1
ATOM 5214 C CA . ASP C 1 45 ? 72.087 13.620 23.744 1.00 27.20 91 ASP C CA 1
ATOM 5215 C C . ASP C 1 45 ? 71.333 12.271 23.780 1.00 28.19 91 ASP C C 1
ATOM 5216 O O . ASP C 1 45 ? 71.919 11.250 24.152 1.00 28.98 91 ASP C O 1
ATOM 5221 N N . ASN C 1 46 ? 70.059 12.255 23.389 1.00 27.27 92 ASN C N 1
ATOM 5222 C CA . ASN C 1 46 ? 69.197 11.071 23.476 1.00 26.62 92 ASN C CA 1
ATOM 5223 C C . ASN C 1 46 ? 68.023 11.319 22.545 1.00 24.85 92 ASN C C 1
ATOM 5224 O O . ASN C 1 46 ? 66.921 11.617 22.999 1.00 23.61 92 ASN C O 1
ATOM 5229 N N . LYS C 1 47 ? 68.246 11.119 21.248 1.00 22.75 93 LYS C N 1
ATOM 5230 C CA . LYS C 1 47 ? 67.348 11.612 20.221 1.00 21.46 93 LYS C CA 1
ATOM 5231 C C . LYS C 1 47 ? 65.989 10.903 20.280 1.00 23.43 93 LYS C C 1
ATOM 5232 O O . LYS C 1 47 ? 64.961 11.542 20.002 1.00 21.52 93 LYS C O 1
ATOM 5238 N N . GLY C 1 48 ? 65.984 9.608 20.611 1.00 22.68 94 GLY C N 1
ATOM 5239 C CA . GLY C 1 48 ? 64.713 8.837 20.651 1.00 24.32 94 GLY C CA 1
ATOM 5240 C C . GLY C 1 48 ? 64.211 8.311 19.319 1.00 24.69 94 GLY C C 1
ATOM 5241 O O . GLY C 1 48 ? 64.689 8.731 18.270 1.00 24.78 94 GLY C O 1
ATOM 5242 N N . SER C 1 49 ? 63.206 7.424 19.346 1.00 26.62 95 SER C N 1
ATOM 5243 C CA . SER C 1 49 ? 62.892 6.600 18.171 1.00 25.97 95 SER C CA 1
ATOM 5244 C C . SER C 1 49 ? 62.307 7.372 17.005 1.00 25.32 95 SER C C 1
ATOM 5245 O O . SER C 1 49 ? 62.538 7.036 15.847 1.00 24.96 95 SER C O 1
ATOM 5248 N N . GLU C 1 50 ? 61.576 8.435 17.291 1.00 23.73 96 GLU C N 1
ATOM 5249 C CA . GLU C 1 50 ? 60.869 9.141 16.240 1.00 23.03 96 GLU C CA 1
ATOM 5250 C C . GLU C 1 50 ? 61.864 9.888 15.339 1.00 21.56 96 GLU C C 1
ATOM 5251 O O . GLU C 1 50 ? 61.822 9.791 14.103 1.00 20.44 96 GLU C O 1
ATOM 5257 N N . PHE C 1 51 ? 62.768 10.632 15.956 1.00 19.63 97 PHE C N 1
ATOM 5258 C CA . PHE C 1 51 ? 63.877 11.225 15.179 1.00 18.94 97 PHE C CA 1
ATOM 5259 C C . PHE C 1 51 ? 64.670 10.114 14.449 1.00 18.58 97 PHE C C 1
ATOM 5260 O O . PHE C 1 51 ? 64.929 10.249 13.265 1.00 18.12 97 PHE C O 1
ATOM 5268 N N . LEU C 1 52 ? 65.052 9.041 15.168 1.00 18.92 98 LEU C N 1
ATOM 5269 C CA . LEU C 1 52 ? 65.954 8.047 14.579 1.00 20.47 98 LEU C CA 1
ATOM 5270 C C . LEU C 1 52 ? 65.293 7.166 13.491 1.00 21.24 98 LEU C C 1
ATOM 5271 O O . LEU C 1 52 ? 65.962 6.499 12.728 1.00 22.24 98 LEU C O 1
ATOM 5276 N N . GLU C 1 53 ? 63.985 7.193 13.389 1.00 22.21 99 GLU C N 1
ATOM 5277 C CA . GLU C 1 53 ? 63.337 6.536 12.278 1.00 23.21 99 GLU C CA 1
ATOM 5278 C C . GLU C 1 53 ? 63.679 7.226 10.921 1.00 21.84 99 GLU C C 1
ATOM 5279 O O . GLU C 1 53 ? 63.672 6.565 9.871 1.00 21.85 99 GLU C O 1
ATOM 5285 N N . LYS C 1 54 ? 63.913 8.546 10.918 1.00 19.15 100 LYS C N 1
ATOM 5286 C CA . LYS C 1 54 ? 64.157 9.246 9.660 1.00 18.40 100 LYS C CA 1
ATOM 5287 C C . LYS C 1 54 ? 65.596 9.747 9.545 1.00 17.27 100 LYS C C 1
ATOM 5288 O O . LYS C 1 54 ? 66.094 9.975 8.448 1.00 17.36 100 LYS C O 1
ATOM 5294 N N . TRP C 1 55 ? 66.263 9.992 10.666 1.00 16.87 101 TRP C N 1
ATOM 5295 C CA . TRP C 1 55 ? 67.544 10.706 10.575 1.00 15.02 101 TRP C CA 1
ATOM 5296 C C . TRP C 1 55 ? 68.628 10.008 11.367 1.00 15.14 101 TRP C C 1
ATOM 5297 O O . TRP C 1 55 ? 68.317 9.379 12.360 1.00 15.66 101 TRP C O 1
ATOM 5308 N N . ASP C 1 56 ? 69.902 10.218 10.985 1.00 14.05 102 ASP C N 1
ATOM 5309 C CA . ASP C 1 56 ? 71.066 9.856 11.794 1.00 15.74 102 ASP C CA 1
ATOM 5310 C C . ASP C 1 56 ? 71.645 11.193 12.220 1.00 15.38 102 ASP C C 1
ATOM 5311 O O . ASP C 1 56 ? 71.681 12.115 11.395 1.00 15.46 102 ASP C O 1
ATOM 5316 N N . ASP C 1 57 ? 72.082 11.360 13.478 1.00 14.74 103 ASP C N 1
ATOM 5317 C CA . ASP C 1 57 ? 72.566 12.701 13.889 1.00 13.93 103 ASP C CA 1
ATOM 5318 C C . ASP C 1 57 ? 74.082 12.885 13.671 1.00 13.72 103 ASP C C 1
ATOM 5319 O O . ASP C 1 57 ? 74.782 13.374 14.551 1.00 13.77 103 ASP C O 1
ATOM 5324 N N . PHE C 1 58 ? 74.568 12.471 12.507 1.00 13.46 104 PHE C N 1
ATOM 5325 C CA . PHE C 1 58 ? 75.937 12.773 12.086 1.00 13.55 104 PHE C CA 1
ATOM 5326 C C . PHE C 1 58 ? 75.972 12.974 10.562 1.00 13.07 104 PHE C C 1
ATOM 5327 O O . PHE C 1 58 ? 74.954 12.847 9.895 1.00 13.00 104 PHE C O 1
ATOM 5335 N N . TYR C 1 59 ? 77.143 13.320 10.037 1.00 12.46 105 TYR C N 1
ATOM 5336 C CA . TYR C 1 59 ? 77.440 13.289 8.623 1.00 11.82 105 TYR C CA 1
ATOM 5337 C C . TYR C 1 59 ? 77.272 11.821 8.094 1.00 13.26 105 TYR C C 1
ATOM 5338 O O . TYR C 1 59 ? 77.151 10.861 8.897 1.00 13.46 105 TYR C O 1
ATOM 5347 N N . HIS C 1 60 ? 77.310 11.662 6.765 1.00 12.75 106 HIS C N 1
ATOM 5348 C CA . HIS C 1 60 ? 77.017 10.362 6.137 1.00 13.83 106 HIS C CA 1
ATOM 5349 C C . HIS C 1 60 ? 78.166 9.352 6.181 1.00 14.96 106 HIS C C 1
ATOM 5350 O O . HIS C 1 60 ? 78.018 8.210 5.753 1.00 15.31 106 HIS C O 1
ATOM 5357 N N . ASN C 1 61 ? 79.329 9.801 6.646 1.00 14.96 107 ASN C N 1
ATOM 5358 C CA . ASN C 1 61 ? 80.414 8.861 7.028 1.00 16.33 107 ASN C CA 1
ATOM 5359 C C . ASN C 1 61 ? 81.098 9.453 8.263 1.00 16.08 107 ASN C C 1
ATOM 5360 O O . ASN C 1 61 ? 80.679 10.508 8.749 1.00 15.01 107 ASN C O 1
ATOM 5365 N N . ALA C 1 62 ? 82.142 8.823 8.768 1.00 15.11 108 ALA C N 1
ATOM 5366 C CA . ALA C 1 62 ? 82.761 9.296 10.007 1.00 16.02 108 ALA C CA 1
ATOM 5367 C C . ALA C 1 62 ? 83.559 10.627 9.928 1.00 15.68 108 ALA C C 1
ATOM 5368 O O . ALA C 1 62 ? 83.984 11.163 10.953 1.00 16.00 108 ALA C O 1
ATOM 5370 N N . TRP C 1 63 ? 83.771 11.194 8.735 1.00 15.71 109 TRP C N 1
ATOM 5371 C CA . TRP C 1 63 ? 84.484 12.483 8.631 1.00 15.68 109 TRP C CA 1
ATOM 5372 C C . TRP C 1 63 ? 83.755 13.588 9.427 1.00 16.24 109 TRP C C 1
ATOM 5373 O O . TRP C 1 63 ? 82.526 13.722 9.321 1.00 16.62 109 TRP C O 1
ATOM 5384 N N . ALA C 1 64 ? 84.500 14.330 10.238 1.00 15.52 110 ALA C N 1
ATOM 5385 C CA . ALA C 1 64 ? 83.907 15.230 11.222 1.00 15.42 110 ALA C CA 1
ATOM 5386 C C . ALA C 1 64 ? 83.893 16.689 10.783 1.00 15.06 110 ALA C C 1
ATOM 5387 O O . ALA C 1 64 ? 83.501 17.557 11.574 1.00 14.35 110 ALA C O 1
ATOM 5389 N N . GLY C 1 65 ? 84.268 16.962 9.518 1.00 13.82 111 GLY C N 1
ATOM 5390 C CA . GLY C 1 65 ? 83.929 18.245 8.888 1.00 13.97 111 GLY C CA 1
ATOM 5391 C C . GLY C 1 65 ? 85.115 19.079 8.443 1.00 13.84 111 GLY C C 1
ATOM 5392 O O . GLY C 1 65 ? 86.260 18.778 8.784 1.00 15.32 111 GLY C O 1
ATOM 5393 N N . PRO C 1 66 ? 84.851 20.161 7.708 1.00 14.23 112 PRO C N 1
ATOM 5394 C CA . PRO C 1 66 ? 85.967 21.003 7.196 1.00 14.68 112 PRO C CA 1
ATOM 5395 C C . PRO C 1 66 ? 86.474 22.056 8.184 1.00 15.60 112 PRO C C 1
ATOM 5396 O O . PRO C 1 66 ? 85.820 22.367 9.204 1.00 14.53 112 PRO C O 1
ATOM 5400 N N . GLY C 1 67 ? 87.617 22.649 7.854 1.00 15.15 113 GLY C N 1
ATOM 5401 C CA . GLY C 1 67 ? 88.022 23.837 8.583 1.00 16.65 113 GLY C CA 1
ATOM 5402 C C . GLY C 1 67 ? 88.206 23.555 10.087 1.00 16.11 113 GLY C C 1
ATOM 5403 O O . GLY C 1 67 ? 88.888 22.579 10.478 1.00 15.25 113 GLY C O 1
ATOM 5404 N N . LEU C 1 68 ? 87.661 24.461 10.887 1.00 14.05 114 LEU C N 1
ATOM 5405 C CA . LEU C 1 68 ? 87.632 24.343 12.348 1.00 14.93 114 LEU C CA 1
ATOM 5406 C C . LEU C 1 68 ? 86.429 23.493 12.828 1.00 14.79 114 LEU C C 1
ATOM 5407 O O . LEU C 1 68 ? 86.197 23.346 14.045 1.00 15.51 114 LEU C O 1
ATOM 5412 N N . THR C 1 69 ? 85.645 22.949 11.903 1.00 13.54 115 THR C N 1
ATOM 5413 C CA . THR C 1 69 ? 84.414 22.180 12.293 1.00 13.12 115 THR C CA 1
ATOM 5414 C C . THR C 1 69 ? 84.821 20.839 13.018 1.00 14.79 115 THR C C 1
ATOM 5415 O O . THR C 1 69 ? 85.767 20.132 12.607 1.00 15.39 115 THR C O 1
ATOM 5419 N N . GLU C 1 70 ? 84.108 20.505 14.091 1.00 13.90 116 GLU C N 1
ATOM 5420 C CA . GLU C 1 70 ? 84.156 19.148 14.600 1.00 14.61 116 GLU C CA 1
ATOM 5421 C C . GLU C 1 70 ? 82.676 18.833 14.916 1.00 14.71 116 GLU C C 1
ATOM 5422 O O . GLU C 1 70 ? 82.129 19.226 15.970 1.00 15.17 116 GLU C O 1
ATOM 5428 N N . TRP C 1 71 ? 82.020 18.182 13.975 1.00 14.12 117 TRP C N 1
ATOM 5429 C CA . TRP C 1 71 ? 80.622 17.788 14.153 1.00 13.60 117 TRP C CA 1
ATOM 5430 C C . TRP C 1 71 ? 80.427 16.875 15.390 1.00 14.60 117 TRP C C 1
ATOM 5431 O O . TRP C 1 71 ? 81.297 16.037 15.688 1.00 13.62 117 TRP C O 1
ATOM 5442 N N . LYS C 1 72 ? 79.289 17.055 16.088 1.00 13.73 118 LYS C N 1
ATOM 5443 C CA . LYS C 1 72 ? 79.019 16.244 17.265 1.00 15.18 118 LYS C CA 1
ATOM 5444 C C . LYS C 1 72 ? 77.553 15.848 17.209 1.00 14.68 118 LYS C C 1
ATOM 5445 O O . LYS C 1 72 ? 76.690 16.685 16.845 1.00 13.48 118 LYS C O 1
ATOM 5451 N N . ARG C 1 73 ? 77.253 14.605 17.549 1.00 14.01 119 ARG C N 1
ATOM 5452 C CA . ARG C 1 73 ? 75.867 14.159 17.615 1.00 15.94 119 ARG C CA 1
ATOM 5453 C C . ARG C 1 73 ? 74.991 15.038 18.580 1.00 17.13 119 ARG C C 1
ATOM 5454 O O . ARG C 1 73 ? 73.790 15.258 18.292 1.00 17.07 119 ARG C O 1
ATOM 5462 N N . ASP C 1 74 ? 75.575 15.523 19.692 1.00 16.95 120 ASP C N 1
ATOM 5463 C CA . ASP C 1 74 ? 74.782 16.239 20.741 1.00 18.45 120 ASP C CA 1
ATOM 5464 C C . ASP C 1 74 ? 74.764 17.763 20.477 1.00 18.11 120 ASP C C 1
ATOM 5465 O O . ASP C 1 74 ? 74.632 18.557 21.416 1.00 18.83 120 ASP C O 1
ATOM 5470 N N . ARG C 1 75 ? 74.993 18.162 19.235 1.00 17.17 121 ARG C N 1
ATOM 5471 C CA . ARG C 1 75 ? 74.816 19.597 18.862 1.00 16.39 121 ARG C CA 1
ATOM 5472 C C . ARG C 1 75 ? 73.645 19.820 17.939 1.00 15.61 121 ARG C C 1
ATOM 5473 O O . ARG C 1 75 ? 73.499 20.931 17.395 1.00 14.63 121 ARG C O 1
ATOM 5481 N N . SER C 1 76 ? 72.836 18.763 17.749 1.00 14.58 122 SER C N 1
ATOM 5482 C CA . SER C 1 76 ? 71.560 18.856 17.066 1.00 13.91 122 SER C CA 1
ATOM 5483 C C . SER C 1 76 ? 70.492 18.378 18.026 1.00 15.61 122 SER C C 1
ATOM 5484 O O . SER C 1 76 ? 70.761 17.563 18.933 1.00 16.10 122 SER C O 1
ATOM 5487 N N . TYR C 1 77 ? 69.288 18.946 17.898 1.00 15.29 123 TYR C N 1
ATOM 5488 C CA . TYR C 1 77 ? 68.114 18.529 18.744 1.00 16.35 123 TYR C CA 1
ATOM 5489 C C . TYR C 1 77 ? 66.814 18.912 18.082 1.00 16.08 123 TYR C C 1
ATOM 5490 O O . TYR C 1 77 ? 66.808 19.682 17.101 1.00 15.63 123 TYR C O 1
ATOM 5499 N N . VAL C 1 78 ? 65.705 18.386 18.600 1.00 16.43 124 VAL C N 1
ATOM 5500 C CA . VAL C 1 78 ? 64.404 18.795 18.103 1.00 16.99 124 VAL C CA 1
ATOM 5501 C C . VAL C 1 78 ? 63.511 19.230 19.283 1.00 19.00 124 VAL C C 1
ATOM 5502 O O . VAL C 1 78 ? 63.362 18.492 20.267 1.00 18.84 124 VAL C O 1
ATOM 5506 N N . ALA C 1 79 ? 62.935 20.431 19.191 1.00 18.82 125 ALA C N 1
ATOM 5507 C CA . ALA C 1 79 ? 62.185 21.035 20.309 1.00 20.99 125 ALA C CA 1
ATOM 5508 C C . ALA C 1 79 ? 61.386 22.195 19.768 1.00 22.15 125 ALA C C 1
ATOM 5509 O O . ALA C 1 79 ? 61.813 22.864 18.797 1.00 20.00 125 ALA C O 1
ATOM 5511 N N . ASP C 1 80 ? 60.229 22.430 20.384 1.00 23.15 126 ASP C N 1
ATOM 5512 C CA . ASP C 1 80 ? 59.432 23.629 20.055 1.00 25.02 126 ASP C CA 1
ATOM 5513 C C . ASP C 1 80 ? 59.025 23.659 18.578 1.00 24.53 126 ASP C C 1
ATOM 5514 O O . ASP C 1 80 ? 58.923 24.730 17.962 1.00 25.15 126 ASP C O 1
ATOM 5519 N N . GLY C 1 81 ? 58.842 22.482 17.992 1.00 22.54 127 GLY C N 1
ATOM 5520 C CA . GLY C 1 81 ? 58.416 22.405 16.593 1.00 21.53 127 GLY C CA 1
ATOM 5521 C C . GLY C 1 81 ? 59.524 22.533 15.533 1.00 19.74 127 GLY C C 1
ATOM 5522 O O . GLY C 1 81 ? 59.201 22.643 14.354 1.00 19.51 127 GLY C O 1
ATOM 5523 N N . GLU C 1 82 ? 60.804 22.583 15.905 1.00 19.28 128 GLU C N 1
ATOM 5524 C CA . GLU C 1 82 ? 61.901 22.820 14.937 1.00 17.89 128 GLU C CA 1
ATOM 5525 C C . GLU C 1 82 ? 63.068 21.898 15.188 1.00 16.47 128 GLU C C 1
ATOM 5526 O O . GLU C 1 82 ? 63.358 21.572 16.335 1.00 16.80 128 GLU C O 1
ATOM 5532 N N . LEU C 1 83 ? 63.787 21.565 14.127 1.00 14.50 129 LEU C N 1
ATOM 5533 C CA . LEU C 1 83 ? 65.111 20.980 14.251 1.00 13.51 129 LEU C CA 1
ATOM 5534 C C . LEU C 1 83 ? 66.008 22.191 14.532 1.00 14.28 129 LEU C C 1
ATOM 5535 O O . LEU C 1 83 ? 65.913 23.207 13.826 1.00 14.67 129 LEU C O 1
ATOM 5540 N N . LYS C 1 84 ? 66.886 22.072 15.512 1.00 13.72 130 LYS C N 1
ATOM 5541 C CA . LYS C 1 84 ? 67.824 23.131 15.892 1.00 15.84 130 LYS C CA 1
ATOM 5542 C C . LYS C 1 84 ? 69.229 22.538 16.021 1.00 16.41 130 LYS C C 1
ATOM 5543 O O . LYS C 1 84 ? 69.381 21.372 16.424 1.00 16.20 130 LYS C O 1
ATOM 5549 N N . MET C 1 85 ? 70.233 23.366 15.721 1.00 15.65 131 MET C N 1
ATOM 5550 C CA . MET C 1 85 ? 71.644 22.925 15.706 1.00 15.94 131 MET C CA 1
ATOM 5551 C C . MET C 1 85 ? 72.378 24.152 16.162 1.00 16.36 131 MET C C 1
ATOM 5552 O O . MET C 1 85 ? 72.022 25.266 15.689 1.00 16.67 131 MET C O 1
ATOM 5557 N N . TRP C 1 86 ? 73.357 24.014 17.083 1.00 14.96 132 TRP C N 1
ATOM 5558 C CA . TRP C 1 86 ? 74.091 25.190 17.496 1.00 15.88 132 TRP C CA 1
ATOM 5559 C C . TRP C 1 86 ? 75.586 24.945 17.597 1.00 16.01 132 TRP C C 1
ATOM 5560 O O . TRP C 1 86 ? 76.043 23.808 17.418 1.00 17.95 132 TRP C O 1
ATOM 5571 N N . ALA C 1 87 ? 76.358 25.993 17.855 1.00 15.73 133 ALA C N 1
ATOM 5572 C CA . ALA C 1 87 ? 77.833 25.895 17.777 1.00 15.96 133 ALA C CA 1
ATOM 5573 C C . ALA C 1 87 ? 78.438 26.332 19.105 1.00 16.88 133 ALA C C 1
ATOM 5574 O O . ALA C 1 87 ? 78.010 27.365 19.658 1.00 17.01 133 ALA C O 1
ATOM 5576 N N . THR C 1 88 ? 79.413 25.590 19.634 1.00 17.03 134 THR C N 1
ATOM 5577 C CA . THR C 1 88 ? 80.129 26.017 20.873 1.00 17.24 134 THR C CA 1
ATOM 5578 C C . THR C 1 88 ? 81.627 25.744 20.641 1.00 17.43 134 THR C C 1
ATOM 5579 O O . THR C 1 88 ? 82.013 24.732 19.994 1.00 16.41 134 THR C O 1
ATOM 5583 N N . ARG C 1 89 ? 82.481 26.595 21.168 1.00 16.86 135 ARG C N 1
ATOM 5584 C CA . ARG C 1 89 ? 83.930 26.298 21.126 1.00 18.12 135 ARG C CA 1
ATOM 5585 C C . ARG C 1 89 ? 84.275 24.949 21.777 1.00 19.00 135 ARG C C 1
ATOM 5586 O O . ARG C 1 89 ? 83.787 24.632 22.860 1.00 16.89 135 ARG C O 1
ATOM 5594 N N . LYS C 1 90 ? 85.134 24.178 21.103 1.00 19.01 136 LYS C N 1
ATOM 5595 C CA . LYS C 1 90 ? 85.626 22.923 21.635 1.00 19.25 136 LYS C CA 1
ATOM 5596 C C . LYS C 1 90 ? 86.552 23.223 22.804 1.00 21.29 136 LYS C C 1
ATOM 5597 O O . LYS C 1 90 ? 87.459 24.080 22.693 1.00 18.65 136 LYS C O 1
ATOM 5603 N N . PRO C 1 91 ? 86.381 22.493 23.939 1.00 23.48 137 PRO C N 1
ATOM 5604 C CA . PRO C 1 91 ? 87.259 22.853 25.070 1.00 25.05 137 PRO C CA 1
ATOM 5605 C C . PRO C 1 91 ? 88.761 22.629 24.754 1.00 25.81 137 PRO C C 1
ATOM 5606 O O . PRO C 1 91 ? 89.116 21.653 24.066 1.00 25.21 137 PRO C O 1
ATOM 5610 N N . GLY C 1 92 ? 89.614 23.551 25.188 1.00 25.15 138 GLY C N 1
ATOM 5611 C CA . GLY C 1 92 ? 91.056 23.428 24.940 1.00 26.01 138 GLY C CA 1
ATOM 5612 C C . GLY C 1 92 ? 91.455 23.368 23.459 1.00 25.29 138 GLY C C 1
ATOM 5613 O O . GLY C 1 92 ? 92.405 22.665 23.084 1.00 25.09 138 GLY C O 1
ATOM 5614 N N . SER C 1 93 ? 90.729 24.123 22.620 1.00 23.61 139 SER C N 1
ATOM 5615 C CA . SER C 1 93 ? 90.923 24.059 21.185 1.00 21.48 139 SER C CA 1
ATOM 5616 C C . SER C 1 93 ? 90.410 25.349 20.511 1.00 21.02 139 SER C C 1
ATOM 5617 O O . SER C 1 93 ? 89.596 26.124 21.142 1.00 17.79 139 SER C O 1
ATOM 5620 N N . ASP C 1 94 ? 90.841 25.574 19.250 1.00 18.71 140 ASP C N 1
ATOM 5621 C CA . ASP C 1 94 ? 90.201 26.658 18.444 1.00 19.03 140 ASP C CA 1
ATOM 5622 C C . ASP C 1 94 ? 89.044 26.097 17.670 1.00 17.49 140 ASP C C 1
ATOM 5623 O O . ASP C 1 94 ? 88.302 26.844 17.041 1.00 16.61 140 ASP C O 1
ATOM 5628 N N . LYS C 1 95 ? 88.895 24.776 17.652 1.00 16.83 141 LYS C N 1
ATOM 5629 C CA . LYS C 1 95 ? 87.841 24.142 16.823 1.00 15.96 141 LYS C CA 1
ATOM 5630 C C . LYS C 1 95 ? 86.468 24.468 17.390 1.00 15.34 141 LYS C C 1
ATOM 5631 O O . LYS C 1 95 ? 86.365 24.950 18.528 1.00 15.24 141 LYS C O 1
ATOM 5637 N N . ILE C 1 96 ? 85.430 24.268 16.581 1.00 14.76 142 ILE C N 1
ATOM 5638 C CA . ILE C 1 96 ? 84.040 24.576 16.986 1.00 14.81 142 ILE C CA 1
ATOM 5639 C C . ILE C 1 96 ? 83.185 23.340 16.811 1.00 15.33 142 ILE C C 1
ATOM 5640 O O . ILE C 1 96 ? 83.092 22.810 15.683 1.00 15.55 142 ILE C O 1
ATOM 5645 N N . ASN C 1 97 ? 82.585 22.846 17.911 1.00 14.79 143 ASN C N 1
ATOM 5646 C CA . ASN C 1 97 ? 81.571 21.749 17.841 1.00 14.62 143 ASN C CA 1
ATOM 5647 C C . ASN C 1 97 ? 80.233 22.264 17.287 1.00 14.81 143 ASN C C 1
ATOM 5648 O O . ASN C 1 97 ? 79.741 23.292 17.753 1.00 15.34 143 ASN C O 1
ATOM 5653 N N . MET C 1 98 ? 79.621 21.573 16.319 1.00 13.06 144 MET C N 1
ATOM 5654 C CA . MET C 1 98 ? 78.341 22.032 15.791 1.00 12.54 144 MET C CA 1
ATOM 5655 C C . MET C 1 98 ? 77.629 20.798 15.220 1.00 13.48 144 MET C C 1
ATOM 5656 O O . MET C 1 98 ? 78.223 19.670 15.227 1.00 15.41 144 MET C O 1
ATOM 5661 N N . GLY C 1 99 ? 76.374 20.958 14.772 1.00 12.70 145 GLY C N 1
ATOM 5662 C CA . GLY C 1 99 ? 75.593 19.788 14.403 1.00 13.24 145 GLY C CA 1
ATOM 5663 C C . GLY C 1 99 ? 75.674 19.435 12.930 1.00 12.38 145 GLY C C 1
ATOM 5664 O O . GLY C 1 99 ? 76.089 20.308 12.082 1.00 12.22 145 GLY C O 1
ATOM 5665 N N . CYS C 1 100 ? 75.274 18.205 12.626 1.00 11.38 146 CYS C N 1
ATOM 5666 C CA . CYS C 1 100 ? 75.144 17.644 11.278 1.00 11.96 146 CYS C CA 1
ATOM 5667 C C . CYS C 1 100 ? 74.182 16.437 11.405 1.00 12.32 146 CYS C C 1
ATOM 5668 O O . CYS C 1 100 ? 74.347 15.565 12.313 1.00 12.21 146 CYS C O 1
ATOM 5671 N N . ILE C 1 101 ? 73.150 16.412 10.555 1.00 11.70 147 ILE C N 1
ATOM 5672 C CA . ILE C 1 101 ? 72.265 15.220 10.474 1.00 11.52 147 ILE C CA 1
ATOM 5673 C C . ILE C 1 101 ? 72.085 14.799 9.007 1.00 11.72 147 ILE C C 1
ATOM 5674 O O . ILE C 1 101 ? 72.289 15.601 8.075 1.00 12.07 147 ILE C O 1
ATOM 5679 N N . THR C 1 102 ? 71.800 13.515 8.807 1.00 12.39 148 THR C N 1
ATOM 5680 C CA . THR C 1 102 ? 71.718 12.921 7.470 1.00 12.18 148 THR C CA 1
ATOM 5681 C C . THR C 1 102 ? 70.429 12.047 7.418 1.00 12.99 148 THR C C 1
ATOM 5682 O O . THR C 1 102 ? 70.128 11.282 8.384 1.00 12.10 148 THR C O 1
ATOM 5686 N N . SER C 1 103 ? 69.681 12.132 6.316 1.00 11.96 149 SER C N 1
ATOM 5687 C CA . SER C 1 103 ? 68.537 11.286 6.137 1.00 13.14 149 SER C CA 1
ATOM 5688 C C . SER C 1 103 ? 68.916 9.776 6.112 1.00 14.33 149 SER C C 1
ATOM 5689 O O . SER C 1 103 ? 69.972 9.412 5.621 1.00 13.95 149 SER C O 1
ATOM 5692 N N . LYS C 1 104 ? 68.028 8.926 6.626 1.00 14.78 150 LYS C N 1
ATOM 5693 C CA . LYS C 1 104 ? 68.201 7.438 6.516 1.00 16.98 150 LYS C CA 1
ATOM 5694 C C . LYS C 1 104 ? 67.736 6.845 5.202 1.00 17.15 150 LYS C C 1
ATOM 5695 O O . LYS C 1 104 ? 68.034 5.683 4.951 1.00 18.09 150 LYS C O 1
ATOM 5701 N N . THR C 1 105 ? 67.012 7.619 4.366 1.00 16.16 151 THR C N 1
ATOM 5702 C CA . THR C 1 105 ? 66.551 7.176 3.057 1.00 16.87 151 THR C CA 1
ATOM 5703 C C . THR C 1 105 ? 67.033 8.242 2.059 1.00 15.71 151 THR C C 1
ATOM 5704 O O . THR C 1 105 ? 67.150 9.426 2.419 1.00 15.69 151 THR C O 1
ATOM 5708 N N . ARG C 1 106 ? 67.352 7.818 0.840 1.00 15.11 152 ARG C N 1
ATOM 5709 C CA . ARG C 1 106 ? 67.873 8.739 -0.164 1.00 14.02 152 ARG C CA 1
ATOM 5710 C C . ARG C 1 106 ? 66.766 9.247 -1.113 1.00 14.19 152 ARG C C 1
ATOM 5711 O O . ARG C 1 106 ? 65.652 8.691 -1.171 1.00 14.47 152 ARG C O 1
ATOM 5719 N N . VAL C 1 107 ? 67.080 10.304 -1.861 1.00 12.31 153 VAL C N 1
ATOM 5720 C CA . VAL C 1 107 ? 66.139 10.848 -2.830 1.00 12.47 153 VAL C CA 1
ATOM 5721 C C . VAL C 1 107 ? 66.835 10.811 -4.178 1.00 12.29 153 VAL C C 1
ATOM 5722 O O . VAL C 1 107 ? 68.092 10.835 -4.254 1.00 12.33 153 VAL C O 1
ATOM 5726 N N . VAL C 1 108 ? 66.055 10.765 -5.254 1.00 12.13 154 VAL C N 1
ATOM 5727 C CA . VAL C 1 108 ? 66.634 10.857 -6.601 1.00 11.94 154 VAL C CA 1
ATOM 5728 C C . VAL C 1 108 ? 65.656 11.613 -7.507 1.00 11.14 154 VAL C C 1
ATOM 5729 O O . VAL C 1 108 ? 64.462 11.633 -7.226 1.00 10.37 154 VAL C O 1
ATOM 5733 N N . TYR C 1 109 ? 66.141 12.224 -8.597 1.00 10.94 155 TYR C N 1
ATOM 5734 C CA . TYR C 1 109 ? 65.226 12.879 -9.579 1.00 10.14 155 TYR C CA 1
ATOM 5735 C C . TYR C 1 109 ? 64.184 11.852 -10.109 1.00 11.16 155 TYR C C 1
ATOM 5736 O O . TYR C 1 109 ? 64.467 10.642 -10.161 1.00 11.04 155 TYR C O 1
ATOM 5745 N N . PRO C 1 110 ? 62.989 12.332 -10.541 1.00 10.52 156 PRO C N 1
ATOM 5746 C CA . PRO C 1 110 ? 62.558 13.765 -10.389 1.00 11.74 156 PRO C CA 1
ATOM 5747 C C . PRO C 1 110 ? 62.062 13.958 -8.950 1.00 12.26 156 PRO C C 1
ATOM 5748 O O . PRO C 1 110 ? 61.319 13.057 -8.419 1.00 11.58 156 PRO C O 1
ATOM 5752 N N . VAL C 1 111 ? 62.450 15.057 -8.302 1.00 10.82 157 VAL C N 1
ATOM 5753 C CA . VAL C 1 111 ? 62.052 15.260 -6.903 1.00 11.00 157 VAL C CA 1
ATOM 5754 C C . VAL C 1 111 ? 62.134 16.775 -6.652 1.00 11.17 157 VAL C C 1
ATOM 5755 O O . VAL C 1 111 ? 63.059 17.437 -7.155 1.00 9.97 157 VAL C O 1
ATOM 5759 N N . TYR C 1 112 ? 61.154 17.290 -5.901 1.00 11.14 158 TYR C N 1
ATOM 5760 C CA . TYR C 1 112 ? 61.148 18.650 -5.376 1.00 10.79 158 TYR C CA 1
ATOM 5761 C C . TYR C 1 112 ? 61.369 18.589 -3.879 1.00 10.33 158 TYR C C 1
ATOM 5762 O O . TYR C 1 112 ? 60.620 17.891 -3.191 1.00 10.80 158 TYR C O 1
ATOM 5771 N N A ILE C 1 113 ? 62.374 19.298 -3.356 0.50 9.71 159 ILE C N 1
ATOM 5772 N N B ILE C 1 113 ? 62.365 19.307 -3.349 0.50 10.11 159 ILE C N 1
ATOM 5773 C CA A ILE C 1 113 ? 62.640 19.262 -1.909 0.50 9.09 159 ILE C CA 1
ATOM 5774 C CA B ILE C 1 113 ? 62.629 19.261 -1.897 0.50 9.94 159 ILE C CA 1
ATOM 5775 C C A ILE C 1 113 ? 62.734 20.717 -1.464 0.50 9.82 159 ILE C C 1
ATOM 5776 C C B ILE C 1 113 ? 62.821 20.686 -1.392 0.50 10.22 159 ILE C C 1
ATOM 5777 O O A ILE C 1 113 ? 63.347 21.558 -2.164 0.50 9.86 159 ILE C O 1
ATOM 5778 O O B ILE C 1 113 ? 63.594 21.474 -1.966 0.50 10.54 159 ILE C O 1
ATOM 5787 N N . GLU C 1 114 ? 62.081 21.040 -0.353 1.00 9.77 160 GLU C N 1
ATOM 5788 C CA . GLU C 1 114 ? 62.048 22.423 0.119 1.00 8.75 160 GLU C CA 1
ATOM 5789 C C . GLU C 1 114 ? 62.140 22.429 1.638 1.00 9.70 160 GLU C C 1
ATOM 5790 O O . GLU C 1 114 ? 61.366 21.701 2.352 1.00 11.85 160 GLU C O 1
ATOM 5796 N N . ALA C 1 115 ? 63.047 23.224 2.171 1.00 8.66 161 ALA C N 1
ATOM 5797 C CA . ALA C 1 115 ? 63.146 23.403 3.596 1.00 9.01 161 ALA C CA 1
ATOM 5798 C C . ALA C 1 115 ? 62.677 24.838 3.971 1.00 10.90 161 ALA C C 1
ATOM 5799 O O . ALA C 1 115 ? 63.070 25.810 3.292 1.00 12.48 161 ALA C O 1
ATOM 5801 N N . ARG C 1 116 ? 61.894 24.950 5.045 1.00 10.28 162 ARG C N 1
ATOM 5802 C CA . ARG C 1 116 ? 61.593 26.252 5.688 1.00 10.77 162 ARG C CA 1
ATOM 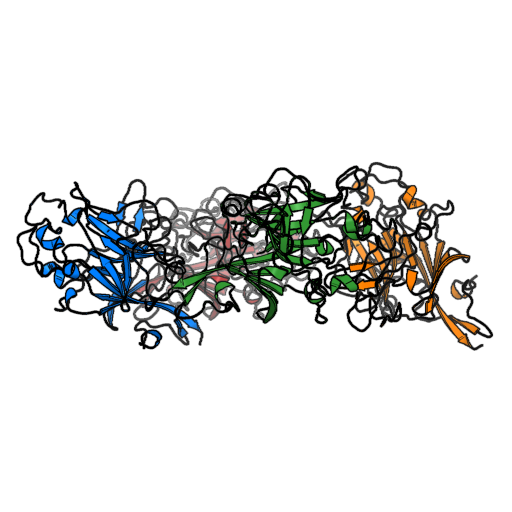5803 C C . ARG C 1 116 ? 62.584 26.456 6.833 1.00 11.42 162 ARG C C 1
ATOM 5804 O O . ARG C 1 116 ? 62.578 25.729 7.855 1.00 12.40 162 ARG C O 1
ATOM 5812 N N . ALA C 1 117 ? 63.474 27.414 6.676 1.00 11.79 163 ALA C N 1
ATOM 5813 C CA . ALA C 1 117 ? 64.615 27.466 7.568 1.00 11.51 163 ALA C CA 1
ATOM 5814 C C . ALA C 1 117 ? 65.010 28.905 7.833 1.00 11.76 163 ALA C C 1
ATOM 5815 O O . ALA C 1 117 ? 64.701 29.790 6.991 1.00 11.34 163 ALA C O 1
ATOM 5817 N N . LYS C 1 118 ? 65.681 29.170 8.964 1.00 11.78 164 LYS C N 1
ATOM 5818 C CA . LYS C 1 118 ? 66.140 30.529 9.264 1.00 12.44 164 LYS C CA 1
ATOM 5819 C C . LYS C 1 118 ? 67.662 30.551 9.361 1.00 12.58 164 LYS C C 1
ATOM 5820 O O . LYS C 1 118 ? 68.246 29.974 10.305 1.00 12.43 164 LYS C O 1
ATOM 5826 N N . VAL C 1 119 ? 68.274 31.190 8.365 1.00 10.46 165 VAL C N 1
ATOM 5827 C CA . VAL C 1 119 ? 69.755 31.289 8.302 1.00 10.42 165 VAL C CA 1
ATOM 5828 C C . VAL C 1 119 ? 70.263 31.968 9.609 1.00 12.44 165 VAL C C 1
ATOM 5829 O O . VAL C 1 119 ? 69.660 32.946 10.114 1.00 11.71 165 VAL C O 1
ATOM 5833 N N . MET C 1 120 ? 71.375 31.468 10.145 1.00 12.19 166 MET C N 1
ATOM 5834 C CA . MET C 1 120 ? 72.008 32.026 11.323 1.00 11.59 166 MET C CA 1
ATOM 5835 C C . MET C 1 120 ? 72.641 33.416 11.120 1.00 12.79 166 MET C C 1
ATOM 5836 O O . MET C 1 120 ? 73.253 33.707 10.050 1.00 12.52 166 MET C O 1
ATOM 5841 N N . ASN C 1 121 ? 72.523 34.254 12.150 1.00 12.37 167 ASN C N 1
ATOM 5842 C CA . ASN C 1 121 ? 73.279 35.510 12.189 1.00 13.39 167 ASN C CA 1
ATOM 5843 C C . ASN C 1 121 ? 74.712 35.233 12.654 1.00 13.87 167 ASN C C 1
ATOM 5844 O O . ASN C 1 121 ? 75.123 35.636 13.744 1.00 15.54 167 ASN C O 1
ATOM 5849 N N . SER C 1 122 ? 75.481 34.552 11.816 1.00 13.98 168 SER C N 1
ATOM 5850 C CA . SER C 1 122 ? 76.777 34.010 12.197 1.00 13.35 168 SER C CA 1
ATOM 5851 C C . SER C 1 122 ? 77.587 33.879 10.933 1.00 13.10 168 SER C C 1
ATOM 5852 O O . SER C 1 122 ? 77.007 33.732 9.827 1.00 12.27 168 SER C O 1
ATOM 5855 N N . THR C 1 123 ? 78.915 33.879 11.097 1.00 12.45 169 THR C N 1
ATOM 5856 C CA . THR C 1 123 ? 79.825 33.691 9.954 1.00 12.15 169 THR C CA 1
ATOM 5857 C C . THR C 1 123 ? 79.971 32.208 9.525 1.00 13.07 169 THR C C 1
ATOM 5858 O O . THR C 1 123 ? 80.492 31.922 8.409 1.00 11.36 169 THR C O 1
ATOM 5862 N N . LEU C 1 124 ? 79.533 31.288 10.421 1.00 12.24 170 LEU C N 1
ATOM 5863 C CA . LEU C 1 124 ? 79.338 29.873 10.032 1.00 11.45 170 LEU C CA 1
ATOM 5864 C C . LEU C 1 124 ? 78.307 29.697 8.909 1.00 10.74 170 LEU C C 1
ATOM 5865 O O . LEU C 1 124 ? 77.324 30.449 8.804 1.00 11.31 170 LEU C O 1
ATOM 5870 N N . ALA C 1 125 ? 78.528 28.699 8.060 1.00 10.57 171 ALA C N 1
ATOM 5871 C CA . ALA C 1 125 ? 77.505 28.372 7.062 1.00 10.37 171 ALA C CA 1
ATOM 5872 C C . ALA C 1 125 ? 76.269 27.740 7.664 1.00 11.03 171 ALA C C 1
ATOM 5873 O O . ALA C 1 125 ? 76.378 26.890 8.625 1.00 11.33 171 ALA C O 1
ATOM 5875 N N . SER C 1 126 ? 75.097 28.061 7.086 1.00 10.46 172 SER C N 1
ATOM 5876 C CA . SER C 1 126 ? 73.828 27.416 7.429 1.00 10.82 172 SER C CA 1
ATOM 5877 C C . SER C 1 126 ? 73.470 26.629 6.155 1.00 10.87 172 SER C C 1
ATOM 5878 O O . SER C 1 126 ? 73.318 27.280 5.069 1.00 11.79 172 SER C O 1
ATOM 5881 N N . ASP C 1 127 ? 73.365 25.277 6.245 1.00 9.50 173 ASP C N 1
ATOM 5882 C CA . ASP C 1 127 ? 73.297 24.410 5.031 1.00 8.67 173 ASP C CA 1
ATOM 5883 C C . ASP C 1 127 ? 72.172 23.384 5.024 1.00 10.00 173 ASP C C 1
ATOM 5884 O O . ASP C 1 127 ? 71.971 22.671 6.019 1.00 9.75 173 ASP C O 1
ATOM 5889 N N . VAL C 1 128 ? 71.514 23.233 3.872 1.00 9.24 174 VAL C N 1
ATOM 5890 C CA . VAL C 1 128 ? 70.659 22.110 3.582 1.00 10.33 174 VAL C CA 1
ATOM 5891 C C . VAL C 1 128 ? 71.095 21.688 2.200 1.00 10.88 174 VAL C C 1
ATOM 5892 O O . VAL C 1 128 ? 71.072 22.494 1.270 1.00 12.01 174 VAL C O 1
ATOM 5896 N N . TRP C 1 129 ? 71.525 20.435 2.059 1.00 10.44 175 TRP C N 1
ATOM 5897 C CA . TRP C 1 129 ? 72.082 20.027 0.782 1.00 9.38 175 TRP C CA 1
ATOM 5898 C C . TRP C 1 129 ? 71.883 18.523 0.506 1.00 9.53 175 TRP C C 1
ATOM 5899 O O . TRP C 1 129 ? 71.447 17.793 1.402 1.00 10.89 175 TRP C O 1
ATOM 5910 N N . LEU C 1 130 ? 72.152 18.114 -0.720 1.00 8.58 176 LEU C N 1
ATOM 5911 C CA . LEU C 1 130 ? 72.047 16.703 -1.169 1.00 9.60 176 LEU C CA 1
ATOM 5912 C C . LEU C 1 130 ? 73.448 16.225 -1.567 1.00 10.06 176 LEU C C 1
ATOM 5913 O O . LEU C 1 130 ? 74.153 16.951 -2.268 1.00 10.45 176 LEU C O 1
ATOM 5918 N N . LEU C 1 131 ? 73.800 14.975 -1.240 1.00 9.69 177 LEU C N 1
ATOM 5919 C CA . LEU C 1 131 ? 75.147 14.491 -1.592 1.00 10.72 177 LEU C CA 1
ATOM 5920 C C . LEU C 1 131 ? 75.086 12.988 -1.847 1.00 10.17 177 LEU C C 1
ATOM 5921 O O . LEU C 1 131 ? 74.483 12.230 -1.045 1.00 11.50 177 LEU C O 1
ATOM 5926 N N . SER C 1 132 ? 75.689 12.556 -2.950 1.00 9.86 178 SER C N 1
ATOM 5927 C CA . SER C 1 132 ? 75.644 11.137 -3.299 1.00 10.83 178 SER C CA 1
ATOM 5928 C C . SER C 1 132 ? 76.471 10.317 -2.292 1.00 11.33 178 SER C C 1
ATOM 5929 O O . SER C 1 132 ? 77.382 10.866 -1.621 1.00 11.04 178 SER C O 1
ATOM 5932 N N . ALA C 1 133 ? 76.170 9.021 -2.161 1.00 13.33 179 ALA C N 1
ATOM 5933 C CA . ALA C 1 133 ? 76.915 8.184 -1.188 1.00 14.26 179 ALA C CA 1
ATOM 5934 C C . ALA C 1 133 ? 78.399 8.125 -1.452 1.00 15.36 179 ALA C C 1
ATOM 5935 O O . ALA C 1 133 ? 79.180 8.117 -0.512 1.00 17.40 179 ALA C O 1
ATOM 5937 N N . ASP C 1 134 ? 78.818 8.067 -2.709 1.00 15.67 180 ASP C N 1
ATOM 5938 C CA . ASP C 1 134 ? 80.263 8.102 -3.069 1.00 15.18 180 ASP C CA 1
ATOM 5939 C C . ASP C 1 134 ? 80.893 9.506 -3.160 1.0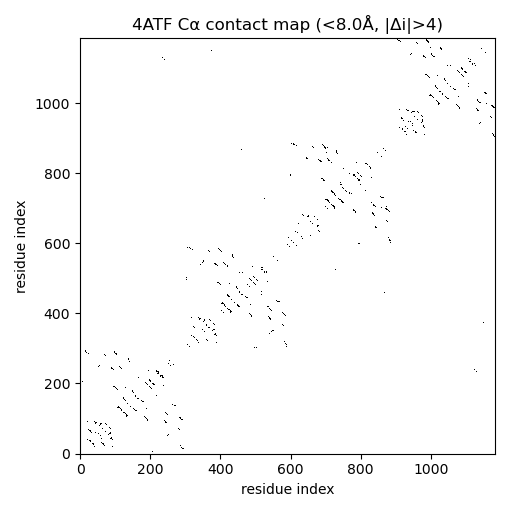0 14.68 180 ASP C C 1
ATOM 5940 O O . ASP C 1 134 ? 82.045 9.632 -3.596 1.00 14.06 180 ASP C O 1
ATOM 5945 N N . ASP C 1 135 ? 80.171 10.538 -2.703 1.00 12.12 181 ASP C N 1
ATOM 5946 C CA . ASP C 1 135 ? 80.722 11.892 -2.627 1.00 12.99 181 ASP C CA 1
ATOM 5947 C C . ASP C 1 135 ? 81.080 12.528 -3.961 1.00 12.86 181 ASP C C 1
ATOM 5948 O O . ASP C 1 135 ? 81.867 13.466 -3.964 1.00 12.79 181 ASP C O 1
ATOM 5953 N N . THR C 1 136 ? 80.585 11.981 -5.092 1.00 12.86 182 THR C N 1
ATOM 5954 C CA . THR C 1 136 ? 80.899 12.529 -6.416 1.00 12.60 182 THR C CA 1
ATOM 5955 C C . THR C 1 136 ? 79.921 13.590 -6.956 1.00 12.51 182 THR C C 1
ATOM 5956 O O . THR C 1 136 ? 80.307 14.350 -7.883 1.00 11.69 182 THR C O 1
ATOM 5960 N N . GLN C 1 137 ? 78.706 13.654 -6.376 1.00 10.60 183 GLN C N 1
ATOM 5961 C CA . GLN C 1 137 ? 77.634 14.551 -6.877 1.00 10.62 183 GLN C CA 1
ATOM 5962 C C . GLN C 1 137 ? 76.913 15.256 -5.727 1.00 10.85 183 GLN C C 1
ATOM 5963 O O . GLN C 1 137 ? 76.597 14.619 -4.680 1.00 11.76 183 GLN C O 1
ATOM 5969 N N . GLU C 1 138 ? 76.591 16.540 -5.902 1.00 10.66 184 GLU C N 1
ATOM 5970 C CA . GLU C 1 138 ? 76.116 17.363 -4.785 1.00 9.59 184 GLU C CA 1
ATOM 5971 C C . GLU C 1 138 ? 75.159 18.405 -5.304 1.00 10.20 184 GLU C C 1
ATOM 5972 O O . GLU C 1 138 ? 75.367 18.922 -6.391 1.00 12.17 184 GLU C O 1
ATOM 5978 N N . ILE C 1 139 ? 74.126 18.750 -4.543 1.00 9.20 185 ILE C N 1
ATOM 5979 C CA . ILE C 1 139 ? 73.213 19.822 -4.938 1.00 10.18 185 ILE C CA 1
ATOM 5980 C C . ILE C 1 139 ? 72.919 20.661 -3.698 1.00 10.83 185 ILE C C 1
ATOM 5981 O O . ILE C 1 139 ? 72.442 20.131 -2.688 1.00 10.94 185 ILE C O 1
ATOM 5986 N N . ASP C 1 140 ? 73.249 21.951 -3.756 1.00 13.04 186 ASP C N 1
ATOM 5987 C CA . ASP C 1 140 ? 72.849 22.907 -2.689 1.00 14.91 186 ASP C CA 1
ATOM 5988 C C . ASP C 1 140 ? 71.369 23.230 -2.693 1.00 15.07 186 ASP C C 1
ATOM 5989 O O . ASP C 1 140 ? 70.739 23.469 -3.764 1.00 18.77 186 ASP C O 1
ATOM 5994 N N . ILE C 1 141 ? 70.769 23.255 -1.519 1.00 13.59 187 ILE C N 1
ATOM 5995 C CA . ILE C 1 141 ? 69.394 23.738 -1.399 1.00 13.43 187 ILE C CA 1
ATOM 5996 C C . ILE C 1 141 ? 69.424 25.056 -0.671 1.00 13.73 187 ILE C C 1
ATOM 5997 O O . ILE C 1 141 ? 68.953 26.074 -1.220 1.00 15.49 187 ILE C O 1
ATOM 6002 N N . LEU C 1 142 ? 70.022 25.037 0.533 1.00 11.61 188 LEU C N 1
ATOM 6003 C CA . LEU C 1 142 ? 70.337 26.279 1.232 1.00 11.01 188 LEU C CA 1
ATOM 6004 C C . LEU C 1 142 ? 71.805 26.287 1.530 1.00 11.74 188 LEU C C 1
ATOM 6005 O O . LEU C 1 142 ? 72.296 25.328 2.162 1.00 11.53 188 LEU C O 1
ATOM 6010 N N . ASP C 1 143 ? 72.510 27.379 1.189 1.00 11.33 189 ASP C N 1
ATOM 6011 C CA . ASP C 1 143 ? 73.935 27.476 1.485 1.00 11.67 189 ASP C CA 1
ATOM 6012 C C . ASP C 1 143 ? 74.170 28.972 1.741 1.00 12.86 189 ASP C C 1
ATOM 6013 O O . ASP C 1 143 ? 74.222 29.735 0.792 1.00 13.29 189 ASP C O 1
ATOM 6018 N N . ALA C 1 144 ? 74.242 29.381 3.015 1.00 11.69 190 ALA C N 1
ATOM 6019 C CA . ALA C 1 144 ? 74.298 30.828 3.359 1.00 11.51 190 ALA C CA 1
ATOM 6020 C C . ALA C 1 144 ? 75.196 31.131 4.572 1.00 12.36 190 ALA C C 1
ATOM 6021 O O . ALA C 1 144 ? 75.285 30.311 5.500 1.00 12.31 190 ALA C O 1
ATOM 6023 N N . TYR C 1 145 ? 75.830 32.318 4.568 1.00 12.28 191 TYR C N 1
ATOM 6024 C CA . TYR C 1 145 ? 76.678 32.817 5.621 1.00 12.55 191 TYR C CA 1
ATOM 6025 C C . TYR C 1 145 ? 75.980 34.088 6.058 1.00 12.64 191 TYR C C 1
ATOM 6026 O O . TYR C 1 145 ? 76.129 35.138 5.386 1.00 13.86 191 TYR C O 1
ATOM 6035 N N . GLY C 1 146 ? 75.188 33.992 7.122 1.00 12.60 192 GLY C N 1
ATOM 6036 C CA . GLY C 1 146 ? 74.165 34.981 7.397 1.00 12.82 192 GLY C CA 1
ATOM 6037 C C . GLY C 1 146 ? 74.566 36.215 8.214 1.00 13.26 192 GLY C C 1
ATOM 6038 O O . GLY C 1 146 ? 73.785 37.166 8.232 1.00 13.33 192 GLY C O 1
ATOM 6039 N N . ALA C 1 147 ? 75.735 36.205 8.892 1.00 13.17 193 ALA C N 1
ATOM 6040 C CA . ALA C 1 147 ? 76.069 37.272 9.883 1.00 13.83 193 ALA C CA 1
ATOM 6041 C C . ALA C 1 147 ? 75.911 38.716 9.315 1.00 14.42 193 ALA C C 1
ATOM 6042 O O . ALA C 1 147 ? 76.402 38.998 8.176 1.00 13.64 193 ALA C O 1
ATOM 6044 N N . ASP C 1 148 ? 75.304 39.616 10.068 1.00 14.80 194 ASP C N 1
ATOM 6045 C CA . ASP C 1 148 ? 75.380 41.037 9.691 1.00 16.46 194 ASP C CA 1
ATOM 6046 C C . ASP C 1 148 ? 76.834 41.572 9.708 1.00 17.72 194 ASP C C 1
ATOM 6047 O O . ASP C 1 148 ? 77.191 42.433 8.827 1.00 18.44 194 ASP C O 1
ATOM 6052 N N . TYR C 1 149 ? 77.647 41.130 10.700 1.00 15.62 195 TYR C N 1
ATOM 6053 C CA . TYR C 1 149 ? 78.921 41.753 10.970 1.00 17.35 195 TYR C CA 1
ATOM 6054 C C . TYR C 1 149 ? 79.875 40.649 11.410 1.00 17.79 195 TYR C C 1
ATOM 6055 O O . TYR C 1 149 ? 79.424 39.602 11.937 1.00 17.47 195 TYR C O 1
ATOM 6064 N N . SER C 1 150 ? 81.165 40.825 11.096 1.00 17.05 196 SER C N 1
ATOM 6065 C CA . SER C 1 150 ? 82.209 39.830 11.497 1.00 16.33 196 SER C CA 1
ATOM 6066 C C . SER C 1 150 ? 83.267 40.458 12.397 1.00 17.33 196 SER C C 1
ATOM 6067 O O . SER C 1 150 ? 84.062 41.329 11.926 1.00 16.72 196 SER C O 1
ATOM 6070 N N . GLU C 1 151 ? 83.299 40.038 13.694 1.00 17.63 197 GLU C N 1
ATOM 6071 C CA . GLU C 1 151 ? 84.377 40.484 14.585 1.00 18.34 197 GLU C CA 1
ATOM 6072 C C . GLU C 1 151 ? 85.745 39.975 14.181 1.00 18.62 197 GLU C C 1
ATOM 6073 O O . GLU C 1 151 ? 86.780 40.625 14.402 1.00 17.95 197 GLU C O 1
ATOM 6079 N N . SER C 1 152 ? 85.784 38.761 13.657 1.00 18.50 198 SER C N 1
ATOM 6080 C CA . SER C 1 152 ? 87.095 38.195 13.248 1.00 18.69 198 SER C CA 1
ATOM 6081 C C . SER C 1 152 ? 87.721 39.078 12.124 1.00 19.40 198 SER C C 1
ATOM 6082 O O . SER C 1 152 ? 88.906 39.407 12.184 1.00 17.89 198 SER C O 1
ATOM 6085 N N . ALA C 1 153 ? 86.905 39.496 11.135 1.00 19.36 199 ALA C N 1
ATOM 6086 C CA . ALA C 1 153 ? 87.395 40.412 10.082 1.00 19.67 199 ALA C CA 1
ATOM 6087 C C . ALA C 1 153 ? 87.428 41.906 10.480 1.00 21.05 199 ALA C C 1
ATOM 6088 O O . ALA C 1 153 ? 88.090 42.714 9.812 1.00 21.82 199 ALA C O 1
ATOM 6090 N N . GLY C 1 154 ? 86.715 42.276 11.546 1.00 21.00 200 GLY C N 1
ATOM 6091 C CA . GLY C 1 154 ? 86.584 43.646 11.984 1.00 21.69 200 GLY C CA 1
ATOM 6092 C C . GLY C 1 154 ? 85.811 44.474 10.975 1.00 22.59 200 GLY C C 1
ATOM 6093 O O . GLY C 1 154 ? 86.145 45.640 10.774 1.00 23.07 200 GLY C O 1
ATOM 6094 N N . LYS C 1 155 ? 84.784 43.902 10.335 1.00 21.46 201 LYS C N 1
ATOM 6095 C CA . LYS C 1 155 ? 84.040 44.629 9.308 1.00 22.73 201 LYS C CA 1
ATOM 6096 C C . LYS C 1 155 ? 82.649 44.091 8.976 1.00 21.94 201 LYS C C 1
ATOM 6097 O O . LYS C 1 155 ? 82.282 42.972 9.347 1.00 20.42 201 LYS C O 1
ATOM 6103 N N . ASP C 1 156 ? 81.905 44.955 8.281 1.00 21.73 202 ASP C N 1
ATOM 6104 C CA . ASP C 1 156 ? 80.645 44.650 7.646 1.00 20.91 202 ASP C CA 1
ATOM 6105 C C . ASP C 1 156 ? 80.657 43.340 6.919 1.00 18.75 202 ASP C C 1
ATOM 6106 O O . ASP C 1 156 ? 81.593 43.038 6.193 1.00 17.18 202 ASP C O 1
ATOM 6111 N N . HIS C 1 157 ? 79.604 42.544 7.113 1.00 16.89 203 HIS C N 1
ATOM 6112 C CA . HIS C 1 157 ? 79.489 41.214 6.467 1.00 16.07 203 HIS C CA 1
ATOM 6113 C C . HIS C 1 157 ? 78.224 41.147 5.573 1.00 15.98 203 HIS C C 1
ATOM 6114 O O . HIS C 1 157 ? 77.779 40.038 5.165 1.00 15.40 203 HIS C O 1
ATOM 6121 N N . SER C 1 158 ? 77.683 42.319 5.210 1.00 16.11 204 SER C N 1
ATOM 6122 C CA . SER C 1 158 ? 76.486 42.400 4.321 1.00 17.14 204 SER C CA 1
ATOM 6123 C C . SER C 1 158 ? 76.728 41.799 2.926 1.00 18.36 204 SER C C 1
ATOM 6124 O O . SER C 1 158 ? 75.792 41.308 2.264 1.00 18.05 204 SER C O 1
ATOM 6127 N N . TYR C 1 159 ? 77.985 41.788 2.470 1.00 18.01 205 TYR C N 1
ATOM 6128 C CA . TYR C 1 159 ? 78.280 41.084 1.220 1.00 17.90 205 TYR C CA 1
ATOM 6129 C C . TYR C 1 159 ? 77.667 39.672 1.261 1.00 16.75 205 TYR C C 1
ATOM 6130 O O . TYR C 1 159 ? 77.094 39.191 0.243 1.00 16.66 205 TYR C O 1
ATOM 6139 N N . PHE C 1 160 ? 77.803 39.003 2.413 1.00 14.54 206 PHE C N 1
ATOM 6140 C CA . PHE C 1 160 ? 77.294 37.642 2.539 1.00 14.03 206 PHE C CA 1
ATOM 6141 C C . PHE C 1 160 ? 75.912 37.554 3.192 1.00 13.50 206 PHE C C 1
ATOM 6142 O O . PHE C 1 160 ? 75.103 36.656 2.857 1.00 13.93 206 PHE C O 1
ATOM 6150 N N . SER C 1 161 ? 75.621 38.456 4.119 1.00 14.04 207 SER C N 1
ATOM 6151 C CA . SER C 1 161 ? 74.255 38.431 4.759 1.00 13.64 207 SER C CA 1
ATOM 6152 C C . SER C 1 161 ? 73.095 38.559 3.767 1.00 14.51 207 SER C C 1
ATOM 6153 O O . SER C 1 161 ? 71.970 38.162 4.087 1.00 13.94 207 SER C O 1
ATOM 6156 N N . LYS C 1 162 ? 73.355 39.128 2.573 1.00 13.57 208 LYS C N 1
ATOM 6157 C CA . LYS C 1 162 ? 72.287 39.325 1.591 1.00 13.62 208 LYS C CA 1
ATOM 6158 C C . LYS C 1 162 ? 72.307 38.284 0.480 1.00 13.39 208 LYS C C 1
ATOM 6159 O O . LYS C 1 162 ? 71.516 38.385 -0.503 1.00 13.21 208 LYS C O 1
ATOM 6165 N N . LYS C 1 163 ? 73.194 37.299 0.597 1.00 11.94 209 LYS C N 1
ATOM 6166 C CA . LYS C 1 163 ? 73.304 36.269 -0.477 1.00 11.83 209 LYS C CA 1
ATOM 6167 C C . LYS C 1 163 ? 72.984 34.899 -0.008 1.00 11.94 209 LYS C C 1
ATOM 6168 O O . LYS C 1 163 ? 73.300 34.536 1.148 1.00 12.47 209 LYS C O 1
ATOM 6174 N N . VAL C 1 164 ? 72.368 34.123 -0.911 1.00 12.88 210 VAL C N 1
ATOM 6175 C CA . VAL C 1 164 ? 72.339 32.654 -0.801 1.00 13.20 210 VAL C CA 1
ATOM 6176 C C . VAL C 1 164 ? 73.043 32.026 -2.023 1.00 13.35 210 VAL C C 1
ATOM 6177 O O . VAL C 1 164 ? 72.942 32.502 -3.172 1.00 14.99 210 VAL C O 1
ATOM 6181 N N . HIS C 1 165 ? 73.828 31.003 -1.747 1.00 12.60 211 HIS C N 1
ATOM 6182 C CA . HIS C 1 165 ? 74.600 30.309 -2.766 1.00 13.69 211 HIS C CA 1
ATOM 6183 C C . HIS C 1 165 ? 73.766 29.114 -3.276 1.00 13.41 211 HIS C C 1
ATOM 6184 O O . HIS C 1 165 ? 73.421 28.220 -2.520 1.00 14.67 211 HIS C O 1
ATOM 6191 N N . ILE C 1 166 ? 73.343 29.208 -4.524 1.00 12.61 212 ILE C N 1
ATOM 6192 C CA . ILE C 1 166 ? 72.456 28.222 -5.097 1.00 12.57 212 ILE C CA 1
ATOM 6193 C C . ILE C 1 166 ? 73.201 27.545 -6.200 1.00 13.53 212 ILE C C 1
ATOM 6194 O O . ILE C 1 166 ? 73.164 27.999 -7.371 1.00 15.36 212 ILE C O 1
ATOM 6199 N N . SER C 1 167 ? 73.799 26.408 -5.869 1.00 12.65 213 SER C N 1
ATOM 6200 C CA . SER C 1 167 ? 74.813 25.827 -6.757 1.00 13.13 213 SER C CA 1
ATOM 6201 C C . SER C 1 167 ? 74.728 24.266 -6.721 1.00 11.91 213 SER C C 1
ATOM 6202 O O . SER C 1 167 ? 73.749 23.677 -6.164 1.00 11.02 213 SER C O 1
ATOM 6205 N N . HIS C 1 168 ? 75.708 23.611 -7.349 1.00 11.87 214 HIS C N 1
ATOM 6206 C CA . HIS C 1 168 ? 75.859 22.116 -7.318 1.00 10.95 214 HIS C CA 1
ATOM 6207 C C . HIS C 1 168 ? 77.314 21.815 -7.531 1.00 11.43 214 HIS C C 1
ATOM 6208 O O . HIS C 1 168 ? 78.039 22.693 -8.023 1.00 12.25 214 HIS C O 1
ATOM 6215 N N . HIS C 1 169 ? 77.753 20.591 -7.215 1.00 11.59 215 HIS C N 1
ATOM 6216 C CA . HIS C 1 169 ? 79.136 20.197 -7.519 1.00 10.93 215 HIS C CA 1
ATOM 6217 C C . HIS C 1 169 ? 79.163 18.859 -8.143 1.00 10.62 215 HIS C C 1
ATOM 6218 O O . HIS C 1 169 ? 78.313 17.983 -7.840 1.00 11.46 215 HIS C O 1
ATOM 6225 N N . VAL C 1 170 ? 80.158 18.650 -9.002 1.00 11.37 216 VAL C N 1
ATOM 6226 C CA . VAL C 1 170 ? 80.541 17.298 -9.392 1.00 13.17 216 VAL C CA 1
ATOM 6227 C C . VAL C 1 170 ? 82.040 17.129 -9.070 1.00 13.63 216 VAL C C 1
ATOM 6228 O O . VAL C 1 170 ? 82.790 18.084 -9.217 1.00 13.71 216 VAL C O 1
ATOM 6232 N N . PHE C 1 171 ? 82.448 15.947 -8.575 1.00 13.16 217 PHE C N 1
ATOM 6233 C CA . PHE C 1 171 ? 83.818 15.760 -8.083 1.00 14.31 217 PHE C CA 1
ATOM 6234 C C . PHE C 1 171 ? 84.437 14.572 -8.723 1.00 14.74 217 PHE C C 1
ATOM 6235 O O . PHE C 1 171 ? 83.729 13.590 -9.003 1.00 14.20 217 PHE C O 1
ATOM 6243 N N . ILE C 1 172 ? 85.743 14.628 -8.955 1.00 16.09 218 ILE C N 1
ATOM 6244 C CA . ILE C 1 172 ? 86.527 13.367 -9.047 1.00 17.18 218 ILE C CA 1
ATOM 6245 C C . ILE C 1 172 ? 87.238 13.189 -7.681 1.00 17.64 218 ILE C C 1
ATOM 6246 O O . ILE C 1 172 ? 87.806 14.136 -7.171 1.00 16.56 218 ILE C O 1
ATOM 6251 N N . ARG C 1 173 ? 87.155 12.018 -7.036 1.00 18.66 219 ARG C N 1
ATOM 6252 C CA . ARG C 1 173 ? 87.749 11.924 -5.667 1.00 19.44 219 ARG C CA 1
ATOM 6253 C C . ARG C 1 173 ? 89.291 11.758 -5.591 1.00 22.05 219 ARG C C 1
ATOM 6254 O O . ARG C 1 173 ? 89.918 12.265 -4.684 1.00 21.57 219 ARG C O 1
ATOM 6262 N N . ASP C 1 174 ? 89.896 11.090 -6.578 1.00 25.03 220 ASP C N 1
ATOM 6263 C CA . ASP C 1 174 ? 91.337 10.806 -6.572 1.00 27.55 220 ASP C CA 1
ATOM 6264 C C . ASP C 1 174 ? 91.808 10.873 -8.024 1.00 28.08 220 ASP C C 1
ATOM 6265 O O . ASP C 1 174 ? 91.403 10.026 -8.811 1.00 28.77 220 ASP C O 1
ATOM 6270 N N . PRO C 1 175 ? 92.655 11.868 -8.377 1.00 27.73 221 PRO C N 1
ATOM 6271 C CA . PRO C 1 175 ? 93.023 12.956 -7.463 1.00 26.88 221 PRO C CA 1
ATOM 6272 C C . PRO C 1 175 ? 91.838 13.918 -7.336 1.00 25.41 221 PRO C C 1
ATOM 6273 O O . PRO C 1 175 ? 91.048 14.062 -8.286 1.00 25.17 221 PRO C O 1
ATOM 6277 N N . PHE C 1 176 ? 91.707 14.528 -6.177 1.00 24.35 222 PHE C N 1
ATOM 6278 C CA . PHE C 1 176 ? 90.589 15.391 -5.867 1.00 22.37 222 PHE C CA 1
ATOM 6279 C C . PHE C 1 176 ? 90.442 16.585 -6.819 1.00 22.07 222 PHE C C 1
ATOM 6280 O O . PHE C 1 176 ? 91.410 17.355 -7.030 1.00 22.08 222 PHE C O 1
ATOM 6288 N N . GLN C 1 177 ? 89.245 16.728 -7.407 1.00 20.43 223 GLN C N 1
ATOM 6289 C CA . GLN C 1 177 ? 88.946 17.864 -8.318 1.00 19.04 223 GLN C CA 1
ATOM 6290 C C . GLN C 1 177 ? 87.490 18.215 -8.092 1.00 18.09 223 GLN C C 1
ATOM 6291 O O . GLN C 1 177 ? 86.650 17.315 -8.023 1.00 16.60 223 GLN C O 1
ATOM 6297 N N . ASP C 1 178 ? 87.181 19.504 -7.975 1.00 17.14 224 ASP C N 1
ATOM 6298 C CA . ASP C 1 178 ? 85.836 19.964 -7.625 1.00 16.81 224 ASP C CA 1
ATOM 6299 C C . ASP C 1 178 ? 85.379 20.966 -8.719 1.00 17.21 224 ASP C C 1
ATOM 6300 O O . ASP C 1 178 ? 86.086 21.975 -8.978 1.00 16.23 224 ASP C O 1
ATOM 6305 N N . TYR C 1 179 ? 84.244 20.691 -9.377 1.00 15.83 225 TYR C N 1
ATOM 6306 C CA . TYR C 1 179 ? 83.662 21.690 -10.285 1.00 14.98 225 TYR C CA 1
ATOM 6307 C C . TYR C 1 179 ? 82.344 22.223 -9.703 1.00 14.42 225 TYR C C 1
ATOM 6308 O O . TYR C 1 179 ? 81.499 21.439 -9.224 1.00 14.48 225 TYR C O 1
ATOM 6317 N N . GLN C 1 180 ? 82.112 23.526 -9.823 1.00 13.38 226 GLN C N 1
ATOM 6318 C CA . GLN C 1 180 ? 80.769 24.067 -9.621 1.00 13.60 226 GLN C CA 1
ATOM 6319 C C . GLN C 1 180 ? 80.608 25.252 -10.580 1.00 14.78 226 GLN C C 1
ATOM 6320 O O . GLN C 1 180 ? 81.617 25.810 -10.998 1.00 13.38 226 GLN C O 1
ATOM 6326 N N . PRO C 1 181 ? 79.361 25.626 -10.950 1.00 15.36 227 PRO C N 1
ATOM 6327 C CA . PRO C 1 181 ? 79.256 26.803 -11.782 1.00 16.69 227 PRO C CA 1
ATOM 6328 C C . PRO C 1 181 ? 79.687 28.013 -10.949 1.00 18.97 227 PRO C C 1
ATOM 6329 O O . PRO C 1 181 ? 79.537 28.015 -9.711 1.00 19.11 227 PRO C O 1
ATOM 6333 N N . LYS C 1 182 ? 80.210 29.027 -11.621 1.00 21.40 228 LYS C N 1
ATOM 6334 C CA . LYS C 1 182 ? 80.771 30.190 -10.949 1.00 23.69 228 LYS C CA 1
ATOM 6335 C C . LYS C 1 182 ? 80.216 31.494 -11.466 1.00 24.52 228 LYS C C 1
ATOM 6336 O O . LYS C 1 182 ? 80.761 32.535 -11.131 1.00 25.60 228 LYS C O 1
ATOM 6342 N N . ASP C 1 183 ? 79.204 31.473 -12.328 1.00 23.90 229 ASP C N 1
ATOM 6343 C CA . ASP C 1 183 ? 78.675 32.728 -12.915 1.00 25.40 229 ASP C CA 1
ATOM 6344 C C . ASP C 1 183 ? 77.936 33.526 -11.827 1.00 25.19 229 ASP C C 1
ATOM 6345 O O . ASP C 1 183 ? 77.515 32.980 -10.855 1.00 23.47 229 ASP C O 1
ATOM 6350 N N . ALA C 1 184 ? 77.767 34.829 -12.024 1.00 26.11 230 ALA C N 1
ATOM 6351 C CA . ALA C 1 184 ? 77.230 35.724 -10.979 1.00 25.49 230 ALA C CA 1
ATOM 6352 C C . ALA C 1 184 ? 75.885 35.271 -10.382 1.00 24.15 230 ALA C C 1
ATOM 6353 O O . ALA C 1 184 ? 75.693 35.361 -9.157 1.00 24.00 230 ALA C O 1
ATOM 6355 N N . GLY C 1 185 ? 74.979 34.787 -11.236 1.00 22.30 231 GLY C N 1
ATOM 6356 C CA . GLY C 1 185 ? 73.630 34.271 -10.803 1.00 20.63 231 GLY C CA 1
ATOM 6357 C C . GLY C 1 185 ? 73.677 33.103 -9.786 1.00 19.09 231 GLY C C 1
ATOM 6358 O O . GLY C 1 185 ? 72.659 32.793 -9.129 1.00 18.76 231 GLY C O 1
ATOM 6359 N N . SER C 1 186 ? 74.849 32.445 -9.635 1.00 18.12 232 SER C N 1
ATOM 6360 C CA . SER C 1 186 ? 74.994 31.337 -8.687 1.00 17.50 232 SER C CA 1
ATOM 6361 C C . SER C 1 186 ? 74.909 31.823 -7.235 1.00 16.35 232 SER C C 1
ATOM 6362 O O . SER C 1 186 ? 74.780 31.009 -6.311 1.00 14.81 232 SER C O 1
ATOM 6365 N N . TRP C 1 187 ? 74.998 33.134 -7.019 1.00 16.47 233 TRP C N 1
ATOM 6366 C CA . TRP C 1 187 ? 74.665 33.667 -5.698 1.00 17.05 233 TRP C CA 1
ATOM 6367 C C . TRP C 1 187 ? 73.496 34.605 -5.851 1.00 17.07 233 TRP C C 1
ATOM 6368 O O . TRP C 1 187 ? 73.613 35.582 -6.573 1.00 19.22 233 TRP C O 1
ATOM 6379 N N . PHE C 1 188 ? 72.387 34.321 -5.178 1.00 15.39 234 PHE C N 1
ATOM 6380 C CA . PHE C 1 188 ? 71.177 35.077 -5.310 1.00 15.13 234 PHE C CA 1
ATOM 6381 C C . PHE C 1 188 ? 71.094 36.194 -4.255 1.00 15.05 234 PHE C C 1
ATOM 6382 O O . PHE C 1 188 ? 71.371 35.953 -3.057 1.00 13.79 234 PHE C O 1
ATOM 6390 N N . GLU C 1 189 ? 70.660 37.393 -4.677 1.00 15.37 235 GLU C N 1
ATOM 6391 C CA . GLU C 1 189 ? 70.497 38.528 -3.759 1.00 16.86 235 GLU C CA 1
ATOM 6392 C C . GLU C 1 189 ? 69.366 39.461 -4.273 1.00 17.39 235 GLU C C 1
ATOM 6393 O O . GLU C 1 189 ? 69.297 39.706 -5.483 1.00 18.37 235 GLU C O 1
ATOM 6399 N N . ASP C 1 190 ? 68.466 39.923 -3.407 1.00 16.86 236 ASP C N 1
ATOM 6400 C CA . ASP C 1 190 ? 67.404 40.847 -3.855 1.00 17.43 236 ASP C CA 1
ATOM 6401 C C . ASP C 1 190 ? 67.208 41.937 -2.839 1.00 18.18 236 ASP C C 1
ATOM 6402 O O . ASP C 1 190 ? 66.223 42.701 -2.962 1.00 17.76 236 ASP C O 1
ATOM 6407 N N . GLY C 1 191 ? 68.111 42.034 -1.844 1.00 17.23 237 GLY C N 1
ATOM 6408 C CA . GLY C 1 191 ? 67.874 43.000 -0.748 1.00 18.11 237 GLY C CA 1
ATOM 6409 C C . GLY C 1 191 ? 67.517 42.369 0.583 1.00 17.54 237 GLY C C 1
ATOM 6410 O O . GLY C 1 191 ? 67.775 42.956 1.623 1.00 17.65 237 GLY C O 1
ATOM 6411 N N . THR C 1 192 ? 66.935 41.170 0.570 1.00 16.12 238 THR C N 1
ATOM 6412 C CA . THR C 1 192 ? 66.496 40.527 1.811 1.00 14.25 238 THR C CA 1
ATOM 6413 C C . THR C 1 192 ? 67.745 40.205 2.629 1.00 14.43 238 THR C C 1
ATOM 6414 O O . THR C 1 192 ? 68.768 39.668 2.088 1.00 13.97 238 THR C O 1
ATOM 6418 N N . VAL C 1 193 ? 67.661 40.437 3.942 1.00 14.46 239 VAL C N 1
ATOM 6419 C CA . VAL C 1 193 ? 68.731 39.935 4.853 1.00 14.07 239 VAL C CA 1
ATOM 6420 C C . VAL C 1 193 ? 68.239 38.589 5.391 1.00 14.08 239 VAL C C 1
ATOM 6421 O O . VAL C 1 193 ? 67.292 38.585 6.191 1.00 14.96 239 VAL C O 1
ATOM 6425 N N . TRP C 1 194 ? 68.827 37.466 4.929 1.00 12.27 240 TRP C N 1
ATOM 6426 C CA . TRP C 1 194 ? 68.241 36.115 5.203 1.00 12.46 240 TRP C CA 1
ATOM 6427 C C . TRP C 1 194 ? 68.093 35.726 6.683 1.00 12.30 240 TRP C C 1
ATOM 6428 O O . TRP C 1 194 ? 67.216 34.982 7.011 1.00 13.17 240 TRP C O 1
ATOM 6439 N N . ASN C 1 195 ? 68.955 36.217 7.560 1.00 12.80 241 ASN C N 1
ATOM 6440 C CA . ASN C 1 195 ? 68.938 35.810 8.983 1.00 13.35 241 ASN C CA 1
ATOM 6441 C C . ASN C 1 195 ? 67.722 36.326 9.739 1.00 14.62 241 ASN C C 1
ATOM 6442 O O . ASN C 1 195 ? 67.430 35.859 10.835 1.00 14.49 241 ASN C O 1
ATOM 6447 N N . LYS C 1 196 ? 66.986 37.288 9.146 1.00 14.21 242 LYS C N 1
ATOM 6448 C CA . LYS C 1 196 ? 65.909 37.957 9.878 1.00 14.17 242 LYS C CA 1
ATOM 6449 C C . LYS C 1 196 ? 64.630 37.096 10.017 1.00 13.90 242 LYS C C 1
ATOM 6450 O O . LYS C 1 196 ? 63.879 37.296 10.938 1.00 14.18 242 LYS C O 1
ATOM 6456 N N . GLU C 1 197 ? 64.361 36.168 9.107 1.00 13.66 243 GLU C N 1
ATOM 6457 C CA . GLU C 1 197 ? 63.075 35.414 9.111 1.00 14.04 243 GLU C CA 1
ATOM 6458 C C . GLU C 1 197 ? 63.304 33.975 8.595 1.00 13.64 243 GLU C C 1
ATOM 6459 O O . GLU C 1 197 ? 64.300 33.723 7.898 1.00 12.69 243 GLU C O 1
ATOM 6465 N N . PHE C 1 198 ? 62.317 33.087 8.830 1.00 13.49 244 PHE C N 1
ATOM 6466 C CA . PHE C 1 198 ? 62.246 31.814 8.086 1.00 13.72 244 PHE C CA 1
ATOM 6467 C C . PHE C 1 198 ? 61.880 32.082 6.639 1.00 13.34 244 PHE C C 1
ATOM 6468 O O . PHE C 1 198 ? 60.997 32.942 6.355 1.00 14.31 244 PHE C O 1
ATOM 6476 N N . HIS C 1 199 ? 62.558 31.412 5.722 1.00 11.94 245 HIS C N 1
ATOM 6477 C CA . HIS C 1 199 ? 62.185 31.434 4.283 1.00 11.62 245 HIS C CA 1
ATOM 6478 C C . HIS C 1 199 ? 62.124 30.030 3.769 1.00 10.46 245 HIS C C 1
ATOM 6479 O O . HIS C 1 199 ? 62.640 29.136 4.431 1.00 10.39 245 HIS C O 1
ATOM 6486 N N . ARG C 1 200 ? 61.478 29.824 2.627 1.00 10.00 246 ARG C N 1
ATOM 6487 C CA . ARG C 1 200 ? 61.481 28.502 1.989 1.00 11.59 246 ARG C CA 1
ATOM 6488 C C . ARG C 1 200 ? 62.517 28.432 0.883 1.00 11.69 246 ARG C C 1
ATOM 6489 O O . ARG C 1 200 ? 62.454 29.217 -0.040 1.00 13.50 246 ARG C O 1
ATOM 6497 N N . PHE C 1 201 ? 63.450 27.493 0.976 1.00 10.64 247 PHE C N 1
ATOM 6498 C CA . PHE C 1 201 ? 64.470 27.273 -0.052 1.00 9.18 247 PHE C CA 1
ATOM 6499 C C . PHE C 1 201 ? 64.191 25.924 -0.670 1.00 9.52 247 PHE C C 1
ATOM 6500 O O . PHE C 1 201 ? 64.197 24.928 0.049 1.00 9.79 247 PHE C O 1
ATOM 6508 N N . GLY C 1 202 ? 63.966 25.872 -1.987 1.00 9.35 248 GLY C N 1
ATOM 6509 C CA . GLY C 1 202 ? 63.593 24.626 -2.623 1.00 9.44 248 GLY C CA 1
ATOM 6510 C C . GLY C 1 202 ? 64.368 24.361 -3.923 1.00 10.24 248 GLY C C 1
ATOM 6511 O O . GLY C 1 202 ? 64.913 25.322 -4.570 1.00 10.32 248 GLY C O 1
ATOM 6512 N N . VAL C 1 203 ? 64.493 23.089 -4.316 1.00 8.42 249 VAL C N 1
ATOM 6513 C CA . VAL C 1 203 ? 65.088 22.807 -5.617 1.00 9.59 249 VAL C CA 1
ATOM 6514 C C . VAL C 1 203 ? 64.210 21.733 -6.283 1.00 9.84 249 VAL C C 1
ATOM 6515 O O . VAL C 1 203 ? 63.774 20.759 -5.613 1.00 9.72 249 VAL C O 1
ATOM 6519 N N . TYR C 1 204 ? 63.904 21.927 -7.557 1.00 9.14 250 TYR C N 1
ATOM 6520 C CA . TYR C 1 204 ? 63.332 20.861 -8.390 1.00 9.44 250 TYR C CA 1
ATOM 6521 C C . TYR C 1 204 ? 64.509 20.228 -9.113 1.00 10.54 250 TYR C C 1
ATOM 6522 O O . TYR C 1 204 ? 65.073 20.809 -10.025 1.00 11.40 250 TYR C O 1
ATOM 6531 N N . TRP C 1 205 ? 64.929 19.064 -8.642 1.00 10.76 251 TRP C N 1
ATOM 6532 C CA . TRP C 1 205 ? 65.904 18.257 -9.358 1.00 10.09 251 TRP C CA 1
ATOM 6533 C C . TRP C 1 205 ? 65.102 17.398 -10.357 1.00 11.16 251 TRP C C 1
ATOM 6534 O O . TRP C 1 205 ? 64.577 16.326 -9.978 1.00 10.30 251 TRP C O 1
ATOM 6545 N N . ARG C 1 206 ? 64.971 17.880 -11.611 1.00 9.82 252 ARG C N 1
ATOM 6546 C CA . ARG C 1 206 ? 64.003 17.286 -12.523 1.00 11.46 252 ARG C CA 1
ATOM 6547 C C . ARG C 1 206 ? 64.617 16.022 -13.180 1.00 12.29 252 ARG C C 1
ATOM 6548 O O . ARG C 1 206 ? 63.958 14.947 -13.328 1.00 11.89 252 ARG C O 1
ATOM 6556 N N . ASP C 1 207 ? 65.905 16.140 -13.522 1.00 11.71 253 ASP C N 1
ATOM 6557 C CA . ASP C 1 207 ? 66.614 15.034 -14.213 1.00 12.75 253 ASP C CA 1
ATOM 6558 C C . ASP C 1 207 ? 68.074 15.401 -14.071 1.00 12.17 253 ASP C C 1
ATOM 6559 O O . ASP C 1 207 ? 68.375 16.487 -13.552 1.00 12.91 253 ASP C O 1
ATOM 6564 N N . PRO C 1 208 ? 68.983 14.525 -14.521 1.00 11.67 254 PRO C N 1
ATOM 6565 C CA . PRO C 1 208 ? 70.399 14.732 -14.337 1.00 12.17 254 PRO C CA 1
ATOM 6566 C C . PRO C 1 208 ? 70.978 15.999 -14.976 1.00 13.01 254 PRO C C 1
ATOM 6567 O O . PRO C 1 208 ? 72.044 16.427 -14.578 1.00 12.54 254 PRO C O 1
ATOM 6571 N N . TRP C 1 209 ? 70.230 16.636 -15.872 1.00 12.18 255 TRP C N 1
ATOM 6572 C CA . TRP C 1 209 ? 70.730 17.805 -16.566 1.00 12.48 255 TRP C CA 1
ATOM 6573 C C . TRP C 1 209 ? 69.841 19.013 -16.365 1.00 13.07 255 TRP C C 1
ATOM 6574 O O . TRP C 1 209 ? 69.965 19.966 -17.138 1.00 14.31 255 TRP C O 1
ATOM 6585 N N . HIS C 1 210 ? 68.963 19.027 -15.335 1.00 12.79 256 HIS C N 1
ATOM 6586 C CA . HIS C 1 210 ? 68.097 20.210 -15.176 1.00 13.29 256 HIS C CA 1
ATOM 6587 C C . HIS C 1 210 ? 67.720 20.441 -13.731 1.00 12.43 256 HIS C C 1
ATOM 6588 O O . HIS C 1 210 ? 67.073 19.576 -13.137 1.00 12.13 256 HIS C O 1
ATOM 6595 N N . LEU C 1 211 ? 68.121 21.584 -13.174 1.00 10.55 257 LEU C N 1
ATOM 6596 C CA . LEU C 1 211 ? 67.765 21.975 -11.814 1.00 11.25 257 LEU C CA 1
ATOM 6597 C C . LEU C 1 211 ? 67.027 23.327 -11.815 1.00 11.35 257 LEU C C 1
ATOM 6598 O O . LEU C 1 211 ? 67.401 24.210 -12.614 1.00 12.13 257 LEU C O 1
ATOM 6603 N N . GLU C 1 212 ? 66.025 23.501 -10.912 1.00 10.93 258 GLU C N 1
ATOM 6604 C CA . GLU C 1 212 ? 65.390 24.825 -10.737 1.00 11.15 258 GLU C CA 1
ATOM 6605 C C . GLU C 1 212 ? 65.421 25.173 -9.277 1.00 10.48 258 GLU C C 1
ATOM 6606 O O . GLU C 1 212 ? 65.064 24.345 -8.460 1.00 11.08 258 GLU C O 1
ATOM 6612 N N . TYR C 1 213 ? 65.830 26.408 -8.933 1.00 10.02 259 TYR C N 1
ATOM 6613 C CA . TYR C 1 213 ? 65.845 26.837 -7.538 1.00 9.47 259 TYR C CA 1
ATOM 6614 C C . TYR C 1 213 ? 64.721 27.815 -7.265 1.00 10.15 259 TYR C C 1
ATOM 6615 O O . TYR C 1 213 ? 64.461 28.699 -8.108 1.00 10.83 259 TYR C O 1
ATOM 6624 N N . TYR C 1 214 ? 64.094 27.691 -6.092 1.00 9.59 260 TYR C N 1
ATOM 6625 C CA . TYR C 1 214 ? 62.874 28.448 -5.701 1.00 10.21 260 TYR C CA 1
ATOM 6626 C C . TYR C 1 214 ? 63.086 29.012 -4.309 1.00 10.84 260 TYR C C 1
ATOM 6627 O O . TYR C 1 214 ? 63.551 28.292 -3.399 1.00 12.98 260 TYR C O 1
ATOM 6636 N N . ILE C 1 215 ? 62.777 30.291 -4.103 1.00 10.37 261 ILE C N 1
ATOM 6637 C CA . ILE C 1 215 ? 62.870 30.876 -2.759 1.00 10.60 261 ILE C CA 1
ATOM 6638 C C . ILE C 1 215 ? 61.506 31.469 -2.463 1.00 11.29 261 ILE C C 1
ATOM 6639 O O . ILE C 1 215 ? 60.976 32.287 -3.248 1.00 10.39 261 ILE C O 1
ATOM 6644 N N . ASP C 1 216 ? 60.910 31.079 -1.334 1.00 11.20 262 ASP C N 1
ATOM 6645 C CA . ASP C 1 216 ? 59.534 31.533 -1.026 1.00 11.64 262 ASP C CA 1
ATOM 6646 C C . ASP C 1 216 ? 58.596 31.332 -2.198 1.00 12.45 262 ASP C C 1
ATOM 6647 O O . ASP C 1 216 ? 57.733 32.166 -2.456 1.00 13.00 262 ASP C O 1
ATOM 6652 N N . GLY C 1 217 ? 58.739 30.208 -2.904 1.00 11.72 263 GLY C N 1
ATOM 6653 C CA . GLY C 1 217 ? 57.737 29.831 -3.882 1.00 10.56 263 GLY C CA 1
ATOM 6654 C C . GLY C 1 217 ? 57.998 30.503 -5.233 1.00 12.39 263 GLY C C 1
ATOM 6655 O O . GLY C 1 217 ? 57.257 30.259 -6.191 1.00 11.74 263 GLY C O 1
ATOM 6656 N N . VAL C 1 218 ? 59.083 31.268 -5.375 1.00 10.88 264 VAL C N 1
ATOM 6657 C CA . VAL C 1 218 ? 59.379 31.993 -6.682 1.00 11.96 264 VAL C CA 1
ATOM 6658 C C . VAL C 1 218 ? 60.608 31.407 -7.381 1.00 11.80 264 VAL C C 1
ATOM 6659 O O . VAL C 1 218 ? 61.646 31.258 -6.728 1.00 12.15 264 VAL C O 1
ATOM 6663 N N . LEU C 1 219 ? 60.513 31.080 -8.669 1.00 11.37 265 LEU C N 1
ATOM 6664 C CA . LEU C 1 219 ? 61.694 30.573 -9.408 1.00 13.16 265 LEU C CA 1
ATOM 6665 C C . LEU C 1 219 ? 62.780 31.647 -9.522 1.00 13.25 265 LEU C C 1
ATOM 6666 O O . LEU C 1 219 ? 62.506 32.770 -10.001 1.00 14.33 265 LEU C O 1
ATOM 6671 N N . VAL C 1 220 ? 63.986 31.367 -9.050 1.00 12.79 266 VAL C N 1
ATOM 6672 C CA . VAL C 1 220 ? 65.021 32.434 -9.079 1.00 13.28 266 VAL C CA 1
ATOM 6673 C C . VAL C 1 220 ? 66.166 32.032 -9.994 1.00 13.32 266 VAL C C 1
ATOM 6674 O O . VAL C 1 220 ? 66.953 32.887 -10.421 1.00 13.85 266 VAL C O 1
ATOM 6678 N N . ARG C 1 221 ? 66.266 30.757 -10.344 1.00 12.14 267 ARG C N 1
ATOM 6679 C CA . ARG C 1 221 ? 67.398 30.341 -11.200 1.00 13.07 267 ARG C CA 1
ATOM 6680 C C . ARG C 1 221 ? 67.124 28.959 -11.783 1.00 13.76 267 ARG C C 1
ATOM 6681 O O . ARG C 1 221 ? 66.513 28.119 -11.094 1.00 13.13 267 ARG C O 1
ATOM 6689 N N . THR C 1 222 ? 67.483 28.761 -13.059 1.00 14.76 268 THR C N 1
ATOM 6690 C CA . THR C 1 222 ? 67.393 27.454 -13.735 1.00 15.21 268 THR C CA 1
ATOM 6691 C C . THR C 1 222 ? 68.809 27.134 -14.297 1.00 15.68 268 THR C C 1
ATOM 6692 O O . THR C 1 222 ? 69.426 28.012 -14.886 1.00 16.15 268 THR C O 1
ATOM 6696 N N . VAL C 1 223 ? 69.281 25.913 -14.114 1.00 14.13 269 VAL C N 1
ATOM 6697 C CA . VAL C 1 223 ? 70.619 25.455 -14.495 1.00 15.75 269 VAL C CA 1
ATOM 6698 C C . VAL C 1 223 ? 70.382 24.230 -15.323 1.00 16.72 269 VAL C C 1
ATOM 6699 O O . VAL C 1 223 ? 69.850 23.205 -14.812 1.00 17.46 269 VAL C O 1
ATOM 6703 N N . SER C 1 224 ? 70.722 24.295 -16.597 1.00 16.06 270 SER C N 1
ATOM 6704 C CA . SER C 1 224 ? 70.224 23.273 -17.512 1.00 17.88 270 SER C CA 1
ATOM 6705 C C . SER C 1 224 ? 71.287 22.991 -18.619 1.00 17.80 270 SER C C 1
ATOM 6706 O O . SER C 1 224 ? 71.851 23.928 -19.182 1.00 17.94 270 SER C O 1
ATOM 6709 N N . GLY C 1 225 ? 71.500 21.715 -18.966 1.00 17.10 271 GLY C N 1
ATOM 6710 C CA . GLY C 1 225 ? 72.382 21.365 -20.107 1.00 17.51 271 GLY C CA 1
ATOM 6711 C C . GLY C 1 225 ? 73.781 20.877 -19.703 1.00 17.92 271 GLY C C 1
ATOM 6712 O O . GLY C 1 225 ? 74.300 21.259 -18.644 1.00 16.62 271 GLY C O 1
ATOM 6713 N N . LYS C 1 226 ? 74.343 20.009 -20.554 1.00 17.72 272 LYS C N 1
ATOM 6714 C CA . LYS C 1 226 ? 75.662 19.357 -20.356 1.00 18.61 272 LYS C CA 1
ATOM 6715 C C . LYS C 1 226 ? 76.730 20.378 -20.077 1.00 19.23 272 LYS C C 1
ATOM 6716 O O . LYS C 1 226 ? 77.574 20.200 -19.161 1.00 18.83 272 LYS C O 1
ATOM 6722 N N . ASP C 1 227 ? 76.669 21.479 -20.821 1.00 19.83 273 ASP C N 1
ATOM 6723 C CA . ASP C 1 227 ? 77.695 22.517 -20.769 1.00 22.16 273 ASP C CA 1
ATOM 6724 C C . ASP C 1 227 ? 77.751 23.288 -19.464 1.00 21.26 273 ASP C C 1
ATOM 6725 O O . ASP C 1 227 ? 78.796 23.814 -19.165 1.00 22.46 273 ASP C O 1
ATOM 6730 N N . ILE C 1 228 ? 76.673 23.386 -18.687 1.00 18.88 274 ILE C N 1
ATOM 6731 C CA . ILE C 1 228 ? 76.802 24.094 -17.390 1.00 17.13 274 ILE C CA 1
ATOM 6732 C C . ILE C 1 228 ? 76.837 23.117 -16.227 1.00 16.14 274 ILE C C 1
ATOM 6733 O O . ILE C 1 228 ? 77.434 23.401 -15.177 1.00 15.32 274 ILE C O 1
ATOM 6738 N N . ILE C 1 229 ? 76.186 21.953 -16.379 1.00 13.62 275 ILE C N 1
ATOM 6739 C CA . ILE C 1 229 ? 76.167 20.991 -15.271 1.00 13.81 275 ILE C CA 1
ATOM 6740 C C . ILE C 1 229 ? 77.549 20.274 -15.135 1.00 13.47 275 ILE C C 1
ATOM 6741 O O . ILE C 1 229 ? 78.013 20.074 -14.022 1.00 12.50 275 ILE C O 1
ATOM 6746 N N . ASP C 1 230 ? 78.174 19.873 -16.261 1.00 12.96 276 ASP C N 1
ATOM 6747 C CA . ASP C 1 230 ? 79.409 19.087 -16.185 1.00 12.97 276 ASP C CA 1
ATOM 6748 C C . ASP C 1 230 ? 80.303 19.320 -17.406 1.00 13.66 276 ASP C C 1
ATOM 6749 O O . ASP C 1 230 ? 80.578 18.408 -18.144 1.00 13.67 276 ASP C O 1
ATOM 6754 N N . PRO C 1 231 ? 80.780 20.550 -17.599 1.00 14.92 277 PRO C N 1
ATOM 6755 C CA . PRO C 1 231 ? 81.596 20.830 -18.778 1.00 16.02 277 PRO C CA 1
ATOM 6756 C C . PRO C 1 231 ? 82.942 20.121 -18.778 1.00 17.07 277 PRO C C 1
ATOM 6757 O O . PRO C 1 231 ? 83.539 19.919 -19.850 1.00 17.07 277 PRO C O 1
ATOM 6761 N N . LYS C 1 232 ? 83.393 19.700 -17.602 1.00 17.16 278 LYS C N 1
ATOM 6762 C CA . LYS C 1 232 ? 84.726 19.102 -17.483 1.00 17.93 278 LYS C CA 1
ATOM 6763 C C . LYS C 1 232 ? 84.691 17.575 -17.560 1.00 17.39 278 LYS C C 1
ATOM 6764 O O . LYS C 1 232 ? 85.725 16.913 -17.445 1.00 17.33 278 LYS C O 1
ATOM 6770 N N . HIS C 1 233 ? 83.503 17.023 -17.805 1.00 15.79 279 HIS C N 1
ATOM 6771 C CA . HIS C 1 233 ? 83.318 15.569 -17.902 1.00 15.13 279 HIS C CA 1
ATOM 6772 C C . HIS C 1 233 ? 83.774 14.816 -16.653 1.00 14.21 279 HIS C C 1
ATOM 6773 O O . HIS C 1 233 ? 84.303 13.673 -16.796 1.00 13.59 279 HIS C O 1
ATOM 6780 N N . PHE C 1 234 ? 83.534 15.404 -15.466 1.00 13.14 280 PHE C N 1
ATOM 6781 C CA . PHE C 1 234 ? 83.748 14.708 -14.188 1.00 13.82 280 PHE C CA 1
ATOM 6782 C C . PHE C 1 234 ? 82.752 13.572 -13.962 1.00 14.99 280 PHE C C 1
ATOM 6783 O O . PHE C 1 234 ? 83.047 12.629 -13.206 1.00 14.48 280 PHE C O 1
ATOM 6791 N N . THR C 1 235 ? 81.605 13.601 -14.656 1.00 14.78 281 THR C N 1
ATOM 6792 C CA . THR C 1 235 ? 80.644 12.503 -14.545 1.00 14.46 281 THR C CA 1
ATOM 6793 C C . THR C 1 235 ? 80.814 11.437 -15.652 1.00 15.27 281 THR C C 1
ATOM 6794 O O . THR C 1 235 ? 79.973 10.499 -15.700 1.00 15.19 281 THR C O 1
ATOM 6798 N N . ASN C 1 236 ? 81.870 11.518 -16.513 1.00 15.89 282 ASN C N 1
ATOM 6799 C CA . ASN C 1 236 ? 82.161 10.405 -17.453 1.00 16.68 282 ASN C CA 1
ATOM 6800 C C . ASN C 1 236 ? 82.224 9.088 -16.690 1.00 18.49 282 ASN C C 1
ATOM 6801 O O . ASN C 1 236 ? 82.886 9.059 -15.633 1.00 16.53 282 ASN C O 1
ATOM 6806 N N . THR C 1 237 ? 81.622 8.009 -17.201 1.00 19.12 283 THR C N 1
ATOM 6807 C CA . THR C 1 237 ? 81.726 6.752 -16.500 1.00 22.60 283 THR C CA 1
ATOM 6808 C C . THR C 1 237 ? 82.897 5.929 -17.005 1.00 25.92 283 THR C C 1
ATOM 6809 O O . THR C 1 237 ? 83.210 4.909 -16.419 1.00 26.51 283 THR C O 1
ATOM 6813 N N . THR C 1 238 ? 83.496 6.336 -18.121 1.00 28.21 284 THR C N 1
ATOM 6814 C CA . THR C 1 238 ? 84.756 5.797 -18.587 1.00 30.99 284 THR C CA 1
ATOM 6815 C C . THR C 1 238 ? 85.629 7.036 -18.874 1.00 31.75 284 THR C C 1
ATOM 6816 O O . THR C 1 238 ? 85.128 8.107 -19.121 1.00 30.54 284 THR C O 1
ATOM 6820 N N . ASP C 1 239 ? 86.942 6.920 -18.832 1.00 33.26 285 ASP C N 1
ATOM 6821 C CA . ASP C 1 239 ? 87.810 8.044 -19.229 1.00 33.16 285 ASP C CA 1
ATOM 6822 C C . ASP C 1 239 ? 87.474 9.324 -18.438 1.00 32.53 285 ASP C C 1
ATOM 6823 O O . ASP C 1 239 ? 87.088 10.344 -19.021 1.00 31.34 285 ASP C O 1
ATOM 6828 N N . PRO C 1 240 ? 87.603 9.299 -17.103 1.00 32.44 286 PRO C N 1
ATOM 6829 C CA . PRO C 1 240 ? 87.047 10.399 -16.309 1.00 30.92 286 PRO C CA 1
ATOM 6830 C C . PRO C 1 240 ? 87.763 11.746 -16.574 1.00 29.59 286 PRO C C 1
ATOM 6831 O O . PRO C 1 240 ? 88.934 11.740 -16.864 1.00 30.09 286 PRO C O 1
ATOM 6835 N N . GLY C 1 241 ? 87.063 12.872 -16.568 1.00 27.02 287 GLY C N 1
ATOM 6836 C CA . GLY C 1 241 ? 87.732 14.166 -16.913 1.00 26.04 287 GLY C CA 1
ATOM 6837 C C . GLY C 1 241 ? 88.296 14.291 -18.333 1.00 25.86 287 GLY C C 1
ATOM 6838 O O . GLY C 1 241 ? 88.964 15.269 -18.644 1.00 25.23 287 GLY C O 1
ATOM 6839 N N . ASN C 1 242 ? 88.034 13.315 -19.227 1.00 26.04 288 ASN C N 1
ATOM 6840 C CA . ASN C 1 242 ? 88.494 13.441 -20.607 1.00 26.41 288 ASN C CA 1
ATOM 6841 C C . ASN C 1 242 ? 87.426 14.147 -21.453 1.00 26.64 288 ASN C C 1
ATOM 6842 O O . ASN C 1 242 ? 86.387 13.527 -21.773 1.00 25.49 288 ASN C O 1
ATOM 6847 N N . THR C 1 243 ? 87.655 15.407 -21.845 1.00 25.66 289 THR C N 1
ATOM 6848 C CA . THR C 1 243 ? 86.583 16.145 -22.541 1.00 26.55 289 THR C CA 1
ATOM 6849 C C . THR C 1 243 ? 86.388 15.735 -24.027 1.00 27.79 289 THR C C 1
ATOM 6850 O O . THR C 1 243 ? 85.438 16.169 -24.674 1.00 28.71 289 THR C O 1
ATOM 6854 N N . GLU C 1 244 ? 87.245 14.875 -24.537 1.00 26.96 290 GLU C N 1
ATOM 6855 C CA . GLU C 1 244 ? 87.084 14.369 -25.890 1.00 29.35 290 GLU C CA 1
ATOM 6856 C C . GLU C 1 244 ? 86.249 13.097 -25.951 1.00 28.80 290 GLU C C 1
ATOM 6857 O O . GLU C 1 244 ? 85.961 12.634 -27.030 1.00 28.32 290 GLU C O 1
ATOM 6863 N N . ILE C 1 245 ? 85.827 12.559 -24.805 1.00 26.12 291 ILE C N 1
ATOM 6864 C CA . ILE C 1 245 ? 85.019 11.363 -24.810 1.00 25.82 291 ILE C CA 1
ATOM 6865 C C . ILE C 1 245 ? 83.785 11.670 -23.963 1.00 24.12 291 ILE C C 1
ATOM 6866 O O . ILE C 1 245 ? 83.911 12.133 -22.823 1.00 21.30 291 ILE C O 1
ATOM 6871 N N . ASP C 1 246 ? 82.595 11.445 -24.528 1.00 21.21 292 ASP C N 1
ATOM 6872 C CA . ASP C 1 246 ? 81.393 11.813 -23.779 1.00 20.51 292 ASP C CA 1
ATOM 6873 C C . ASP C 1 246 ? 80.708 10.549 -23.309 1.00 19.08 292 ASP C C 1
ATOM 6874 O O . ASP C 1 246 ? 79.993 9.921 -24.068 1.00 16.93 292 ASP C O 1
ATOM 6879 N N . THR C 1 247 ? 80.943 10.207 -22.057 1.00 17.13 293 THR C N 1
ATOM 6880 C CA . THR C 1 247 ? 80.161 9.176 -21.374 1.00 15.80 293 THR C CA 1
ATOM 6881 C C . THR C 1 247 ? 79.544 9.778 -20.094 1.00 16.33 293 THR C C 1
ATOM 6882 O O . THR C 1 247 ? 79.343 9.069 -19.088 1.00 15.97 293 THR C O 1
ATOM 6886 N N . ARG C 1 248 ? 79.209 11.074 -20.113 1.00 15.86 294 ARG C N 1
ATOM 6887 C CA . ARG C 1 248 ? 78.720 11.733 -18.912 1.00 15.22 294 ARG C CA 1
ATOM 6888 C C . ARG C 1 248 ? 77.308 11.237 -18.538 1.00 15.88 294 ARG C C 1
ATOM 6889 O O . ARG C 1 248 ? 76.454 10.942 -19.433 1.00 16.29 294 ARG C O 1
ATOM 6897 N N . THR C 1 249 ? 77.046 11.210 -17.239 1.00 15.17 295 THR C N 1
ATOM 6898 C CA . THR C 1 249 ? 75.711 11.002 -16.735 1.00 14.72 295 THR C CA 1
ATOM 6899 C C . THR C 1 249 ? 75.034 12.228 -16.107 1.00 14.43 295 THR C C 1
ATOM 6900 O O . THR C 1 249 ? 73.817 12.203 -15.873 1.00 13.33 295 THR C O 1
ATOM 6904 N N . GLY C 1 250 ? 75.797 13.259 -15.756 1.00 12.95 296 GLY C N 1
ATOM 6905 C CA . GLY C 1 250 ? 75.184 14.367 -15.026 1.00 12.65 296 GLY C CA 1
ATOM 6906 C C . GLY C 1 250 ? 74.846 13.991 -13.584 1.00 13.00 296 GLY C C 1
ATOM 6907 O O . GLY C 1 250 ? 75.483 13.106 -13.007 1.00 13.27 296 GLY C O 1
ATOM 6908 N N . LEU C 1 251 ? 73.887 14.724 -12.987 1.00 11.81 297 LEU C N 1
ATOM 6909 C CA . LEU C 1 251 ? 73.428 14.488 -11.598 1.00 11.26 297 LEU C CA 1
ATOM 6910 C C . LEU C 1 251 ? 72.432 13.338 -11.573 1.00 11.30 297 LEU C C 1
ATOM 6911 O O . LEU C 1 251 ? 71.222 13.519 -11.419 1.00 12.31 297 LEU C O 1
ATOM 6916 N N . ASN C 1 252 ? 72.939 12.129 -11.751 1.00 10.44 298 ASN C N 1
ATOM 6917 C CA . ASN C 1 252 ? 72.044 10.969 -11.835 1.00 11.73 298 ASN C CA 1
ATOM 6918 C C . ASN C 1 252 ? 72.054 10.104 -10.598 1.00 11.82 298 ASN C C 1
ATOM 6919 O O . ASN C 1 252 ? 71.230 9.214 -10.475 1.00 12.47 298 ASN C O 1
ATOM 6924 N N . LYS C 1 253 ? 73.005 10.315 -9.689 1.00 12.33 299 LYS C N 1
ATOM 6925 C CA . LYS C 1 253 ? 73.097 9.392 -8.501 1.00 12.13 299 LYS C CA 1
ATOM 6926 C C . LYS C 1 253 ? 72.084 9.691 -7.376 1.00 12.58 299 LYS C C 1
ATOM 6927 O O . LYS C 1 253 ? 71.722 10.859 -7.180 1.00 12.87 299 LYS C O 1
ATOM 6933 N N . GLU C 1 254 ? 71.610 8.659 -6.659 1.00 12.87 300 GLU C N 1
ATOM 6934 C CA . GLU C 1 254 ? 70.707 8.958 -5.508 1.00 12.90 300 GLU C CA 1
ATOM 6935 C C . GLU C 1 254 ? 71.534 9.716 -4.427 1.00 11.74 300 GLU C C 1
ATOM 6936 O O . GLU C 1 254 ? 72.764 9.534 -4.354 1.00 9.72 300 GLU C O 1
ATOM 6942 N N . MET C 1 255 ? 70.862 10.558 -3.645 1.00 10.60 301 MET C N 1
ATOM 6943 C CA . MET C 1 255 ? 71.573 11.419 -2.682 1.00 11.32 301 MET C CA 1
ATOM 6944 C C . MET C 1 255 ? 70.951 11.359 -1.277 1.00 11.36 301 MET C C 1
ATOM 6945 O O . MET C 1 255 ? 69.718 11.201 -1.132 1.00 11.71 301 MET C O 1
ATOM 6950 N N . ASP C 1 256 ? 71.818 11.519 -0.265 1.00 10.69 302 ASP C N 1
ATOM 6951 C CA . ASP C 1 256 ? 71.385 11.694 1.108 1.00 10.24 302 ASP C CA 1
ATOM 6952 C C . ASP C 1 256 ? 71.028 13.164 1.281 1.00 10.67 302 ASP C C 1
ATOM 6953 O O . ASP C 1 256 ? 71.648 14.035 0.670 1.00 11.44 302 ASP C O 1
ATOM 6958 N N . ILE C 1 257 ? 70.104 13.429 2.191 1.00 9.23 303 ILE C N 1
ATOM 6959 C CA . ILE C 1 257 ? 69.769 14.807 2.568 1.00 9.86 303 ILE C CA 1
ATOM 6960 C C . ILE C 1 257 ? 70.591 15.109 3.809 1.00 10.55 303 ILE C C 1
ATOM 6961 O O . ILE C 1 257 ? 70.555 14.310 4.778 1.00 11.20 303 ILE C O 1
ATOM 6966 N N . ILE C 1 258 ? 71.326 16.230 3.796 1.00 9.22 304 ILE C N 1
ATOM 6967 C CA . ILE C 1 258 ? 72.194 16.578 4.919 1.00 8.58 304 ILE C CA 1
ATOM 6968 C C . ILE C 1 258 ? 71.811 17.998 5.357 1.00 9.66 304 ILE C C 1
ATOM 6969 O O . ILE C 1 258 ? 71.546 18.918 4.502 1.00 9.90 304 ILE C O 1
ATOM 6974 N N . ILE C 1 259 ? 71.767 18.192 6.667 1.00 9.34 305 ILE C N 1
ATOM 6975 C CA . ILE C 1 259 ? 71.442 19.493 7.265 1.00 8.87 305 ILE C CA 1
ATOM 6976 C C . ILE C 1 259 ? 72.473 19.723 8.339 1.00 10.58 305 ILE C C 1
ATOM 6977 O O . ILE C 1 259 ? 72.661 18.873 9.250 1.00 11.34 305 ILE C O 1
ATOM 6982 N N . ASN C 1 260 ? 73.185 20.862 8.241 1.00 11.03 306 ASN C N 1
ATOM 6983 C CA . ASN C 1 260 ? 74.324 21.090 9.149 1.00 10.40 306 ASN C CA 1
ATOM 6984 C C . ASN C 1 260 ? 74.693 22.571 9.225 1.00 10.50 306 ASN C C 1
ATOM 6985 O O . ASN C 1 260 ? 74.077 23.441 8.550 1.00 9.27 306 ASN C O 1
ATOM 6990 N N . THR C 1 261 ? 75.689 22.873 10.056 1.00 11.48 307 THR C N 1
ATOM 6991 C CA . THR C 1 261 ? 76.382 24.171 9.928 1.00 10.83 307 THR C CA 1
ATOM 6992 C C . THR C 1 261 ? 77.852 23.814 9.741 1.00 11.13 307 THR C C 1
ATOM 6993 O O . THR C 1 261 ? 78.255 22.685 10.083 1.00 11.84 307 THR C O 1
ATOM 6997 N N . GLU C 1 262 ? 78.664 24.742 9.200 1.00 10.68 308 GLU C N 1
ATOM 6998 C CA . GLU C 1 262 ? 80.074 24.438 8.876 1.00 11.42 308 GLU C CA 1
ATOM 6999 C C . GLU C 1 262 ? 80.949 25.656 9.059 1.00 12.33 308 GLU C C 1
ATOM 7000 O O . GLU C 1 262 ? 80.557 26.792 8.661 1.00 12.71 308 GLU C O 1
ATOM 7006 N N . ASP C 1 263 ? 82.117 25.432 9.635 1.00 12.86 309 ASP C N 1
ATOM 7007 C CA . ASP C 1 263 ? 83.253 26.382 9.472 1.00 14.52 309 ASP C CA 1
ATOM 7008 C C . ASP C 1 263 ? 84.097 25.834 8.302 1.00 15.12 309 ASP C C 1
ATOM 7009 O O . ASP C 1 263 ? 84.518 24.682 8.355 1.00 15.75 309 ASP C O 1
ATOM 7014 N N . GLN C 1 264 ? 84.393 26.656 7.291 1.00 15.90 310 GLN C N 1
ATOM 7015 C CA . GLN C 1 264 ? 85.086 26.185 6.080 1.00 15.18 310 GLN C CA 1
ATOM 7016 C C . GLN C 1 264 ? 86.473 26.841 5.977 1.00 15.49 310 GLN C C 1
ATOM 7017 O O . GLN C 1 264 ? 86.640 28.035 6.323 1.00 15.90 310 GLN C O 1
ATOM 7023 N N . THR C 1 265 ? 87.459 26.087 5.502 1.00 15.88 311 THR C N 1
ATOM 7024 C CA . THR C 1 265 ? 88.845 26.582 5.503 1.00 17.30 311 THR C CA 1
ATOM 7025 C C . THR C 1 265 ? 88.992 27.898 4.749 1.00 16.59 311 THR C C 1
ATOM 7026 O O . THR C 1 265 ? 89.759 28.766 5.185 1.00 16.61 311 THR C O 1
ATOM 7030 N N . TRP C 1 266 ? 88.263 28.070 3.632 1.00 16.74 312 TRP C N 1
ATOM 7031 C CA . TRP C 1 266 ? 88.515 29.320 2.800 1.00 17.47 312 TRP C CA 1
ATOM 7032 C C . TRP C 1 266 ? 88.052 30.592 3.555 1.00 17.45 312 TRP C C 1
ATOM 7033 O O . TRP C 1 266 ? 88.427 31.730 3.215 1.00 18.18 312 TRP C O 1
ATOM 7044 N N . ARG C 1 267 ? 87.227 30.381 4.589 1.00 16.58 313 ARG C N 1
ATOM 7045 C CA . ARG C 1 267 ? 86.774 31.456 5.507 1.00 16.41 313 ARG C CA 1
ATOM 7046 C C . ARG C 1 267 ? 87.571 31.648 6.803 1.00 16.27 313 ARG C C 1
ATOM 7047 O O . ARG C 1 267 ? 87.939 32.785 7.160 1.00 16.70 313 ARG C O 1
ATOM 7055 N N . SER C 1 268 ? 87.875 30.545 7.494 1.00 17.78 314 SER C N 1
ATOM 7056 C CA . SER C 1 268 ? 88.673 30.647 8.742 1.00 17.93 314 SER C CA 1
ATOM 7057 C C . SER C 1 268 ? 90.169 30.723 8.506 1.00 19.65 314 SER C C 1
ATOM 7058 O O . SER C 1 268 ? 90.860 31.266 9.362 1.00 19.24 314 SER C O 1
ATOM 7061 N N . SER C 1 269 ? 90.690 30.187 7.380 1.00 20.81 315 SER C N 1
ATOM 7062 C CA . SER C 1 269 ? 92.133 30.322 7.034 1.00 21.80 315 SER C CA 1
ATOM 7063 C C . SER C 1 269 ? 92.256 30.730 5.545 1.00 21.84 315 SER C C 1
ATOM 7064 O O . SER C 1 269 ? 92.745 29.979 4.717 1.00 21.04 315 SER C O 1
ATOM 7067 N N . PRO C 1 270 ? 91.808 31.924 5.206 1.00 22.03 316 PRO C N 1
ATOM 7068 C CA . PRO C 1 270 ? 91.780 32.291 3.777 1.00 24.01 316 PRO C CA 1
ATOM 7069 C C . PRO C 1 270 ? 93.180 32.185 3.123 1.00 25.16 316 PRO C C 1
ATOM 7070 O O . PRO C 1 270 ? 94.171 32.410 3.809 1.00 23.95 316 PRO C O 1
ATOM 7074 N N . ALA C 1 271 ? 93.245 31.829 1.831 1.00 27.25 317 ALA C N 1
ATOM 7075 C CA . ALA C 1 271 ? 94.524 31.741 1.110 1.00 29.81 317 ALA C CA 1
ATOM 7076 C C . ALA C 1 271 ? 95.258 33.092 1.091 1.00 31.35 317 ALA C C 1
ATOM 7077 O O . ALA C 1 271 ? 96.497 33.135 1.041 1.00 32.29 317 ALA C O 1
ATOM 7079 N N . SER C 1 272 ? 94.515 34.193 1.143 1.00 31.33 318 SER C N 1
ATOM 7080 C CA . SER C 1 272 ? 95.128 35.530 1.226 1.00 31.63 318 SER C CA 1
ATOM 7081 C C . SER C 1 272 ? 95.994 35.718 2.484 1.00 31.40 318 SER C C 1
ATOM 7082 O O . SER C 1 272 ? 96.916 36.513 2.492 1.00 30.01 318 SER C O 1
ATOM 7085 N N . GLY C 1 273 ? 95.678 34.980 3.543 1.00 30.36 319 GLY C N 1
ATOM 7086 C CA . GLY C 1 273 ? 96.341 35.155 4.814 1.00 30.71 319 GLY C CA 1
ATOM 7087 C C . GLY C 1 273 ? 95.929 36.455 5.513 1.00 31.28 319 GLY C C 1
ATOM 7088 O O . GLY C 1 273 ? 96.537 36.814 6.510 1.00 32.31 319 GLY C O 1
ATOM 7089 N N . LEU C 1 274 ? 94.924 37.170 4.995 1.00 30.33 320 LEU C N 1
ATOM 7090 C CA . LEU C 1 274 ? 94.549 38.490 5.521 1.00 30.63 320 LEU C CA 1
ATOM 7091 C C . LEU C 1 274 ? 93.423 38.369 6.570 1.00 30.21 320 LEU C C 1
ATOM 7092 O O . LEU C 1 274 ? 92.444 37.604 6.368 1.00 27.45 320 LEU C O 1
ATOM 7097 N N . GLN C 1 275 ? 93.572 39.116 7.669 1.00 30.18 321 GLN C N 1
ATOM 7098 C CA . GLN C 1 275 ? 92.576 39.165 8.743 1.00 30.16 321 GLN C CA 1
ATOM 7099 C C . GLN C 1 275 ? 91.266 39.783 8.236 1.00 29.78 321 GLN C C 1
ATOM 7100 O O . GLN C 1 275 ? 90.162 39.330 8.588 1.00 27.19 321 GLN C O 1
ATOM 7106 N N . SER C 1 276 ? 91.384 40.765 7.349 1.00 29.40 322 SER C N 1
ATOM 7107 C CA . SER C 1 276 ? 90.178 41.366 6.767 1.00 29.86 322 SER C CA 1
ATOM 7108 C C . SER C 1 276 ? 89.321 40.442 5.845 1.00 28.36 322 SER C C 1
ATOM 7109 O O . SER C 1 276 ? 88.165 40.828 5.504 1.00 26.29 322 SER C O 1
ATOM 7112 N N . ASN C 1 277 ? 89.847 39.264 5.429 1.00 25.95 323 ASN C N 1
ATOM 7113 C CA . ASN C 1 277 ? 89.021 38.253 4.778 1.00 25.71 323 ASN C CA 1
ATOM 7114 C C . ASN C 1 277 ? 88.823 36.983 5.645 1.00 22.64 323 ASN C C 1
ATOM 7115 O O . ASN C 1 277 ? 88.515 35.929 5.090 1.00 20.87 323 ASN C O 1
ATOM 7120 N N . THR C 1 278 ? 89.008 37.080 6.967 1.00 19.74 324 THR C N 1
ATOM 7121 C CA . THR C 1 278 ? 88.943 35.906 7.867 1.00 18.52 324 THR C CA 1
ATOM 7122 C C . THR C 1 278 ? 87.608 36.006 8.543 1.00 18.05 324 THR C C 1
ATOM 7123 O O . THR C 1 278 ? 87.372 36.994 9.258 1.00 17.69 324 THR C O 1
ATOM 7127 N N . TYR C 1 279 ? 86.690 35.066 8.237 1.00 16.45 325 TYR C N 1
ATOM 7128 C CA . TYR C 1 279 ? 85.292 35.164 8.718 1.00 16.15 325 TYR C CA 1
ATOM 7129 C C . TYR C 1 279 ? 84.993 33.886 9.480 1.00 15.60 325 TYR C C 1
ATOM 7130 O O . TYR C 1 279 ? 84.627 32.842 8.850 1.00 14.62 325 TYR C O 1
ATOM 7139 N N . THR C 1 280 ? 85.164 33.943 10.807 1.00 15.42 326 THR C N 1
ATOM 7140 C CA . THR C 1 280 ? 84.923 32.778 11.706 1.00 14.61 326 THR C CA 1
ATOM 7141 C C . THR C 1 280 ? 84.532 33.350 13.089 1.00 15.23 326 THR C C 1
ATOM 7142 O O . THR C 1 280 ? 84.963 34.449 13.414 1.00 15.25 326 THR C O 1
ATOM 7146 N N . PRO C 1 281 ? 83.625 32.680 13.847 1.00 14.81 327 PRO C N 1
ATOM 7147 C CA . PRO C 1 281 ? 83.145 33.277 15.140 1.00 14.97 327 PRO C CA 1
ATOM 7148 C C . PRO C 1 281 ? 84.249 33.470 16.163 1.00 16.89 327 PRO C C 1
ATOM 7149 O O . PRO C 1 281 ? 85.118 32.594 16.358 1.00 16.63 327 PRO C O 1
ATOM 7153 N N . THR C 1 282 ? 84.256 34.636 16.801 1.00 17.70 328 THR C N 1
ATOM 7154 C CA . THR C 1 282 ? 85.156 34.859 17.950 1.00 18.04 328 THR C CA 1
ATOM 7155 C C . THR C 1 282 ? 84.433 34.273 19.167 1.00 17.98 328 THR C C 1
ATOM 7156 O O . THR C 1 282 ? 83.229 33.968 19.093 1.00 16.35 328 THR C O 1
ATOM 7160 N N . ASP C 1 283 ? 85.139 34.165 20.288 1.00 18.38 329 ASP C N 1
ATOM 7161 C CA . ASP C 1 283 ? 84.496 33.742 21.516 1.00 20.54 329 ASP C CA 1
ATOM 7162 C C . ASP C 1 283 ? 83.379 34.691 21.942 0.70 19.84 329 ASP C C 1
ATOM 7163 O O . ASP C 1 283 ? 82.319 34.260 22.360 1.00 19.63 329 ASP C O 1
ATOM 7168 N N . ASN C 1 284 ? 83.603 35.984 21.796 1.00 19.69 330 ASN C N 1
ATOM 7169 C CA . ASN C 1 284 ? 82.536 36.939 22.160 1.00 20.75 330 ASN C CA 1
ATOM 7170 C C . ASN C 1 284 ? 81.253 36.681 21.310 1.00 19.50 330 ASN C C 1
ATOM 7171 O O . ASN C 1 284 ? 80.124 36.689 21.836 1.00 18.27 330 ASN C O 1
ATOM 7176 N N . GLU C 1 285 ? 81.429 36.450 20.017 1.00 17.09 331 GLU C N 1
ATOM 7177 C CA . GLU C 1 285 ? 80.287 36.139 19.110 1.00 16.38 331 GLU C CA 1
ATOM 7178 C C . GLU C 1 285 ? 79.551 34.824 19.447 1.00 17.02 331 GLU C C 1
ATOM 7179 O O . GLU C 1 285 ? 78.276 34.782 19.407 1.00 15.51 331 GLU C O 1
ATOM 7185 N N . LEU C 1 286 ? 80.345 33.782 19.786 1.00 16.32 332 LEU C N 1
ATOM 7186 C CA . LEU C 1 286 ? 79.788 32.501 20.265 1.00 17.04 332 LEU C CA 1
ATOM 7187 C C . LEU C 1 286 ? 78.983 32.657 21.544 1.00 18.98 332 LEU C C 1
ATOM 7188 O O . LEU C 1 286 ? 78.062 31.895 21.757 1.00 20.61 332 LEU C O 1
ATOM 7193 N N . SER C 1 287 ? 79.227 33.687 22.338 1.00 20.08 333 SER C N 1
ATOM 7194 C CA . SER C 1 287 ? 78.444 33.852 23.599 1.00 21.99 333 SER C CA 1
ATOM 7195 C C . SER C 1 287 ? 76.966 34.189 23.363 1.00 22.42 333 SER C C 1
ATOM 7196 O O . SER C 1 287 ? 76.133 34.055 24.259 1.00 22.33 333 SER C O 1
ATOM 7199 N N . ASN C 1 288 ? 76.621 34.610 22.138 1.00 21.09 334 ASN C N 1
ATOM 7200 C CA . ASN C 1 288 ? 75.207 34.834 21.841 1.00 19.97 334 ASN C CA 1
ATOM 7201 C C . ASN C 1 288 ? 74.727 33.562 21.174 1.00 20.53 334 ASN C C 1
ATOM 7202 O O . ASN C 1 288 ? 75.006 33.347 19.974 1.00 17.67 334 ASN C O 1
ATOM 7207 N N . ILE C 1 289 ? 74.052 32.700 21.966 1.00 20.63 335 ILE C N 1
ATOM 7208 C CA . ILE C 1 289 ? 73.674 31.321 21.515 1.00 21.40 335 ILE C CA 1
ATOM 7209 C C . ILE C 1 289 ? 72.649 31.417 20.354 1.00 20.37 335 ILE C C 1
ATOM 7210 O O . ILE C 1 289 ? 72.773 30.718 19.339 1.00 19.28 335 ILE C O 1
ATOM 7215 N N . GLU C 1 290 ? 71.663 32.320 20.467 1.00 19.87 336 GLU C N 1
ATOM 7216 C CA . GLU C 1 290 ? 70.656 32.495 19.366 1.00 19.71 336 GLU C CA 1
ATOM 7217 C C . GLU C 1 290 ? 71.291 32.862 17.975 1.00 17.88 336 GLU C C 1
ATOM 7218 O O . GLU C 1 290 ? 70.815 32.387 16.947 1.00 16.57 336 GLU C O 1
ATOM 7224 N N . ASN C 1 291 ? 72.341 33.700 17.953 1.00 16.28 337 ASN C N 1
ATOM 7225 C CA . ASN C 1 291 ? 73.006 34.068 16.710 1.00 15.30 337 ASN C CA 1
ATOM 7226 C C . ASN C 1 291 ? 73.647 32.848 16.039 1.00 15.35 337 ASN C C 1
ATOM 7227 O O . ASN C 1 291 ? 73.894 32.851 14.792 1.00 15.64 337 ASN C O 1
ATOM 7232 N N . ASN C 1 292 ? 73.969 31.858 16.873 1.00 13.89 338 ASN C N 1
ATOM 7233 C CA . ASN C 1 292 ? 74.640 30.625 16.426 1.00 15.10 338 ASN C CA 1
ATOM 7234 C C . ASN C 1 292 ? 73.758 29.348 16.521 1.00 15.12 338 ASN C C 1
ATOM 7235 O O . ASN C 1 292 ? 74.290 28.206 16.691 1.00 15.58 338 ASN C O 1
ATOM 7240 N N . THR C 1 293 ? 72.448 29.562 16.418 1.00 13.17 339 THR C N 1
ATOM 7241 C CA . THR C 1 293 ? 71.477 28.449 16.368 1.00 12.91 339 THR C CA 1
ATOM 7242 C C . THR C 1 293 ? 70.780 28.464 15.034 1.00 13.28 339 THR C C 1
ATOM 7243 O O . THR C 1 293 ? 70.127 29.497 14.656 1.00 14.78 339 THR C O 1
ATOM 7247 N N . PHE C 1 294 ? 70.886 27.343 14.295 1.00 12.23 340 PHE C N 1
ATOM 7248 C CA . PHE C 1 294 ? 70.262 27.208 12.982 1.00 13.31 340 PHE C CA 1
ATOM 7249 C C . PHE C 1 294 ? 68.927 26.448 13.204 1.00 14.47 340 PHE C C 1
ATOM 7250 O O . PHE C 1 294 ? 68.929 25.382 13.822 1.00 14.43 340 PHE C O 1
ATOM 7258 N N . GLY C 1 295 ? 67.798 27.011 12.760 1.00 14.99 341 GLY C N 1
ATOM 7259 C CA . GLY C 1 295 ? 66.503 26.315 12.919 1.00 15.07 341 GLY C CA 1
ATOM 7260 C C . GLY C 1 295 ? 65.875 25.950 11.587 1.00 14.27 341 GLY C C 1
ATOM 7261 O O . GLY C 1 295 ? 65.923 26.735 10.663 1.00 12.90 341 GLY C O 1
ATOM 7262 N N . VAL C 1 296 ? 65.294 24.750 11.502 1.00 14.05 342 VAL C N 1
ATOM 7263 C CA . VAL C 1 296 ? 64.576 24.273 10.314 1.00 13.46 342 VAL C CA 1
ATOM 7264 C C . VAL C 1 296 ? 63.203 23.863 10.794 1.00 13.67 342 VAL C C 1
ATOM 7265 O O . VAL C 1 296 ? 63.048 22.948 11.622 1.00 14.22 342 VAL C O 1
ATOM 7269 N N . ASP C 1 297 ? 62.199 24.592 10.345 1.00 12.64 343 ASP C N 1
ATOM 7270 C CA . ASP C 1 297 ? 60.823 24.373 10.781 1.00 13.81 343 ASP C CA 1
ATOM 7271 C C . ASP C 1 297 ? 60.342 23.051 10.093 1.00 13.93 343 ASP C C 1
ATOM 7272 O O . ASP C 1 297 ? 59.669 22.240 10.720 1.00 14.32 343 ASP C O 1
ATOM 7277 N N . TRP C 1 298 ? 60.695 22.814 8.843 1.00 12.42 344 TRP C N 1
ATOM 7278 C CA . TRP C 1 298 ? 60.287 21.584 8.182 1.00 12.77 344 TRP C CA 1
ATOM 7279 C C . TRP C 1 298 ? 61.068 21.405 6.887 1.00 13.21 344 TRP C C 1
ATOM 7280 O O . TRP C 1 298 ? 61.665 22.361 6.333 1.00 13.55 344 TRP C O 1
ATOM 7291 N N . ILE C 1 299 ? 61.055 20.170 6.397 1.00 13.00 345 ILE C N 1
ATOM 7292 C CA . ILE C 1 299 ? 61.571 19.868 5.068 1.00 11.75 345 ILE C CA 1
ATOM 7293 C C . ILE C 1 299 ? 60.572 18.914 4.409 1.00 11.71 345 ILE C C 1
ATOM 7294 O O . ILE C 1 299 ? 60.167 17.861 4.984 1.00 12.24 345 ILE C O 1
ATOM 7299 N N . ARG C 1 300 ? 60.131 19.286 3.214 1.00 11.05 346 ARG C N 1
ATOM 7300 C CA . ARG C 1 300 ? 59.046 18.551 2.557 1.00 10.57 346 ARG C CA 1
ATOM 7301 C C . ARG C 1 300 ? 59.564 18.124 1.181 1.00 10.91 346 ARG C C 1
ATOM 7302 O O . ARG C 1 300 ? 60.354 18.853 0.553 1.00 10.05 346 ARG C O 1
ATOM 7310 N N . ILE C 1 301 ? 59.140 16.909 0.743 1.00 9.73 347 ILE C N 1
ATOM 7311 C CA . ILE C 1 301 ? 59.712 16.244 -0.388 1.00 9.61 347 ILE C CA 1
ATOM 7312 C C . ILE C 1 301 ? 58.540 15.742 -1.195 1.00 10.30 347 ILE C C 1
ATOM 7313 O O . ILE C 1 301 ? 57.657 15.064 -0.623 1.00 11.64 347 ILE C O 1
ATOM 7318 N N . TYR C 1 302 ? 58.513 16.094 -2.497 1.00 9.90 348 TYR C N 1
ATOM 7319 C CA . TYR C 1 302 ? 57.487 15.633 -3.440 1.00 11.28 348 TYR C CA 1
ATOM 7320 C C . TYR C 1 302 ? 58.059 15.002 -4.679 1.00 12.14 348 TYR C C 1
ATOM 7321 O O . TYR C 1 302 ? 59.103 15.424 -5.157 1.00 13.87 348 TYR C O 1
ATOM 7330 N N . LYS C 1 303 ? 57.344 14.023 -5.240 1.00 12.09 349 LYS C N 1
ATOM 7331 C CA . LYS C 1 303 ? 57.740 13.479 -6.546 1.00 12.82 349 LYS C CA 1
ATOM 7332 C C . LYS C 1 303 ? 56.549 13.567 -7.485 1.00 13.35 349 LYS C C 1
ATOM 7333 O O . LYS C 1 303 ? 55.397 13.352 -7.043 1.00 13.53 349 LYS C O 1
ATOM 7339 N N . PRO C 1 304 ? 56.797 13.770 -8.798 1.00 14.85 350 PRO C N 1
ATOM 7340 C CA . PRO C 1 304 ? 55.691 13.880 -9.718 1.00 15.68 350 PRO C CA 1
ATOM 7341 C C . PRO C 1 304 ? 55.259 12.478 -10.168 1.00 18.43 350 PRO C C 1
ATOM 7342 O O . PRO C 1 304 ? 56.135 11.616 -10.433 1.00 20.33 350 PRO C O 1
ATOM 7346 N N . VAL C 1 305 ? 53.958 12.214 -10.199 1.00 18.13 351 VAL C N 1
ATOM 7347 C CA . VAL C 1 305 ? 53.456 10.897 -10.614 1.00 20.13 351 VAL C CA 1
ATOM 7348 C C . VAL C 1 305 ? 52.314 11.087 -11.608 1.00 21.30 351 VAL C C 1
ATOM 7349 O O . VAL C 1 305 ? 51.685 12.167 -11.697 1.00 19.49 351 VAL C O 1
ATOM 7353 N N . GLU C 1 306 ? 52.037 10.050 -12.384 1.00 23.82 352 GLU C N 1
ATOM 7354 C CA . GLU C 1 306 ? 50.966 10.141 -13.402 1.00 27.09 352 GLU C CA 1
ATOM 7355 C C . GLU C 1 306 ? 49.636 10.363 -12.700 1.00 28.29 352 GLU C C 1
ATOM 7356 O O . GLU C 1 306 ? 49.403 9.805 -11.623 1.00 29.22 352 GLU C O 1
ATOM 7362 N N . LYS C 1 307 ? 48.781 11.218 -13.244 1.00 29.30 353 LYS C N 1
ATOM 7363 C CA . LYS C 1 307 ? 47.470 11.465 -12.622 1.00 31.64 353 LYS C CA 1
ATOM 7364 C C . LYS C 1 307 ? 46.554 10.472 -13.300 0.70 31.62 353 LYS C C 1
ATOM 7365 O O . LYS C 1 307 ? 46.506 10.448 -14.507 0.70 31.17 353 LYS C O 1
ATOM 7371 N N . LEU C 1 308 ? 45.880 9.628 -12.532 0.70 32.32 354 LEU C N 1
ATOM 7372 C CA . LEU C 1 308 ? 45.101 8.535 -13.124 0.70 34.87 354 LEU C CA 1
ATOM 7373 C C . LEU C 1 308 ? 43.677 8.942 -13.457 0.70 35.87 354 LEU C C 1
ATOM 7374 O O . LEU C 1 308 ? 43.165 9.821 -12.780 0.70 36.02 354 LEU C O 1
ATOM 7380 N N . VAL D 1 12 ? 10.852 28.119 56.608 1.00 31.98 58 VAL D N 1
ATOM 7381 C CA . VAL D 1 12 ? 10.149 27.130 55.714 1.00 29.22 58 VAL D CA 1
ATOM 7382 C C . VAL D 1 12 ? 10.875 25.814 55.942 1.00 27.93 58 VAL D C 1
ATOM 7383 O O . VAL D 1 12 ? 12.113 25.783 56.040 1.00 28.25 58 VAL D O 1
ATOM 7387 N N . ASP D 1 13 ? 10.141 24.724 55.996 1.00 26.09 59 ASP D N 1
ATOM 7388 C CA . ASP D 1 13 ? 10.782 23.403 56.159 1.00 25.18 59 ASP D CA 1
ATOM 7389 C C . ASP D 1 13 ? 11.798 23.085 55.029 1.00 22.26 59 ASP D C 1
ATOM 7390 O O . ASP D 1 13 ? 11.528 23.342 53.816 1.00 20.73 59 ASP D O 1
ATOM 7395 N N . TRP D 1 14 ? 12.948 22.516 55.396 1.00 19.53 60 TRP D N 1
ATOM 7396 C CA . TRP D 1 14 ? 13.981 22.268 54.387 1.00 17.58 60 TRP D CA 1
ATOM 7397 C C . TRP D 1 14 ? 13.506 21.500 53.150 1.00 17.84 60 TRP D C 1
ATOM 7398 O O . TRP D 1 14 ? 14.016 21.723 52.083 1.00 18.23 60 TRP D O 1
ATOM 7409 N N . LYS D 1 15 ? 12.553 20.585 53.278 1.00 17.76 61 LYS D N 1
ATOM 7410 C CA . LYS D 1 15 ? 12.183 19.711 52.148 1.00 18.19 61 LYS D CA 1
ATOM 7411 C C . LYS D 1 15 ? 11.115 20.374 51.268 1.00 20.05 61 LYS D C 1
ATOM 7412 O O . LYS D 1 15 ? 10.636 19.813 50.243 1.00 20.66 61 LYS D O 1
ATOM 7418 N N . ASP D 1 16 ? 10.655 21.539 51.708 1.00 20.02 62 ASP D N 1
ATOM 7419 C CA . ASP D 1 16 ? 9.647 22.293 50.952 1.00 20.09 62 ASP D CA 1
ATOM 7420 C C . ASP D 1 16 ? 10.295 23.421 50.146 1.00 19.11 62 ASP D C 1
ATOM 7421 O O . ASP D 1 16 ? 9.595 24.098 49.415 1.00 19.88 62 ASP D O 1
ATOM 7426 N N . ILE D 1 17 ? 11.589 23.676 50.322 1.00 16.55 63 ILE D N 1
ATOM 7427 C CA . ILE D 1 17 ? 12.258 24.754 49.551 1.00 15.47 63 ILE D CA 1
ATOM 7428 C C . ILE D 1 17 ? 12.530 24.281 48.113 1.00 15.34 63 ILE D C 1
ATOM 7429 O O . ILE D 1 17 ? 13.100 23.208 47.950 1.00 15.11 63 ILE D O 1
ATOM 7434 N N . PRO D 1 18 ? 12.114 25.052 47.066 1.00 15.17 64 PRO D N 1
ATOM 7435 C CA . PRO D 1 18 ? 12.296 24.578 45.691 1.00 14.74 64 PRO D CA 1
ATOM 7436 C C . PRO D 1 18 ? 13.787 24.261 45.442 1.00 14.74 64 PRO D C 1
ATOM 7437 O O . PRO D 1 18 ? 14.657 24.901 46.069 1.00 14.53 64 PRO D O 1
ATOM 7441 N N . VAL D 1 19 ? 14.101 23.243 44.636 1.00 14.06 65 VAL D N 1
ATOM 7442 C CA . VAL D 1 19 ? 15.478 23.128 44.159 1.00 13.12 65 VAL D CA 1
ATOM 7443 C C . VAL D 1 19 ? 15.765 24.102 43.008 1.00 12.86 65 VAL D C 1
ATOM 7444 O O . VAL D 1 19 ? 14.978 24.148 42.052 1.00 12.03 65 VAL D O 1
ATOM 7448 N N . PRO D 1 20 ? 16.857 24.905 43.115 1.00 11.88 66 PRO D N 1
ATOM 7449 C CA . PRO D 1 20 ? 17.002 25.990 42.131 1.00 13.21 66 PRO D CA 1
ATOM 7450 C C . PRO D 1 20 ? 17.539 25.544 40.754 1.00 14.45 66 PRO D C 1
ATOM 7451 O O . PRO D 1 20 ? 17.445 26.316 39.773 1.00 15.35 66 PRO D O 1
ATOM 7455 N N . ALA D 1 21 ? 18.181 24.372 40.684 1.00 13.19 67 ALA D N 1
ATOM 7456 C CA . ALA D 1 21 ? 18.686 23.822 39.428 1.00 13.27 67 ALA D CA 1
ATOM 7457 C C . ALA D 1 21 ? 17.511 23.190 38.655 1.00 15.00 67 ALA D C 1
ATOM 7458 O O . ALA D 1 21 ? 16.480 22.803 39.279 1.00 13.24 67 ALA D O 1
ATOM 7460 N N . ASP D 1 22 ? 17.625 23.161 37.316 1.00 14.43 68 ASP D N 1
ATOM 7461 C CA . ASP D 1 22 ? 16.593 22.612 36.454 1.00 16.23 68 ASP D CA 1
ATOM 7462 C C . ASP D 1 22 ? 16.836 21.141 36.161 1.00 17.02 68 ASP D C 1
ATOM 7463 O O . ASP D 1 22 ? 17.861 20.782 35.516 1.00 16.81 68 ASP D O 1
ATOM 7468 N N . ALA D 1 23 ? 15.939 20.287 36.647 1.00 16.57 69 ALA D N 1
ATOM 7469 C CA . ALA D 1 23 ? 16.063 18.837 36.390 1.00 18.36 69 ALA D CA 1
ATOM 7470 C C . ALA D 1 23 ? 15.951 18.457 34.913 1.00 19.83 69 ALA D C 1
ATOM 7471 O O . ALA D 1 23 ? 16.381 17.381 34.515 1.00 19.46 69 ALA D O 1
ATOM 7473 N N . GLY D 1 24 ? 15.326 19.322 34.109 1.00 20.36 70 GLY D N 1
ATOM 7474 C CA . GLY D 1 24 ? 15.297 19.083 32.673 1.00 22.73 70 GLY D CA 1
ATOM 7475 C C . GLY D 1 24 ? 13.935 18.618 32.188 1.00 24.45 70 GLY D C 1
ATOM 7476 O O . GLY D 1 24 ? 13.054 18.282 32.994 1.00 22.93 70 GLY D O 1
ATOM 7477 N N . PRO D 1 25 ? 13.756 18.573 30.859 1.00 26.69 71 PRO D N 1
ATOM 7478 C CA . PRO D 1 25 ? 12.386 18.290 30.351 1.00 27.04 71 PRO D CA 1
ATOM 7479 C C . PRO D 1 25 ? 11.869 16.890 30.830 1.00 25.95 71 PRO D C 1
ATOM 7480 O O . PRO D 1 25 ? 12.651 15.947 30.824 1.00 25.61 71 PRO D O 1
ATOM 7484 N N . ASN D 1 26 ? 10.619 16.783 31.286 0.70 25.29 72 ASN D N 1
ATOM 7485 C CA . ASN D 1 26 ? 10.062 15.493 31.776 0.70 25.59 72 ASN D CA 1
ATOM 7486 C C . ASN D 1 26 ? 10.884 14.780 32.884 0.70 24.04 72 ASN D C 1
ATOM 7487 O O . ASN D 1 26 ? 10.835 13.570 33.062 0.70 22.41 72 ASN D O 1
ATOM 7492 N N . MET D 1 27 ? 11.621 15.583 33.631 1.00 23.04 73 MET D N 1
ATOM 7493 C CA . MET D 1 27 ? 12.323 15.138 34.851 1.00 21.81 73 MET D CA 1
ATOM 7494 C C . MET D 1 27 ? 11.821 15.901 36.067 1.00 20.94 73 MET D C 1
ATOM 7495 O O . MET D 1 27 ? 11.229 16.943 35.925 1.00 21.73 73 MET D O 1
ATOM 7500 N N . LYS D 1 28 ? 12.114 15.417 37.271 1.00 19.98 74 LYS D N 1
ATOM 7501 C CA . LYS D 1 28 ? 11.774 16.109 38.533 1.00 19.02 74 LYS D CA 1
ATOM 7502 C C . LYS D 1 28 ? 12.841 15.678 39.545 1.00 17.87 74 LYS D C 1
ATOM 7503 O O . LYS D 1 28 ? 13.563 14.706 39.333 1.00 16.04 74 LYS D O 1
ATOM 7509 N N . TRP D 1 29 ? 12.935 16.375 40.660 1.00 17.10 75 TRP D N 1
ATOM 7510 C CA . TRP D 1 29 ? 14.012 16.137 41.632 1.00 16.50 75 TRP D CA 1
ATOM 7511 C C . TRP D 1 29 ? 13.467 15.184 42.694 1.00 17.72 75 TRP D C 1
ATOM 7512 O O . TRP D 1 29 ? 12.329 15.387 43.213 1.00 16.96 75 TRP D O 1
ATOM 7523 N N . GLU D 1 30 ? 14.270 14.180 43.032 1.00 17.20 76 GLU D N 1
ATOM 7524 C CA . GLU D 1 30 ? 13.942 13.187 44.085 1.00 17.25 76 GLU D CA 1
ATOM 7525 C C . GLU D 1 30 ? 14.870 13.398 45.270 1.00 16.56 76 GLU D C 1
ATOM 7526 O O . GLU D 1 30 ? 16.091 13.182 45.142 1.00 15.60 76 GLU D O 1
ATOM 7532 N N . PHE D 1 31 ? 14.313 13.727 46.439 1.00 15.52 77 PHE D N 1
ATOM 7533 C CA . PHE D 1 31 ? 15.091 13.861 47.657 1.00 15.59 77 PHE D CA 1
ATOM 7534 C C . PHE D 1 31 ? 15.787 12.513 47.968 1.00 15.96 77 PHE D C 1
ATOM 7535 O O . PHE D 1 31 ? 15.164 11.458 47.821 1.00 15.72 77 PHE D O 1
ATOM 7543 N N . GLN D 1 32 ? 17.035 12.537 48.413 1.00 14.20 78 GLN D N 1
ATOM 7544 C CA . GLN D 1 32 ? 17.777 11.319 48.742 1.00 14.59 78 GLN D CA 1
ATOM 7545 C C . GLN D 1 32 ? 17.840 11.169 50.259 1.00 15.39 78 GLN D C 1
ATOM 7546 O O . GLN D 1 32 ? 18.177 12.121 50.945 1.00 14.54 78 GLN D O 1
ATOM 7552 N N . GLU D 1 33 ? 17.558 9.958 50.775 1.00 16.62 79 GLU D N 1
ATOM 7553 C CA . GLU D 1 33 ? 17.510 9.714 52.223 1.00 18.07 79 GLU D CA 1
ATOM 7554 C C . GLU D 1 33 ? 18.878 9.958 52.904 1.00 18.24 79 GLU D C 1
ATOM 7555 O O . GLU D 1 33 ? 18.904 10.196 54.133 1.00 19.05 79 GLU D O 1
ATOM 7561 N N . ILE D 1 34 ? 20.011 9.995 52.147 1.00 16.18 80 ILE D N 1
ATOM 7562 C CA . ILE D 1 34 ? 21.281 10.296 52.820 1.00 17.10 80 ILE D CA 1
ATOM 7563 C C . ILE D 1 34 ? 21.440 11.756 53.283 1.00 15.66 80 ILE D C 1
ATOM 7564 O O . ILE D 1 34 ? 22.398 12.080 54.004 1.00 14.01 80 ILE D O 1
ATOM 7569 N N . SER D 1 35 ? 20.504 12.611 52.869 1.00 14.55 81 SER D N 1
ATOM 7570 C CA . SER D 1 35 ? 20.420 14.002 53.401 1.00 13.45 81 SER D CA 1
ATOM 7571 C C . SER D 1 35 ? 20.236 14.040 54.929 1.00 14.28 81 SER D C 1
ATOM 7572 O O . SER D 1 35 ? 19.742 13.065 55.546 1.00 15.03 81 SER D O 1
ATOM 7575 N N . ASP D 1 36 ? 20.672 15.119 55.577 1.00 13.50 82 ASP D N 1
ATOM 7576 C CA . ASP D 1 36 ? 20.605 15.116 57.044 1.00 14.24 82 ASP D CA 1
ATOM 7577 C C . ASP D 1 36 ? 20.239 16.504 57.528 1.00 14.56 82 ASP D C 1
ATOM 7578 O O . ASP D 1 36 ? 20.902 17.465 57.112 1.00 13.32 82 ASP D O 1
ATOM 7583 N N . ASN D 1 37 ? 19.219 16.620 58.391 1.00 13.64 83 ASN D N 1
ATOM 7584 C CA . ASN D 1 37 ? 18.951 17.915 59.023 1.00 14.83 83 ASN D CA 1
ATOM 7585 C C . ASN D 1 37 ? 19.412 17.966 60.490 1.00 15.19 83 ASN D C 1
ATOM 7586 O O . ASN D 1 37 ? 19.049 18.914 61.227 1.00 15.35 83 ASN D O 1
ATOM 7591 N N . PHE D 1 38 ? 20.172 16.951 60.941 1.00 13.37 84 PHE D N 1
ATOM 7592 C CA . PHE D 1 38 ? 20.808 17.015 62.268 1.00 14.71 84 PHE D CA 1
ATOM 7593 C C . PHE D 1 38 ? 19.872 17.338 63.473 1.00 17.36 84 PHE D C 1
ATOM 7594 O O . PHE D 1 38 ? 20.267 18.098 64.368 1.00 16.58 84 PHE D O 1
ATOM 7602 N N . GLU D 1 39 ? 18.657 16.760 63.503 1.00 19.09 85 GLU D N 1
ATOM 7603 C CA . GLU D 1 39 ? 17.703 17.005 64.587 1.00 22.48 85 GLU D CA 1
ATOM 7604 C C . GLU D 1 39 ? 17.777 15.854 65.593 1.00 24.00 85 GLU D C 1
ATOM 7605 O O . GLU D 1 39 ? 16.764 15.306 65.992 1.00 26.64 85 GLU D O 1
ATOM 7611 N N . TYR D 1 40 ? 18.972 15.492 65.992 1.00 23.34 86 TYR D N 1
ATOM 7612 C CA . TYR D 1 40 ? 19.182 14.423 66.974 1.00 23.46 86 TYR D CA 1
ATOM 7613 C C . TYR D 1 40 ? 20.375 14.882 67.807 1.00 23.72 86 TYR D C 1
ATOM 7614 O O . TYR D 1 40 ? 20.994 15.898 67.470 1.00 24.56 86 TYR D O 1
ATOM 7623 N N . GLU D 1 41 ? 20.735 14.130 68.845 1.00 23.01 87 GLU D N 1
ATOM 7624 C CA . GLU D 1 41 ? 21.856 14.503 69.695 1.00 23.93 87 GLU D CA 1
ATOM 7625 C C . GLU D 1 41 ? 23.028 13.560 69.396 1.00 23.75 87 GLU D C 1
ATOM 7626 O O . GLU D 1 41 ? 22.836 12.334 69.254 1.00 23.22 87 GLU D O 1
ATOM 7632 N N . ALA D 1 42 ? 24.224 14.128 69.189 1.00 22.48 88 ALA D N 1
ATOM 7633 C CA . ALA D 1 42 ? 25.431 13.318 68.967 1.00 21.39 88 ALA D CA 1
ATOM 7634 C C . ALA D 1 42 ? 26.580 13.947 69.762 1.00 21.48 88 ALA D C 1
ATOM 7635 O O . ALA D 1 42 ? 27.305 14.816 69.225 1.00 20.61 88 ALA D O 1
ATOM 7637 N N . PRO D 1 43 ? 26.709 13.576 71.059 1.00 21.76 89 PRO D N 1
ATOM 7638 C CA . PRO D 1 43 ? 27.775 14.130 71.886 1.00 21.74 89 PRO D CA 1
ATOM 7639 C C . PRO D 1 43 ? 29.155 13.931 71.190 1.00 21.53 89 PRO D C 1
ATOM 7640 O O . PRO D 1 43 ? 29.371 12.897 70.528 1.00 20.58 89 PRO D O 1
ATOM 7644 N N . ALA D 1 44 ? 30.053 14.906 71.332 1.00 21.44 90 ALA D N 1
ATOM 7645 C CA . ALA D 1 44 ? 31.322 14.926 70.597 1.00 20.37 90 ALA D CA 1
ATOM 7646 C C . ALA D 1 44 ? 32.115 13.618 70.788 1.00 21.95 90 ALA D C 1
ATOM 7647 O O . ALA D 1 44 ? 32.621 13.099 69.802 1.00 20.23 90 ALA D O 1
ATOM 7649 N N . ASP D 1 45 ? 32.226 13.126 72.036 1.00 22.59 91 ASP D N 1
ATOM 7650 C CA . ASP D 1 45 ? 33.020 11.921 72.395 1.00 26.80 91 ASP D CA 1
ATOM 7651 C C . ASP D 1 45 ? 32.243 10.604 72.221 1.00 27.22 91 ASP D C 1
ATOM 7652 O O . ASP D 1 45 ? 32.790 9.545 72.499 1.00 27.57 91 ASP D O 1
ATOM 7657 N N . ASN D 1 46 ? 30.962 10.658 71.862 1.00 25.74 92 ASN D N 1
ATOM 7658 C CA . ASN D 1 46 ? 30.147 9.443 71.852 1.00 24.85 92 ASN D CA 1
ATOM 7659 C C . ASN D 1 46 ? 29.004 9.675 70.892 1.00 23.08 92 ASN D C 1
ATOM 7660 O O . ASN D 1 46 ? 27.871 9.895 71.321 1.00 21.56 92 ASN D O 1
ATOM 7665 N N . LYS D 1 47 ? 29.299 9.632 69.590 1.00 21.23 93 LYS D N 1
ATOM 7666 C CA . LYS D 1 47 ? 28.333 10.125 68.580 1.00 20.31 93 LYS D CA 1
ATOM 7667 C C . LYS D 1 47 ? 26.975 9.450 68.630 1.00 21.15 93 LYS D C 1
ATOM 7668 O O . LYS D 1 47 ? 25.979 10.098 68.387 1.00 20.52 93 LYS D O 1
ATOM 7674 N N . GLY D 1 48 ? 26.937 8.137 68.873 1.00 21.86 94 GLY D N 1
ATOM 7675 C CA . GLY D 1 48 ? 25.658 7.416 68.886 1.00 22.20 94 GLY D CA 1
ATOM 7676 C C . GLY D 1 48 ? 25.154 6.915 67.532 1.00 23.15 94 GLY D C 1
ATOM 7677 O O . GLY D 1 48 ? 25.573 7.386 66.477 1.00 21.64 94 GLY D O 1
ATOM 7678 N N . SER D 1 49 ? 24.192 5.993 67.545 1.00 23.58 95 SER D N 1
ATOM 7679 C CA . SER D 1 49 ? 23.843 5.255 66.318 1.00 24.27 95 SER D CA 1
ATOM 7680 C C . SER D 1 49 ? 23.218 6.098 65.176 1.00 23.64 95 SER D C 1
ATOM 7681 O O . SER D 1 49 ? 23.417 5.811 63.979 1.00 22.05 95 SER D O 1
ATOM 7684 N N . GLU D 1 50 ? 22.476 7.141 65.530 1.00 23.10 96 GLU D N 1
ATOM 7685 C CA . GLU D 1 50 ? 21.832 7.968 64.517 1.00 22.88 96 GLU D CA 1
ATOM 7686 C C . GLU D 1 50 ? 22.879 8.748 63.682 1.00 20.80 96 GLU D C 1
ATOM 7687 O O . GLU D 1 50 ? 22.806 8.733 62.463 1.00 20.37 96 GLU D O 1
ATOM 7693 N N . PHE D 1 51 ? 23.824 9.426 64.310 1.00 18.62 97 PHE D N 1
ATOM 7694 C CA . PHE D 1 51 ? 24.906 10.074 63.554 1.00 16.96 97 PHE D CA 1
ATOM 7695 C C . PHE D 1 51 ? 25.633 9.028 62.697 1.00 17.32 97 PHE D C 1
ATOM 7696 O O . PHE D 1 51 ? 25.871 9.251 61.494 1.00 16.62 97 PHE D O 1
ATOM 7704 N N . LEU D 1 52 ? 25.953 7.873 63.300 1.00 17.06 98 LEU D N 1
ATOM 7705 C CA . LEU D 1 52 ? 26.879 6.859 62.672 1.00 18.54 98 LEU D CA 1
ATOM 7706 C C . LEU D 1 52 ? 26.256 6.056 61.546 1.00 20.29 98 LEU D C 1
ATOM 7707 O O . LEU D 1 52 ? 26.968 5.383 60.770 1.00 21.08 98 LEU D O 1
ATOM 7712 N N . GLU D 1 53 ? 24.927 6.169 61.425 1.00 19.97 99 GLU D N 1
ATOM 7713 C CA . GLU D 1 53 ? 24.183 5.619 60.290 1.00 20.63 99 GLU D CA 1
ATOM 7714 C C . GLU D 1 53 ? 24.579 6.327 58.992 1.00 19.88 99 GLU D C 1
ATOM 7715 O O . GLU D 1 53 ? 24.572 5.720 57.929 1.00 17.79 99 GLU D O 1
ATOM 7721 N N . LYS D 1 54 ? 24.885 7.618 59.082 1.00 16.94 100 LYS D N 1
ATOM 7722 C CA . LYS D 1 54 ? 25.132 8.405 57.882 1.00 17.97 100 LYS D CA 1
ATOM 7723 C C . LYS D 1 54 ? 26.574 8.951 57.785 1.00 16.17 100 LYS D C 1
ATOM 7724 O O . LYS D 1 54 ? 27.028 9.352 56.673 1.00 17.37 100 LYS D O 1
ATOM 7730 N N . TRP D 1 55 ? 27.274 9.095 58.919 1.00 15.27 101 TRP D N 1
ATOM 7731 C CA . TRP D 1 55 ? 28.576 9.822 58.896 1.00 14.14 101 TRP D CA 1
ATOM 7732 C C . TRP D 1 55 ? 29.651 9.093 59.686 1.00 15.29 101 TRP D C 1
ATOM 7733 O O . TRP D 1 55 ? 29.326 8.388 60.620 1.00 15.42 101 TRP D O 1
ATOM 7744 N N . ASP D 1 56 ? 30.933 9.311 59.348 1.00 14.64 102 ASP D N 1
ATOM 7745 C CA . ASP D 1 56 ? 32.052 8.898 60.172 1.00 14.34 102 ASP D CA 1
ATOM 7746 C C . ASP D 1 56 ? 32.594 10.231 60.659 1.00 13.84 102 ASP D C 1
ATOM 7747 O O . ASP D 1 56 ? 32.731 11.160 59.816 1.00 13.05 102 ASP D O 1
ATOM 7752 N N . ASP D 1 57 ? 32.964 10.376 61.944 1.00 12.48 103 ASP D N 1
ATOM 7753 C CA . ASP D 1 57 ? 33.504 11.688 62.444 1.00 13.17 103 ASP D CA 1
ATOM 7754 C C . ASP D 1 57 ? 35.063 11.850 62.203 1.00 13.20 103 ASP D C 1
ATOM 7755 O O . ASP D 1 57 ? 35.783 12.246 63.106 1.00 12.75 103 ASP D O 1
ATOM 7760 N N . PHE D 1 58 ? 35.564 11.437 61.028 1.00 12.19 104 PHE D N 1
ATOM 7761 C CA . PHE D 1 58 ? 36.956 11.781 60.617 1.00 11.91 104 PHE D CA 1
ATOM 7762 C C . PHE D 1 58 ? 36.949 12.090 59.120 1.00 12.23 104 PHE D C 1
ATOM 7763 O O . PHE D 1 58 ? 35.899 11.972 58.436 1.00 11.10 104 PHE D O 1
ATOM 7771 N N . TYR D 1 59 ? 38.125 12.491 58.617 1.00 11.14 105 TYR D N 1
ATOM 7772 C CA . TYR D 1 59 ? 38.408 12.535 57.190 1.00 10.84 105 TYR D CA 1
ATOM 7773 C C . TYR D 1 59 ? 38.209 11.127 56.560 1.00 11.40 105 TYR D C 1
ATOM 7774 O O . TYR D 1 59 ? 38.035 10.148 57.322 1.00 12.28 105 TYR D O 1
ATOM 7783 N N A HIS D 1 60 ? 38.275 11.051 55.226 0.50 10.27 106 HIS D N 1
ATOM 7784 N N B HIS D 1 60 ? 38.214 10.998 55.226 0.50 10.95 106 HIS D N 1
ATOM 7785 C CA A HIS D 1 60 ? 37.958 9.830 54.475 0.50 10.98 106 HIS D CA 1
ATOM 7786 C CA B HIS D 1 60 ? 37.900 9.692 54.584 0.50 12.06 106 HIS D CA 1
ATOM 7787 C C A HIS D 1 60 ? 39.121 8.816 54.411 0.50 11.69 106 HIS D C 1
ATOM 7788 C C B HIS D 1 60 ? 39.057 8.684 54.632 0.50 12.35 106 HIS D C 1
ATOM 7789 O O A HIS D 1 60 ? 38.990 7.780 53.799 0.50 11.92 106 HIS D O 1
ATOM 7790 O O B HIS D 1 60 ? 38.873 7.516 54.311 0.50 11.78 106 HIS D O 1
ATOM 7803 N N . ASN D 1 61 ? 40.232 9.140 55.089 1.00 13.03 107 ASN D N 1
ATOM 7804 C CA . ASN D 1 61 ? 41.366 8.189 55.362 1.00 14.25 107 ASN D CA 1
ATOM 7805 C C . ASN D 1 61 ? 42.049 8.708 56.626 1.00 14.19 107 ASN D C 1
ATOM 7806 O O . ASN D 1 61 ? 41.550 9.685 57.213 1.00 13.68 107 ASN D O 1
ATOM 7811 N N . ALA D 1 62 ? 43.170 8.108 57.059 1.00 13.29 108 ALA D N 1
ATOM 7812 C CA . ALA D 1 62 ? 43.691 8.405 58.389 1.00 14.64 108 ALA D CA 1
ATOM 7813 C C . ALA D 1 62 ? 44.469 9.751 58.441 1.00 13.78 108 ALA D C 1
ATOM 7814 O O . ALA D 1 62 ? 44.849 10.193 59.518 1.00 13.86 108 ALA D O 1
ATOM 7816 N N . TRP D 1 63 ? 44.739 10.380 57.284 1.00 12.81 109 TRP D N 1
ATOM 7817 C CA . TRP D 1 63 ? 45.472 11.649 57.272 1.00 13.65 109 TRP D CA 1
ATOM 7818 C C . TRP D 1 63 ? 44.731 12.720 58.124 1.00 14.36 109 TRP D C 1
ATOM 7819 O O . TRP D 1 63 ? 43.528 12.904 57.952 1.00 13.28 109 TRP D O 1
ATOM 7830 N N . ALA D 1 64 ? 45.470 13.446 58.976 1.00 13.57 110 ALA D N 1
ATOM 7831 C CA . ALA D 1 64 ? 44.873 14.269 59.986 1.00 14.21 110 ALA D CA 1
ATOM 7832 C C . ALA D 1 64 ? 44.864 15.748 59.612 1.00 14.23 110 ALA D C 1
ATOM 7833 O O . ALA D 1 64 ? 44.498 16.567 60.436 1.00 13.32 110 ALA D O 1
ATOM 7835 N N . GLY D 1 65 ? 45.263 16.079 58.374 1.00 13.97 111 GLY D N 1
ATOM 7836 C CA . GLY D 1 65 ? 44.974 17.418 57.800 1.00 12.93 111 GLY D CA 1
ATOM 7837 C C . GLY D 1 65 ? 46.204 18.205 57.411 1.00 14.27 111 GLY D C 1
ATOM 7838 O O . GLY D 1 65 ? 47.364 17.797 57.747 1.00 13.74 111 GLY D O 1
ATOM 7839 N N . PRO D 1 66 ? 45.982 19.371 56.731 1.00 13.56 112 PRO D N 1
ATOM 7840 C CA . PRO D 1 66 ? 47.046 20.206 56.214 1.00 14.20 112 PRO D CA 1
ATOM 7841 C C . PRO D 1 66 ? 47.537 21.243 57.274 1.00 14.99 112 PRO D C 1
ATOM 7842 O O . PRO D 1 66 ? 46.899 21.433 58.340 1.00 14.05 112 PRO D O 1
ATOM 7846 N N . GLY D 1 67 ? 48.638 21.919 56.937 1.00 14.32 113 GLY D N 1
ATOM 7847 C CA . GLY D 1 67 ? 49.130 23.027 57.747 1.00 15.80 113 GLY D CA 1
ATOM 7848 C C . GLY D 1 67 ? 49.226 22.716 59.239 1.00 16.11 113 GLY D C 1
ATOM 7849 O O . GLY D 1 67 ? 49.861 21.717 59.656 1.00 15.00 113 GLY D O 1
ATOM 7850 N N . LEU D 1 68 ? 48.615 23.587 60.034 1.00 14.56 114 LEU D N 1
ATOM 7851 C CA . LEU D 1 68 ? 48.550 23.371 61.500 1.00 14.94 114 LEU D CA 1
ATOM 7852 C C . LEU D 1 68 ? 47.397 22.445 61.967 1.00 14.17 114 LEU D C 1
ATOM 7853 O O . LEU D 1 68 ? 47.206 22.251 63.165 1.00 14.86 114 LEU D O 1
ATOM 7858 N N . THR D 1 69 ? 46.644 21.876 61.037 1.00 11.48 115 THR D N 1
ATOM 7859 C CA . THR D 1 69 ? 45.410 21.156 61.358 1.00 11.38 115 THR D CA 1
ATOM 7860 C C . THR D 1 69 ? 45.783 19.824 62.004 1.00 13.02 115 THR D C 1
ATOM 7861 O O . THR D 1 69 ? 46.715 19.110 61.534 1.00 13.89 115 THR D O 1
ATOM 7865 N N . GLU D 1 70 ? 45.099 19.472 63.082 1.00 12.23 116 GLU D N 1
ATOM 7866 C CA . GLU D 1 70 ? 45.092 18.065 63.545 1.00 13.45 116 GLU D CA 1
ATOM 7867 C C . GLU D 1 70 ? 43.652 17.647 63.818 1.00 12.89 116 GLU D C 1
ATOM 7868 O O . GLU D 1 70 ? 43.112 17.923 64.896 1.00 14.76 116 GLU D O 1
ATOM 7874 N N . TRP D 1 71 ? 43.014 17.023 62.872 1.00 12.55 117 TRP D N 1
ATOM 7875 C CA . TRP D 1 71 ? 41.591 16.639 63.038 1.00 11.75 117 TRP D CA 1
ATOM 7876 C C . TRP D 1 71 ? 41.398 15.683 64.206 1.00 12.52 117 TRP D C 1
ATOM 7877 O O . TRP D 1 71 ? 42.271 14.826 64.468 1.00 12.25 117 TRP D O 1
ATOM 7888 N N . LYS D 1 72 ? 40.263 15.789 64.908 1.00 11.89 118 LYS D N 1
ATOM 7889 C CA . LYS D 1 72 ? 39.959 14.908 66.042 1.00 13.76 118 LYS D CA 1
ATOM 7890 C C . LYS D 1 72 ? 38.487 14.546 65.924 1.00 13.75 118 LYS D C 1
ATOM 7891 O O . LYS D 1 72 ? 37.606 15.428 65.627 1.00 12.07 118 LYS D O 1
ATOM 7897 N N . ARG D 1 73 ? 38.199 13.270 66.179 1.00 13.71 119 ARG D N 1
ATOM 7898 C CA . ARG D 1 73 ? 36.803 12.849 66.202 1.00 14.54 119 ARG D CA 1
ATOM 7899 C C . ARG D 1 73 ? 35.987 13.659 67.195 1.00 15.35 119 ARG D C 1
ATOM 7900 O O . ARG D 1 73 ? 34.843 13.979 66.916 1.00 16.24 119 ARG D O 1
ATOM 7908 N N . ASP D 1 74 ? 36.570 14.012 68.356 1.00 16.42 120 ASP D N 1
ATOM 7909 C CA . ASP D 1 74 ? 35.809 14.693 69.415 1.00 17.66 120 ASP D CA 1
ATOM 7910 C C . ASP D 1 74 ? 35.813 16.228 69.244 1.00 16.68 120 ASP D C 1
ATOM 7911 O O . ASP D 1 74 ? 35.531 16.966 70.224 1.00 16.55 120 ASP D O 1
ATOM 7916 N N . ARG D 1 75 ? 36.072 16.703 68.013 1.00 15.24 121 ARG D N 1
ATOM 7917 C CA . ARG D 1 75 ? 35.863 18.159 67.735 1.00 14.04 121 ARG D CA 1
ATOM 7918 C C . ARG D 1 75 ? 34.661 18.440 66.812 1.00 13.64 121 ARG D C 1
ATOM 7919 O O . ARG D 1 75 ? 34.515 19.574 66.246 1.00 12.81 121 ARG D O 1
ATOM 7927 N N . SER D 1 76 ? 33.819 17.419 66.623 1.00 13.06 122 SER D N 1
ATOM 7928 C CA . SER D 1 76 ? 32.545 17.579 65.900 1.00 13.47 122 SER D CA 1
ATOM 7929 C C . SER D 1 76 ? 31.482 17.024 66.832 1.00 14.07 122 SER D C 1
ATOM 7930 O O . SER D 1 76 ? 31.793 16.157 67.663 1.00 15.53 122 SER D O 1
ATOM 7933 N N . TYR D 1 77 ? 30.245 17.501 66.709 1.00 13.52 123 TYR D N 1
ATOM 7934 C CA . TYR D 1 77 ? 29.081 17.037 67.520 1.00 15.49 123 TYR D CA 1
ATOM 7935 C C . TYR D 1 77 ? 27.776 17.493 66.872 1.00 15.23 123 TYR D C 1
ATOM 7936 O O . TYR D 1 77 ? 27.803 18.280 65.875 1.00 16.03 123 TYR D O 1
ATOM 7945 N N . VAL D 1 78 ? 26.652 16.954 67.327 1.00 15.44 124 VAL D N 1
ATOM 7946 C CA . VAL D 1 78 ? 25.370 17.535 66.899 1.00 16.57 124 VAL D CA 1
ATOM 7947 C C . VAL D 1 78 ? 24.492 17.835 68.110 1.00 18.67 124 VAL D C 1
ATOM 7948 O O . VAL D 1 78 ? 24.400 17.009 69.060 1.00 17.44 124 VAL D O 1
ATOM 7952 N N . ALA D 1 79 ? 23.997 19.079 68.134 1.00 17.97 125 ALA D N 1
ATOM 7953 C CA . ALA D 1 79 ? 23.207 19.577 69.235 1.00 20.58 125 ALA D CA 1
ATOM 7954 C C . ALA D 1 79 ? 22.359 20.722 68.695 1.00 20.42 125 ALA D C 1
ATOM 7955 O O . ALA D 1 79 ? 22.764 21.394 67.758 1.00 19.78 125 ALA D O 1
ATOM 7957 N N . ASP D 1 80 ? 21.220 20.954 69.333 1.00 23.04 126 ASP D N 1
ATOM 7958 C CA . ASP D 1 80 ? 20.375 22.111 69.045 1.00 24.34 126 ASP D CA 1
ATOM 7959 C C . ASP D 1 80 ? 19.995 22.190 67.565 1.00 24.08 126 ASP D C 1
ATOM 7960 O O . ASP D 1 80 ? 19.898 23.303 67.006 1.00 25.22 126 ASP D O 1
ATOM 7965 N N . GLY D 1 81 ? 19.776 21.029 66.928 1.00 21.43 127 GLY D N 1
ATOM 7966 C CA . GLY D 1 81 ? 19.370 21.000 65.512 1.00 20.73 127 GLY D CA 1
ATOM 7967 C C . GLY D 1 81 ? 20.481 21.304 64.484 1.00 19.61 127 GLY D C 1
ATOM 7968 O O . GLY D 1 81 ? 20.171 21.506 63.291 1.00 18.64 127 GLY D O 1
ATOM 7969 N N . GLU D 1 82 ? 21.764 21.343 64.912 1.00 18.77 128 GLU D N 1
ATOM 7970 C CA . GLU D 1 82 ? 22.895 21.647 63.956 1.00 17.98 128 GLU D CA 1
ATOM 7971 C C . GLU D 1 82 ? 24.061 20.718 64.142 1.00 16.37 128 GLU D C 1
ATOM 7972 O O . GLU D 1 82 ? 24.350 20.320 65.264 1.00 16.00 128 GLU D O 1
ATOM 7978 N N . LEU D 1 83 ? 24.718 20.386 63.030 1.00 15.21 129 LEU D N 1
ATOM 7979 C CA . LEU D 1 83 ? 26.072 19.809 63.061 1.00 13.65 129 LEU D CA 1
ATOM 7980 C C . LEU D 1 83 ? 26.992 20.963 63.462 1.00 14.97 129 LEU D C 1
ATOM 7981 O O . LEU D 1 83 ? 26.874 22.045 62.873 1.00 13.68 129 LEU D O 1
ATOM 7986 N N . LYS D 1 84 ? 27.874 20.759 64.466 1.00 14.47 130 LYS D N 1
ATOM 7987 C CA . LYS D 1 84 ? 28.790 21.820 64.930 1.00 15.18 130 LYS D CA 1
ATOM 7988 C C . LYS D 1 84 ? 30.211 21.243 65.021 1.00 15.48 130 LYS D C 1
ATOM 7989 O O . LYS D 1 84 ? 30.373 20.065 65.377 1.00 15.40 130 LYS D O 1
ATOM 7995 N N . MET D 1 85 ? 31.224 22.054 64.736 1.00 14.19 131 MET D N 1
ATOM 7996 C CA . MET D 1 85 ? 32.616 21.573 64.686 1.00 15.39 131 MET D CA 1
ATOM 7997 C C . MET D 1 85 ? 33.412 22.789 65.255 1.00 15.26 131 MET D C 1
ATOM 7998 O O . MET D 1 85 ? 33.074 23.943 64.879 1.00 16.63 131 MET D O 1
ATOM 8003 N N . TRP D 1 86 ? 34.376 22.603 66.161 1.00 14.08 132 TRP D N 1
ATOM 8004 C CA . TRP D 1 86 ? 35.111 23.772 66.706 1.00 14.60 132 TRP D CA 1
ATOM 8005 C C . TRP D 1 86 ? 36.607 23.553 66.790 1.00 14.99 132 TRP D C 1
ATOM 8006 O O . TRP D 1 86 ? 37.082 22.393 66.655 1.00 14.99 132 TRP D O 1
ATOM 8017 N N . ALA D 1 87 ? 37.348 24.643 66.971 1.00 14.06 133 ALA D N 1
ATOM 8018 C CA . ALA D 1 87 ? 38.809 24.599 66.958 1.00 15.26 133 ALA D CA 1
ATOM 8019 C C . ALA D 1 87 ? 39.419 24.976 68.327 1.00 15.81 133 ALA D C 1
ATOM 8020 O O . ALA D 1 87 ? 38.963 25.954 68.972 1.00 15.88 133 ALA D O 1
ATOM 8022 N N . THR D 1 88 ? 40.438 24.225 68.763 1.00 14.70 134 THR D N 1
ATOM 8023 C CA . THR D 1 88 ? 41.109 24.566 70.035 1.00 16.87 134 THR D CA 1
ATOM 8024 C C . THR D 1 88 ? 42.622 24.274 69.855 1.00 16.65 134 THR D C 1
ATOM 8025 O O . THR D 1 88 ? 42.966 23.382 69.080 1.00 17.40 134 THR D O 1
ATOM 8029 N N . ARG D 1 89 ? 43.512 25.011 70.508 1.00 16.22 135 ARG D N 1
ATOM 8030 C CA . ARG D 1 89 ? 44.947 24.792 70.365 1.00 17.40 135 ARG D CA 1
ATOM 8031 C C . ARG D 1 89 ? 45.330 23.406 70.907 1.00 18.94 135 ARG D C 1
ATOM 8032 O O . ARG D 1 89 ? 44.823 22.990 71.970 1.00 16.96 135 ARG D O 1
ATOM 8040 N N . LYS D 1 90 ? 46.187 22.671 70.182 1.00 18.36 136 LYS D N 1
ATOM 8041 C CA . LYS D 1 90 ? 46.648 21.374 70.674 1.00 19.40 136 LYS D CA 1
ATOM 8042 C C . LYS D 1 90 ? 47.503 21.628 71.917 1.00 20.88 136 LYS D C 1
ATOM 8043 O O . LYS D 1 90 ? 48.377 22.509 71.878 1.00 20.04 136 LYS D O 1
ATOM 8049 N N . PRO D 1 91 ? 47.288 20.869 73.027 1.00 23.15 137 PRO D N 1
ATOM 8050 C CA . PRO D 1 91 ? 48.175 21.104 74.218 1.00 25.15 137 PRO D CA 1
ATOM 8051 C C . PRO D 1 91 ? 49.669 20.938 73.875 1.00 25.12 137 PRO D C 1
ATOM 8052 O O . PRO D 1 91 ? 50.008 20.052 73.132 1.00 24.21 137 PRO D O 1
ATOM 8056 N N . GLY D 1 92 ? 50.547 21.784 74.384 1.00 25.35 138 GLY D N 1
ATOM 8057 C CA . GLY D 1 92 ? 52.008 21.654 74.140 1.00 26.14 138 GLY D CA 1
ATOM 8058 C C . GLY D 1 92 ? 52.456 21.760 72.679 1.00 25.03 138 GLY D C 1
ATOM 8059 O O . GLY D 1 92 ? 53.384 21.079 72.274 1.00 25.18 138 GLY D O 1
ATOM 8060 N N . SER D 1 93 ? 51.808 22.628 71.904 1.00 23.58 139 SER D N 1
ATOM 8061 C CA . SER D 1 93 ? 51.911 22.624 70.452 1.00 21.96 139 SER D CA 1
ATOM 8062 C C . SER D 1 93 ? 51.376 23.915 69.851 1.00 21.21 139 SER D C 1
ATOM 8063 O O . SER D 1 93 ? 50.568 24.623 70.485 1.00 19.80 139 SER D O 1
ATOM 8066 N N . ASP D 1 94 ? 51.812 24.209 68.618 1.00 20.46 140 ASP D N 1
ATOM 8067 C CA . ASP D 1 94 ? 51.223 25.333 67.839 1.00 20.22 140 ASP D CA 1
ATOM 8068 C C . ASP D 1 94 ? 50.090 24.801 66.996 1.00 17.98 140 ASP D C 1
ATOM 8069 O O . ASP D 1 94 ? 49.297 25.575 66.517 1.00 17.59 140 ASP D O 1
ATOM 8074 N N . LYS D 1 95 ? 49.993 23.479 66.816 1.00 16.93 141 LYS D N 1
ATOM 8075 C CA . LYS D 1 95 ? 48.876 22.892 66.041 1.00 15.93 141 LYS D CA 1
ATOM 8076 C C . LYS D 1 95 ? 47.474 23.166 66.622 1.00 16.49 141 LYS D C 1
ATOM 8077 O O . LYS D 1 95 ? 47.367 23.622 67.807 1.00 16.84 141 LYS D O 1
ATOM 8083 N N . ILE D 1 96 ? 46.428 22.971 65.791 1.00 14.50 142 ILE D N 1
ATOM 8084 C CA . ILE D 1 96 ? 45.025 23.247 66.188 1.00 14.61 142 ILE D CA 1
ATOM 8085 C C . ILE D 1 96 ? 44.180 22.014 65.913 1.00 15.20 142 ILE D C 1
ATOM 8086 O O . ILE D 1 96 ? 44.093 21.523 64.758 1.00 14.07 142 ILE D O 1
ATOM 8091 N N . ASN D 1 97 ? 43.562 21.490 66.972 1.00 14.04 143 ASN D N 1
ATOM 8092 C CA . ASN D 1 97 ? 42.610 20.403 66.832 1.00 13.15 143 ASN D CA 1
ATOM 8093 C C . ASN D 1 97 ? 41.274 20.967 66.319 1.00 14.30 143 ASN D C 1
ATOM 8094 O O . ASN D 1 97 ? 40.817 22.036 66.808 1.00 15.57 143 ASN D O 1
ATOM 8099 N N . MET D 1 98 ? 40.639 20.285 65.363 1.00 12.37 144 MET D N 1
ATOM 8100 C CA . MET D 1 98 ? 39.361 20.740 64.833 1.00 12.21 144 MET D CA 1
ATOM 8101 C C . MET D 1 98 ? 38.653 19.555 64.222 1.00 12.20 144 MET D C 1
ATOM 8102 O O . MET D 1 98 ? 39.197 18.423 64.212 1.00 13.49 144 MET D O 1
ATOM 8107 N N . GLY D 1 99 ? 37.440 19.784 63.736 1.00 11.61 145 GLY D N 1
ATOM 8108 C CA . GLY D 1 99 ? 36.553 18.623 63.343 1.00 11.57 145 GLY D CA 1
ATOM 8109 C C . GLY D 1 99 ? 36.620 18.356 61.858 1.00 10.23 145 GLY D C 1
ATOM 8110 O O . GLY D 1 99 ? 37.027 19.241 61.109 1.00 10.86 145 GLY D O 1
ATOM 8111 N N . CYS D 1 100 ? 36.248 17.154 61.440 1.00 9.81 146 CYS D N 1
ATOM 8112 C CA . CYS D 1 100 ? 36.101 16.788 60.043 1.00 10.49 146 CYS D CA 1
ATOM 8113 C C . CYS D 1 100 ? 35.180 15.575 60.092 1.00 10.79 146 CYS D C 1
ATOM 8114 O O . CYS D 1 100 ? 35.418 14.653 60.902 1.00 12.20 146 CYS D O 1
ATOM 8117 N N . ILE D 1 101 ? 34.140 15.537 59.252 1.00 10.98 147 ILE D N 1
ATOM 8118 C CA . ILE D 1 101 ? 33.286 14.309 59.120 1.00 10.40 147 ILE D CA 1
ATOM 8119 C C . ILE D 1 101 ? 33.117 13.954 57.651 1.00 11.18 147 ILE D C 1
ATOM 8120 O O . ILE D 1 101 ? 33.246 14.829 56.760 1.00 11.28 147 ILE D O 1
ATOM 8125 N N A THR D 1 102 ? 32.825 12.676 57.391 0.50 9.90 148 THR D N 1
ATOM 8126 N N B THR D 1 102 ? 32.804 12.700 57.366 0.50 11.28 148 THR D N 1
ATOM 8127 C CA A THR D 1 102 ? 32.770 12.093 56.032 0.50 9.42 148 THR D CA 1
ATOM 8128 C CA B THR D 1 102 ? 32.611 12.295 55.978 0.50 12.13 148 THR D CA 1
ATOM 8129 C C A THR D 1 102 ? 31.467 11.264 55.847 0.50 10.06 148 THR D C 1
ATOM 8130 C C B THR D 1 102 ? 31.432 11.347 55.857 0.50 11.73 148 THR D C 1
ATOM 8131 O O A THR D 1 102 ? 31.094 10.478 56.745 0.50 10.85 148 THR D O 1
ATOM 8132 O O B THR D 1 102 ? 31.119 10.568 56.780 0.50 12.53 148 THR D O 1
ATOM 8139 N N . 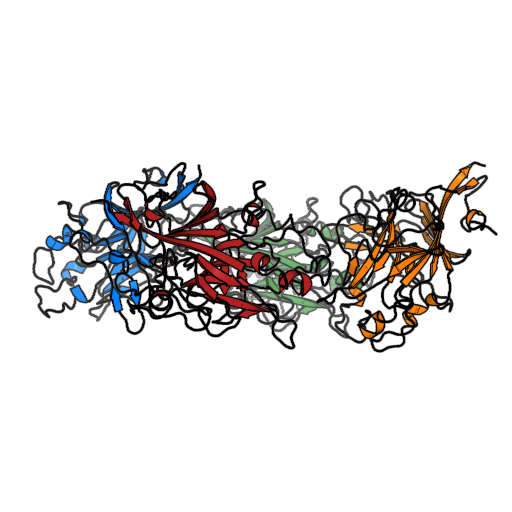SER D 1 103 ? 30.743 11.449 54.730 1.00 11.14 149 SER D N 1
ATOM 8140 C CA . SER D 1 103 ? 29.544 10.622 54.511 1.00 11.77 149 SER D CA 1
ATOM 8141 C C . SER D 1 103 ? 29.924 9.152 54.414 1.00 13.34 149 SER D C 1
ATOM 8142 O O . SER D 1 103 ? 31.019 8.811 53.915 1.00 13.89 149 SER D O 1
ATOM 8145 N N . LYS D 1 104 ? 29.022 8.277 54.891 1.00 13.73 150 LYS D N 1
ATOM 8146 C CA . LYS D 1 104 ? 29.192 6.807 54.712 1.00 15.06 150 LYS D CA 1
ATOM 8147 C C . LYS D 1 104 ? 28.772 6.287 53.326 1.00 15.73 150 LYS D C 1
ATOM 8148 O O . LYS D 1 104 ? 29.088 5.128 52.994 1.00 15.49 150 LYS D O 1
ATOM 8154 N N . THR D 1 105 ? 28.055 7.100 52.552 1.00 13.70 151 THR D N 1
ATOM 8155 C CA . THR D 1 105 ? 27.573 6.722 51.185 1.00 15.53 151 THR D CA 1
ATOM 8156 C C . THR D 1 105 ? 28.085 7.808 50.247 1.00 14.54 151 THR D C 1
ATOM 8157 O O . THR D 1 105 ? 28.132 8.985 50.619 1.00 15.63 151 THR D O 1
ATOM 8161 N N . ARG D 1 106 ? 28.511 7.416 49.053 1.00 13.22 152 ARG D N 1
ATOM 8162 C CA . ARG D 1 106 ? 29.049 8.373 48.033 1.00 11.71 152 ARG D CA 1
ATOM 8163 C C . ARG D 1 106 ? 27.934 8.899 47.100 1.00 11.95 152 ARG D C 1
ATOM 8164 O O . ARG D 1 106 ? 26.856 8.291 46.967 1.00 12.26 152 ARG D O 1
ATOM 8172 N N . VAL D 1 107 ? 28.173 10.045 46.468 1.00 10.24 153 VAL D N 1
ATOM 8173 C CA . VAL D 1 107 ? 27.222 10.624 45.505 1.00 10.63 153 VAL D CA 1
ATOM 8174 C C . VAL D 1 107 ? 27.911 10.759 44.137 1.00 10.84 153 VAL D C 1
ATOM 8175 O O . VAL D 1 107 ? 29.144 10.807 44.064 1.00 9.70 153 VAL D O 1
ATOM 8179 N N . VAL D 1 108 ? 27.125 10.833 43.065 1.00 10.27 154 VAL D N 1
ATOM 8180 C CA . VAL D 1 108 ? 27.727 10.996 41.770 1.00 9.81 154 VAL D CA 1
ATOM 8181 C C . VAL D 1 108 ? 26.748 11.782 40.903 1.00 10.67 154 VAL D C 1
ATOM 8182 O O . VAL D 1 108 ? 25.573 11.760 41.174 1.00 9.71 154 VAL D O 1
ATOM 8186 N N . TYR D 1 109 ? 27.257 12.513 39.891 1.00 10.15 155 TYR D N 1
ATOM 8187 C CA . TYR D 1 109 ? 26.421 13.222 38.933 1.00 10.31 155 TYR D CA 1
ATOM 8188 C C . TYR D 1 109 ? 25.400 12.229 38.325 1.00 10.73 155 TYR D C 1
ATOM 8189 O O . TYR D 1 109 ? 25.656 10.987 38.245 1.00 10.30 155 TYR D O 1
ATOM 8198 N N . PRO D 1 110 ? 24.219 12.735 37.923 1.00 10.13 156 PRO D N 1
ATOM 8199 C CA . PRO D 1 110 ? 23.680 14.082 38.130 1.00 10.21 156 PRO D CA 1
ATOM 8200 C C . PRO D 1 110 ? 23.178 14.191 39.555 1.00 10.75 156 PRO D C 1
ATOM 8201 O O . PRO D 1 110 ? 22.449 13.291 40.048 1.00 11.01 156 PRO D O 1
ATOM 8205 N N . VAL D 1 111 ? 23.551 15.263 40.273 1.00 10.10 157 VAL D N 1
ATOM 8206 C CA . VAL D 1 111 ? 23.129 15.368 41.653 1.00 9.75 157 VAL D CA 1
ATOM 8207 C C . VAL D 1 111 ? 23.162 16.843 42.054 1.00 10.53 157 VAL D C 1
ATOM 8208 O O . VAL D 1 111 ? 24.066 17.570 41.602 1.00 9.85 157 VAL D O 1
ATOM 8212 N N . TYR D 1 112 ? 22.185 17.278 42.859 1.00 9.76 158 TYR D N 1
ATOM 8213 C CA . TYR D 1 112 ? 22.162 18.638 43.415 1.00 9.64 158 TYR D CA 1
ATOM 8214 C C . TYR D 1 112 ? 22.398 18.511 44.890 1.00 9.42 158 TYR D C 1
ATOM 8215 O O . TYR D 1 112 ? 21.680 17.760 45.545 1.00 9.86 158 TYR D O 1
ATOM 8224 N N . ILE D 1 113 ? 23.407 19.182 45.444 1.00 8.12 159 ILE D N 1
ATOM 8225 C CA . ILE D 1 113 ? 23.706 19.067 46.896 1.00 9.17 159 ILE D CA 1
ATOM 8226 C C . ILE D 1 113 ? 23.792 20.460 47.472 1.00 8.95 159 ILE D C 1
ATOM 8227 O O . ILE D 1 113 ? 24.415 21.349 46.872 1.00 9.53 159 ILE D O 1
ATOM 8232 N N . GLU D 1 114 ? 23.177 20.687 48.612 1.00 9.38 160 GLU D N 1
ATOM 8233 C CA . GLU D 1 114 ? 23.094 22.090 49.135 1.00 9.28 160 GLU D CA 1
ATOM 8234 C C . GLU D 1 114 ? 23.112 22.082 50.628 1.00 10.80 160 GLU D C 1
ATOM 8235 O O . GLU D 1 114 ? 22.303 21.322 51.276 1.00 10.52 160 GLU D O 1
ATOM 8241 N N . ALA D 1 115 ? 24.021 22.885 51.207 1.00 10.16 161 ALA D N 1
ATOM 8242 C CA . ALA D 1 115 ? 24.115 22.940 52.665 1.00 10.74 161 ALA D CA 1
ATOM 8243 C C . ALA D 1 115 ? 23.659 24.315 53.170 1.00 11.07 161 ALA D C 1
ATOM 8244 O O . ALA D 1 115 ? 24.023 25.368 52.557 1.00 12.85 161 ALA D O 1
ATOM 8246 N N . ARG D 1 116 ? 22.886 24.332 54.245 1.00 10.55 162 ARG D N 1
ATOM 8247 C CA . ARG D 1 116 ? 22.613 25.591 54.934 1.00 11.27 162 ARG D CA 1
ATOM 8248 C C . ARG D 1 116 ? 23.592 25.737 56.110 1.00 11.69 162 ARG D C 1
ATOM 8249 O O . ARG D 1 116 ? 23.551 24.944 57.088 1.00 12.11 162 ARG D O 1
ATOM 8257 N N . ALA D 1 117 ? 24.495 26.733 56.028 1.00 11.57 163 ALA D N 1
ATOM 8258 C CA . ALA D 1 117 ? 25.661 26.761 56.903 1.00 10.21 163 ALA D CA 1
ATOM 8259 C C . ALA D 1 117 ? 25.969 28.202 57.241 1.00 10.71 163 ALA D C 1
ATOM 8260 O O . ALA D 1 117 ? 25.642 29.134 56.481 1.00 10.98 163 ALA D O 1
ATOM 8262 N N . LYS D 1 118 ? 26.660 28.375 58.334 1.00 11.08 164 LYS D N 1
ATOM 8263 C CA . LYS D 1 118 ? 27.121 29.678 58.770 1.00 12.92 164 LYS D CA 1
ATOM 8264 C C . LYS D 1 118 ? 28.673 29.684 58.844 1.00 12.80 164 LYS D C 1
ATOM 8265 O O . LYS D 1 118 ? 29.274 29.083 59.786 1.00 13.96 164 LYS D O 1
ATOM 8271 N N . VAL D 1 119 ? 29.300 30.357 57.887 1.00 11.41 165 VAL D N 1
ATOM 8272 C CA . VAL D 1 119 ? 30.782 30.561 57.849 1.00 11.87 165 VAL D CA 1
ATOM 8273 C C . VAL D 1 119 ? 31.295 31.084 59.204 1.00 12.43 165 VAL D C 1
ATOM 8274 O O . VAL D 1 119 ? 30.683 32.016 59.777 1.00 12.05 165 VAL D O 1
ATOM 8278 N N . MET D 1 120 ? 32.376 30.457 59.745 1.00 13.13 166 MET D N 1
ATOM 8279 C CA . MET D 1 120 ? 33.037 30.955 60.993 1.00 12.02 166 MET D CA 1
ATOM 8280 C C . MET D 1 120 ? 33.608 32.368 60.871 1.00 13.97 166 MET D C 1
ATOM 8281 O O . MET D 1 120 ? 34.108 32.723 59.792 1.00 15.09 166 MET D O 1
ATOM 8286 N N . ASN D 1 121 ? 33.574 33.150 61.967 1.00 13.98 167 ASN D N 1
ATOM 8287 C CA . ASN D 1 121 ? 34.273 34.418 62.042 1.00 13.86 167 ASN D CA 1
ATOM 8288 C C . ASN D 1 121 ? 35.709 34.072 62.493 1.00 13.64 167 ASN D C 1
ATOM 8289 O O . ASN D 1 121 ? 36.125 34.446 63.595 1.00 14.80 167 ASN D O 1
ATOM 8294 N N . SER D 1 122 ? 36.445 33.368 61.627 1.00 13.05 168 SER D N 1
ATOM 8295 C CA . SER D 1 122 ? 37.786 32.860 61.879 1.00 13.25 168 SER D CA 1
ATOM 8296 C C . SER D 1 122 ? 38.614 32.929 60.574 1.00 13.07 168 SER D C 1
ATOM 8297 O O . SER D 1 122 ? 38.068 32.927 59.434 1.00 12.98 168 SER D O 1
ATOM 8300 N N . THR D 1 123 ? 39.918 32.942 60.733 1.00 12.16 169 THR D N 1
ATOM 8301 C CA . THR D 1 123 ? 40.830 32.781 59.609 1.00 12.47 169 THR D CA 1
ATOM 8302 C C . THR D 1 123 ? 40.917 31.326 59.126 1.00 13.35 169 THR D C 1
ATOM 8303 O O . THR D 1 123 ? 41.449 31.078 58.012 1.00 13.21 169 THR D O 1
ATOM 8307 N N . LEU D 1 124 ? 40.473 30.352 59.961 1.00 12.56 170 LEU D N 1
ATOM 8308 C CA . LEU D 1 124 ? 40.380 28.979 59.488 1.00 12.63 170 LEU D CA 1
ATOM 8309 C C . LEU D 1 124 ? 39.351 28.853 58.337 1.00 12.19 170 LEU D C 1
ATOM 8310 O O . LEU D 1 124 ? 38.374 29.560 58.320 1.00 14.80 170 LEU D O 1
ATOM 8315 N N . ALA D 1 125 ? 39.531 27.902 57.412 1.00 12.28 171 ALA D N 1
ATOM 8316 C CA . ALA D 1 125 ? 38.511 27.626 56.361 1.00 10.80 171 ALA D CA 1
ATOM 8317 C C . ALA D 1 125 ? 37.286 26.923 56.985 1.00 11.90 171 ALA D C 1
ATOM 8318 O O . ALA D 1 125 ? 37.427 26.036 57.865 1.00 11.31 171 ALA D O 1
ATOM 8320 N N . SER D 1 126 ? 36.079 27.304 56.515 1.00 10.41 172 SER D N 1
ATOM 8321 C CA . SER D 1 126 ? 34.826 26.607 56.778 1.00 10.58 172 SER D CA 1
ATOM 8322 C C . SER D 1 126 ? 34.519 25.873 55.441 1.00 11.01 172 SER D C 1
ATOM 8323 O O . SER D 1 126 ? 34.382 26.565 54.356 1.00 12.40 172 SER D O 1
ATOM 8326 N N . ASP D 1 127 ? 34.426 24.524 55.469 1.00 9.18 173 ASP D N 1
ATOM 8327 C CA . ASP D 1 127 ? 34.328 23.762 54.224 1.00 8.86 173 ASP D CA 1
ATOM 8328 C C . ASP D 1 127 ? 33.179 22.757 54.118 1.00 9.74 173 ASP D C 1
ATOM 8329 O O . ASP D 1 127 ? 32.978 21.964 55.073 1.00 9.15 173 ASP D O 1
ATOM 8334 N N . VAL D 1 128 ? 32.533 22.696 52.931 1.00 8.49 174 VAL D N 1
ATOM 8335 C CA . VAL D 1 128 ? 31.623 21.572 52.585 1.00 8.59 174 VAL D CA 1
ATOM 8336 C C . VAL D 1 128 ? 32.071 21.199 51.208 1.00 8.74 174 VAL D C 1
ATOM 8337 O O . VAL D 1 128 ? 32.111 22.040 50.318 1.00 9.89 174 VAL D O 1
ATOM 8341 N N . TRP D 1 129 ? 32.439 19.947 51.003 1.00 8.48 175 TRP D N 1
ATOM 8342 C CA . TRP D 1 129 ? 33.060 19.621 49.727 1.00 8.20 175 TRP D CA 1
ATOM 8343 C C . TRP D 1 129 ? 32.899 18.185 49.359 1.00 8.19 175 TRP D C 1
ATOM 8344 O O . TRP D 1 129 ? 32.429 17.387 50.211 1.00 9.40 175 TRP D O 1
ATOM 8355 N N . LEU D 1 130 ? 33.296 17.834 48.132 1.00 7.79 176 LEU D N 1
ATOM 8356 C CA . LEU D 1 130 ? 33.112 16.461 47.643 1.00 8.28 176 LEU D CA 1
ATOM 8357 C C . LEU D 1 130 ? 34.469 15.978 47.214 1.00 8.57 176 LEU D C 1
ATOM 8358 O O . LEU D 1 130 ? 35.226 16.745 46.628 1.00 8.72 176 LEU D O 1
ATOM 8363 N N . LEU D 1 131 ? 34.809 14.716 47.505 1.00 9.79 177 LEU D N 1
ATOM 8364 C CA . LEU D 1 131 ? 36.173 14.209 47.107 1.00 9.24 177 LEU D CA 1
ATOM 8365 C C . LEU D 1 131 ? 36.107 12.709 46.716 1.00 9.31 177 LEU D C 1
ATOM 8366 O O . LEU D 1 131 ? 35.537 11.891 47.449 1.00 8.45 177 LEU D O 1
ATOM 8371 N N . SER D 1 132 ? 36.685 12.361 45.552 1.00 9.26 178 SER D N 1
ATOM 8372 C CA . SER D 1 132 ? 36.727 10.958 45.107 1.00 10.27 178 SER D CA 1
ATOM 8373 C C . SER D 1 132 ? 37.580 10.097 46.046 1.00 10.71 178 SER D C 1
ATOM 8374 O O . SER D 1 132 ? 38.467 10.608 46.780 1.00 11.11 178 SER D O 1
ATOM 8377 N N . ALA D 1 133 ? 37.231 8.831 46.114 1.00 11.66 179 ALA D N 1
ATOM 8378 C CA . ALA D 1 133 ? 37.940 7.887 47.002 1.00 12.34 179 ALA D CA 1
ATOM 8379 C C . ALA D 1 133 ? 39.450 7.901 46.792 1.00 12.64 179 ALA D C 1
ATOM 8380 O O . ALA D 1 133 ? 40.208 7.862 47.756 1.00 14.08 179 ALA D O 1
ATOM 8382 N N . ASP D 1 134 ? 39.884 8.016 45.555 1.00 11.61 180 ASP D N 1
ATOM 8383 C CA . ASP D 1 134 ? 41.334 7.953 45.245 1.00 13.24 180 ASP D CA 1
ATOM 8384 C C . ASP D 1 134 ? 42.005 9.354 45.246 1.00 13.31 180 ASP D C 1
ATOM 8385 O O . ASP D 1 134 ? 43.177 9.487 44.787 1.00 13.62 180 ASP D O 1
ATOM 8390 N N . ASP D 1 135 ? 41.281 10.385 45.727 1.00 10.57 181 ASP D N 1
ATOM 8391 C CA . ASP D 1 135 ? 41.857 11.723 45.945 1.00 12.13 181 ASP D CA 1
ATOM 8392 C C . ASP D 1 135 ? 42.221 12.432 44.640 1.00 11.93 181 ASP D C 1
ATOM 8393 O O . ASP D 1 135 ? 42.924 13.461 44.684 1.00 12.38 181 ASP D O 1
ATOM 8398 N N . THR D 1 136 ? 41.702 11.975 43.496 1.00 11.01 182 THR D N 1
ATOM 8399 C CA . THR D 1 136 ? 42.077 12.649 42.218 1.00 11.67 182 THR D CA 1
ATOM 8400 C C . THR D 1 136 ? 41.071 13.722 41.708 1.00 11.33 182 THR D C 1
ATOM 8401 O O . THR D 1 136 ? 41.454 14.518 40.804 1.00 12.12 182 THR D O 1
ATOM 8405 N N . GLN D 1 137 ? 39.841 13.764 42.245 1.00 9.85 183 GLN D N 1
ATOM 8406 C CA . GLN D 1 137 ? 38.784 14.700 41.736 1.00 10.10 183 GLN D CA 1
ATOM 8407 C C . GLN D 1 137 ? 38.040 15.313 42.922 1.00 10.37 183 GLN D C 1
ATOM 8408 O O . GLN D 1 137 ? 37.711 14.589 43.886 1.00 12.21 183 GLN D O 1
ATOM 8414 N N . GLU D 1 138 ? 37.742 16.598 42.868 1.00 9.53 184 GLU D N 1
ATOM 8415 C CA . GLU D 1 138 ? 37.220 17.283 44.033 1.00 8.82 184 GLU D CA 1
ATOM 8416 C C . GLU D 1 138 ? 36.278 18.390 43.539 1.00 9.37 184 GLU D C 1
ATOM 8417 O O . GLU D 1 138 ? 36.566 18.998 42.515 1.00 11.10 184 GLU D O 1
ATOM 8423 N N . ILE D 1 139 ? 35.204 18.666 44.277 1.00 9.24 185 ILE D N 1
ATOM 8424 C CA . ILE D 1 139 ? 34.296 19.785 43.982 1.00 8.83 185 ILE D CA 1
ATOM 8425 C C . ILE D 1 139 ? 34.001 20.544 45.288 1.00 10.34 185 ILE D C 1
ATOM 8426 O O . ILE D 1 139 ? 33.522 19.930 46.253 1.00 10.34 185 ILE D O 1
ATOM 8431 N N . ASP D 1 140 ? 34.266 21.861 45.317 1.00 10.76 186 ASP D N 1
ATOM 8432 C CA . ASP D 1 140 ? 33.853 22.677 46.471 1.00 13.25 186 ASP D CA 1
ATOM 8433 C C . ASP D 1 140 ? 32.365 22.967 46.449 1.00 13.72 186 ASP D C 1
ATOM 8434 O O . ASP D 1 140 ? 31.788 23.204 45.373 1.00 16.81 186 ASP D O 1
ATOM 8439 N N . ILE D 1 141 ? 31.743 22.990 47.623 1.00 13.14 187 ILE D N 1
ATOM 8440 C CA . ILE D 1 141 ? 30.377 23.490 47.734 1.00 12.93 187 ILE D CA 1
ATOM 8441 C C . ILE D 1 141 ? 30.446 24.799 48.505 1.00 12.75 187 ILE D C 1
ATOM 8442 O O . ILE D 1 141 ? 29.948 25.846 48.044 1.00 13.88 187 ILE D O 1
ATOM 8447 N N . LEU D 1 142 ? 31.116 24.753 49.659 1.00 12.50 188 LEU D N 1
ATOM 8448 C CA . LEU D 1 142 ? 31.383 25.944 50.445 1.00 11.73 188 LEU D CA 1
ATOM 8449 C C . LEU D 1 142 ? 32.853 25.898 50.779 1.00 11.32 188 LEU D C 1
ATOM 8450 O O . LEU D 1 142 ? 33.354 24.911 51.335 1.00 10.35 188 LEU D O 1
ATOM 8455 N N . ASP D 1 143 ? 33.550 26.990 50.508 1.00 11.62 189 ASP D N 1
ATOM 8456 C CA . ASP D 1 143 ? 34.999 27.075 50.829 1.00 12.05 189 ASP D CA 1
ATOM 8457 C C . ASP D 1 143 ? 35.174 28.538 51.190 1.00 12.30 189 ASP D C 1
ATOM 8458 O O . ASP D 1 143 ? 35.183 29.409 50.289 1.00 13.36 189 ASP D O 1
ATOM 8463 N N . ALA D 1 144 ? 35.223 28.851 52.488 1.00 11.21 190 ALA D N 1
ATOM 8464 C CA . ALA D 1 144 ? 35.241 30.263 52.886 1.00 10.96 190 ALA D CA 1
ATOM 8465 C C . ALA D 1 144 ? 36.144 30.578 54.076 1.00 11.60 190 ALA D C 1
ATOM 8466 O O . ALA D 1 144 ? 36.234 29.764 55.010 1.00 12.82 190 ALA D O 1
ATOM 8468 N N . TYR D 1 145 ? 36.792 31.750 54.085 1.00 12.28 191 TYR D N 1
ATOM 8469 C CA . TYR D 1 145 ? 37.601 32.217 55.233 1.00 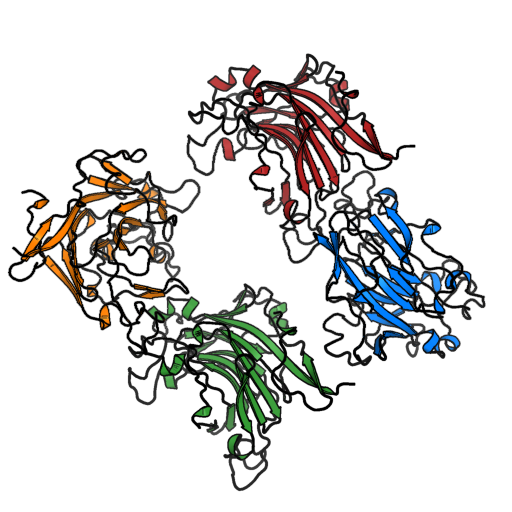12.37 191 TYR D CA 1
ATOM 8470 C C . TYR D 1 145 ? 36.896 33.431 55.824 1.00 13.28 191 TYR D C 1
ATOM 8471 O O . TYR D 1 145 ? 37.037 34.555 55.281 1.00 13.22 191 TYR D O 1
ATOM 8480 N N . GLY D 1 146 ? 36.131 33.249 56.913 1.00 12.98 192 GLY D N 1
ATOM 8481 C CA . GLY D 1 146 ? 35.125 34.268 57.274 1.00 12.71 192 GLY D CA 1
ATOM 8482 C C . GLY D 1 146 ? 35.493 35.446 58.158 1.00 14.27 192 GLY D C 1
ATOM 8483 O O . GLY D 1 146 ? 34.669 36.391 58.292 1.00 14.85 192 GLY D O 1
ATOM 8484 N N . ALA D 1 147 ? 36.680 35.412 58.788 1.00 14.69 193 ALA D N 1
ATOM 8485 C CA . ALA D 1 147 ? 36.991 36.411 59.863 1.00 14.90 193 ALA D CA 1
ATOM 8486 C C . ALA D 1 147 ? 36.906 37.869 59.423 1.00 15.52 193 ALA D C 1
ATOM 8487 O O . ALA D 1 147 ? 37.367 38.218 58.313 1.00 15.18 193 ALA D O 1
ATOM 8489 N N . ASP D 1 148 ? 36.303 38.719 60.269 1.00 15.99 194 ASP D N 1
ATOM 8490 C CA . ASP D 1 148 ? 36.404 40.189 60.053 1.00 17.34 194 ASP D CA 1
ATOM 8491 C C . ASP D 1 148 ? 37.861 40.714 60.042 1.00 18.87 194 ASP D C 1
ATOM 8492 O O . ASP D 1 148 ? 38.198 41.710 59.307 1.00 18.41 194 ASP D O 1
ATOM 8497 N N . TYR D 1 149 ? 38.716 40.101 60.870 1.00 16.91 195 TYR D N 1
ATOM 8498 C CA . TYR D 1 149 ? 40.030 40.720 61.199 1.00 18.43 195 TYR D CA 1
ATOM 8499 C C . TYR D 1 149 ? 40.983 39.555 61.439 1.00 18.45 195 TYR D C 1
ATOM 8500 O O . TYR D 1 149 ? 40.538 38.466 61.895 1.00 18.74 195 TYR D O 1
ATOM 8509 N N . SER D 1 150 ? 42.270 39.720 61.103 1.00 18.29 196 SER D N 1
ATOM 8510 C CA . SER D 1 150 ? 43.277 38.727 61.482 1.00 17.22 196 SER D CA 1
ATOM 8511 C C . SER D 1 150 ? 44.282 39.321 62.466 1.00 18.06 196 SER D C 1
ATOM 8512 O O . SER D 1 150 ? 45.102 40.209 62.077 1.00 17.59 196 SER D O 1
ATOM 8515 N N . GLU D 1 151 ? 44.265 38.844 63.721 1.00 17.49 197 GLU D N 1
ATOM 8516 C CA . GLU D 1 151 ? 45.322 39.297 64.688 1.00 18.94 197 GLU D CA 1
ATOM 8517 C C . GLU D 1 151 ? 46.716 38.832 64.288 1.00 19.34 197 GLU D C 1
ATOM 8518 O O . GLU D 1 151 ? 47.713 39.550 64.510 1.00 19.39 197 GLU D O 1
ATOM 8524 N N . SER D 1 152 ? 46.813 37.641 63.686 1.00 19.22 198 SER D N 1
ATOM 8525 C CA . SER D 1 152 ? 48.142 37.138 63.248 1.00 19.82 198 SER D CA 1
ATOM 8526 C C . SER D 1 152 ? 48.736 38.063 62.149 1.00 20.55 198 SER D C 1
ATOM 8527 O O . SER D 1 152 ? 49.965 38.314 62.135 1.00 20.97 198 SER D O 1
ATOM 8530 N N . ALA D 1 153 ? 47.888 38.574 61.245 1.00 19.89 199 ALA D N 1
ATOM 8531 C CA . ALA D 1 153 ? 48.423 39.445 60.157 1.00 20.75 199 ALA D CA 1
ATOM 8532 C C . ALA D 1 153 ? 48.443 40.915 60.557 1.00 22.01 199 ALA D C 1
ATOM 8533 O O . ALA D 1 153 ? 49.066 41.746 59.854 1.00 22.01 199 ALA D O 1
ATOM 8535 N N . GLY D 1 154 ? 47.716 41.243 61.638 1.00 21.40 200 GLY D N 1
ATOM 8536 C CA . GLY D 1 154 ? 47.597 42.628 62.109 1.00 22.56 200 GLY D CA 1
ATOM 8537 C C . GLY D 1 154 ? 46.815 43.498 61.139 1.00 23.02 200 GLY D C 1
ATOM 8538 O O . GLY D 1 154 ? 47.119 44.651 61.004 1.00 21.21 200 GLY D O 1
ATOM 8539 N N . LYS D 1 155 ? 45.836 42.920 60.430 1.00 23.90 201 LYS D N 1
ATOM 8540 C CA . LYS D 1 155 ? 45.021 43.701 59.491 1.00 24.59 201 LYS D CA 1
ATOM 8541 C C . LYS D 1 155 ? 43.597 43.204 59.256 1.00 23.85 201 LYS D C 1
ATOM 8542 O O . LYS D 1 155 ? 43.215 42.030 59.507 1.00 23.64 201 LYS D O 1
ATOM 8548 N N . ASP D 1 156 ? 42.816 44.121 58.719 1.00 23.35 202 ASP D N 1
ATOM 8549 C CA . ASP D 1 156 ? 41.459 43.851 58.275 1.00 22.62 202 ASP D CA 1
ATOM 8550 C C . ASP D 1 156 ? 41.461 42.647 57.330 1.00 20.90 202 ASP D C 1
ATOM 8551 O O . ASP D 1 156 ? 42.409 42.492 56.556 1.00 21.73 202 ASP D O 1
ATOM 8556 N N . HIS D 1 157 ? 40.464 41.751 57.445 1.00 17.97 203 HIS D N 1
ATOM 8557 C CA . HIS D 1 157 ? 40.435 40.473 56.663 1.00 16.83 203 HIS D CA 1
ATOM 8558 C C . HIS D 1 157 ? 39.182 40.497 55.807 1.00 17.12 203 HIS D C 1
ATOM 8559 O O . HIS D 1 157 ? 38.762 39.462 55.302 1.00 17.14 203 HIS D O 1
ATOM 8566 N N A SER D 1 158 ? 38.586 41.689 55.610 0.50 17.85 204 SER D N 1
ATOM 8567 N N B SER D 1 158 ? 38.616 41.695 55.598 0.50 18.35 204 SER D N 1
ATOM 8568 C CA A SER D 1 158 ? 37.355 41.808 54.799 0.50 17.74 204 SER D CA 1
ATOM 8569 C CA B SER D 1 158 ? 37.386 41.826 54.804 0.50 19.04 204 SER D CA 1
ATOM 8570 C C A SER D 1 158 ? 37.573 41.377 53.326 0.50 18.61 204 SER D C 1
ATOM 8571 C C B SER D 1 158 ? 37.587 41.378 53.335 0.50 19.11 204 SER D C 1
ATOM 8572 O O A SER D 1 158 ? 36.618 40.993 52.613 0.50 17.34 204 SER D O 1
ATOM 8573 O O B SER D 1 158 ? 36.635 40.985 52.631 0.50 17.79 204 SER D O 1
ATOM 8578 N N . TYR D 1 159 ? 38.821 41.371 52.877 1.00 18.16 205 TYR D N 1
ATOM 8579 C CA . TYR D 1 159 ? 39.074 40.832 51.550 1.00 18.03 205 TYR D CA 1
ATOM 8580 C C . TYR D 1 159 ? 38.555 39.407 51.457 1.00 16.34 205 TYR D C 1
ATOM 8581 O O . TYR D 1 159 ? 38.058 38.956 50.408 1.00 15.50 205 TYR D O 1
ATOM 8590 N N . PHE D 1 160 ? 38.714 38.665 52.556 1.00 15.06 206 PHE D N 1
ATOM 8591 C CA . PHE D 1 160 ? 38.304 37.245 52.589 1.00 14.48 206 PHE D CA 1
ATOM 8592 C C . PHE D 1 160 ? 36.900 37.080 53.194 1.00 14.28 206 PHE D C 1
ATOM 8593 O O . PHE D 1 160 ? 36.164 36.187 52.789 1.00 13.00 206 PHE D O 1
ATOM 8601 N N . SER D 1 161 ? 36.551 37.935 54.163 1.00 15.08 207 SER D N 1
ATOM 8602 C CA . SER D 1 161 ? 35.226 37.826 54.817 1.00 14.89 207 SER D CA 1
ATOM 8603 C C . SER D 1 161 ? 34.048 37.992 53.852 1.00 15.32 207 SER D C 1
ATOM 8604 O O . SER D 1 161 ? 32.923 37.523 54.168 1.00 14.64 207 SER D O 1
ATOM 8607 N N . LYS D 1 162 ? 34.284 38.727 52.750 1.00 15.29 208 LYS D N 1
ATOM 8608 C CA . LYS D 1 162 ? 33.235 38.960 51.729 1.00 14.44 208 LYS D CA 1
ATOM 8609 C C . LYS D 1 162 ? 33.312 38.018 50.520 1.00 14.33 208 LYS D C 1
ATOM 8610 O O . LYS D 1 162 ? 32.558 38.211 49.568 1.00 16.66 208 LYS D O 1
ATOM 8616 N N . LYS D 1 163 ? 34.158 36.978 50.539 1.00 11.95 209 LYS D N 1
ATOM 8617 C CA . LYS D 1 163 ? 34.286 36.115 49.356 1.00 12.83 209 LYS D CA 1
ATOM 8618 C C . LYS D 1 163 ? 33.980 34.681 49.757 1.00 13.46 209 LYS D C 1
ATOM 8619 O O . LYS D 1 163 ? 34.242 34.269 50.920 1.00 14.38 209 LYS D O 1
ATOM 8625 N N . VAL D 1 164 ? 33.366 33.940 48.845 1.00 13.92 210 VAL D N 1
ATOM 8626 C CA . VAL D 1 164 ? 33.361 32.475 48.929 1.00 13.75 210 VAL D CA 1
ATOM 8627 C C . VAL D 1 164 ? 34.027 31.917 47.663 1.00 14.21 210 VAL D C 1
ATOM 8628 O O . VAL D 1 164 ? 33.822 32.415 46.532 1.00 15.33 210 VAL D O 1
ATOM 8632 N N . HIS D 1 165 ? 34.838 30.888 47.860 1.00 13.13 211 HIS D N 1
ATOM 8633 C CA . HIS D 1 165 ? 35.585 30.298 46.789 1.00 13.78 211 HIS D CA 1
ATOM 8634 C C . HIS D 1 165 ? 34.750 29.170 46.197 1.00 14.02 211 HIS D C 1
ATOM 8635 O O . HIS D 1 165 ? 34.405 28.202 46.917 1.00 14.97 211 HIS D O 1
ATOM 8642 N N . ILE D 1 166 ? 34.370 29.291 44.923 1.00 12.97 212 ILE D N 1
ATOM 8643 C CA . ILE D 1 166 ? 33.511 28.247 44.350 1.00 12.59 212 ILE D CA 1
ATOM 8644 C C . ILE D 1 166 ? 34.270 27.563 43.205 1.00 12.94 212 ILE D C 1
ATOM 8645 O O . ILE D 1 166 ? 34.300 28.066 42.071 1.00 15.31 212 ILE D O 1
ATOM 8650 N N . SER D 1 167 ? 34.867 26.413 43.455 1.00 10.75 213 SER D N 1
ATOM 8651 C CA . SER D 1 167 ? 35.876 25.889 42.506 1.00 10.78 213 SER D CA 1
ATOM 8652 C C . SER D 1 167 ? 35.853 24.356 42.521 1.00 10.54 213 SER D C 1
ATOM 8653 O O . SER D 1 167 ? 34.878 23.745 43.080 1.00 11.24 213 SER D O 1
ATOM 8656 N N A HIS D 1 168 ? 36.873 23.735 41.916 0.50 9.03 214 HIS D N 1
ATOM 8657 N N B HIS D 1 168 ? 36.880 23.737 41.918 0.50 8.98 214 HIS D N 1
ATOM 8658 C CA A HIS D 1 168 ? 36.979 22.275 41.864 0.50 9.65 214 HIS D CA 1
ATOM 8659 C CA B HIS D 1 168 ? 36.966 22.277 41.790 0.50 9.67 214 HIS D CA 1
ATOM 8660 C C A HIS D 1 168 ? 38.428 21.973 41.550 0.50 10.43 214 HIS D C 1
ATOM 8661 C C B HIS D 1 168 ? 38.425 21.967 41.516 0.50 10.39 214 HIS D C 1
ATOM 8662 O O A HIS D 1 168 ? 39.138 22.876 41.100 0.50 11.43 214 HIS D O 1
ATOM 8663 O O B HIS D 1 168 ? 39.140 22.858 41.055 0.50 11.46 214 HIS D O 1
ATOM 8676 N N . HIS D 1 169 ? 38.873 20.739 41.768 1.00 10.55 215 HIS D N 1
ATOM 8677 C CA . HIS D 1 169 ? 40.258 20.392 41.470 1.00 11.02 215 HIS D CA 1
ATOM 8678 C C . HIS D 1 169 ? 40.292 19.061 40.770 1.00 10.90 215 HIS D C 1
ATOM 8679 O O . HIS D 1 169 ? 39.473 18.155 41.043 1.00 10.52 215 HIS D O 1
ATOM 8686 N N . VAL D 1 170 ? 41.316 18.882 39.945 1.00 11.03 216 VAL D N 1
ATOM 8687 C CA . VAL D 1 170 ? 41.738 17.572 39.515 1.00 11.68 216 VAL D CA 1
ATOM 8688 C C . VAL D 1 170 ? 43.242 17.455 39.835 1.00 12.22 216 VAL D C 1
ATOM 8689 O O . VAL D 1 170 ? 44.000 18.433 39.717 1.00 12.62 216 VAL D O 1
ATOM 8693 N N . PHE D 1 171 ? 43.629 16.284 40.327 1.00 12.48 217 PHE D N 1
ATOM 8694 C CA . PHE D 1 171 ? 45.045 16.062 40.785 1.00 13.88 217 PHE D CA 1
ATOM 8695 C C . PHE D 1 171 ? 45.660 14.872 40.066 1.00 14.61 217 PHE D C 1
ATOM 8696 O O . PHE D 1 171 ? 44.960 13.928 39.656 1.00 14.80 217 PHE D O 1
ATOM 8704 N N . ILE D 1 172 ? 46.965 14.926 39.854 1.00 14.89 218 ILE D N 1
ATOM 8705 C CA . ILE D 1 172 ? 47.737 13.717 39.689 1.00 16.96 218 ILE D CA 1
ATOM 8706 C C . ILE D 1 172 ? 48.408 13.476 41.066 1.00 17.61 218 ILE D C 1
ATOM 8707 O O . ILE D 1 172 ? 48.941 14.400 41.652 1.00 17.09 218 ILE D O 1
ATOM 8712 N N . ARG D 1 173 ? 48.358 12.267 41.600 1.00 17.98 219 ARG D N 1
ATOM 8713 C CA . ARG D 1 173 ? 48.868 12.096 42.982 1.00 19.27 219 ARG D CA 1
ATOM 8714 C C . ARG D 1 173 ? 50.418 11.983 43.058 1.00 21.12 219 ARG D C 1
ATOM 8715 O O . ARG D 1 173 ? 51.005 12.415 44.029 1.00 21.69 219 ARG D O 1
ATOM 8723 N N . ASP D 1 174 ? 51.046 11.384 42.051 1.00 23.83 220 ASP D N 1
ATOM 8724 C CA . ASP D 1 174 ? 52.512 11.107 42.067 1.00 26.44 220 ASP D CA 1
ATOM 8725 C C . ASP D 1 174 ? 53.084 11.268 40.658 1.00 27.43 220 ASP D C 1
ATOM 8726 O O . ASP D 1 174 ? 52.791 10.443 39.798 1.00 27.95 220 ASP D O 1
ATOM 8731 N N . PRO D 1 175 ? 53.902 12.317 40.398 1.00 27.81 221 PRO D N 1
ATOM 8732 C CA . PRO D 1 175 ? 54.303 13.444 41.282 1.00 27.33 221 PRO D CA 1
ATOM 8733 C C . PRO D 1 175 ? 53.086 14.305 41.518 1.00 25.24 221 PRO D C 1
ATOM 8734 O O . PRO D 1 175 ? 52.291 14.442 40.569 1.00 25.03 221 PRO D O 1
ATOM 8738 N N . PHE D 1 176 ? 52.911 14.843 42.730 1.00 23.35 222 PHE D N 1
ATOM 8739 C CA . PHE D 1 176 ? 51.717 15.617 43.040 1.00 21.85 222 PHE D CA 1
ATOM 8740 C C . PHE D 1 176 ? 51.600 16.817 42.114 1.00 21.78 222 PHE D C 1
ATOM 8741 O O . PHE D 1 176 ? 52.553 17.642 42.026 1.00 21.51 222 PHE D O 1
ATOM 8749 N N . GLN D 1 177 ? 50.438 16.945 41.446 1.00 20.73 223 GLN D N 1
ATOM 8750 C CA . GLN D 1 177 ? 50.085 18.149 40.656 1.00 19.33 223 GLN D CA 1
ATOM 8751 C C . GLN D 1 177 ? 48.602 18.487 40.909 1.00 17.49 223 GLN D C 1
ATOM 8752 O O . GLN D 1 177 ? 47.743 17.586 41.016 1.00 16.29 223 GLN D O 1
ATOM 8758 N N . ASP D 1 178 ? 48.332 19.768 41.099 1.00 16.72 224 ASP D N 1
ATOM 8759 C CA . ASP D 1 178 ? 46.973 20.237 41.455 1.00 15.70 224 ASP D CA 1
ATOM 8760 C C . ASP D 1 178 ? 46.522 21.308 40.442 1.00 16.81 224 ASP D C 1
ATOM 8761 O O . ASP D 1 178 ? 47.196 22.360 40.302 1.00 16.81 224 ASP D O 1
ATOM 8766 N N . TYR D 1 179 ? 45.402 21.046 39.749 1.00 14.41 225 TYR D N 1
ATOM 8767 C CA . TYR D 1 179 ? 44.771 22.040 38.843 1.00 14.48 225 TYR D CA 1
ATOM 8768 C C . TYR D 1 179 ? 43.473 22.546 39.411 1.00 13.40 225 TYR D C 1
ATOM 8769 O O . TYR D 1 179 ? 42.645 21.733 39.812 1.00 12.02 225 TYR D O 1
ATOM 8778 N N . GLN D 1 180 ? 43.239 23.859 39.440 1.00 12.07 226 GLN D N 1
ATOM 8779 C CA . GLN D 1 180 ? 41.853 24.345 39.619 1.00 12.65 226 GLN D CA 1
ATOM 8780 C C . GLN D 1 180 ? 41.711 25.576 38.728 1.00 13.60 226 GLN D C 1
ATOM 8781 O O . GLN D 1 180 ? 42.719 26.194 38.385 1.00 14.31 226 GLN D O 1
ATOM 8787 N N . PRO D 1 181 ? 40.478 25.928 38.319 1.00 14.95 227 PRO D N 1
ATOM 8788 C CA . PRO D 1 181 ? 40.291 27.227 37.643 1.00 15.91 227 PRO D CA 1
ATOM 8789 C C . PRO D 1 181 ? 40.748 28.431 38.557 1.00 17.31 227 PRO D C 1
ATOM 8790 O O . PRO D 1 181 ? 40.519 28.392 39.788 1.00 16.46 227 PRO D O 1
ATOM 8794 N N . LYS D 1 182 ? 41.376 29.466 37.960 1.00 18.88 228 LYS D N 1
ATOM 8795 C CA . LYS D 1 182 ? 41.833 30.647 38.673 1.00 21.51 228 LYS D CA 1
ATOM 8796 C C . LYS D 1 182 ? 41.309 31.971 38.152 1.00 22.49 228 LYS D C 1
ATOM 8797 O O . LYS D 1 182 ? 41.867 32.997 38.521 1.00 22.70 228 LYS D O 1
ATOM 8803 N N . ASP D 1 183 ? 40.276 31.993 37.313 1.00 22.06 229 ASP D N 1
ATOM 8804 C CA . ASP D 1 183 ? 39.707 33.300 36.858 1.00 23.49 229 ASP D CA 1
ATOM 8805 C C . ASP D 1 183 ? 39.014 34.008 38.036 1.00 24.09 229 ASP D C 1
ATOM 8806 O O . ASP D 1 183 ? 38.634 33.354 39.046 1.00 22.97 229 ASP D O 1
ATOM 8811 N N . ALA D 1 184 ? 38.785 35.314 37.884 1.00 24.59 230 ALA D N 1
ATOM 8812 C CA . ALA D 1 184 ? 38.223 36.154 38.964 1.00 24.92 230 ALA D CA 1
ATOM 8813 C C . ALA D 1 184 ? 36.867 35.640 39.493 1.00 24.13 230 ALA D C 1
ATOM 8814 O O . ALA D 1 184 ? 36.628 35.714 40.717 1.00 22.54 230 ALA D O 1
ATOM 8816 N N . GLY D 1 185 ? 36.024 35.089 38.600 1.00 21.72 231 GLY D N 1
ATOM 8817 C CA . GLY D 1 185 ? 34.698 34.586 38.998 1.00 20.71 231 GLY D CA 1
ATOM 8818 C C . GLY D 1 185 ? 34.703 33.378 39.996 1.00 18.50 231 GLY D C 1
ATOM 8819 O O . GLY D 1 185 ? 33.655 33.009 40.577 1.00 17.49 231 GLY D O 1
ATOM 8820 N N . SER D 1 186 ? 35.861 32.749 40.178 1.00 16.81 232 SER D N 1
ATOM 8821 C CA . SER D 1 186 ? 35.947 31.593 41.047 1.00 15.80 232 SER D CA 1
ATOM 8822 C C . SER D 1 186 ? 35.921 31.994 42.538 1.00 16.47 232 SER D C 1
ATOM 8823 O O . SER D 1 186 ? 35.812 31.121 43.383 1.00 15.34 232 SER D O 1
ATOM 8826 N N . TRP D 1 187 ? 35.997 33.312 42.849 1.00 15.74 233 TRP D N 1
ATOM 8827 C CA . TRP D 1 187 ? 35.703 33.805 44.170 1.00 16.82 233 TRP D CA 1
ATOM 8828 C C . TRP D 1 187 ? 34.464 34.727 44.078 1.00 17.44 233 TRP D C 1
ATOM 8829 O O . TRP D 1 187 ? 34.550 35.764 43.499 1.00 18.77 233 TRP D O 1
ATOM 8840 N N . PHE D 1 188 ? 33.338 34.351 44.660 1.00 16.18 234 PHE D N 1
ATOM 8841 C CA . PHE D 1 188 ? 32.136 35.131 44.557 1.00 16.16 234 PHE D CA 1
ATOM 8842 C C . PHE D 1 188 ? 32.048 36.185 45.671 1.00 16.37 234 PHE D C 1
ATOM 8843 O O . PHE D 1 188 ? 32.323 35.871 46.848 1.00 15.48 234 PHE D O 1
ATOM 8851 N N . GLU D 1 189 ? 31.630 37.398 45.313 1.00 15.47 235 GLU D N 1
ATOM 8852 C CA . GLU D 1 189 ? 31.498 38.512 46.249 1.00 17.32 235 GLU D CA 1
ATOM 8853 C C . GLU D 1 189 ? 30.346 39.414 45.796 1.00 17.89 235 GLU D C 1
ATOM 8854 O O . GLU D 1 189 ? 30.253 39.761 44.609 1.00 19.05 235 GLU D O 1
ATOM 8860 N N . ASP D 1 190 ? 29.463 39.777 46.713 1.00 17.91 236 ASP D N 1
ATOM 8861 C CA . ASP D 1 190 ? 28.378 40.789 46.390 1.00 18.96 236 ASP D CA 1
ATOM 8862 C C . ASP D 1 190 ? 28.161 41.820 47.491 1.00 18.81 236 ASP D C 1
ATOM 8863 O O . ASP D 1 190 ? 27.204 42.610 47.416 1.00 19.65 236 ASP D O 1
ATOM 8868 N N . GLY D 1 191 ? 29.039 41.877 48.495 1.00 17.65 237 GLY D N 1
ATOM 8869 C CA . GLY D 1 191 ? 28.866 42.831 49.585 1.00 18.33 237 GLY D CA 1
ATOM 8870 C C . GLY D 1 191 ? 28.451 42.127 50.866 1.00 18.56 237 GLY D C 1
ATOM 8871 O O . GLY D 1 191 ? 28.642 42.640 51.974 1.00 18.88 237 GLY D O 1
ATOM 8872 N N . THR D 1 192 ? 27.903 40.929 50.743 1.00 17.16 238 THR D N 1
ATOM 8873 C CA . THR D 1 192 ? 27.497 40.194 51.941 1.00 16.81 238 THR D CA 1
ATOM 8874 C C . THR D 1 192 ? 28.718 39.790 52.812 1.00 16.63 238 THR D C 1
ATOM 8875 O O . THR D 1 192 ? 29.722 39.260 52.303 1.00 16.16 238 THR D O 1
ATOM 8879 N N . VAL D 1 193 ? 28.603 39.950 54.131 1.00 15.65 239 VAL D N 1
ATOM 8880 C CA . VAL D 1 193 ? 29.640 39.379 55.008 1.00 15.52 239 VAL D CA 1
ATOM 8881 C C . VAL D 1 193 ? 29.163 38.000 55.476 1.00 14.53 239 VAL D C 1
ATOM 8882 O O . VAL D 1 193 ? 28.228 37.928 56.285 1.00 15.75 239 VAL D O 1
ATOM 8886 N N . TRP D 1 194 ? 29.802 36.926 54.996 1.00 13.72 240 TRP D N 1
ATOM 8887 C CA . TRP D 1 194 ? 29.209 35.567 55.075 1.00 13.43 240 TRP D CA 1
ATOM 8888 C C . TRP D 1 194 ? 29.052 35.069 56.513 1.00 13.26 240 TRP D C 1
ATOM 8889 O O . TRP D 1 194 ? 28.153 34.241 56.792 1.00 13.04 240 TRP D O 1
ATOM 8900 N N . ASN D 1 195 ? 29.900 35.542 57.410 1.00 12.72 241 ASN D N 1
ATOM 8901 C CA . ASN D 1 195 ? 29.866 35.058 58.829 1.00 14.17 241 ASN D CA 1
ATOM 8902 C C . ASN D 1 195 ? 28.657 35.523 59.615 1.00 14.89 241 ASN D C 1
ATOM 8903 O O . ASN D 1 195 ? 28.470 35.077 60.754 1.00 14.98 241 ASN D O 1
ATOM 8908 N N . LYS D 1 196 ? 27.863 36.429 59.041 1.00 14.70 242 LYS D N 1
ATOM 8909 C CA . LYS D 1 196 ? 26.803 37.046 59.778 1.00 16.21 242 LYS D CA 1
ATOM 8910 C C . LYS D 1 196 ? 25.525 36.192 59.919 1.00 16.44 242 LYS D C 1
ATOM 8911 O O . LYS D 1 196 ? 24.783 36.354 60.888 1.00 16.17 242 LYS D O 1
ATOM 8917 N N . GLU D 1 197 ? 25.275 35.300 58.979 1.00 16.14 243 GLU D N 1
ATOM 8918 C CA . GLU D 1 197 ? 23.979 34.572 58.911 1.00 16.25 243 GLU D CA 1
ATOM 8919 C C . GLU D 1 197 ? 24.238 33.186 58.321 1.00 15.31 243 GLU D C 1
ATOM 8920 O O . GLU D 1 197 ? 25.277 32.950 57.636 1.00 12.61 243 GLU D O 1
ATOM 8926 N N . PHE D 1 198 ? 23.263 32.286 58.501 1.00 14.16 244 PHE D N 1
ATOM 8927 C CA . PHE D 1 198 ? 23.242 31.057 57.713 1.00 14.06 244 PHE D CA 1
ATOM 8928 C C . PHE D 1 198 ? 22.850 31.407 56.262 1.00 13.17 244 PHE D C 1
ATOM 8929 O O . PHE D 1 198 ? 21.942 32.223 56.067 1.00 14.83 244 PHE D O 1
ATOM 8937 N N . HIS D 1 199 ? 23.507 30.797 55.267 1.00 12.36 245 HIS D N 1
ATOM 8938 C CA . HIS D 1 199 ? 23.177 30.930 53.842 1.00 10.61 245 HIS D CA 1
ATOM 8939 C C . HIS D 1 199 ? 23.073 29.512 53.264 1.00 11.96 245 HIS D C 1
ATOM 8940 O O . HIS D 1 199 ? 23.601 28.555 53.887 1.00 13.17 245 HIS D O 1
ATOM 8947 N N . ARG D 1 200 ? 22.504 29.384 52.066 1.00 11.26 246 ARG D N 1
ATOM 8948 C CA . ARG D 1 200 ? 22.430 28.096 51.393 1.00 11.32 246 ARG D CA 1
ATOM 8949 C C . ARG D 1 200 ? 23.472 28.084 50.293 1.00 11.67 246 ARG D C 1
ATOM 8950 O O . ARG D 1 200 ? 23.412 28.962 49.406 1.00 12.92 246 ARG D O 1
ATOM 8958 N N . PHE D 1 201 ? 24.356 27.074 50.291 1.00 10.77 247 PHE D N 1
ATOM 8959 C CA . PHE D 1 201 ? 25.415 26.956 49.294 1.00 9.82 247 PHE D CA 1
ATOM 8960 C C . PHE D 1 201 ? 25.154 25.648 48.573 1.00 9.34 247 PHE D C 1
ATOM 8961 O O . PHE D 1 201 ? 25.167 24.600 49.232 1.00 8.98 247 PHE D O 1
ATOM 8969 N N . GLY D 1 202 ? 24.905 25.680 47.243 1.00 9.08 248 GLY D N 1
ATOM 8970 C CA . GLY D 1 202 ? 24.589 24.428 46.522 1.00 8.51 248 GLY D CA 1
ATOM 8971 C C . GLY D 1 202 ? 25.423 24.269 45.248 1.00 8.54 248 GLY D C 1
ATOM 8972 O O . GLY D 1 202 ? 25.874 25.287 44.645 1.00 8.91 248 GLY D O 1
ATOM 8973 N N . VAL D 1 203 ? 25.609 23.022 44.793 1.00 7.88 249 VAL D N 1
ATOM 8974 C CA . VAL D 1 203 ? 26.152 22.797 43.477 1.00 8.84 249 VAL D CA 1
ATOM 8975 C C . VAL D 1 203 ? 25.256 21.800 42.722 1.00 9.58 249 VAL D C 1
ATOM 8976 O O . VAL D 1 203 ? 24.744 20.797 43.320 1.00 9.67 249 VAL D O 1
ATOM 8980 N N . TYR D 1 204 ? 25.034 22.054 41.441 1.00 8.81 250 TYR D N 1
ATOM 8981 C CA . TYR D 1 204 ? 24.452 21.015 40.623 1.00 9.19 250 TYR D CA 1
ATOM 8982 C C . TYR D 1 204 ? 25.662 20.411 39.860 1.00 9.56 250 TYR D C 1
ATOM 8983 O O . TYR D 1 204 ? 26.257 21.059 38.983 1.00 9.73 250 TYR D O 1
ATOM 8992 N N . TRP D 1 205 ? 26.060 19.202 40.238 1.00 7.81 251 TRP D N 1
ATOM 8993 C CA . TRP D 1 205 ? 27.060 18.488 39.476 1.00 8.41 251 TRP D CA 1
ATOM 8994 C C . TRP D 1 205 ? 26.255 17.668 38.427 1.00 9.20 251 TRP D C 1
ATOM 8995 O O . TRP D 1 205 ? 25.708 16.585 38.744 1.00 10.15 251 TRP D O 1
ATOM 9006 N N . ARG D 1 206 ? 26.156 18.192 37.199 1.00 8.39 252 ARG D N 1
ATOM 9007 C CA . ARG D 1 206 ? 25.248 17.621 36.189 1.00 9.91 252 ARG D CA 1
ATOM 9008 C C . ARG D 1 206 ? 25.825 16.438 35.428 1.00 10.12 252 ARG D C 1
ATOM 9009 O O . ARG D 1 206 ? 25.143 15.418 35.230 1.00 9.52 252 ARG D O 1
ATOM 9017 N N . ASP D 1 207 ? 27.074 16.574 35.010 1.00 9.87 253 ASP D N 1
ATOM 9018 C CA . ASP D 1 207 ? 27.808 15.550 34.289 1.00 10.73 253 ASP D CA 1
ATOM 9019 C C . ASP D 1 207 ? 29.295 15.820 34.515 1.00 10.14 253 ASP D C 1
ATOM 9020 O O . ASP D 1 207 ? 29.673 16.813 35.184 1.00 10.98 253 ASP D O 1
ATOM 9025 N N . PRO D 1 208 ? 30.181 14.971 33.942 1.00 10.48 254 PRO D N 1
ATOM 9026 C CA . PRO D 1 208 ? 31.612 15.215 34.215 1.00 9.80 254 PRO D CA 1
ATOM 9027 C C . PRO D 1 208 ? 32.194 16.532 33.741 1.00 11.07 254 PRO D C 1
ATOM 9028 O O . PRO D 1 208 ? 33.324 16.835 34.153 1.00 10.81 254 PRO D O 1
ATOM 9032 N N . TRP D 1 209 ? 31.462 17.321 32.912 1.00 10.51 255 TRP D N 1
ATOM 9033 C CA . TRP D 1 209 ? 31.999 18.555 32.294 1.00 10.93 255 TRP D CA 1
ATOM 9034 C C . TRP D 1 209 ? 31.122 19.765 32.643 1.00 11.53 255 TRP D C 1
ATOM 9035 O O . TRP D 1 209 ? 31.160 20.754 31.924 1.00 11.98 255 TRP D O 1
ATOM 9046 N N . HIS D 1 210 ? 30.264 19.654 33.665 1.00 10.13 256 HIS D N 1
ATOM 9047 C CA . HIS D 1 210 ? 29.311 20.745 33.905 1.00 10.93 256 HIS D CA 1
ATOM 9048 C C . HIS D 1 210 ? 28.919 20.899 35.365 1.00 10.34 256 HIS D C 1
ATOM 9049 O O . HIS D 1 210 ? 28.292 20.004 35.917 1.00 9.62 256 HIS D O 1
ATOM 9056 N N . LEU D 1 211 ? 29.273 22.050 35.965 1.00 10.19 257 LEU D N 1
ATOM 9057 C CA . LEU D 1 211 ? 28.940 22.419 37.341 1.00 9.55 257 LEU D CA 1
ATOM 9058 C C . LEU D 1 211 ? 28.208 23.757 37.400 1.00 10.36 257 LEU D C 1
ATOM 9059 O O . LEU D 1 211 ? 28.573 24.679 36.640 1.00 10.78 257 LEU D O 1
ATOM 9064 N N . GLU D 1 212 ? 27.155 23.849 38.252 1.00 10.63 258 GLU D N 1
ATOM 9065 C CA . GLU D 1 212 ? 26.487 25.143 38.519 1.00 10.12 258 GLU D CA 1
ATOM 9066 C C . GLU D 1 212 ? 26.482 25.402 40.002 1.00 10.93 258 GLU D C 1
ATOM 9067 O O . GLU D 1 212 ? 26.102 24.530 40.774 1.00 11.61 258 GLU D O 1
ATOM 9073 N N . TYR D 1 213 ? 26.918 26.592 40.410 1.00 10.68 259 TYR D N 1
ATOM 9074 C CA . TYR D 1 213 ? 26.968 26.986 41.816 1.00 10.18 259 TYR D CA 1
ATOM 9075 C C . TYR D 1 213 ? 25.791 27.953 42.149 1.00 10.39 259 TYR D C 1
ATOM 9076 O O . TYR D 1 213 ? 25.545 28.896 41.410 1.00 11.04 259 TYR D O 1
ATOM 9085 N N . TYR D 1 214 ? 25.124 27.736 43.275 1.00 9.32 260 TYR D N 1
ATOM 9086 C CA . TYR D 1 214 ? 23.960 28.472 43.686 1.00 10.59 260 TYR D CA 1
ATOM 9087 C C . TYR D 1 214 ? 24.183 28.988 45.090 1.00 11.37 260 TYR D C 1
ATOM 9088 O O . TYR D 1 214 ? 24.683 28.226 45.980 1.00 13.31 260 TYR D O 1
ATOM 9097 N N . ILE D 1 215 ? 23.791 30.230 45.345 1.00 10.38 261 ILE D N 1
ATOM 9098 C CA . ILE D 1 215 ? 23.848 30.766 46.722 1.00 10.74 261 ILE D CA 1
ATOM 9099 C C . ILE D 1 215 ? 22.484 31.349 47.020 1.00 11.45 261 ILE D C 1
ATOM 9100 O O . ILE D 1 215 ? 21.958 32.141 46.213 1.00 11.16 261 ILE D O 1
ATOM 9105 N N . ASP D 1 216 ? 21.880 30.923 48.130 1.00 11.13 262 ASP D N 1
ATOM 9106 C CA . ASP D 1 216 ? 20.525 31.375 48.484 1.00 11.70 262 ASP D CA 1
ATOM 9107 C C . ASP D 1 216 ? 19.565 31.203 47.306 1.00 11.39 262 ASP D C 1
ATOM 9108 O O . ASP D 1 216 ? 18.708 32.075 47.012 1.00 10.62 262 ASP D O 1
ATOM 9113 N N . GLY D 1 217 ? 19.702 30.067 46.625 1.00 11.08 263 GLY D N 1
ATOM 9114 C CA . GLY D 1 217 ? 18.784 29.739 45.536 1.00 11.32 263 GLY D CA 1
ATOM 9115 C C . GLY D 1 217 ? 19.062 30.472 44.209 1.00 12.14 263 GLY D C 1
ATOM 9116 O O . GLY D 1 217 ? 18.295 30.297 43.263 1.00 10.83 263 GLY D O 1
ATOM 9117 N N . VAL D 1 218 ? 20.169 31.234 44.103 1.00 10.94 264 VAL D N 1
ATOM 9118 C CA . VAL D 1 218 ? 20.464 31.999 42.868 1.00 11.76 264 VAL D CA 1
ATOM 9119 C C . VAL D 1 218 ? 21.697 31.428 42.173 1.00 12.50 264 VAL D C 1
ATOM 9120 O O . VAL D 1 218 ? 22.707 31.193 42.812 1.00 11.16 264 VAL D O 1
ATOM 9124 N N . LEU D 1 219 ? 21.599 31.175 40.878 1.00 12.97 265 LEU D N 1
ATOM 9125 C CA . LEU D 1 219 ? 22.753 30.674 40.114 1.00 13.61 265 LEU D CA 1
ATOM 9126 C C . LEU D 1 219 ? 23.786 31.807 40.062 1.00 13.91 265 LEU D C 1
ATOM 9127 O O . LEU D 1 219 ? 23.483 32.892 39.538 1.00 13.36 265 LEU D O 1
ATOM 9132 N N . VAL D 1 220 ? 24.975 31.596 40.616 1.00 13.44 266 VAL D N 1
ATOM 9133 C CA . VAL D 1 220 ? 26.005 32.674 40.586 1.00 13.76 266 VAL D CA 1
ATOM 9134 C C . VAL D 1 220 ? 27.148 32.293 39.645 1.00 14.34 266 VAL D C 1
ATOM 9135 O O . VAL D 1 220 ? 27.878 33.185 39.229 1.00 14.55 266 VAL D O 1
ATOM 9139 N N . ARG D 1 221 ? 27.302 31.020 39.255 1.00 12.08 267 ARG D N 1
ATOM 9140 C CA . ARG D 1 221 ? 28.471 30.685 38.372 1.00 13.19 267 ARG D CA 1
ATOM 9141 C C . ARG D 1 221 ? 28.235 29.365 37.677 1.00 12.71 267 ARG D C 1
ATOM 9142 O O . ARG D 1 221 ? 27.728 28.452 38.332 1.00 12.31 267 ARG D O 1
ATOM 9150 N N . THR D 1 222 ? 28.538 29.270 36.368 1.00 12.54 268 THR D N 1
ATOM 9151 C CA . THR D 1 222 ? 28.504 27.990 35.631 1.00 12.60 268 THR D CA 1
ATOM 9152 C C . THR D 1 222 ? 29.918 27.708 35.140 1.00 12.80 268 THR D C 1
ATOM 9153 O O . THR D 1 222 ? 30.537 28.625 34.563 1.00 13.45 268 THR D O 1
ATOM 9157 N N . VAL D 1 223 ? 30.405 26.483 35.345 1.00 11.75 269 VAL D N 1
ATOM 9158 C CA . VAL D 1 223 ? 31.733 26.035 34.898 1.00 13.80 269 VAL D CA 1
ATOM 9159 C C . VAL D 1 223 ? 31.486 24.878 33.973 1.00 14.55 269 VAL D C 1
ATOM 9160 O O . VAL D 1 223 ? 31.021 23.804 34.411 1.00 13.88 269 VAL D O 1
ATOM 9164 N N . SER D 1 224 ? 31.765 25.056 32.674 1.00 15.92 270 SER D N 1
ATOM 9165 C CA . SER D 1 224 ? 31.308 24.083 31.716 1.00 16.56 270 SER D CA 1
ATOM 9166 C C . SER D 1 224 ? 32.374 23.916 30.655 1.00 16.60 270 SER D C 1
ATOM 9167 O O . SER D 1 224 ? 32.868 24.900 30.138 1.00 16.47 270 SER D O 1
ATOM 9170 N N . GLY D 1 225 ? 32.685 22.684 30.281 1.00 15.28 271 GLY D N 1
ATOM 9171 C CA . GLY D 1 225 ? 33.511 22.428 29.114 1.00 17.09 271 GLY D CA 1
ATOM 9172 C C . GLY D 1 225 ? 34.883 21.911 29.497 1.00 16.76 271 GLY D C 1
ATOM 9173 O O . GLY D 1 225 ? 35.353 22.195 30.624 1.00 18.00 271 GLY D O 1
ATOM 9174 N N . LYS D 1 226 ? 35.540 21.198 28.585 1.00 16.12 272 LYS D N 1
ATOM 9175 C CA . LYS D 1 226 ? 36.846 20.630 28.854 1.00 16.75 272 LYS D CA 1
ATOM 9176 C C . LYS D 1 226 ? 37.923 21.666 29.161 1.00 17.63 272 LYS D C 1
ATOM 9177 O O . LYS D 1 226 ? 38.841 21.389 29.970 1.00 17.57 272 LYS D O 1
ATOM 9183 N N . ASP D 1 227 ? 37.821 22.853 28.524 1.00 17.70 273 ASP D N 1
ATOM 9184 C CA . ASP D 1 227 ? 38.873 23.876 28.574 1.00 18.89 273 ASP D CA 1
ATOM 9185 C C . ASP D 1 227 ? 38.947 24.495 29.960 1.00 18.57 273 ASP D C 1
ATOM 9186 O O . ASP D 1 227 ? 39.997 25.056 30.309 1.00 19.85 273 ASP D O 1
ATOM 9191 N N . ILE D 1 228 ? 37.869 24.452 30.740 1.00 16.55 274 ILE D N 1
ATOM 9192 C CA . ILE D 1 228 ? 37.949 24.970 32.093 1.00 15.19 274 ILE D CA 1
ATOM 9193 C C . ILE D 1 228 ? 38.008 23.847 33.167 1.00 15.27 274 ILE D C 1
ATOM 9194 O O . ILE D 1 228 ? 38.615 24.049 34.262 1.00 16.15 274 ILE D O 1
ATOM 9199 N N . ILE D 1 229 ? 37.388 22.703 32.894 1.00 12.56 275 ILE D N 1
ATOM 9200 C CA . ILE D 1 229 ? 37.323 21.639 33.888 1.00 12.86 275 ILE D CA 1
ATOM 9201 C C . ILE D 1 229 ? 38.672 20.869 33.939 1.00 12.97 275 ILE D C 1
ATOM 9202 O O . ILE D 1 229 ? 39.165 20.598 35.036 1.00 13.62 275 ILE D O 1
ATOM 9207 N N . ASP D 1 230 ? 39.287 20.577 32.772 1.00 12.42 276 ASP D N 1
ATOM 9208 C CA . ASP D 1 230 ? 40.556 19.828 32.766 1.00 12.53 276 ASP D CA 1
ATOM 9209 C C . ASP D 1 230 ? 41.393 20.138 31.524 1.00 13.02 276 ASP D C 1
ATOM 9210 O O . ASP D 1 230 ? 41.684 19.228 30.758 1.00 13.22 276 ASP D O 1
ATOM 9215 N N . PRO D 1 231 ? 41.791 21.426 31.318 1.00 14.76 277 PRO D N 1
ATOM 9216 C CA . PRO D 1 231 ? 42.610 21.777 30.161 1.00 15.24 277 PRO D CA 1
ATOM 9217 C C . PRO D 1 231 ? 43.974 21.062 30.135 1.00 17.23 277 PRO D C 1
ATOM 9218 O O . PRO D 1 231 ? 44.540 20.900 29.053 1.00 16.02 277 PRO D O 1
ATOM 9222 N N . LYS D 1 232 ? 44.495 20.636 31.301 1.00 16.82 278 LYS D N 1
ATOM 9223 C CA . LYS D 1 232 ? 45.839 19.989 31.316 1.00 18.49 278 LYS D CA 1
ATOM 9224 C C . LYS D 1 232 ? 45.819 18.449 31.132 1.00 17.39 278 LYS D C 1
ATOM 9225 O O . LYS D 1 232 ? 46.874 17.806 31.167 1.00 17.76 278 LYS D O 1
ATOM 9231 N N . HIS D 1 233 ? 44.629 17.887 30.949 1.00 16.15 279 HIS D N 1
ATOM 9232 C CA . HIS D 1 233 ? 44.452 16.475 30.732 1.00 14.99 279 HIS D CA 1
ATOM 9233 C C . HIS D 1 233 ? 44.913 15.676 31.942 1.00 15.45 279 HIS D C 1
ATOM 9234 O O . HIS D 1 233 ? 45.378 14.525 31.785 1.00 13.59 279 HIS D O 1
ATOM 9241 N N . PHE D 1 234 ? 44.738 16.245 33.144 1.00 15.05 280 PHE D N 1
ATOM 9242 C CA . PHE D 1 234 ? 45.036 15.450 34.377 1.00 15.43 280 PHE D CA 1
ATOM 9243 C C . PHE D 1 234 ? 44.064 14.259 34.511 1.00 15.01 280 PHE D C 1
ATOM 9244 O O . PHE D 1 234 ? 44.347 13.300 35.250 1.00 14.54 280 PHE D O 1
ATOM 9252 N N . THR D 1 235 ? 42.927 14.297 33.790 1.00 14.33 281 THR D N 1
ATOM 9253 C CA . THR D 1 235 ? 41.990 13.180 33.917 1.00 13.70 281 THR D CA 1
ATOM 9254 C C . THR D 1 235 ? 42.138 12.155 32.794 1.00 14.61 281 THR D C 1
ATOM 9255 O O . THR D 1 235 ? 41.279 11.268 32.683 1.00 13.56 281 THR D O 1
ATOM 9259 N N . ASN D 1 236 ? 43.203 12.206 31.978 1.00 14.58 282 ASN D N 1
ATOM 9260 C CA . ASN D 1 236 ? 43.348 11.151 30.954 1.00 16.22 282 ASN D CA 1
ATOM 9261 C C . ASN D 1 236 ? 43.397 9.785 31.646 1.00 18.14 282 ASN D C 1
ATOM 9262 O O . ASN D 1 236 ? 43.993 9.690 32.726 1.00 17.19 282 ASN D O 1
ATOM 9267 N N . THR D 1 237 ? 42.775 8.763 31.076 1.00 19.26 283 THR D N 1
ATOM 9268 C CA . THR D 1 237 ? 42.913 7.382 31.624 1.00 22.72 283 THR D CA 1
ATOM 9269 C C . THR D 1 237 ? 44.309 6.888 31.205 1.00 25.60 283 THR D C 1
ATOM 9270 O O . THR D 1 237 ? 44.916 6.156 31.929 1.00 26.28 283 THR D O 1
ATOM 9274 N N . THR D 1 238 ? 44.802 7.330 30.040 1.00 28.14 284 THR D N 1
ATOM 9275 C CA . THR D 1 238 ? 46.164 7.048 29.568 1.00 30.67 284 THR D CA 1
ATOM 9276 C C . THR D 1 238 ? 47.023 8.322 29.631 1.00 30.39 284 THR D C 1
ATOM 9277 O O . THR D 1 238 ? 46.680 9.327 29.012 1.00 28.64 284 THR D O 1
ATOM 9281 N N . ASP D 1 239 ? 48.134 8.257 30.368 1.00 30.61 285 ASP D N 1
ATOM 9282 C CA . ASP D 1 239 ? 49.171 9.302 30.337 1.00 30.33 285 ASP D CA 1
ATOM 9283 C C . ASP D 1 239 ? 48.654 10.647 30.842 1.00 29.14 285 ASP D C 1
ATOM 9284 O O . ASP D 1 239 ? 48.563 11.602 30.068 1.00 27.39 285 ASP D O 1
ATOM 9289 N N . PRO D 1 240 ? 48.289 10.723 32.153 1.00 28.60 286 PRO D N 1
ATOM 9290 C CA . PRO D 1 240 ? 47.701 11.995 32.639 1.00 27.84 286 PRO D CA 1
ATOM 9291 C C . PRO D 1 240 ? 48.703 13.099 32.428 1.00 27.21 286 PRO D C 1
ATOM 9292 O O . PRO D 1 240 ? 49.883 12.860 32.595 1.00 25.79 286 PRO D O 1
ATOM 9296 N N . GLY D 1 241 ? 48.221 14.273 32.032 1.00 25.41 287 GLY D N 1
ATOM 9297 C CA . GLY D 1 241 ? 49.073 15.411 31.763 1.00 24.53 287 GLY D CA 1
ATOM 9298 C C . GLY D 1 241 ? 49.536 15.545 30.321 1.00 24.24 287 GLY D C 1
ATOM 9299 O O . GLY D 1 241 ? 50.096 16.573 29.942 1.00 23.84 287 GLY D O 1
ATOM 9300 N N . ASN D 1 242 ? 49.323 14.526 29.510 1.00 23.25 288 ASN D N 1
ATOM 9301 C CA . ASN D 1 242 ? 49.711 14.573 28.091 1.00 25.09 288 ASN D CA 1
ATOM 9302 C C . ASN D 1 242 ? 48.578 15.202 27.254 1.00 24.80 288 ASN D C 1
ATOM 9303 O O . ASN D 1 242 ? 47.550 14.543 27.033 1.00 23.46 288 ASN D O 1
ATOM 9308 N N . THR D 1 243 ? 48.749 16.453 26.792 1.00 25.03 289 THR D N 1
ATOM 9309 C CA . THR D 1 243 ? 47.628 17.165 26.099 1.00 25.57 289 THR D CA 1
ATOM 9310 C C . THR D 1 243 ? 47.461 16.745 24.611 1.00 26.89 289 THR D C 1
ATOM 9311 O O . THR D 1 243 ? 46.520 17.164 23.963 1.00 26.67 289 THR D O 1
ATOM 9315 N N . GLU D 1 244 ? 48.370 15.907 24.111 1.00 27.66 290 GLU D N 1
ATOM 9316 C CA . GLU D 1 244 ? 48.384 15.429 22.750 1.00 29.71 290 GLU D CA 1
ATOM 9317 C C . GLU D 1 244 ? 47.501 14.202 22.563 1.00 29.32 290 GLU D C 1
ATOM 9318 O O . GLU D 1 244 ? 47.316 13.750 21.432 1.00 28.77 290 GLU D O 1
ATOM 9324 N N . ILE D 1 245 ? 46.996 13.643 23.653 1.00 27.79 291 ILE D N 1
ATOM 9325 C CA . ILE D 1 245 ? 46.104 12.487 23.553 1.00 27.27 291 ILE D CA 1
ATOM 9326 C C . ILE D 1 245 ? 44.902 12.696 24.476 1.00 25.79 291 ILE D C 1
ATOM 9327 O O . ILE D 1 245 ? 45.065 13.224 25.582 1.00 24.39 291 ILE D O 1
ATOM 9332 N N . ASP D 1 246 ? 43.697 12.380 23.996 1.00 23.18 292 ASP D N 1
ATOM 9333 C CA . ASP D 1 246 ? 42.500 12.770 24.770 1.00 21.04 292 ASP D CA 1
ATOM 9334 C C . ASP D 1 246 ? 41.717 11.535 25.216 1.00 19.48 292 ASP D C 1
ATOM 9335 O O . ASP D 1 246 ? 40.990 10.987 24.410 1.00 18.82 292 ASP D O 1
ATOM 9340 N N . THR D 1 247 ? 41.915 11.093 26.465 1.00 16.46 293 THR D N 1
ATOM 9341 C CA . THR D 1 247 ? 41.097 10.034 27.072 1.00 15.45 293 THR D CA 1
ATOM 9342 C C . THR D 1 247 ? 40.568 10.646 28.390 1.00 15.42 293 THR D C 1
ATOM 9343 O O . THR D 1 247 ? 40.415 9.938 29.380 1.00 12.82 293 THR D O 1
ATOM 9347 N N . ARG D 1 248 ? 40.341 11.984 28.412 1.00 13.88 294 ARG D N 1
ATOM 9348 C CA . ARG D 1 248 ? 39.917 12.654 29.626 1.00 13.22 294 ARG D CA 1
ATOM 9349 C C . ARG D 1 248 ? 38.598 12.070 30.168 1.00 14.08 294 ARG D C 1
ATOM 9350 O O . ARG D 1 248 ? 37.675 11.792 29.408 1.00 14.39 294 ARG D O 1
ATOM 9358 N N . THR D 1 249 ? 38.513 11.892 31.476 1.00 12.84 295 THR D N 1
ATOM 9359 C CA . THR D 1 249 ? 37.242 11.368 32.095 1.00 12.59 295 THR D CA 1
ATOM 9360 C C . THR D 1 249 ? 36.370 12.526 32.581 1.00 12.58 295 THR D C 1
ATOM 9361 O O . THR D 1 249 ? 35.169 12.357 32.790 1.00 13.35 295 THR D O 1
ATOM 9365 N N . GLY D 1 250 ? 36.978 13.691 32.796 1.00 12.08 296 GLY D N 1
ATOM 9366 C CA . GLY D 1 250 ? 36.305 14.775 33.533 1.00 10.99 296 GLY D CA 1
ATOM 9367 C C . GLY D 1 250 ? 36.002 14.419 34.999 1.00 11.82 296 GLY D C 1
ATOM 9368 O O . GLY D 1 250 ? 36.645 13.481 35.591 1.00 11.16 296 GLY D O 1
ATOM 9369 N N . LEU D 1 251 ? 35.031 15.141 35.591 1.00 9.41 297 LEU D N 1
ATOM 9370 C CA . LEU D 1 251 ? 34.623 14.878 37.000 1.00 9.77 297 LEU D CA 1
ATOM 9371 C C . LEU D 1 251 ? 33.597 13.697 36.998 1.00 9.68 297 LEU D C 1
ATOM 9372 O O . LEU D 1 251 ? 32.407 13.889 37.165 1.00 9.91 297 LEU D O 1
ATOM 9377 N N . ASN D 1 252 ? 34.092 12.473 36.814 1.00 9.18 298 ASN D N 1
ATOM 9378 C CA . ASN D 1 252 ? 33.240 11.311 36.666 1.00 8.99 298 ASN D CA 1
ATOM 9379 C C . ASN D 1 252 ? 33.156 10.385 37.890 1.00 9.73 298 ASN D C 1
ATOM 9380 O O . ASN D 1 252 ? 32.275 9.504 37.937 1.00 10.55 298 ASN D O 1
ATOM 9385 N N . LYS D 1 253 ? 34.097 10.502 38.848 1.00 9.99 299 LYS D N 1
ATOM 9386 C CA . LYS D 1 253 ? 34.244 9.476 39.903 1.00 9.86 299 LYS D CA 1
ATOM 9387 C C . LYS D 1 253 ? 33.249 9.786 41.031 1.00 10.96 299 LYS D C 1
ATOM 9388 O O . LYS D 1 253 ? 33.093 10.958 41.388 1.00 11.81 299 LYS D O 1
ATOM 9394 N N . GLU D 1 254 ? 32.612 8.766 41.593 1.00 10.08 300 GLU D N 1
ATOM 9395 C CA . GLU D 1 254 ? 31.687 9.024 42.741 1.00 10.15 300 GLU D CA 1
ATOM 9396 C C . GLU D 1 254 ? 32.503 9.632 43.915 1.00 9.94 300 GLU D C 1
ATOM 9397 O O . GLU D 1 254 ? 33.743 9.380 44.016 1.00 9.96 300 GLU D O 1
ATOM 9403 N N . MET D 1 255 ? 31.854 10.424 44.797 1.00 9.68 301 MET D N 1
ATOM 9404 C CA . MET D 1 255 ? 32.603 11.206 45.779 1.00 9.30 301 MET D CA 1
ATOM 9405 C C . MET D 1 255 ? 31.962 11.085 47.195 1.00 9.89 301 MET D C 1
ATOM 9406 O O . MET D 1 255 ? 30.713 10.901 47.336 1.00 10.27 301 MET D O 1
ATOM 9411 N N . ASP D 1 256 ? 32.832 11.186 48.213 1.00 9.23 302 ASP D N 1
ATOM 9412 C CA . ASP D 1 256 ? 32.456 11.286 49.611 1.00 9.29 302 ASP D CA 1
ATOM 9413 C C . ASP D 1 256 ? 32.074 12.741 49.862 1.00 9.94 302 ASP D C 1
ATOM 9414 O O . ASP D 1 256 ? 32.710 13.661 49.299 1.00 11.12 302 ASP D O 1
ATOM 9419 N N . ILE D 1 257 ? 31.108 12.983 50.743 1.00 9.11 303 ILE D N 1
ATOM 9420 C CA . ILE D 1 257 ? 30.815 14.333 51.174 1.00 9.11 303 ILE D CA 1
ATOM 9421 C C . ILE D 1 257 ? 31.621 14.537 52.449 1.00 10.15 303 ILE D C 1
ATOM 9422 O O . ILE D 1 257 ? 31.551 13.707 53.396 1.00 11.15 303 ILE D O 1
ATOM 9427 N N . ILE D 1 258 ? 32.349 15.650 52.492 1.00 8.33 304 ILE D N 1
ATOM 9428 C CA . ILE D 1 258 ? 33.221 15.982 53.632 1.00 8.81 304 ILE D CA 1
ATOM 9429 C C . ILE D 1 258 ? 32.805 17.364 54.190 1.00 8.77 304 ILE D C 1
ATOM 9430 O O . ILE D 1 258 ? 32.593 18.328 53.422 1.00 9.87 304 ILE D O 1
ATOM 9435 N N . ILE D 1 259 ? 32.718 17.491 55.508 1.00 9.23 305 ILE D N 1
ATOM 9436 C CA . ILE D 1 259 ? 32.425 18.794 56.114 1.00 8.75 305 ILE D CA 1
ATOM 9437 C C . ILE D 1 259 ? 33.466 18.976 57.180 1.00 10.38 305 ILE D C 1
ATOM 9438 O O . ILE D 1 259 ? 33.644 18.095 58.051 1.00 11.00 305 ILE D O 1
ATOM 9443 N N . ASN D 1 260 ? 34.210 20.083 57.109 1.00 10.36 306 ASN D N 1
ATOM 9444 C CA . ASN D 1 260 ? 35.287 20.279 58.068 1.00 10.81 306 ASN D CA 1
ATOM 9445 C C . ASN D 1 260 ? 35.667 21.738 58.235 1.00 10.35 306 ASN D C 1
ATOM 9446 O O . ASN D 1 260 ? 35.067 22.623 57.619 1.00 9.25 306 ASN D O 1
ATOM 9451 N N . THR D 1 261 ? 36.646 21.984 59.110 1.00 10.62 307 THR D N 1
ATOM 9452 C CA . THR D 1 261 ? 37.367 23.269 59.070 1.00 10.60 307 THR D CA 1
ATOM 9453 C C . THR D 1 261 ? 38.846 22.921 58.909 1.00 11.00 307 THR D C 1
ATOM 9454 O O . THR D 1 261 ? 39.238 21.771 59.199 1.00 11.43 307 THR D O 1
ATOM 9458 N N . GLU D 1 262 ? 39.667 23.875 58.408 1.00 10.66 308 GLU D N 1
ATOM 9459 C CA . GLU D 1 262 ? 41.095 23.560 58.116 1.00 10.65 308 GLU D CA 1
ATOM 9460 C C . GLU D 1 262 ? 41.968 24.740 58.350 1.00 12.21 308 GLU D C 1
ATOM 9461 O O . GLU D 1 262 ? 41.602 25.889 57.986 1.00 12.68 308 GLU D O 1
ATOM 9467 N N . ASP D 1 263 ? 43.161 24.490 58.904 1.00 12.54 309 ASP D N 1
ATOM 9468 C CA . ASP D 1 263 ? 44.244 25.510 58.770 1.00 14.58 309 ASP D CA 1
ATOM 9469 C C . ASP D 1 263 ? 45.057 25.064 57.579 1.00 15.17 309 ASP D C 1
ATOM 9470 O O . ASP D 1 263 ? 45.532 23.895 57.572 1.00 15.97 309 ASP D O 1
ATOM 9475 N N . GLN D 1 264 ? 45.286 25.950 56.609 1.00 15.24 310 GLN D N 1
ATOM 9476 C CA . GLN D 1 264 ? 46.046 25.512 55.424 1.00 15.77 310 GLN D CA 1
ATOM 9477 C C . GLN D 1 264 ? 47.442 26.180 55.377 1.00 17.19 310 GLN D C 1
ATOM 9478 O O . GLN D 1 264 ? 47.567 27.361 55.721 1.00 17.47 310 GLN D O 1
ATOM 9484 N N . THR D 1 265 ? 48.459 25.464 54.878 1.00 16.87 311 THR D N 1
ATOM 9485 C CA . THR D 1 265 ? 49.814 26.007 54.796 1.00 18.06 311 THR D CA 1
ATOM 9486 C C . THR D 1 265 ? 49.962 27.371 54.081 1.00 18.44 311 THR D C 1
ATOM 9487 O O . THR D 1 265 ? 50.713 28.250 54.581 1.00 19.35 311 THR D O 1
ATOM 9491 N N . TRP D 1 266 ? 49.300 27.553 52.920 1.00 17.39 312 TRP D N 1
ATOM 9492 C CA . TRP D 1 266 ? 49.420 28.871 52.220 1.00 18.06 312 TRP D CA 1
ATOM 9493 C C . TRP D 1 266 ? 48.930 30.027 53.085 1.00 18.10 312 TRP D C 1
ATOM 9494 O O . TRP D 1 266 ? 49.284 31.196 52.846 1.00 17.94 312 TRP D O 1
ATOM 9505 N N . ARG D 1 267 ? 48.101 29.721 54.091 1.00 17.45 313 ARG D N 1
ATOM 9506 C CA . ARG D 1 267 ? 47.714 30.736 55.085 1.00 17.65 313 ARG D CA 1
ATOM 9507 C C . ARG D 1 267 ? 48.594 30.824 56.335 1.00 17.65 313 ARG D C 1
ATOM 9508 O O . ARG D 1 267 ? 48.897 31.907 56.769 1.00 17.21 313 ARG D O 1
ATOM 9516 N N . SER D 1 268 ? 48.957 29.684 56.964 1.00 18.55 314 SER D N 1
ATOM 9517 C CA . SER D 1 268 ? 49.698 29.788 58.247 1.00 18.97 314 SER D CA 1
ATOM 9518 C C . SER D 1 268 ? 51.205 29.870 58.027 1.00 19.81 314 SER D C 1
ATOM 9519 O O . SER D 1 268 ? 51.904 30.371 58.898 1.00 19.90 314 SER D O 1
ATOM 9522 N N . SER D 1 269 ? 51.692 29.366 56.887 1.00 20.96 315 SER D N 1
ATOM 9523 C CA . SER D 1 269 ? 53.108 29.533 56.475 1.00 23.42 315 SER D CA 1
ATOM 9524 C C . SER D 1 269 ? 53.192 30.001 54.999 1.00 23.41 315 SER D C 1
ATOM 9525 O O . SER D 1 269 ? 53.641 29.248 54.125 1.00 22.05 315 SER D O 1
ATOM 9528 N N . PRO D 1 270 ? 52.761 31.230 54.719 1.00 23.00 316 PRO D N 1
ATOM 9529 C CA . PRO D 1 270 ? 52.703 31.634 53.312 1.00 24.57 316 PRO D CA 1
ATOM 9530 C C . PRO D 1 270 ? 54.056 31.619 52.651 1.00 25.83 316 PRO D C 1
ATOM 9531 O O . PRO D 1 270 ? 55.071 31.890 53.320 1.00 25.08 316 PRO D O 1
ATOM 9535 N N . ALA D 1 271 ? 54.043 31.337 51.352 1.00 27.99 317 ALA D N 1
ATOM 9536 C CA . ALA D 1 271 ? 55.249 31.371 50.500 1.00 30.95 317 ALA D CA 1
ATOM 9537 C C . ALA D 1 271 ? 56.068 32.677 50.645 1.00 31.97 317 ALA D C 1
ATOM 9538 O O . ALA D 1 271 ? 57.296 32.635 50.592 1.00 33.05 317 ALA D O 1
ATOM 9540 N N . SER D 1 272 ? 55.407 33.817 50.876 1.00 32.12 318 SER D N 1
ATOM 9541 C CA . SER D 1 272 ? 56.095 35.122 50.980 1.00 32.60 318 SER D CA 1
ATOM 9542 C C . SER D 1 272 ? 56.968 35.266 52.242 1.00 32.91 318 SER D C 1
ATOM 9543 O O . SER D 1 272 ? 57.890 36.078 52.291 1.00 31.84 318 SER D O 1
ATOM 9546 N N . GLY D 1 273 ? 56.597 34.536 53.294 1.00 31.99 319 GLY D N 1
ATOM 9547 C CA . GLY D 1 273 ? 57.253 34.630 54.600 1.00 31.77 319 GLY D CA 1
ATOM 9548 C C . GLY D 1 273 ? 56.879 35.896 55.357 1.00 32.43 319 GLY D C 1
ATOM 9549 O O . GLY D 1 273 ? 57.560 36.281 56.329 1.00 33.41 319 GLY D O 1
ATOM 9550 N N . LEU D 1 274 ? 55.862 36.608 54.891 0.80 31.49 320 LEU D N 1
ATOM 9551 C CA . LEU D 1 274 ? 55.491 37.865 55.540 0.80 31.83 320 LEU D CA 1
ATOM 9552 C C . LEU D 1 274 ? 54.391 37.625 56.587 0.80 31.02 320 LEU D C 1
ATOM 9553 O O . LEU D 1 274 ? 53.400 36.946 56.286 0.80 27.82 320 LEU D O 1
ATOM 9558 N N . GLN D 1 275 ? 54.581 38.195 57.788 0.80 30.42 321 GLN D N 1
ATOM 9559 C CA . GLN D 1 275 ? 53.601 38.105 58.861 0.80 31.19 321 GLN D CA 1
ATOM 9560 C C . GLN D 1 275 ? 52.301 38.767 58.394 0.80 30.70 321 GLN D C 1
ATOM 9561 O O . GLN D 1 275 ? 51.193 38.345 58.763 0.80 29.19 321 GLN D O 1
ATOM 9567 N N . SER D 1 276 ? 52.450 39.770 57.532 1.00 30.54 322 SER D N 1
ATOM 9568 C CA . SER D 1 276 ? 51.291 40.479 56.970 1.00 31.21 322 SER D CA 1
ATOM 9569 C C . SER D 1 276 ? 50.432 39.647 56.013 1.00 29.32 322 SER D C 1
ATOM 9570 O O . SER D 1 276 ? 49.317 40.062 55.674 1.00 29.54 322 SER D O 1
ATOM 9573 N N . ASN D 1 277 ? 50.931 38.501 55.557 1.00 27.90 323 ASN D N 1
ATOM 9574 C CA . ASN D 1 277 ? 50.151 37.577 54.687 1.00 26.85 323 ASN D CA 1
ATOM 9575 C C . ASN D 1 277 ? 49.867 36.305 55.474 1.00 23.73 323 ASN D C 1
ATOM 9576 O O . ASN D 1 277 ? 49.500 35.276 54.898 1.00 22.61 323 ASN D O 1
ATOM 9581 N N . THR D 1 278 ? 50.099 36.342 56.786 1.00 22.31 324 THR D N 1
ATOM 9582 C CA . THR D 1 278 ? 49.973 35.148 57.632 1.00 20.16 324 THR D CA 1
ATOM 9583 C C . THR D 1 278 ? 48.621 35.177 58.350 1.00 19.13 324 THR D C 1
ATOM 9584 O O . THR D 1 278 ? 48.406 36.027 59.177 1.00 19.02 324 THR D O 1
ATOM 9588 N N . TYR D 1 279 ? 47.706 34.292 57.978 1.00 17.36 325 TYR D N 1
ATOM 9589 C CA . TYR D 1 279 ? 46.331 34.302 58.531 1.00 17.09 325 TYR D CA 1
ATOM 9590 C C . TYR D 1 279 ? 46.012 32.987 59.256 1.00 16.83 325 TYR D C 1
ATOM 9591 O O . TYR D 1 279 ? 45.626 31.997 58.591 1.00 17.07 325 TYR D O 1
ATOM 9600 N N . THR D 1 280 ? 46.103 32.996 60.589 1.00 16.18 326 THR D N 1
ATOM 9601 C CA . THR D 1 280 ? 45.883 31.787 61.395 1.00 16.33 326 THR D CA 1
ATOM 9602 C C . THR D 1 280 ? 45.511 32.268 62.798 1.00 16.13 326 THR D C 1
ATOM 9603 O O . THR D 1 280 ? 45.944 33.327 63.235 1.00 16.90 326 THR D O 1
ATOM 9607 N N . PRO D 1 281 ? 44.668 31.520 63.507 1.00 15.84 327 PRO D N 1
ATOM 9608 C CA . PRO D 1 281 ? 44.191 32.122 64.764 1.00 16.21 327 PRO D CA 1
ATOM 9609 C C . PRO D 1 281 ? 45.298 32.285 65.817 1.00 18.08 327 PRO D C 1
ATOM 9610 O O . PRO D 1 281 ? 46.114 31.360 65.985 1.00 18.36 327 PRO D O 1
ATOM 9614 N N . THR D 1 282 ? 45.293 33.394 66.567 1.00 18.76 328 THR D N 1
ATOM 9615 C CA . THR D 1 282 ? 46.145 33.505 67.758 1.00 21.15 328 THR D CA 1
ATOM 9616 C C . THR D 1 282 ? 45.422 32.822 68.947 1.00 23.00 328 THR D C 1
ATOM 9617 O O . THR D 1 282 ? 44.215 32.505 68.831 1.00 17.75 328 THR D O 1
ATOM 9621 N N . ASP D 1 283 ? 46.095 32.619 70.076 1.00 40.13 329 ASP D N 1
ATOM 9622 C CA . ASP D 1 283 ? 45.434 32.124 71.285 1.00 40.09 329 ASP D CA 1
ATOM 9623 C C . ASP D 1 283 ? 44.291 33.040 71.731 0.70 31.70 329 ASP D C 1
ATOM 9624 O O . ASP D 1 283 ? 43.208 32.563 72.041 1.00 28.29 329 ASP D O 1
ATOM 9629 N N . ASN D 1 284 ? 44.510 34.352 71.709 1.00 29.60 330 ASN D N 1
ATOM 9630 C CA . ASN D 1 284 ? 43.385 35.296 71.987 1.00 24.60 330 ASN D CA 1
ATOM 9631 C C . ASN D 1 284 ? 42.134 35.053 71.120 1.00 23.49 330 ASN D C 1
ATOM 9632 O O . ASN D 1 284 ? 40.963 34.980 71.633 1.00 15.55 330 ASN D O 1
ATOM 9637 N N . GLU D 1 285 ? 42.318 34.930 69.800 1.00 24.21 331 GLU D N 1
ATOM 9638 C CA . GLU D 1 285 ? 41.199 34.693 68.902 1.00 17.22 331 GLU D CA 1
ATOM 9639 C C . GLU D 1 285 ? 40.538 33.336 69.154 1.00 14.20 331 GLU D C 1
ATOM 9640 O O . GLU D 1 285 ? 39.294 33.246 69.140 1.00 17.76 331 GLU D O 1
ATOM 9646 N N . LEU D 1 286 ? 41.355 32.283 69.417 1.00 13.48 332 LEU D N 1
ATOM 9647 C CA . LEU D 1 286 ? 40.751 30.949 69.739 1.00 17.09 332 LEU D CA 1
ATOM 9648 C C . LEU D 1 286 ? 39.906 30.960 71.011 1.00 19.76 332 LEU D C 1
ATOM 9649 O O . LEU D 1 286 ? 39.070 30.080 71.185 1.00 22.46 332 LEU D O 1
ATOM 9654 N N . SER D 1 287 ? 40.161 31.913 71.905 1.00 19.82 333 SER D N 1
ATOM 9655 C CA . SER D 1 287 ? 39.437 31.977 73.185 1.00 22.81 333 SER D CA 1
ATOM 9656 C C . SER D 1 287 ? 37.956 32.352 72.996 1.00 24.47 333 SER D C 1
ATOM 9657 O O . SER D 1 287 ? 37.197 32.226 73.950 1.00 26.05 333 SER D O 1
ATOM 9660 N N . ASN D 1 288 ? 37.559 32.802 71.783 1.00 23.19 334 ASN D N 1
ATOM 9661 C CA . ASN D 1 288 ? 36.172 33.088 71.464 1.00 22.40 334 ASN D CA 1
ATOM 9662 C C . ASN D 1 288 ? 35.637 31.844 70.757 1.00 22.58 334 ASN D C 1
ATOM 9663 O O . ASN D 1 288 ? 35.844 31.656 69.539 1.00 20.21 334 ASN D O 1
ATOM 9668 N N . ILE D 1 289 ? 35.002 30.969 71.552 1.00 21.98 335 ILE D N 1
ATOM 9669 C CA . ILE D 1 289 ? 34.525 29.687 71.044 1.00 22.52 335 ILE D CA 1
ATOM 9670 C C . ILE D 1 289 ? 33.557 29.857 69.864 1.00 21.01 335 ILE D C 1
ATOM 9671 O O . ILE D 1 289 ? 33.704 29.192 68.827 1.00 20.05 335 ILE D O 1
ATOM 9676 N N . GLU D 1 290 ? 32.586 30.763 70.013 1.00 20.07 336 GLU D N 1
ATOM 9677 C CA . GLU D 1 290 ? 31.576 30.979 68.983 1.00 21.24 336 GLU D CA 1
ATOM 9678 C C . GLU D 1 290 ? 32.240 31.326 67.634 1.00 19.16 336 GLU D C 1
ATOM 9679 O O . GLU D 1 290 ? 31.821 30.831 66.570 1.00 18.69 336 GLU D O 1
ATOM 9685 N N . ASN D 1 291 ? 33.246 32.210 67.662 1.00 18.83 337 ASN D N 1
ATOM 9686 C CA . ASN D 1 291 ? 33.925 32.652 66.393 1.00 16.40 337 ASN D CA 1
ATOM 9687 C C . ASN D 1 291 ? 34.601 31.528 65.675 1.00 16.53 337 ASN D C 1
ATOM 9688 O O . ASN D 1 291 ? 34.862 31.624 64.462 1.00 15.83 337 ASN D O 1
ATOM 9693 N N . ASN D 1 292 ? 34.899 30.463 66.432 1.00 15.08 338 ASN D N 1
ATOM 9694 C CA . ASN D 1 292 ? 35.587 29.273 65.889 1.00 15.21 338 ASN D CA 1
ATOM 9695 C C . ASN D 1 292 ? 34.716 28.030 65.915 1.00 15.37 338 ASN D C 1
ATOM 9696 O O . ASN D 1 292 ? 35.245 26.912 66.007 1.00 15.51 338 ASN D O 1
ATOM 9701 N N . THR D 1 293 ? 33.398 28.225 65.850 1.00 14.78 339 THR D N 1
ATOM 9702 C CA . THR D 1 293 ? 32.487 27.087 65.726 1.00 14.15 339 THR D CA 1
ATOM 9703 C C . THR D 1 293 ? 31.820 27.203 64.373 1.00 13.53 339 THR D C 1
ATOM 9704 O O . THR D 1 293 ? 31.206 28.238 64.119 1.00 14.04 339 THR D O 1
ATOM 9708 N N . PHE D 1 294 ? 31.928 26.159 63.529 1.00 12.18 340 PHE D N 1
ATOM 9709 C CA . PHE D 1 294 ? 31.248 26.087 62.236 1.00 13.61 340 PHE D CA 1
ATOM 9710 C C . PHE D 1 294 ? 29.965 25.326 62.446 1.00 14.14 340 PHE D C 1
ATOM 9711 O O . PHE D 1 294 ? 29.976 24.220 62.981 1.00 15.24 340 PHE D O 1
ATOM 9719 N N . GLY D 1 295 ? 28.847 25.901 62.052 1.00 14.72 341 GLY D N 1
ATOM 9720 C CA . GLY D 1 295 ? 27.552 25.209 62.185 1.00 15.03 341 GLY D CA 1
ATOM 9721 C C . GLY D 1 295 ? 26.876 24.967 60.818 1.00 14.34 341 GLY D C 1
ATOM 9722 O O . GLY D 1 295 ? 26.935 25.799 59.903 1.00 12.50 341 GLY D O 1
ATOM 9723 N N . VAL D 1 296 ? 26.266 23.790 60.680 1.00 12.81 342 VAL D N 1
ATOM 9724 C CA . VAL D 1 296 ? 25.550 23.405 59.464 1.00 11.34 342 VAL D CA 1
ATOM 9725 C C . VAL D 1 296 ? 24.179 22.955 59.925 1.00 12.35 342 VAL D C 1
ATOM 9726 O O . VAL D 1 296 ? 24.067 21.959 60.697 1.00 12.26 342 VAL D O 1
ATOM 9730 N N . ASP D 1 297 ? 23.143 23.683 59.486 1.00 12.66 343 ASP D N 1
ATOM 9731 C CA . ASP D 1 297 ? 21.765 23.420 59.875 1.00 13.92 343 ASP D CA 1
ATOM 9732 C C . ASP D 1 297 ? 21.286 22.128 59.153 1.00 14.50 343 ASP D C 1
ATOM 9733 O O . ASP D 1 297 ? 20.637 21.275 59.784 1.00 15.19 343 ASP D O 1
ATOM 9738 N N . TRP D 1 298 ? 21.656 21.960 57.887 1.00 13.37 344 TRP D N 1
ATOM 9739 C CA . TRP D 1 298 ? 21.258 20.790 57.105 1.00 12.42 344 TRP D CA 1
ATOM 9740 C C . TRP D 1 298 ? 22.020 20.683 55.823 1.00 12.12 344 TRP D C 1
ATOM 9741 O O . TRP D 1 298 ? 22.625 21.658 55.369 1.00 10.92 344 TRP D O 1
ATOM 9752 N N . ILE D 1 299 ? 22.003 19.477 55.234 1.00 10.99 345 ILE D N 1
ATOM 9753 C CA . ILE D 1 299 ? 22.581 19.254 53.923 1.00 11.12 345 ILE D CA 1
ATOM 9754 C C . ILE D 1 299 ? 21.570 18.332 53.237 1.00 11.14 345 ILE D C 1
ATOM 9755 O O . ILE D 1 299 ? 21.180 17.254 53.787 1.00 11.38 345 ILE D O 1
ATOM 9760 N N . ARG D 1 300 ? 21.106 18.779 52.081 1.00 9.67 346 ARG D N 1
ATOM 9761 C CA . ARG D 1 300 ? 20.067 18.053 51.330 1.00 10.44 346 ARG D CA 1
ATOM 9762 C C . ARG D 1 300 ? 20.606 17.731 49.935 1.00 10.55 346 ARG D C 1
ATOM 9763 O O . ARG D 1 300 ? 21.446 18.498 49.351 1.00 12.47 346 ARG D O 1
ATOM 9771 N N . ILE D 1 301 ? 20.171 16.568 49.405 1.00 10.34 347 ILE D N 1
ATOM 9772 C CA . ILE D 1 301 ? 20.744 15.975 48.214 1.00 9.80 347 ILE D CA 1
ATOM 9773 C C . ILE D 1 301 ? 19.576 15.484 47.403 1.00 11.33 347 ILE D C 1
ATOM 9774 O O . ILE D 1 301 ? 18.657 14.778 47.958 1.00 11.33 347 ILE D O 1
ATOM 9779 N N . TYR D 1 302 ? 19.587 15.837 46.097 1.00 11.19 348 TYR D N 1
ATOM 9780 C CA . TYR D 1 302 ? 18.469 15.491 45.195 1.00 10.05 348 TYR D CA 1
ATOM 9781 C C . TYR D 1 302 ? 19.072 14.866 43.916 1.00 11.82 348 TYR D C 1
ATOM 9782 O O . TYR D 1 302 ? 20.149 15.294 43.468 1.00 12.63 348 TYR D O 1
ATOM 9791 N N . LYS D 1 303 ? 18.382 13.882 43.321 1.00 10.87 349 LYS D N 1
ATOM 9792 C CA . LYS D 1 303 ? 18.783 13.367 42.013 1.00 13.01 349 LYS D CA 1
ATOM 9793 C C . LYS D 1 303 ? 17.631 13.567 41.018 1.00 13.56 349 LYS D C 1
ATOM 9794 O O . LYS D 1 303 ? 16.442 13.467 41.399 1.00 14.53 349 LYS D O 1
ATOM 9800 N N . PRO D 1 304 ? 17.934 13.922 39.755 1.00 15.16 350 PRO D N 1
ATOM 9801 C CA . PRO D 1 304 ? 16.787 14.091 38.808 1.00 15.34 350 PRO D CA 1
ATOM 9802 C C . PRO D 1 304 ? 16.357 12.759 38.292 1.00 16.83 350 PRO D C 1
ATOM 9803 O O . PRO D 1 304 ? 17.237 11.878 38.034 1.00 17.24 350 PRO D O 1
ATOM 9807 N N . VAL D 1 305 ? 15.047 12.580 38.170 1.00 15.86 351 VAL D N 1
ATOM 9808 C CA . VAL D 1 305 ? 14.487 11.292 37.721 1.00 18.65 351 VAL D CA 1
ATOM 9809 C C . VAL D 1 305 ? 13.339 11.553 36.732 1.00 19.18 351 VAL D C 1
ATOM 9810 O O . VAL D 1 305 ? 12.776 12.637 36.702 1.00 18.09 351 VAL D O 1
ATOM 9814 N N . GLU D 1 306 ? 12.963 10.533 35.979 1.00 21.66 352 GLU D N 1
ATOM 9815 C CA . GLU D 1 306 ? 11.898 10.637 34.994 1.00 24.75 352 GLU D CA 1
ATOM 9816 C C . GLU D 1 306 ? 10.583 10.888 35.722 1.00 24.99 352 GLU D C 1
ATOM 9817 O O . GLU D 1 306 ? 10.320 10.267 36.731 1.00 25.53 352 GLU D O 1
ATOM 9823 N N . LYS D 1 307 ? 9.828 11.881 35.265 1.00 25.44 353 LYS D N 1
ATOM 9824 C CA . LYS D 1 307 ? 8.455 12.112 35.700 1.00 27.24 353 LYS D CA 1
ATOM 9825 C C . LYS D 1 307 ? 7.558 11.005 35.112 0.70 27.40 353 LYS D C 1
ATOM 9826 O O . LYS D 1 307 ? 7.616 10.703 33.918 0.70 26.70 353 LYS D O 1
ATOM 9832 N N . LEU D 1 308 ? 6.751 10.394 35.950 0.70 27.71 354 LEU D N 1
ATOM 9833 C CA . LEU D 1 308 ? 5.817 9.398 35.460 0.70 30.48 354 LEU D CA 1
ATOM 9834 C C . LEU D 1 308 ? 4.418 10.020 35.439 0.70 32.24 354 LEU D C 1
ATOM 9835 O O . LEU D 1 308 ? 3.625 9.824 34.515 0.70 33.00 354 LEU D O 1
#

Secondary structure (DSSP, 8-state):
-GGGSPP-S---TTEEEEE-TT-B---S-B-TT---HHHHHHEESS-SSS---STTEEE-GGGEEEETTEEEEE-EEPTTSS-EEE-EEEESS-B-SSEEEEEEEE--SSSSEEEEEEEETTSSEEEEEEEEE--SEETTTTEE-HHHHT-EE--EEEEETTTTEEE---SGGGEE-SS--GGGS-EEEEEEEEETTEEEEEETTEEEEEEESHHHH-TT-TTBSSSTT-TTS--B--S-S-EEEEEEEE--HHHHS-TT--GGG-----HHHHT-TGGGEEEEEEEEEEEEEE-/--GGGSPP-S---TTEEEEEPTT-B---S-B-TT---HHHHHHEESS-SSS---STTEEE-GGGEEEETTEEEEE-EEPTTSS-EEE-EEEESS-B-SSEEEEEEEE--SSSSEEEEEEEETTSSEEEEEEEEE--SEETTTTEE-HHHHT-EE--EEEEETTTTEEE---SGGGEE-SS--GGGS-EEEEEEEEETTEEEEEETTEEEEEEESHHHH-TT-TTBSSSTT-SSS--B--S-S-EEEEEEEE--HHHHS-TT--GGG-----HHHHT-TGGGEEEEEEEEEEEEEE-/--GGGSPPSS---TTEEEEE-TT-B---S-B-TT---HHHHHHEESS-SSS---STTEEE-GGGEEEETTEEEEE-EEPTTSS-EEE-EEEESS-B-SSEEEEEEEE--SSSSEEEEEEEETTSSEEEEEEEEE--SEETTTTEE-HHHHT-EE--EEEEEETTEEEE---SGGGEE-SS--GGGS-EEEEEEEEETTEEEEEETTEEEEEEESHHHH-TT-TTBSSSTT-TTS--B--S-S-EEEEEEEE--HHHHS-TT--GGG-----HHHHT-TGGGEEEEEEEEEEEEEE--/--GGGSPPSS---TTEEEEE-TT-B---S-B-TT---HHHHHHEESS-SSS---STTEEE-GGGEEEETTEEEEE-EEPTTSS-EEE-EEEESS-B-SSEEEEEEEE--SSSSEEEEEEEETTSSEEEEEEEEE--SEETTTTEE-HHHHT-EE--EEEEETTTTEEE---SGGGEE-SS--GGGS-EEEEEEEEETTEEEEEETTEEEEEEESHHHH-TT-TTBSSSTT-TTS--B--S-S-EEEEEEEE--HHHHS-TT--GGG-----HHHHT-TGGGEEEEEEEEEEEEEE--